Protein 3FKD (pdb70)

Radius of gyration: 35.89 Å; Cα contacts (8 Å, |Δi|>4): 2540; chains: 4; bounding box: 94×58×96 Å

Sequence (1259 aa):
EIVNFSTTVWTDGDKDHLEKHLVENLNCIRHYPEPDAGTLRQLAKRNSVDNNAILVTNGPTAAFYQI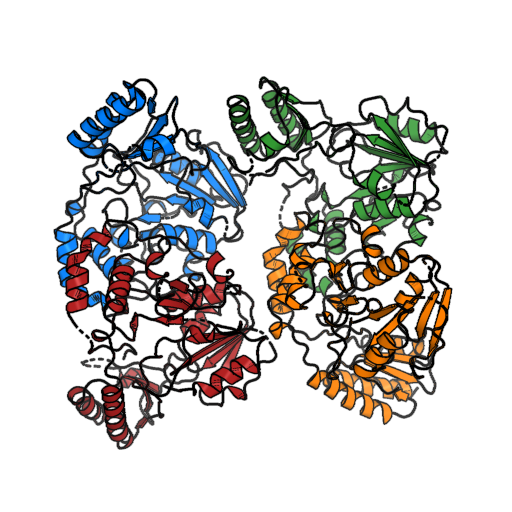AQAFRGSRSLIAIPSFAEYEDACRYEHEVCFYPSNEDIGEADFSNDFCWLCNPNNPDGRLLQRTEILRLLNDHPDTTFVLDQSYVSFTTEEVIRPADIKGRKNLVVYSFSHAYGIPGLRIGYIVANKDFKRVAAFSTPWAVNALAIEAAKFILIHPAQFTLPIRKWQRNTVDFITALNRLDGVEVHPSGTTFFLLRLKKGTAAELKKYLEEYNLIRDASNFRGLDESYVRITTQRPAQNQLFIKALETFLEKIVNFSTTVWTDGDKDHLEKHLVENLNCIRHYPEPDAGTLRQLAKRNSVDNNAILVTNGPTAAFYQIAQAFRGSRSLIAIPSFAEYEDACRYEHEVCFYPSNEDIGEADFSNDFCWLCNPNNPDGRLLQRTEILRLLNDHPDTTFVLDQSYVSFTTEEVIRPADIKGRKNLVVYSFSHAYGIPGLRIGYIVANKDFKRVAAFSTPWAVNALAIEAAKFILIHPAQFTLPIRKWQRNTVDFITALNRLDGVEVHPSGTTFFLLRLKKGTAAELKKYLEEYNLIRDASNFRGLDESYVRITTQRPAQNQLFIKALETFLEKIVNFSTTVWTDGDDHLEKHLVENLNCIRHYPEPDAGTLRQLAKRNSVDNNAILVTNGPTAAFYQIAQAFRGSRSLIAIPSFAEYEDACRYEHEVCFYPSNEDIGEADFSNDFCWLCNPNNPDGRLLQRTEILRLLNDHPDTTFVLDQSYVSFTTEEVIRPADIKGRKNLVVYSFSHAYGIPGLRIGYIVANKDFKRVAAFSTPWAVNALAIEAAKFILIHPAQFTLPIRKWQRNTVDFITALNRLDGVEVHPSGTTFFLLRLKKGTAAELKKYLEEYNLIRDASNFRGLDESYVRITTQRPAQNQLFIKALETFLEKYSTTVWTDGKDHLEKHLVENLNCIRHYPEPDAGTLRQLAKRNSVDNNAILVTNGPTAAFYQIAQAFRGSRSLIAIPSFAEYEDACRYEHEVCFYPSNEDIGEADFSNDFCWLCNPNNPDGRLLQRTEILRLLNDHPDTTFVLDQSYVSFTTEEVIRPADIKGRKNLVVYSFSHAYGIPGLRIGYIVANKDFKRVAAFSTPWAVNALAIEAAKFILIHPAQFTLPIRKWQRNTVDFITALNRLDGVEVHPSGTTFFLLRLKKGTAAELKKNLIRDASNFRGLDESYVRITTQRPAQNQLFIKALET

Nearest PDB structures (foldseek):
  3fkd-assembly2_B  TM=1.002E+00  e=1.056E-65  Porphyromonas gingivalis
  3fkd-assembly1_D  TM=9.808E-01  e=1.655E-61  Porphyromonas gingivalis
  1lc7-assembly1_A  TM=9.257E-01  e=2.874E-30  Salmonella enterica
  3get-assembly1_B  TM=8.879E-01  e=2.604E-24  Campylobacter jejuni subsp. jejuni NCTC 11168 = ATCC 700819
  3get-assembly1_A  TM=8.827E-01  e=3.369E-24  Campylobacter jejuni subsp. jejuni NCTC 11168 = ATCC 700819

Structure (mmCIF, N/CA/C/O backbone):
data_3FKD
#
_entry.id   3FKD
#
_cell.length_a   87.443
_cell.length_b   101.513
_cell.length_c   93.714
_cell.angle_alpha   90.00
_cell.angle_beta   90.22
_cell.angle_gamma   90.00
#
_symmetry.space_group_name_H-M   'P 1 21 1'
#
loop_
_entity.id
_entity.type
_entity.pdbx_description
1 polymer 'L-threonine-O-3-phosphate decarboxylase'
2 water water
#
loop_
_atom_site.group_PDB
_atom_site.id
_atom_site.type_symbol
_atom_site.label_atom_id
_atom_site.label_alt_id
_atom_site.label_comp_id
_atom_site.label_asym_id
_atom_site.label_entity_id
_atom_site.label_seq_id
_atom_site.pdbx_PDB_ins_code
_atom_site.Cartn_x
_atom_site.Cartn_y
_atom_site.Cartn_z
_atom_site.occupancy
_atom_site.B_iso_or_equiv
_atom_site.auth_seq_id
_atom_site.auth_comp_id
_atom_site.auth_asym_id
_atom_site.auth_atom_id
_atom_site.pdbx_PDB_model_num
ATOM 1 N N . GLU A 1 16 ? 8.262 3.640 26.691 1.00 49.71 16 GLU A N 1
ATOM 2 C CA . GLU A 1 16 ? 9.594 3.069 26.449 1.00 51.35 16 GLU A CA 1
ATOM 3 C C . GLU A 1 16 ? 10.272 3.622 25.157 1.00 49.88 16 GLU A C 1
ATOM 4 O O . GLU A 1 16 ? 11.500 3.690 25.062 1.00 48.57 16 GLU A O 1
ATOM 10 N N . ILE A 1 17 ? 9.466 4.019 24.172 1.00 48.19 17 ILE A N 1
ATOM 11 C CA . ILE A 1 17 ? 9.966 4.808 23.047 1.00 43.15 17 ILE A CA 1
ATOM 12 C C . ILE A 1 17 ? 10.015 6.312 23.382 1.00 40.98 17 ILE A C 1
ATOM 13 O O . ILE A 1 17 ? 9.049 6.874 23.905 1.00 41.86 17 ILE A O 1
ATOM 18 N N . VAL A 1 18 ? 11.143 6.955 23.075 1.00 37.28 18 VAL A N 1
ATOM 19 C CA . VAL A 1 18 ? 11.321 8.391 23.305 1.00 33.81 18 VAL A CA 1
ATOM 20 C C . VAL A 1 18 ? 10.946 9.199 22.059 1.00 32.07 18 VAL A C 1
ATOM 21 O O . VAL A 1 18 ? 11.481 8.943 20.959 1.00 32.19 18 VAL A O 1
ATOM 25 N N . ASN A 1 19 ? 10.033 10.158 22.222 1.00 27.28 19 ASN A N 1
ATOM 26 C CA . ASN A 1 19 ? 9.438 10.814 21.069 1.00 25.54 19 ASN A CA 1
ATOM 27 C C . ASN A 1 19 ? 10.010 12.189 20.773 1.00 25.62 19 ASN A C 1
ATOM 28 O O . ASN A 1 19 ? 9.891 13.093 21.587 1.00 24.12 19 ASN A O 1
ATOM 33 N N . PHE A 1 20 ? 10.633 12.322 19.596 1.00 24.92 20 PHE A N 1
ATOM 34 C CA . PHE A 1 20 ? 11.295 13.552 19.148 1.00 23.62 20 PHE A CA 1
ATOM 35 C C . PHE A 1 20 ? 10.468 14.146 17.982 1.00 22.77 20 PHE A C 1
ATOM 36 O O . PHE A 1 20 ? 10.774 15.209 17.456 1.00 22.85 20 PHE A O 1
ATOM 44 N N . SER A 1 21 ? 9.397 13.466 17.598 1.00 23.52 21 SER A N 1
ATOM 45 C CA . SER A 1 21 ? 8.641 13.815 16.389 1.00 22.67 21 SER A CA 1
ATOM 46 C C . SER A 1 21 ? 7.406 14.733 16.566 1.00 22.63 21 SER A C 1
ATOM 47 O O . SER A 1 21 ? 6.775 15.092 15.580 1.00 22.20 21 SER A O 1
ATOM 50 N N . THR A 1 22 ? 7.048 15.087 17.801 1.00 19.78 22 THR A N 1
ATOM 51 C CA . THR A 1 22 ? 5.882 15.908 18.029 1.00 19.44 22 THR A CA 1
ATOM 52 C C . THR A 1 22 ? 6.230 17.320 18.495 1.00 18.78 22 THR A C 1
ATOM 53 O O . THR A 1 22 ? 7.211 17.526 19.171 1.00 19.70 22 THR A O 1
ATOM 57 N N . THR A 1 23 ? 5.431 18.295 18.093 1.00 17.97 23 THR A N 1
ATOM 58 C CA . THR A 1 23 ? 5.598 19.638 18.579 1.00 18.51 23 THR A CA 1
ATOM 59 C C . THR A 1 23 ? 4.673 19.857 19.759 1.00 20.01 23 THR A C 1
ATOM 60 O O . THR A 1 23 ? 4.262 20.966 20.021 1.00 20.72 23 THR A O 1
ATOM 64 N N . VAL A 1 24 ? 4.341 18.787 20.470 1.00 20.42 24 VAL A N 1
ATOM 65 C CA . VAL A 1 24 ? 3.577 18.893 21.706 1.00 19.37 24 VAL A CA 1
ATOM 66 C C . VAL A 1 24 ? 4.476 18.956 22.961 1.00 19.48 24 VAL A C 1
ATOM 67 O O . VAL A 1 24 ? 5.353 18.133 23.144 1.00 20.44 24 VAL A O 1
ATOM 71 N N . TRP A 1 25 ? 4.246 19.939 23.825 1.00 20.72 25 TRP A N 1
ATOM 72 C CA . TRP A 1 25 ? 4.856 19.934 25.157 1.00 21.85 25 TRP A CA 1
ATOM 73 C C . TRP A 1 25 ? 4.351 18.768 26.015 1.00 21.37 25 TRP A C 1
ATOM 74 O O . TRP A 1 25 ? 3.236 18.762 26.496 1.00 19.62 25 TRP A O 1
ATOM 85 N N . THR A 1 26 ? 5.229 17.797 26.237 1.00 24.42 26 THR A N 1
ATOM 86 C CA . THR A 1 26 ? 4.836 16.485 26.771 1.00 24.16 26 THR A CA 1
ATOM 87 C C . THR A 1 26 ? 5.126 16.235 28.268 1.00 25.29 26 THR A C 1
ATOM 88 O O . THR A 1 26 ? 4.551 15.344 28.884 1.00 23.18 26 THR A O 1
ATOM 92 N N . ASP A 1 27 ? 6.007 17.044 28.840 1.00 26.45 27 ASP A N 1
ATOM 93 C CA . ASP A 1 27 ? 6.499 16.813 30.187 1.00 28.18 27 ASP A CA 1
ATOM 94 C C . ASP A 1 27 ? 5.714 17.585 31.252 1.00 27.68 27 ASP A C 1
ATOM 95 O O . ASP A 1 27 ? 6.168 17.687 32.376 1.00 28.62 27 ASP A O 1
ATOM 100 N N . GLY A 1 28 ? 4.546 18.121 30.901 1.00 27.04 28 GLY A N 1
ATOM 101 C CA . GLY A 1 28 ? 3.722 18.852 31.851 1.00 27.75 28 GLY A CA 1
ATOM 102 C C . GLY A 1 28 ? 3.251 17.984 33.014 1.00 32.40 28 GLY A C 1
ATOM 103 O O . GLY A 1 28 ? 3.263 16.770 32.919 1.00 29.75 28 GLY A O 1
ATOM 104 N N . ASP A 1 29 ? 2.864 18.604 34.132 1.00 36.28 29 ASP A N 1
ATOM 105 C CA . ASP A 1 29 ? 2.219 17.865 35.226 1.00 37.96 29 ASP A CA 1
ATOM 106 C C . ASP A 1 29 ? 0.720 17.666 34.944 1.00 39.74 29 ASP A C 1
ATOM 107 O O . ASP A 1 29 ? -0.063 18.631 34.923 1.00 38.03 29 ASP A O 1
ATOM 112 N N . LYS A 1 30 ? 0.325 16.413 34.736 1.00 37.71 30 LYS A N 1
ATOM 113 C CA . LYS A 1 30 ? -1.004 16.132 34.229 1.00 37.24 30 LYS A CA 1
ATOM 114 C C . LYS A 1 30 ? -1.787 15.280 35.175 1.00 37.32 30 LYS A C 1
ATOM 115 O O . LYS A 1 30 ? -2.916 14.896 34.848 1.00 37.86 30 LYS A O 1
ATOM 121 N N . ASP A 1 31 ? -1.197 14.961 36.326 1.00 38.00 31 ASP A N 1
ATOM 122 C CA . ASP A 1 31 ? -1.887 14.118 37.312 1.00 39.63 31 ASP A CA 1
ATOM 123 C C . ASP A 1 31 ? -3.180 14.811 37.703 1.00 34.53 31 ASP A C 1
ATOM 124 O O . ASP A 1 31 ? -4.231 14.174 37.768 1.00 33.05 31 ASP A O 1
ATOM 129 N N . HIS A 1 32 ? -3.103 16.117 37.937 1.00 30.99 32 HIS A N 1
ATOM 130 C CA . HIS A 1 32 ? -4.259 16.823 38.449 1.00 31.89 32 HIS A CA 1
ATOM 131 C C . HIS A 1 32 ? -5.324 17.171 37.408 1.00 31.66 32 HIS A C 1
ATOM 132 O O . HIS A 1 32 ? -6.518 17.092 37.702 1.00 30.32 32 HIS A O 1
ATOM 139 N N . LEU A 1 33 ? -4.904 17.526 36.202 1.00 27.90 33 LEU A N 1
ATOM 140 C CA . LEU A 1 33 ? -5.854 17.595 35.141 1.00 26.70 33 LEU A CA 1
ATOM 141 C C . LEU A 1 33 ? -6.553 16.227 35.031 1.00 27.72 33 LEU A C 1
ATOM 142 O O . LEU A 1 33 ? -7.773 16.142 34.959 1.00 27.41 33 LEU A O 1
ATOM 147 N N . GLU A 1 34 ? -5.791 15.149 35.002 1.00 29.34 34 GLU A N 1
ATOM 148 C CA . GLU A 1 34 ? -6.383 13.841 34.743 1.00 27.24 34 GLU A CA 1
ATOM 149 C C . GLU A 1 34 ? -7.269 13.320 35.877 1.00 25.27 34 GLU A C 1
ATOM 150 O O . GLU A 1 34 ? -8.272 12.705 35.631 1.00 24.58 34 GLU A O 1
ATOM 156 N N . LYS A 1 35 ? -6.866 13.530 37.117 1.00 26.64 35 LYS A N 1
ATOM 157 C CA . LYS A 1 35 ? -7.728 13.256 38.228 1.00 27.23 35 LYS A CA 1
ATOM 158 C C . LYS A 1 35 ? -9.043 14.027 38.068 1.00 26.28 35 LYS A C 1
ATOM 159 O O . LYS A 1 35 ? -10.116 13.461 38.300 1.00 27.29 35 LYS A O 1
ATOM 165 N N . HIS A 1 36 ? -8.966 15.295 37.665 1.00 23.37 36 HIS A N 1
ATOM 166 C CA . HIS A 1 36 ? -10.171 16.106 37.432 1.00 26.01 36 HIS A CA 1
ATOM 167 C C . HIS A 1 36 ? -11.177 15.502 36.409 1.00 25.24 36 HIS A C 1
ATOM 168 O O . HIS A 1 36 ? -12.368 15.487 36.655 1.00 26.89 36 HIS A O 1
ATOM 175 N N . LEU A 1 37 ? -10.702 14.995 35.284 1.00 24.43 37 LEU A N 1
ATOM 176 C CA . LEU A 1 37 ? -11.582 14.326 34.330 1.00 26.26 37 LEU A CA 1
ATOM 177 C C . LEU A 1 37 ? -12.207 13.033 34.866 1.00 25.49 37 LEU A C 1
ATOM 178 O O . LEU A 1 37 ? -13.310 12.628 34.458 1.00 23.03 37 LEU A O 1
ATOM 183 N N . VAL A 1 38 ? -11.477 12.368 35.753 1.00 25.69 38 VAL A N 1
ATOM 184 C CA . VAL A 1 38 ? -11.934 11.120 36.334 1.00 25.33 38 VAL A CA 1
ATOM 185 C C . VAL A 1 38 ? -13.111 11.448 37.257 1.00 25.32 38 VAL A C 1
ATOM 186 O O . VAL A 1 38 ? -14.132 10.743 37.308 1.00 24.02 38 VAL A O 1
ATOM 190 N N . GLU A 1 39 ? -12.969 12.561 37.957 1.00 25.84 39 GLU A N 1
ATOM 191 C CA . GLU A 1 39 ? -14.016 13.029 38.855 1.00 28.13 39 GLU A CA 1
ATOM 192 C C . GLU A 1 39 ? -15.296 13.467 38.115 1.00 27.54 39 GLU A C 1
ATOM 193 O O . GLU A 1 39 ? -16.416 13.205 38.584 1.00 29.20 39 GLU A O 1
ATOM 199 N N . ASN A 1 40 ? -15.130 14.116 36.965 1.00 25.22 40 ASN A N 1
ATOM 200 C CA . ASN A 1 40 ? -16.263 14.599 36.181 1.00 25.17 40 ASN A CA 1
ATOM 201 C C . ASN A 1 40 ? -16.537 13.786 34.949 1.00 24.75 40 ASN A C 1
ATOM 202 O O . ASN A 1 40 ? -17.041 14.303 33.949 1.00 25.59 40 ASN A O 1
ATOM 207 N N . LEU A 1 41 ? -16.257 12.494 35.044 1.00 25.04 41 LEU A N 1
ATOM 208 C CA . LEU A 1 41 ? -16.450 11.599 33.924 1.00 25.00 41 LEU A CA 1
ATOM 209 C C . LEU A 1 41 ? -17.896 11.464 33.445 1.00 26.99 41 LEU A C 1
ATOM 210 O O . LEU A 1 41 ? -18.137 11.186 32.269 1.00 26.69 41 LEU A O 1
ATOM 215 N N . ASN A 1 42 ? -18.857 11.665 34.337 1.00 26.96 42 ASN A N 1
ATOM 216 C CA . ASN A 1 42 ? -20.250 11.612 33.949 1.00 27.49 42 ASN A CA 1
ATOM 217 C C . ASN A 1 42 ? -20.664 12.633 32.886 1.00 27.90 42 ASN A C 1
ATOM 218 O O . ASN A 1 42 ? -21.712 12.464 32.253 1.00 26.55 42 ASN A O 1
ATOM 223 N N . CYS A 1 43 ? -19.841 13.664 32.670 1.00 25.75 43 CYS A N 1
ATOM 224 C CA . CYS A 1 43 ? -20.109 14.608 31.595 1.00 23.79 43 CYS A CA 1
ATOM 225 C C . CYS A 1 43 ? -20.271 13.922 30.223 1.00 24.86 43 CYS A C 1
ATOM 226 O O . CYS A 1 43 ? -20.907 14.488 29.350 1.00 24.35 43 CYS A O 1
ATOM 229 N N . ILE A 1 44 ? -19.729 12.713 30.034 1.00 23.69 44 ILE A N 1
ATOM 230 C CA . ILE A 1 44 ? -19.901 12.022 28.756 1.00 24.26 44 ILE A CA 1
ATOM 231 C C . ILE A 1 44 ? -21.355 11.541 28.487 1.00 26.53 44 ILE A C 1
ATOM 232 O O . ILE A 1 44 ? -21.719 11.158 27.353 1.00 24.21 44 ILE A O 1
ATOM 237 N N . ARG A 1 45 ? -22.161 11.547 29.547 1.00 27.83 45 ARG A N 1
ATOM 238 C CA . ARG A 1 45 ? -23.550 11.066 29.534 1.00 28.30 45 ARG A CA 1
ATOM 239 C C . ARG A 1 45 ? -24.514 12.178 29.164 1.00 28.11 45 ARG A C 1
ATOM 240 O O . ARG A 1 45 ? -25.689 11.923 28.941 1.00 27.62 45 ARG A O 1
ATOM 248 N N . HIS A 1 46 ? -24.036 13.415 29.136 1.00 26.83 46 HIS A N 1
ATOM 249 C CA . HIS A 1 46 ? -24.908 14.501 28.719 1.00 26.53 46 HIS A CA 1
ATOM 250 C C . HIS A 1 46 ? -24.314 15.298 27.557 1.00 26.35 46 HIS A C 1
ATOM 251 O O . HIS A 1 46 ? -23.097 15.442 27.418 1.00 24.78 46 HIS A O 1
ATOM 258 N N . TYR A 1 47 ? -25.190 15.773 26.690 1.00 25.41 47 TYR A N 1
ATOM 259 C CA . TYR A 1 47 ? -24.753 16.637 25.631 1.00 23.67 47 TYR A CA 1
ATOM 260 C C . TYR A 1 47 ? -23.895 17.718 26.280 1.00 22.84 47 TYR A C 1
ATOM 261 O O . TYR A 1 47 ? -24.142 18.086 27.410 1.00 22.23 47 TYR A O 1
ATOM 270 N N . PRO A 1 48 ? -22.848 18.190 25.584 1.00 22.17 48 PRO A N 1
ATOM 271 C CA . PRO A 1 48 ? -22.233 19.416 26.098 1.00 22.25 48 PRO A CA 1
ATOM 272 C C . PRO A 1 48 ? -23.119 20.587 25.719 1.00 23.25 48 PRO A C 1
ATOM 273 O O . PRO A 1 48 ? -24.005 20.449 24.867 1.00 23.61 48 PRO A O 1
ATOM 277 N N . GLU A 1 49 ? -22.882 21.744 26.306 1.00 23.65 49 GLU A N 1
ATOM 278 C CA . GLU A 1 49 ? -23.485 22.933 25.723 1.00 26.75 49 GLU A CA 1
ATOM 279 C C . GLU A 1 49 ? -23.210 22.852 24.214 1.00 23.82 49 GLU A C 1
ATOM 280 O O . GLU A 1 49 ? -22.103 22.541 23.819 1.00 25.06 49 GLU A O 1
ATOM 286 N N . PRO A 1 50 ? -24.236 23.082 23.389 1.00 22.01 50 PRO A N 1
ATOM 287 C CA . PRO A 1 50 ? -24.185 22.958 21.930 1.00 23.21 50 PRO A CA 1
ATOM 288 C C . PRO A 1 50 ? -23.181 23.953 21.422 1.00 23.56 50 PRO A C 1
ATOM 289 O O . PRO A 1 50 ? -22.585 23.881 20.353 1.00 20.66 50 PRO A O 1
ATOM 293 N N . ASP A 1 51 ? -23.059 24.933 22.284 1.00 26.18 51 ASP A N 1
ATOM 294 C CA . ASP A 1 51 ? -22.352 26.165 22.070 1.00 28.56 51 ASP A CA 1
ATOM 295 C C . ASP A 1 51 ? -20.943 26.202 22.736 1.00 25.76 51 ASP A C 1
ATOM 296 O O . ASP A 1 51 ? -20.164 27.109 22.482 1.00 25.18 51 ASP A O 1
ATOM 301 N N . ALA A 1 52 ? -20.658 25.247 23.621 1.00 24.87 52 ALA A N 1
ATOM 302 C CA . ALA A 1 52 ? -19.642 25.448 24.682 1.00 26.19 52 ALA A CA 1
ATOM 303 C C . ALA A 1 52 ? -19.631 26.880 25.242 1.00 26.39 52 ALA A C 1
ATOM 304 O O . ALA A 1 52 ? -18.556 27.474 25.426 1.00 26.08 52 ALA A O 1
ATOM 306 N N . GLY A 1 53 ? -20.815 27.432 25.511 1.00 25.55 53 GLY A N 1
ATOM 307 C CA . GLY A 1 53 ? -20.944 28.838 25.835 1.00 24.59 53 GLY A CA 1
ATOM 308 C C . GLY A 1 53 ? -20.306 29.284 27.140 1.00 27.31 53 GLY A C 1
ATOM 309 O O . GLY A 1 53 ? -19.892 30.436 27.250 1.00 28.28 53 GLY A O 1
ATOM 310 N N . THR A 1 54 ? -20.265 28.406 28.144 1.00 24.95 54 THR A N 1
ATOM 311 C CA . THR A 1 54 ? -19.640 28.741 29.397 1.00 25.09 54 THR A CA 1
ATOM 312 C C . THR A 1 54 ? -18.120 28.836 29.229 1.00 27.82 54 THR A C 1
ATOM 313 O O . THR A 1 54 ? -17.478 29.761 29.772 1.00 26.83 54 THR A O 1
ATOM 317 N N . LEU A 1 55 ? -17.540 27.890 28.480 1.00 25.96 55 LEU A N 1
ATOM 318 C CA . LEU A 1 55 ? -16.123 27.979 28.165 1.00 25.06 55 LEU A CA 1
ATOM 319 C C . LEU A 1 55 ? -15.837 29.258 27.399 1.00 25.13 55 LEU A C 1
ATOM 320 O O . LEU A 1 55 ? -14.916 29.996 27.744 1.00 26.17 55 LEU A O 1
ATOM 325 N N . ARG A 1 56 ? -16.650 29.527 26.383 1.00 26.90 56 ARG A N 1
ATOM 326 C CA . ARG A 1 56 ? -16.501 30.730 25.576 1.00 27.10 56 ARG A CA 1
ATOM 327 C C . ARG A 1 56 ? -16.472 31.955 26.463 1.00 27.91 56 ARG A C 1
ATOM 328 O O . ARG A 1 56 ? -15.568 32.790 26.364 1.00 27.62 56 ARG A O 1
ATOM 336 N N . GLN A 1 57 ? -17.464 32.054 27.334 1.00 27.85 57 GLN A N 1
ATOM 337 C CA . GLN A 1 57 ? -17.543 33.154 28.286 1.00 30.12 57 GLN A CA 1
ATOM 338 C C . GLN A 1 57 ? -16.252 33.295 29.121 1.00 29.60 57 GLN A C 1
ATOM 339 O O . GLN A 1 57 ? -15.671 34.373 29.172 1.00 32.12 57 GLN A O 1
ATOM 353 N N . LEU A 1 59 ? -13.242 32.253 28.465 1.00 26.84 59 LEU A N 1
ATOM 354 C CA . LEU A 1 59 ? -12.102 32.576 27.640 1.00 25.81 59 LEU A CA 1
ATOM 355 C C . LEU A 1 59 ? -12.112 34.072 27.377 1.00 26.62 59 LEU A C 1
ATOM 356 O O . LEU A 1 59 ? -11.119 34.750 27.545 1.00 26.31 59 LEU A O 1
ATOM 361 N N . ALA A 1 60 ? -13.259 34.591 26.971 1.00 28.63 60 ALA A N 1
ATOM 362 C CA . ALA A 1 60 ? -13.382 36.003 26.672 1.00 28.81 60 ALA A CA 1
ATOM 363 C C . ALA A 1 60 ? -12.814 36.839 27.816 1.00 30.51 60 ALA A C 1
ATOM 364 O O . ALA A 1 60 ? -11.995 37.735 27.599 1.00 30.00 60 ALA A O 1
ATOM 366 N N . LYS A 1 61 ? -13.242 36.522 29.035 1.00 29.69 61 LYS A N 1
ATOM 367 C CA . LYS A 1 61 ? -12.863 37.297 30.203 1.00 30.93 61 LYS A CA 1
ATOM 368 C C . LYS A 1 61 ? -11.383 37.202 30.483 1.00 31.47 61 LYS A C 1
ATOM 369 O O . LYS A 1 61 ? -10.721 38.196 30.809 1.00 33.54 61 LYS A O 1
ATOM 375 N N . ARG A 1 62 ? -10.866 35.986 30.381 1.00 30.05 62 ARG A N 1
ATOM 376 C CA . ARG A 1 62 ? -9.465 35.741 30.633 1.00 29.94 62 ARG A CA 1
ATOM 377 C C . ARG A 1 62 ? -8.604 36.489 29.604 1.00 30.73 62 ARG A C 1
ATOM 378 O O . ARG A 1 62 ? -7.533 36.980 29.918 1.00 31.33 62 ARG A O 1
ATOM 386 N N . ASN A 1 63 ? -9.089 36.557 28.366 1.00 30.25 63 ASN A N 1
ATOM 387 C CA . ASN A 1 63 ? -8.355 37.151 27.268 1.00 29.00 63 ASN A CA 1
ATOM 388 C C . ASN A 1 63 ? -8.679 38.622 27.013 1.00 30.07 63 ASN A C 1
ATOM 389 O O . ASN A 1 63 ? -8.260 39.178 25.993 1.00 28.90 63 ASN A O 1
ATOM 394 N N . SER A 1 64 ? -9.420 39.241 27.941 1.00 30.24 64 SER A N 1
ATOM 395 C CA . SER A 1 64 ? -9.841 40.633 27.813 1.00 30.04 64 SER A CA 1
ATOM 396 C C . SER A 1 64 ? -10.622 40.928 26.534 1.00 31.86 64 SER A C 1
ATOM 397 O O . SER A 1 64 ? -10.492 42.015 25.981 1.00 31.94 64 SER A O 1
ATOM 400 N N . VAL A 1 65 ? -11.443 39.984 26.083 1.00 30.15 65 VAL A N 1
ATOM 401 C CA . VAL A 1 65 ? -12.114 40.118 24.805 1.00 31.73 65 VAL A CA 1
ATOM 402 C C . VAL A 1 65 ? -13.594 39.932 25.029 1.00 33.99 65 VAL A C 1
ATOM 403 O O . VAL A 1 65 ? -14.001 39.435 26.070 1.00 35.70 65 VAL A O 1
ATOM 407 N N . ASP A 1 66 ? -14.412 40.354 24.077 1.00 33.42 66 ASP A N 1
ATOM 408 C CA . ASP A 1 66 ? -15.848 40.159 24.212 1.00 35.99 66 ASP A CA 1
ATOM 409 C C . ASP A 1 66 ? -16.269 38.712 24.002 1.00 34.96 66 ASP A C 1
ATOM 410 O O . ASP A 1 66 ? -15.614 37.943 23.301 1.00 32.44 66 ASP A O 1
ATOM 415 N N . ASN A 1 67 ? -17.377 38.352 24.635 1.00 36.68 67 ASN A N 1
ATOM 416 C CA . ASN A 1 67 ? -17.997 37.056 24.444 1.00 34.77 67 ASN A CA 1
ATOM 417 C C . ASN A 1 67 ? -18.186 36.782 22.948 1.00 35.92 67 ASN A C 1
ATOM 418 O O . ASN A 1 67 ? -18.028 35.649 22.491 1.00 34.44 67 ASN A O 1
ATOM 423 N N . ASN A 1 68 ? -18.541 37.842 22.217 1.00 34.44 68 ASN A N 1
ATOM 424 C CA . ASN A 1 68 ? -18.720 37.843 20.779 1.00 37.21 68 ASN A CA 1
ATOM 425 C C . ASN A 1 68 ? -17.480 37.456 19.959 1.00 36.87 68 ASN A C 1
ATOM 426 O O . ASN A 1 68 ? -17.567 37.179 18.756 1.00 35.90 68 ASN A O 1
ATOM 431 N N . ALA A 1 69 ? -16.314 37.516 20.580 1.00 33.69 69 ALA A N 1
ATOM 432 C CA . ALA A 1 69 ? -15.099 37.400 19.797 1.00 33.25 69 ALA A CA 1
ATOM 433 C C . ALA A 1 69 ? -14.409 36.052 19.953 1.00 30.14 69 ALA A C 1
ATOM 434 O O . ALA A 1 69 ? -13.346 35.855 19.367 1.00 30.17 69 ALA A O 1
ATOM 436 N N . ILE A 1 70 ? -14.977 35.150 20.759 1.00 26.51 70 ILE A N 1
ATOM 437 C CA . ILE A 1 70 ? -14.423 33.800 20.863 1.00 26.02 70 ILE A CA 1
ATOM 438 C C . ILE A 1 70 ? -15.345 32.760 20.243 1.00 25.52 70 ILE A C 1
ATOM 439 O O . ILE A 1 70 ? -16.558 32.894 20.214 1.00 27.22 70 ILE A O 1
ATOM 444 N N . LEU A 1 71 ? -14.750 31.710 19.734 1.00 23.94 71 LEU A N 1
ATOM 445 C CA . LEU A 1 71 ? -15.517 30.619 19.191 1.00 23.17 71 LEU A CA 1
ATOM 446 C C . LEU A 1 71 ? -14.694 29.380 19.476 1.00 20.36 71 LEU A C 1
ATOM 447 O O . LEU A 1 71 ? -13.605 29.202 18.896 1.00 20.97 71 LEU A O 1
ATOM 452 N N . VAL A 1 72 ? -15.180 28.569 20.401 1.00 17.82 72 VAL A N 1
ATOM 453 C CA . VAL A 1 72 ? -14.548 27.317 20.733 1.00 18.31 72 VAL A CA 1
ATOM 454 C C . VAL A 1 72 ? -14.684 26.331 19.577 1.00 17.00 72 VAL A C 1
ATOM 455 O O . VAL A 1 72 ? -15.703 26.223 18.971 1.00 17.99 72 VAL A O 1
ATOM 459 N N . THR A 1 73 ? -13.632 25.590 19.305 1.00 17.44 73 THR A N 1
ATOM 460 C CA . THR A 1 73 ? -13.576 24.757 18.128 1.00 17.76 73 THR A CA 1
ATOM 461 C C . THR A 1 73 ? -13.159 23.319 18.498 1.00 16.83 73 THR A C 1
ATOM 462 O O . THR A 1 73 ? -12.650 23.098 19.580 1.00 17.66 73 THR A O 1
ATOM 466 N N . ASN A 1 74 ? -13.431 22.349 17.637 1.00 15.69 74 ASN A N 1
ATOM 467 C CA . ASN A 1 74 ? -13.006 20.969 17.827 1.00 16.41 74 ASN A CA 1
ATOM 468 C C . ASN A 1 74 ? -11.511 20.786 17.495 1.00 16.74 74 ASN A C 1
ATOM 469 O O . ASN A 1 74 ? -11.193 20.041 16.588 1.00 17.60 74 ASN A O 1
ATOM 474 N N . GLY A 1 75 ? -10.610 21.424 18.239 1.00 15.63 75 GLY A N 1
ATOM 475 C CA . GLY A 1 75 ? -9.196 21.403 17.893 1.00 18.08 75 GLY A CA 1
ATOM 476 C C . GLY A 1 75 ? -8.827 22.617 17.047 1.00 17.39 75 GLY A C 1
ATOM 477 O O . GLY A 1 75 ? -9.694 23.235 16.462 1.00 16.11 75 GLY A O 1
ATOM 478 N N . PRO A 1 76 ? -7.540 22.987 17.005 1.00 17.81 76 PRO A N 1
ATOM 479 C CA . PRO A 1 76 ? -7.211 24.192 16.225 1.00 16.24 76 PRO A CA 1
ATOM 480 C C . PRO A 1 76 ? -7.312 23.908 14.738 1.00 18.11 76 PRO A C 1
ATOM 481 O O . PRO A 1 76 ? -7.709 24.812 13.978 1.00 17.34 76 PRO A O 1
ATOM 485 N N . THR A 1 77 ? -7.025 22.670 14.329 1.00 16.88 77 THR A N 1
ATOM 486 C CA . THR A 1 77 ? -7.236 22.283 12.927 1.00 17.49 77 THR A CA 1
ATOM 487 C C . THR A 1 77 ? -8.687 22.565 12.425 1.00 18.41 77 THR A C 1
ATOM 488 O O . THR A 1 77 ? -8.868 23.225 11.402 1.00 17.25 77 THR A O 1
ATOM 492 N N . ALA A 1 78 ? -9.707 22.082 13.149 1.00 18.66 78 ALA A N 1
ATOM 493 C CA . ALA A 1 78 ? -11.094 22.401 12.791 1.00 19.04 78 ALA A CA 1
ATOM 494 C C . ALA A 1 78 ? -11.290 23.880 12.473 1.00 18.60 78 ALA A C 1
ATOM 495 O O . ALA A 1 78 ? -11.893 24.218 11.444 1.00 19.17 78 ALA A O 1
ATOM 497 N N . ALA A 1 79 ? -10.792 24.746 13.356 1.00 17.58 79 ALA A N 1
ATOM 498 C CA . ALA A 1 79 ? -10.845 26.193 13.142 1.00 17.35 79 ALA A CA 1
ATOM 499 C C . ALA A 1 79 ? -10.271 26.667 11.791 1.00 18.21 79 ALA A C 1
ATOM 500 O O . ALA A 1 79 ? -10.762 27.634 11.250 1.00 17.31 79 ALA A O 1
ATOM 502 N N . PHE A 1 80 ? -9.226 26.005 11.274 1.00 18.14 80 PHE A N 1
ATOM 503 C CA . PHE A 1 80 ? -8.566 26.445 10.037 1.00 18.95 80 PHE A CA 1
ATOM 504 C C . PHE A 1 80 ? -9.487 26.201 8.852 1.00 20.65 80 PHE A C 1
ATOM 505 O O . PHE A 1 80 ? -9.611 27.028 7.958 1.00 20.66 80 PHE A O 1
ATOM 513 N N . TYR A 1 81 ? -10.113 25.033 8.888 1.00 20.01 81 TYR A N 1
ATOM 514 C CA . TYR A 1 81 ? -11.125 24.609 7.961 1.00 20.23 81 TYR A CA 1
ATOM 515 C C . TYR A 1 81 ? -12.417 25.450 8.051 1.00 24.50 81 TYR A C 1
ATOM 516 O O . TYR A 1 81 ? -13.009 25.817 7.026 1.00 24.67 81 TYR A O 1
ATOM 525 N N . GLN A 1 82 ? -12.886 25.737 9.265 1.00 21.85 82 GLN A N 1
ATOM 526 C CA . GLN A 1 82 ? -14.075 26.550 9.344 1.00 23.32 82 GLN A CA 1
ATOM 527 C C . GLN A 1 82 ? -13.847 27.961 8.785 1.00 24.17 82 GLN A C 1
ATOM 528 O O . GLN A 1 82 ? -14.784 28.589 8.280 1.00 25.00 82 GLN A O 1
ATOM 534 N N . ILE A 1 83 ? -12.617 28.464 8.911 1.00 23.32 83 ILE A N 1
ATOM 535 C CA . ILE A 1 83 ? -12.251 29.800 8.416 1.00 23.02 83 ILE A CA 1
ATOM 536 C C . ILE A 1 83 ? -12.158 29.802 6.877 1.00 22.78 83 ILE A C 1
ATOM 537 O O . ILE A 1 83 ? -12.737 30.658 6.213 1.00 23.98 83 ILE A O 1
ATOM 542 N N . ALA A 1 84 ? -11.415 28.840 6.338 1.00 22.22 84 ALA A N 1
ATOM 543 C CA . ALA A 1 84 ? -11.364 28.542 4.910 1.00 23.25 84 ALA A CA 1
ATOM 544 C C . ALA A 1 84 ? -12.755 28.459 4.323 1.00 25.38 84 ALA A C 1
ATOM 545 O O . ALA A 1 84 ? -13.025 29.123 3.328 1.00 25.50 84 ALA A O 1
ATOM 547 N N . GLN A 1 85 ? -13.628 27.665 4.958 1.00 24.33 85 GLN A N 1
ATOM 548 C CA . GLN A 1 85 ? -15.027 27.509 4.542 1.00 24.22 85 GLN A CA 1
ATOM 549 C C . GLN A 1 85 ? -15.776 28.831 4.413 1.00 25.55 85 GLN A C 1
ATOM 550 O O . GLN A 1 85 ? -16.351 29.146 3.325 1.00 25.55 85 GLN A O 1
ATOM 556 N N . ALA A 1 86 ? -15.772 29.603 5.498 1.00 23.40 86 ALA A N 1
ATOM 557 C CA . ALA A 1 86 ? -16.477 30.883 5.528 1.00 25.05 86 ALA A CA 1
ATOM 558 C C . ALA A 1 86 ? -16.042 31.832 4.381 1.00 29.17 86 ALA A C 1
ATOM 559 O O . ALA A 1 86 ? -16.742 32.798 4.080 1.00 28.85 86 ALA A O 1
ATOM 561 N N . PHE A 1 87 ? -14.879 31.570 3.768 1.00 28.52 87 PHE A N 1
ATOM 562 C CA . PHE A 1 87 ? -14.330 32.465 2.752 1.00 28.13 87 PHE A CA 1
ATOM 563 C C . PHE A 1 87 ? -13.884 31.740 1.471 1.00 29.58 87 PHE A C 1
ATOM 564 O O . PHE A 1 87 ? -12.848 32.090 0.877 1.00 30.47 87 PHE A O 1
ATOM 572 N N . ARG A 1 88 ? -14.693 30.753 1.061 1.00 27.65 88 ARG A N 1
ATOM 573 C CA . ARG A 1 88 ? -14.480 29.925 -0.133 1.00 30.54 88 ARG A CA 1
ATOM 574 C C . ARG A 1 88 ? -13.967 30.661 -1.369 1.00 31.90 88 ARG A C 1
ATOM 575 O O . ARG A 1 88 ? -13.154 30.135 -2.134 1.00 34.08 88 ARG A O 1
ATOM 583 N N . GLY A 1 89 ? -14.430 31.869 -1.602 1.00 28.02 89 GLY A N 1
ATOM 584 C CA . GLY A 1 89 ? -13.846 32.584 -2.721 1.00 36.82 89 GLY A CA 1
ATOM 585 C C . GLY A 1 89 ? -12.346 32.928 -2.679 1.00 34.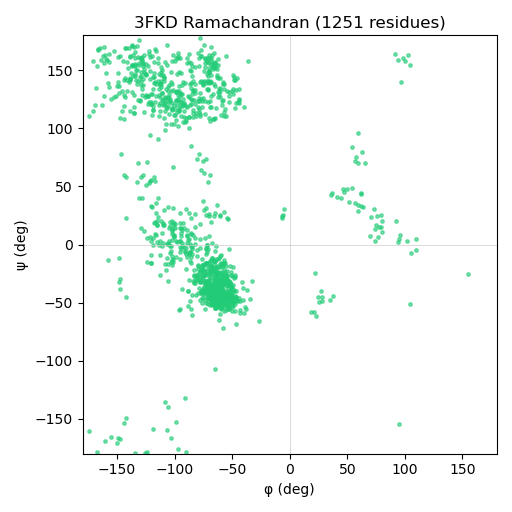49 89 GLY A C 1
ATOM 586 O O . GLY A 1 89 ? -11.739 33.195 -3.721 1.00 36.53 89 GLY A O 1
ATOM 587 N N . SER A 1 90 ? -11.746 32.889 -1.497 1.00 30.29 90 SER A N 1
ATOM 588 C CA . SER A 1 90 ? -10.625 33.775 -1.217 1.00 33.29 90 SER A CA 1
ATOM 589 C C . SER A 1 90 ? -9.248 33.424 -1.808 1.00 33.41 90 SER A C 1
ATOM 590 O O . SER A 1 90 ? -9.005 32.306 -2.271 1.00 31.43 90 SER A O 1
ATOM 593 N N . ARG A 1 91 ? -8.380 34.435 -1.828 1.00 35.37 91 ARG A N 1
ATOM 594 C CA . ARG A 1 91 ? -6.979 34.282 -2.207 1.00 34.94 91 ARG A CA 1
ATOM 595 C C . ARG A 1 91 ? -6.129 34.308 -0.951 1.00 31.64 91 ARG A C 1
ATOM 596 O O . ARG A 1 91 ? -6.202 35.237 -0.145 1.00 30.36 91 ARG A O 1
ATOM 604 N N . SER A 1 92 ? -5.335 33.258 -0.801 1.00 31.31 92 SER A N 1
ATOM 605 C CA . SER A 1 92 ? -4.513 33.072 0.380 1.00 31.03 92 SER A CA 1
ATOM 606 C C . SER A 1 92 ? -3.027 32.994 0.063 1.00 29.56 92 SER A C 1
ATOM 607 O O . SER A 1 92 ? -2.607 32.232 -0.814 1.00 30.19 92 SER A O 1
ATOM 610 N N . LEU A 1 93 ? -2.270 33.807 0.795 1.00 27.94 93 LEU A N 1
ATOM 611 C CA . LEU A 1 93 ? -0.820 33.783 0.846 1.00 29.16 93 LEU A CA 1
ATOM 612 C C . LEU A 1 93 ? -0.411 32.908 2.020 1.00 27.97 93 LEU A C 1
ATOM 613 O O . LEU A 1 93 ? -0.750 33.200 3.162 1.00 28.64 93 LEU A O 1
ATOM 618 N N . ILE A 1 94 ? 0.308 31.834 1.749 1.00 25.63 94 ILE A N 1
ATOM 619 C CA . ILE A 1 94 ? 0.764 30.957 2.809 1.00 24.49 94 ILE A CA 1
ATOM 620 C C . ILE A 1 94 ? 2.318 30.857 2.846 1.00 26.45 94 ILE A C 1
ATOM 621 O O . ILE A 1 94 ? 2.948 30.500 1.861 1.00 27.06 94 ILE A O 1
ATOM 626 N N . ALA A 1 95 ? 2.937 31.190 3.971 1.00 24.40 95 ALA A N 1
ATOM 627 C CA . ALA A 1 95 ? 4.367 30.968 4.113 1.00 26.52 95 ALA A CA 1
ATOM 628 C C . ALA A 1 95 ? 4.667 29.474 4.238 1.00 24.73 95 ALA A C 1
ATOM 629 O O . ALA A 1 95 ? 3.921 28.750 4.853 1.00 24.53 95 ALA A O 1
ATOM 631 N N . ILE A 1 96 ? 5.741 29.018 3.612 1.00 24.86 96 ILE A N 1
ATOM 632 C CA . ILE A 1 96 ? 6.163 27.635 3.705 1.00 24.63 96 ILE A CA 1
ATOM 633 C C . ILE A 1 96 ? 7.664 27.563 4.052 1.00 29.98 96 ILE A C 1
ATOM 634 O O . ILE A 1 96 ? 8.418 28.518 3.825 1.00 31.21 96 ILE A O 1
ATOM 639 N N . PRO A 1 97 ? 8.109 26.445 4.639 1.00 27.50 97 PRO A N 1
ATOM 640 C CA . PRO A 1 97 ? 7.207 25.369 5.052 1.00 24.54 97 PRO A CA 1
ATOM 641 C C . PRO A 1 97 ? 6.304 25.820 6.204 1.00 24.55 97 PRO A C 1
ATOM 642 O O . PRO A 1 97 ? 6.607 26.826 6.882 1.00 23.87 97 PRO A O 1
ATOM 646 N N . SER A 1 98 ? 5.219 25.073 6.423 1.00 24.81 98 SER A N 1
ATOM 647 C CA . SER A 1 98 ? 4.251 25.340 7.495 1.00 22.18 98 SER A CA 1
ATOM 648 C C . SER A 1 98 ? 3.328 24.145 7.706 1.00 22.77 98 SER A C 1
ATOM 649 O O . SER A 1 98 ? 3.321 23.216 6.916 1.00 23.85 98 SER A O 1
ATOM 652 N N . PHE A 1 99 ? 2.565 24.165 8.793 1.00 22.47 99 PHE A N 1
ATOM 653 C CA . PHE A 1 99 ? 1.544 23.147 9.061 1.00 22.90 99 PHE A CA 1
ATOM 654 C C . PHE A 1 99 ? 0.678 22.892 7.802 1.00 20.76 99 PHE A C 1
ATOM 655 O O . PHE A 1 99 ? 0.051 23.800 7.293 1.00 20.29 99 PHE A O 1
ATOM 663 N N . ALA A 1 100 ? 0.637 21.654 7.328 1.00 22.34 100 ALA A N 1
ATOM 664 C CA . ALA A 1 100 ? 0.070 21.335 6.003 1.00 23.91 100 ALA A CA 1
ATOM 665 C C . ALA A 1 100 ? -1.420 21.639 5.954 1.00 26.48 100 ALA A C 1
ATOM 666 O O . ALA A 1 100 ? -2.066 21.702 4.881 1.00 26.14 100 ALA A O 1
ATOM 668 N N . GLU A 1 101 ? -1.966 21.831 7.148 1.00 24.89 101 GLU A N 1
ATOM 669 C CA . GLU A 1 101 ? -3.381 22.051 7.300 1.00 24.18 101 GLU A CA 1
ATOM 670 C C . GLU A 1 101 ? -3.880 23.430 6.874 1.00 23.70 101 GLU A C 1
ATOM 671 O O . GLU A 1 101 ? -5.060 23.564 6.565 1.00 25.27 101 GLU A O 1
ATOM 677 N N . TYR A 1 102 ? -3.029 24.452 6.852 1.00 22.77 102 TYR A N 1
ATOM 678 C CA . TYR A 1 102 ? -3.466 25.713 6.262 1.00 23.27 102 TYR A CA 1
ATOM 679 C C . TYR A 1 102 ? -3.740 25.468 4.787 1.00 24.14 102 TYR A C 1
ATOM 680 O O . TYR A 1 102 ? -4.796 25.855 4.264 1.00 23.41 102 TYR A O 1
ATOM 689 N N . GLU A 1 103 ? -2.803 24.781 4.138 1.00 24.29 103 GLU A N 1
ATOM 690 C CA . GLU A 1 103 ? -2.949 24.480 2.729 1.00 25.76 103 GLU A CA 1
ATOM 691 C C . GLU A 1 103 ? -4.203 23.638 2.459 1.00 26.39 103 GLU A C 1
ATOM 692 O O . GLU A 1 103 ? -5.020 24.004 1.622 1.00 24.39 103 GLU A O 1
ATOM 698 N N . ASP A 1 104 ? -4.337 22.519 3.171 1.00 26.14 104 ASP A N 1
ATOM 699 C CA . ASP A 1 104 ? -5.416 21.581 2.928 1.00 25.52 104 ASP A CA 1
ATOM 700 C C . ASP A 1 104 ? -6.739 22.278 3.080 1.00 24.95 104 ASP A C 1
ATOM 701 O O . ASP A 1 104 ? -7.630 22.057 2.279 1.00 24.06 104 ASP A O 1
ATOM 706 N N . ALA A 1 105 ? -6.848 23.143 4.087 1.00 24.38 105 ALA A N 1
ATOM 707 C CA . ALA A 1 105 ? -8.077 23.918 4.278 1.00 25.85 105 ALA A CA 1
ATOM 708 C C . ALA A 1 105 ? -8.407 24.791 3.079 1.00 24.67 105 ALA A C 1
ATOM 709 O O . ALA A 1 105 ? -9.529 24.764 2.565 1.00 25.44 105 ALA A O 1
ATOM 711 N N . CYS A 1 106 ? -7.427 25.590 2.689 1.00 25.43 106 CYS A N 1
ATOM 712 C CA . CYS A 1 106 ? -7.547 26.529 1.597 1.00 25.13 106 CYS A CA 1
ATOM 713 C C . CYS A 1 106 ? -7.901 25.811 0.290 1.00 27.61 106 CYS A C 1
ATOM 714 O O . CYS A 1 106 ? -8.608 26.353 -0.551 1.00 27.13 106 CYS A O 1
ATOM 717 N N . ARG A 1 107 ? -7.382 24.603 0.106 1.00 27.83 107 ARG A N 1
ATOM 718 C CA . ARG A 1 107 ? -7.643 23.855 -1.109 1.00 25.91 107 ARG A CA 1
ATOM 719 C C . ARG A 1 107 ? -9.075 23.330 -1.037 1.00 27.88 107 ARG A C 1
ATOM 720 O O . ARG A 1 107 ? -9.875 23.554 -1.942 1.00 26.40 107 ARG A O 1
ATOM 736 N N . TYR A 1 109 ? -11.527 24.321 0.266 1.00 26.87 109 TYR A N 1
ATOM 737 C CA . TYR A 1 109 ? -12.515 25.355 -0.023 1.00 28.15 109 TYR A CA 1
ATOM 738 C C . TYR A 1 109 ? -12.165 26.251 -1.228 1.00 29.07 109 TYR A C 1
ATOM 739 O O . TYR A 1 109 ? -12.683 27.357 -1.376 1.00 29.02 109 TYR A O 1
ATOM 748 N N . GLU A 1 110 ? -11.322 25.710 -2.104 1.00 28.67 110 GLU A N 1
ATOM 749 C CA . GLU A 1 110 ? -10.951 26.328 -3.387 1.00 31.32 110 GLU A CA 1
ATOM 750 C C . GLU A 1 110 ? -10.512 27.803 -3.311 1.00 30.05 110 GLU A C 1
ATOM 751 O O . GLU A 1 110 ? -10.987 28.651 -4.065 1.00 29.24 110 GLU A O 1
ATOM 757 N N . HIS A 1 111 ? -9.623 28.078 -2.355 1.00 29.72 111 HIS A N 1
ATOM 758 C CA . HIS A 1 111 ? -8.849 29.306 -2.275 1.00 29.43 111 HIS A CA 1
ATOM 759 C C . HIS A 1 111 ? -7.808 29.262 -3.398 1.00 28.18 111 HIS A C 1
ATOM 760 O O . HIS A 1 111 ? -7.314 28.191 -3.744 1.00 29.36 111 HIS A O 1
ATOM 767 N N . GLU A 1 112 ? -7.466 30.406 -3.970 1.00 30.28 112 GLU A N 1
ATOM 768 C CA . GLU A 1 112 ? -6.266 30.473 -4.808 1.00 30.40 112 GLU A CA 1
ATOM 769 C C . GLU A 1 112 ? -5.060 30.692 -3.905 1.00 30.80 112 GLU A C 1
ATOM 770 O O . GLU A 1 112 ? -4.961 31.713 -3.237 1.00 33.42 112 GLU A O 1
ATOM 776 N N . VAL A 1 113 ? -4.156 29.720 -3.879 1.00 28.73 113 VAL A N 1
ATOM 777 C CA . VAL A 1 113 ? -3.062 29.703 -2.926 1.00 30.61 113 VAL A CA 1
ATOM 778 C C . VAL A 1 113 ? -1.665 30.133 -3.460 1.00 31.62 113 VAL A C 1
ATOM 779 O O . VAL A 1 113 ? -1.073 29.474 -4.311 1.00 31.67 113 VAL A O 1
ATOM 783 N N . CYS A 1 114 ? -1.160 31.241 -2.924 1.00 28.94 114 CYS A N 1
ATOM 784 C CA . CYS A 1 114 ? 0.188 31.723 -3.179 1.00 30.07 114 CYS A CA 1
ATOM 785 C C . CYS A 1 114 ? 1.199 31.310 -2.108 1.00 33.41 114 CYS A C 1
ATOM 786 O O . CYS A 1 114 ? 0.979 31.511 -0.896 1.00 32.39 114 CYS A O 1
ATOM 789 N N . PHE A 1 115 ? 2.345 30.799 -2.530 1.00 31.01 115 PHE A N 1
ATOM 790 C CA . PHE A 1 115 ? 3.337 30.451 -1.544 1.00 28.55 115 PHE A CA 1
ATOM 791 C C . PHE A 1 115 ? 4.391 31.536 -1.340 1.00 32.26 115 PHE A C 1
ATOM 792 O O . PHE A 1 115 ? 4.500 32.479 -2.121 1.00 34.63 115 PHE A O 1
ATOM 800 N N . TYR A 1 116 ? 5.134 31.413 -0.251 1.00 32.05 116 TYR A N 1
ATOM 801 C CA . TYR A 1 116 ? 6.116 32.405 0.119 1.00 33.12 116 TYR A CA 1
ATOM 802 C C . TYR A 1 116 ? 7.008 31.860 1.238 1.00 32.01 116 TYR A C 1
ATOM 803 O O . TYR A 1 116 ? 6.525 31.269 2.205 1.00 29.27 116 TYR A O 1
ATOM 812 N N . PRO A 1 117 ? 8.321 32.061 1.104 1.00 34.37 117 PRO A N 1
ATOM 813 C CA . PRO A 1 117 ? 9.327 31.464 1.994 1.00 33.60 117 PRO A CA 1
ATOM 814 C C . PRO A 1 117 ? 9.329 32.072 3.403 1.00 34.26 117 PRO A C 1
ATOM 815 O O . PRO A 1 117 ? 9.491 33.278 3.542 1.00 34.34 117 PRO A O 1
ATOM 819 N N . SER A 1 118 ? 9.149 31.245 4.428 1.00 33.28 118 SER A N 1
ATOM 820 C CA . SER A 1 118 ? 9.116 31.753 5.796 1.00 35.96 118 SER A CA 1
ATOM 821 C C . SER A 1 118 ? 10.445 32.398 6.237 1.00 38.59 118 SER A C 1
ATOM 822 O O . SER A 1 118 ? 10.457 33.288 7.101 1.00 38.61 118 SER A O 1
ATOM 825 N N . ASN A 1 119 ? 11.567 31.992 5.655 1.00 36.24 119 ASN A N 1
ATOM 826 C CA . ASN A 1 119 ? 12.796 32.643 6.106 1.00 39.45 119 ASN A CA 1
ATOM 827 C C . ASN A 1 119 ? 13.320 33.724 5.185 1.00 39.82 119 ASN A C 1
ATOM 828 O O . ASN A 1 119 ? 14.514 33.975 5.076 1.00 40.51 119 ASN A O 1
ATOM 833 N N . GLU A 1 120 ? 12.366 34.367 4.535 1.00 38.62 120 GLU A N 1
ATOM 834 C CA . GLU A 1 120 ? 12.597 35.584 3.801 1.00 39.43 120 GLU A CA 1
ATOM 835 C C . GLU A 1 120 ? 11.511 36.471 4.383 1.00 40.73 120 GLU A C 1
ATOM 836 O O . GLU A 1 120 ? 10.585 35.976 5.030 1.00 39.03 120 GLU A O 1
ATOM 842 N N . ASP A 1 121 ? 11.665 37.777 4.267 1.00 42.09 121 ASP A N 1
ATOM 843 C CA . ASP A 1 121 ? 10.866 38.652 5.101 1.00 41.67 121 ASP A CA 1
ATOM 844 C C . ASP A 1 121 ? 9.484 38.743 4.502 1.00 45.51 121 ASP A C 1
ATOM 845 O O . ASP A 1 121 ? 9.318 39.260 3.396 1.00 45.05 121 ASP A O 1
ATOM 850 N N . ILE A 1 122 ? 8.494 38.230 5.225 1.00 41.09 122 ILE A N 1
ATOM 851 C CA . ILE A 1 122 ? 7.137 38.265 4.739 1.00 41.51 122 ILE A CA 1
ATOM 852 C C . ILE A 1 122 ? 6.615 39.699 4.612 1.00 41.91 122 ILE A C 1
ATOM 853 O O . ILE A 1 122 ? 5.675 39.972 3.855 1.00 37.53 122 ILE A O 1
ATOM 858 N N . GLY A 1 123 ? 7.255 40.618 5.334 1.00 42.70 123 GLY A N 1
ATOM 859 C CA . GLY A 1 123 ? 6.826 42.008 5.362 1.00 42.46 123 GLY A CA 1
ATOM 860 C C . GLY A 1 123 ? 6.957 42.662 4.003 1.00 43.27 123 GLY A C 1
ATOM 861 O O . GLY A 1 123 ? 6.574 43.810 3.799 1.00 44.87 123 GLY A O 1
ATOM 862 N N . GLU A 1 124 ? 7.451 41.878 3.059 1.00 42.71 124 GLU A N 1
ATOM 863 C CA . GLU A 1 124 ? 8.001 42.369 1.825 1.00 42.69 124 GLU A CA 1
ATOM 864 C C . GLU A 1 124 ? 7.609 41.394 0.707 1.00 42.61 124 GLU A C 1
ATOM 865 O O . GLU A 1 124 ? 8.240 41.323 -0.337 1.00 44.13 124 GLU A O 1
ATOM 871 N N . ALA A 1 125 ? 6.539 40.647 0.954 1.00 42.44 125 ALA A N 1
ATOM 872 C CA . ALA A 1 125 ? 5.909 39.808 -0.046 1.00 40.01 125 ALA A CA 1
ATOM 873 C C . ALA A 1 125 ? 4.842 40.623 -0.771 1.00 41.66 125 ALA A C 1
ATOM 874 O O . ALA A 1 125 ? 4.646 41.807 -0.474 1.00 43.16 125 ALA A O 1
ATOM 876 N N . ASP A 1 126 ? 4.145 39.993 -1.712 1.00 38.66 126 ASP A N 1
ATOM 877 C CA . ASP A 1 126 ? 3.124 40.699 -2.487 1.00 42.64 126 ASP A CA 1
ATOM 878 C C . ASP A 1 126 ? 1.712 40.486 -1.936 1.00 40.62 126 ASP A C 1
ATOM 879 O O . ASP A 1 126 ? 1.086 39.455 -2.201 1.00 41.03 126 ASP A O 1
ATOM 884 N N . PHE A 1 127 ? 1.215 41.487 -1.213 1.00 40.60 127 PHE A N 1
ATOM 885 C CA . PHE A 1 127 ? -0.112 41.471 -0.584 1.00 39.39 127 PHE A CA 1
ATOM 886 C C . PHE A 1 127 ? -1.237 42.116 -1.393 1.00 41.67 127 PHE A C 1
ATOM 887 O O . PHE A 1 127 ? -2.364 42.263 -0.905 1.00 39.46 127 PHE A O 1
ATOM 895 N N . SER A 1 128 ? -0.934 42.477 -2.634 1.00 45.10 128 SER A N 1
ATOM 896 C CA . SER A 1 1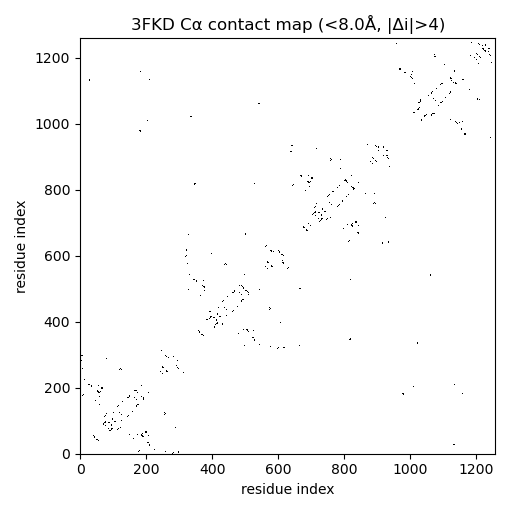28 ? -1.834 43.279 -3.459 1.00 45.68 128 SER A CA 1
ATOM 897 C C . SER A 1 128 ? -3.253 42.768 -3.510 1.00 49.14 128 SER A C 1
ATOM 898 O O . SER A 1 128 ? -4.191 43.503 -3.178 1.00 53.25 128 SER A O 1
ATOM 901 N N . ASN A 1 129 ? -3.429 41.523 -3.941 1.00 47.56 129 ASN A N 1
ATOM 902 C CA . ASN A 1 129 ? -4.777 40.941 -3.964 1.00 48.47 129 ASN A CA 1
ATOM 903 C C . ASN A 1 129 ? -4.900 39.693 -3.092 1.00 44.97 129 ASN A C 1
ATOM 904 O O . ASN A 1 129 ? -5.399 38.652 -3.541 1.00 43.98 129 ASN A O 1
ATOM 917 N N . ASP A 1 131 ? -6.463 38.017 0.193 1.00 31.80 131 ASP A N 1
ATOM 918 C CA . ASP A 1 131 ? -7.529 38.272 1.148 1.00 33.12 131 ASP A CA 1
ATOM 919 C C . ASP A 1 131 ? -7.097 37.750 2.529 1.00 33.07 131 ASP A C 1
ATOM 920 O O . ASP A 1 131 ? -7.453 38.301 3.579 1.00 31.79 131 ASP A O 1
ATOM 925 N N . PHE A 1 132 ? -6.274 36.712 2.504 1.00 31.66 132 PHE A N 1
ATOM 926 C CA . PHE A 1 132 ? -5.776 36.115 3.713 1.00 28.59 132 PHE A CA 1
ATOM 927 C C . PHE A 1 132 ? -4.307 35.833 3.598 1.00 29.84 132 PHE A C 1
ATOM 928 O O . PHE A 1 132 ? -3.800 35.496 2.528 1.00 27.59 132 PHE A O 1
ATOM 936 N N . CYS A 1 133 ? -3.639 35.998 4.738 1.00 29.71 133 CYS A N 1
ATOM 937 C CA . CYS A 1 133 ? -2.275 35.586 4.926 1.00 26.72 133 CYS A CA 1
ATOM 938 C C . CYS A 1 133 ? -2.176 34.720 6.186 1.00 26.58 133 CYS A C 1
ATOM 939 O O . CYS A 1 133 ? -2.615 35.120 7.263 1.00 26.68 133 CYS A O 1
ATOM 942 N N . TRP A 1 134 ? -1.569 33.548 6.038 1.00 25.77 134 TRP A N 1
ATOM 943 C CA . TRP A 1 134 ? -1.551 32.531 7.078 1.00 26.62 134 TRP A CA 1
ATOM 944 C C . TRP A 1 134 ? -0.158 32.362 7.719 1.00 27.02 134 TRP A C 1
ATOM 945 O O . TRP A 1 134 ? 0.783 31.847 7.106 1.00 29.10 134 TRP A O 1
ATOM 956 N N . LEU A 1 135 ? -0.020 32.802 8.958 1.00 26.15 135 LEU A N 1
ATOM 957 C CA . LEU A 1 135 ? 1.263 32.714 9.639 1.00 26.09 135 LEU A CA 1
ATOM 958 C C . LEU A 1 135 ? 1.175 31.917 10.915 1.00 25.31 135 LEU A C 1
ATOM 959 O O . LEU A 1 135 ? 0.096 31.679 11.467 1.00 26.14 135 LEU A O 1
ATOM 964 N N . CYS A 1 136 ? 2.318 31.472 11.378 1.00 26.16 136 CYS A N 1
ATOM 965 C CA . CYS A 1 136 ? 2.353 30.779 12.648 1.00 25.89 136 CYS A CA 1
ATOM 966 C C . CYS A 1 136 ? 3.649 31.200 13.285 1.00 25.52 136 CYS A C 1
ATOM 967 O O . CYS A 1 136 ? 4.704 31.144 12.673 1.00 25.44 136 CYS A O 1
ATOM 970 N N . ASN A 1 137 ? 3.550 31.658 14.517 1.00 26.75 137 ASN A N 1
ATOM 971 C CA . ASN A 1 137 ? 4.676 32.285 15.160 1.00 27.24 137 ASN A CA 1
ATOM 972 C C . ASN A 1 137 ? 4.771 31.827 16.618 1.00 25.91 137 ASN A C 1
ATOM 973 O O . ASN A 1 137 ? 3.859 32.104 17.398 1.00 25.63 137 ASN A O 1
ATOM 978 N N . PRO A 1 138 ? 5.858 31.104 16.986 1.00 25.94 138 PRO A N 1
ATOM 979 C CA . PRO A 1 138 ? 6.955 30.628 16.123 1.00 25.74 138 PRO A CA 1
ATOM 980 C C . PRO A 1 138 ? 6.457 29.529 15.206 1.00 24.72 138 PRO A C 1
ATOM 981 O O . PRO A 1 138 ? 5.572 28.781 15.594 1.00 24.03 138 PRO A O 1
ATOM 985 N N . ASN A 1 139 ? 7.030 29.433 14.016 1.00 25.44 139 ASN A N 1
ATOM 986 C CA . ASN A 1 139 ? 6.542 28.546 12.963 1.00 24.03 139 ASN A CA 1
ATOM 987 C C . ASN A 1 139 ? 6.908 27.069 13.116 1.00 22.04 139 ASN A C 1
ATOM 988 O O . ASN A 1 139 ? 7.993 26.744 13.515 1.00 23.46 139 ASN A O 1
ATOM 993 N N . ASN A 1 140 ? 5.964 26.194 12.800 1.00 22.36 140 ASN A N 1
ATOM 994 C CA . ASN A 1 140 ? 6.156 24.755 12.607 1.00 22.29 140 ASN A CA 1
ATOM 995 C C . ASN A 1 140 ? 6.429 24.554 11.107 1.00 21.55 140 ASN A C 1
ATOM 996 O O . ASN A 1 140 ? 5.603 24.911 10.309 1.00 20.48 140 ASN A O 1
ATOM 1001 N N . PRO A 1 141 ? 7.582 23.963 10.717 1.00 24.37 141 PRO A N 1
ATOM 1002 C CA . PRO A 1 141 ? 8.581 23.213 11.485 1.00 23.45 141 PRO A CA 1
ATOM 1003 C C . PRO A 1 141 ? 9.850 24.016 11.761 1.00 23.26 141 PRO A C 1
ATOM 1004 O O . PRO A 1 141 ? 10.702 23.544 12.491 1.00 23.32 141 PRO A O 1
ATOM 1008 N N . ASP A 1 142 ? 9.942 25.194 11.150 1.00 25.53 142 ASP A N 1
ATOM 1009 C CA . ASP A 1 142 ? 11.103 26.094 11.093 1.00 26.34 142 ASP A CA 1
ATOM 1010 C C . ASP A 1 142 ? 11.561 26.673 12.406 1.00 26.89 142 ASP A C 1
ATOM 1011 O O . ASP A 1 142 ? 12.745 26.912 12.618 1.00 23.53 142 ASP A O 1
ATOM 1016 N N . GLY A 1 143 ? 10.571 27.031 13.221 1.00 25.71 143 GLY A N 1
ATOM 1017 C CA . GLY A 1 143 ? 10.794 27.826 14.412 1.00 24.67 143 GLY A CA 1
ATOM 1018 C C . GLY A 1 143 ? 10.989 29.282 14.055 1.00 24.88 143 GLY A C 1
ATOM 1019 O O . GLY A 1 143 ? 11.482 30.052 14.871 1.00 29.07 143 GLY A O 1
ATOM 1020 N N . ARG A 1 144 ? 10.637 29.671 12.840 1.00 24.29 144 ARG A N 1
ATOM 1021 C CA . ARG A 1 144 ? 10.826 31.055 12.437 1.00 26.12 144 ARG A CA 1
ATOM 1022 C C . ARG A 1 144 ? 9.989 31.924 13.345 1.00 26.89 144 ARG A C 1
ATOM 1023 O O . ARG A 1 144 ? 8.856 31.612 13.613 1.00 27.64 144 ARG A O 1
ATOM 1031 N N . LEU A 1 145 ? 10.551 33.004 13.855 1.00 31.41 145 LEU A N 1
ATOM 1032 C CA . LEU A 1 145 ? 9.821 33.837 14.803 1.00 32.11 145 LEU A CA 1
ATOM 1033 C C . LEU A 1 145 ? 9.909 35.282 14.367 1.00 34.10 145 LEU A C 1
ATOM 1034 O O . LEU A 1 145 ? 11.002 35.820 14.189 1.00 36.38 145 LEU A O 1
ATOM 1039 N N . LEU A 1 146 ? 8.744 35.889 14.185 1.00 35.62 146 LEU A N 1
ATOM 1040 C CA . LEU A 1 146 ? 8.595 37.302 13.892 1.00 37.47 146 LEU A CA 1
ATOM 1041 C C . LEU A 1 146 ? 8.362 38.043 15.206 1.00 40.74 146 LEU A C 1
ATOM 1042 O O . LEU A 1 146 ? 7.750 37.504 16.140 1.00 39.62 146 LEU A O 1
ATOM 1047 N N . GLN A 1 147 ? 8.840 39.281 15.268 1.00 44.19 147 GLN A N 1
ATOM 1048 C CA . GLN A 1 147 ? 8.665 40.122 16.440 1.00 41.79 147 GLN A CA 1
ATOM 1049 C C . GLN A 1 147 ? 7.241 40.612 16.469 1.00 40.12 147 GLN A C 1
ATOM 1050 O O . GLN A 1 147 ? 6.708 40.995 15.442 1.00 38.99 147 GLN A O 1
ATOM 1056 N N . ARG A 1 148 ? 6.640 40.611 17.657 1.00 43.24 148 ARG A N 1
ATOM 1057 C CA . ARG A 1 148 ? 5.292 41.142 17.863 1.00 40.34 148 ARG A CA 1
ATOM 1058 C C . ARG A 1 148 ? 5.151 42.419 17.068 1.00 39.58 148 ARG A C 1
ATOM 1059 O O . ARG A 1 148 ? 4.079 42.726 16.563 1.00 40.19 148 ARG A O 1
ATOM 1067 N N . THR A 1 149 ? 6.270 43.130 16.939 1.00 42.43 149 THR A N 1
ATOM 1068 C CA . THR A 1 149 ? 6.371 44.405 16.221 1.00 42.91 149 THR A CA 1
ATOM 1069 C C . THR A 1 149 ? 6.366 44.279 14.700 1.00 41.44 149 THR A C 1
ATOM 1070 O O . THR A 1 149 ? 5.784 45.105 14.007 1.00 42.83 149 THR A O 1
ATOM 1074 N N . GLU A 1 150 ? 7.032 43.262 14.176 1.00 43.59 150 GLU A N 1
ATOM 1075 C CA . GLU A 1 150 ? 7.061 43.059 12.731 1.00 45.03 150 GLU A CA 1
ATOM 1076 C C . GLU A 1 150 ? 5.653 42.726 12.278 1.00 45.13 150 GLU A C 1
ATOM 1077 O O . GLU A 1 150 ? 5.183 43.186 11.234 1.00 48.23 150 GLU A O 1
ATOM 1083 N N . ILE A 1 151 ? 4.963 41.949 13.096 1.00 41.95 151 ILE A N 1
ATOM 1084 C CA . ILE A 1 151 ? 3.591 41.597 12.814 1.00 39.59 151 ILE A CA 1
ATOM 1085 C C . ILE A 1 151 ? 2.693 42.836 12.820 1.00 41.66 151 ILE A C 1
ATOM 1086 O O . ILE A 1 151 ? 1.956 43.046 11.857 1.00 40.93 151 ILE A O 1
ATOM 1091 N N . LEU A 1 152 ? 2.767 43.665 13.869 1.00 40.13 152 LEU A N 1
ATOM 1092 C CA . LEU A 1 152 ? 1.945 44.893 13.923 1.00 41.65 152 LEU A CA 1
ATOM 1093 C C . LEU A 1 152 ? 2.035 45.824 12.688 1.00 40.79 152 LEU A C 1
ATOM 1094 O O . LEU A 1 152 ? 1.059 46.466 12.312 1.00 39.66 152 LEU A O 1
ATOM 1099 N N . ARG A 1 153 ? 3.191 45.916 12.051 1.00 42.30 153 ARG A N 1
ATOM 1100 C CA . ARG A 1 153 ? 3.254 46.804 10.905 1.00 42.91 153 ARG A CA 1
ATOM 1101 C C . ARG A 1 153 ? 2.623 46.148 9.695 1.00 43.85 153 ARG A C 1
ATOM 1102 O O . ARG A 1 153 ? 2.068 46.838 8.851 1.00 44.09 153 ARG A O 1
ATOM 1110 N N . LEU A 1 154 ? 2.656 44.817 9.634 1.00 42.83 154 LEU A N 1
ATOM 1111 C CA . LEU A 1 154 ? 1.912 44.097 8.596 1.00 41.25 154 LEU A CA 1
ATOM 1112 C C . LEU A 1 154 ? 0.377 44.308 8.695 1.00 40.93 154 LEU A C 1
ATOM 1113 O O . LEU A 1 154 ? -0.307 44.536 7.693 1.00 39.70 154 LEU A O 1
ATOM 1118 N N . LEU A 1 155 ? -0.153 44.171 9.905 1.00 39.34 155 LEU A N 1
ATOM 1119 C CA . LEU A 1 155 ? -1.560 44.391 10.163 1.00 38.20 155 LEU A CA 1
ATOM 1120 C C . LEU A 1 155 ? -1.916 45.786 9.723 1.00 38.27 155 LEU A C 1
ATOM 1121 O O . LEU A 1 155 ? -2.933 46.010 9.077 1.00 38.63 155 LEU A O 1
ATOM 1126 N N . ASN A 1 156 ? -1.058 46.729 10.085 1.00 40.24 156 ASN A N 1
ATOM 1127 C CA . ASN A 1 156 ? -1.270 48.132 9.765 1.00 41.49 156 ASN A CA 1
ATOM 1128 C C . ASN A 1 156 ? -1.057 48.489 8.288 1.00 43.25 156 ASN A C 1
ATOM 1129 O O . ASN A 1 156 ? -1.833 49.265 7.721 1.00 44.04 156 ASN A O 1
ATOM 1134 N N . ASP A 1 157 ? -0.028 47.912 7.667 1.00 41.52 157 ASP A N 1
ATOM 1135 C CA . ASP A 1 157 ? 0.313 48.230 6.279 1.00 42.29 157 ASP A CA 1
ATOM 1136 C C . ASP A 1 157 ? -0.632 47.605 5.285 1.00 40.91 157 ASP A C 1
ATOM 1137 O O . ASP A 1 157 ? -0.828 48.160 4.210 1.00 42.40 157 ASP A O 1
ATOM 1142 N N . HIS A 1 158 ? -1.216 46.460 5.638 1.00 40.81 158 HIS A N 1
ATOM 1143 C CA . HIS A 1 158 ? -2.154 45.767 4.736 1.00 39.72 158 HIS A CA 1
ATOM 1144 C C . HIS A 1 158 ? -3.559 45.486 5.320 1.00 37.90 158 HIS A C 1
ATOM 1145 O O . HIS A 1 158 ? -3.917 44.340 5.587 1.00 36.12 158 HIS A O 1
ATOM 1152 N N . PRO A 1 159 ? -4.359 46.542 5.487 1.00 37.96 159 PRO A N 1
ATOM 1153 C CA . PRO A 1 159 ? -5.749 46.526 5.960 1.00 38.21 159 PRO A CA 1
ATOM 1154 C C . PRO A 1 159 ? -6.638 45.527 5.232 1.00 36.94 159 PRO A C 1
ATOM 1155 O O . PRO A 1 159 ? -7.646 45.063 5.759 1.00 38.13 159 PRO A O 1
ATOM 1159 N N . ASP A 1 160 ? -6.295 45.217 3.999 1.00 38.23 160 ASP A N 1
ATOM 1160 C CA . ASP A 1 160 ? -7.223 44.459 3.177 1.00 38.46 160 ASP A CA 1
ATOM 1161 C C . ASP A 1 160 ? -6.815 43.000 3.146 1.00 36.15 160 ASP A C 1
ATOM 1162 O O . ASP A 1 160 ? -7.381 42.200 2.426 1.00 37.21 160 ASP A O 1
ATOM 1167 N N . THR A 1 161 ? -5.818 42.661 3.942 1.00 34.62 161 THR A N 1
ATOM 1168 C CA . THR A 1 161 ? -5.469 41.274 4.121 1.00 34.27 161 THR A CA 1
ATOM 1169 C C . THR A 1 161 ? -5.762 40.881 5.557 1.00 33.68 161 THR A C 1
ATOM 1170 O O . THR A 1 161 ? -5.235 41.453 6.509 1.00 35.08 161 THR A O 1
ATOM 1174 N N . THR A 1 162 ? -6.634 39.907 5.709 1.00 31.21 162 THR A N 1
ATOM 1175 C CA . THR A 1 162 ? -6.834 39.322 7.002 1.00 32.37 162 THR A CA 1
ATOM 1176 C C . THR A 1 162 ? -5.676 38.395 7.314 1.00 30.09 162 THR A C 1
ATOM 1177 O O . THR A 1 162 ? -5.368 37.472 6.565 1.00 29.73 162 THR A O 1
ATOM 1181 N N . PHE A 1 163 ? -5.014 38.655 8.418 1.00 29.41 163 PHE A N 1
ATOM 1182 C CA . PHE A 1 163 ? -3.914 37.778 8.807 1.00 31.34 163 PHE A CA 1
ATOM 1183 C C . PHE A 1 163 ? -4.431 36.682 9.733 1.00 28.32 163 PHE A C 1
ATOM 1184 O O . PHE A 1 163 ? -4.988 36.973 10.777 1.00 28.11 163 PHE A O 1
ATOM 1192 N N . VAL A 1 164 ? -4.287 35.426 9.333 1.00 26.02 164 VAL A N 1
ATOM 1193 C CA . VAL A 1 164 ? -4.661 34.361 10.236 1.00 25.74 164 VAL A CA 1
ATOM 1194 C C . VAL A 1 164 ? -3.412 33.832 10.946 1.00 26.84 164 VAL A C 1
ATOM 1195 O O . VAL A 1 164 ? -2.478 33.258 10.338 1.00 24.90 164 VAL A O 1
ATOM 1199 N N . LEU A 1 165 ? -3.406 34.058 12.253 1.00 26.65 165 LEU A N 1
ATOM 1200 C CA . LEU A 1 165 ? -2.227 33.794 13.069 1.00 27.38 165 LEU A CA 1
ATOM 1201 C C . LEU A 1 165 ? -2.444 32.567 13.962 1.00 24.28 165 LEU A C 1
ATOM 1202 O O . LEU A 1 165 ? -3.081 32.672 14.986 1.00 24.55 165 LEU A O 1
ATOM 1207 N N . ASP A 1 166 ? -1.934 31.418 13.530 1.00 23.73 166 ASP A N 1
ATOM 1208 C CA . ASP A 1 166 ? -1.795 30.226 14.356 1.00 21.43 166 ASP A CA 1
ATOM 1209 C C . ASP A 1 166 ? -0.967 30.566 15.572 1.00 21.81 166 ASP A C 1
ATOM 1210 O O . ASP A 1 166 ? 0.236 30.848 15.462 1.00 22.71 166 ASP A O 1
ATOM 1215 N N . GLN A 1 167 ? -1.632 30.575 16.725 1.00 20.95 167 GLN A N 1
ATOM 1216 C CA . GLN A 1 167 ? -0.997 30.853 18.013 1.00 21.20 167 GLN A CA 1
ATOM 1217 C C . GLN A 1 167 ? -0.726 29.596 18.843 1.00 19.65 167 GLN A C 1
ATOM 1218 O O . GLN A 1 167 ? -0.571 29.679 20.065 1.00 20.02 167 GLN A O 1
ATOM 1224 N N . SER A 1 168 ? -0.685 28.442 18.190 1.00 18.10 168 SER A N 1
ATOM 1225 C CA . SER A 1 168 ? -0.557 27.182 18.889 1.00 18.51 168 SER A CA 1
ATOM 1226 C C . SER A 1 168 ? 0.648 27.149 19.796 1.00 19.12 168 SER A C 1
ATOM 1227 O O . SER A 1 168 ? 0.647 26.453 20.797 1.00 18.15 168 SER A O 1
ATOM 1230 N N . TYR A 1 169 ? 1.694 27.873 19.400 1.00 21.48 169 TYR A N 1
ATOM 1231 C CA . TYR A 1 169 ? 3.016 27.813 20.027 1.00 19.59 169 TYR A CA 1
ATOM 1232 C C . TYR A 1 169 ? 3.383 29.130 20.674 1.00 20.15 169 TYR A C 1
ATOM 1233 O O . TYR A 1 169 ? 4.553 29.363 20.995 1.00 19.89 169 TYR A O 1
ATOM 1242 N N . VAL A 1 170 ? 2.388 29.982 20.881 1.00 19.17 170 VAL A N 1
ATOM 1243 C CA . VAL A 1 170 ? 2.631 31.293 21.427 1.00 21.58 170 VAL A CA 1
ATOM 1244 C C . VAL A 1 170 ? 3.313 31.182 22.787 1.00 24.21 170 VAL A C 1
ATOM 1245 O O . VAL A 1 170 ? 4.011 32.086 23.193 1.00 27.59 170 VAL A O 1
ATOM 1249 N N . SER A 1 171 ? 3.146 30.065 23.482 1.00 22.01 171 SER A N 1
ATOM 1250 C CA . SER A 1 171 ? 3.836 29.894 24.750 1.00 23.18 171 SER A CA 1
ATOM 1251 C C . SER A 1 171 ? 5.218 29.148 24.684 1.00 24.15 171 SER A C 1
ATOM 1252 O O . SER A 1 171 ? 5.912 28.987 25.702 1.00 24.77 171 SER A O 1
ATOM 1255 N N . PHE A 1 172 ? 5.613 28.716 23.490 1.00 22.41 172 PHE A N 1
ATOM 1256 C CA . PHE A 1 172 ? 6.911 28.068 23.254 1.00 24.39 172 PHE A CA 1
ATOM 1257 C C . PHE A 1 172 ? 8.006 29.119 22.995 1.00 24.95 172 PHE A C 1
ATOM 1258 O O . PHE A 1 172 ? 8.983 28.839 22.360 1.00 22.36 172 PHE A O 1
ATOM 1266 N N . THR A 1 173 ? 7.784 30.337 23.468 1.00 26.88 173 THR A N 1
ATOM 1267 C CA . THR A 1 173 ? 8.720 31.432 23.320 1.00 28.61 173 THR A CA 1
ATOM 1268 C C . THR A 1 173 ? 8.637 32.404 24.507 1.00 33.80 173 THR A C 1
ATOM 1269 O O . THR A 1 173 ? 7.555 32.630 25.096 1.00 31.33 173 THR A O 1
ATOM 1273 N N . THR A 1 174 ? 9.808 32.973 24.805 1.00 36.43 174 THR A N 1
ATOM 1274 C CA . THR A 1 174 ? 10.090 33.959 25.849 1.00 37.12 174 THR A CA 1
ATOM 1275 C C . THR A 1 174 ? 9.760 35.372 25.391 1.00 37.36 174 THR A C 1
ATOM 1276 O O . THR A 1 174 ? 9.581 36.273 26.198 1.00 37.00 174 THR A O 1
ATOM 1280 N N . GLU A 1 175 ? 9.723 35.561 24.076 1.00 38.52 175 GLU A N 1
ATOM 1281 C CA . GLU A 1 175 ? 9.619 36.889 23.484 1.00 41.60 175 GLU A CA 1
ATOM 1282 C C . GLU A 1 175 ? 8.199 37.438 23.538 1.00 42.34 175 GLU A C 1
ATOM 1283 O O . GLU A 1 175 ? 7.274 36.770 24.025 1.00 44.02 175 GLU A O 1
ATOM 1289 N N . GLU A 1 176 ? 8.027 38.664 23.063 1.00 39.69 176 GLU A N 1
ATOM 1290 C CA . GLU A 1 176 ? 6.736 39.328 23.179 1.00 41.65 176 GLU A CA 1
ATOM 1291 C C . GLU A 1 176 ? 5.815 38.903 22.075 1.00 38.32 176 GLU A C 1
ATOM 1292 O O . GLU A 1 176 ? 6.134 39.048 20.903 1.00 38.88 176 GLU A O 1
ATOM 1298 N N . VAL A 1 177 ? 4.656 38.399 22.441 1.00 35.44 177 VAL A N 1
ATOM 1299 C CA . VAL A 1 177 ? 3.754 37.925 21.415 1.00 36.26 177 VAL A CA 1
ATOM 1300 C C . VAL A 1 177 ? 2.554 38.827 21.225 1.00 35.98 177 VAL A C 1
ATOM 1301 O O . VAL A 1 177 ? 2.179 39.601 22.123 1.00 36.47 177 VAL A O 1
ATOM 1305 N N . ILE A 1 178 ? 1.981 38.730 20.030 1.00 32.64 178 ILE A N 1
ATOM 1306 C CA . ILE A 1 178 ? 0.651 39.210 19.764 1.00 33.32 178 ILE A CA 1
ATOM 1307 C C . ILE A 1 178 ? -0.291 38.430 20.697 1.00 32.50 178 ILE A C 1
ATOM 1308 O O . ILE A 1 178 ? -0.071 37.251 20.976 1.00 31.56 178 ILE A O 1
ATOM 1313 N N . ARG A 1 179 ? -1.324 39.091 21.200 1.00 32.71 179 ARG A N 1
ATOM 1314 C CA . ARG A 1 179 ? -2.242 38.440 22.130 1.00 33.41 179 ARG A CA 1
ATOM 1315 C C . ARG A 1 179 ? -3.676 38.763 21.747 1.00 32.67 179 ARG A C 1
ATOM 1316 O O . ARG A 1 179 ? -3.896 39.603 20.874 1.00 33.17 179 ARG A O 1
ATOM 1324 N N . PRO A 1 180 ? -4.659 38.086 22.372 1.00 32.22 180 PRO A N 1
ATOM 1325 C CA . PRO A 1 180 ? -6.060 38.208 21.904 1.00 31.00 180 PRO A CA 1
ATOM 1326 C C . PRO A 1 180 ? -6.577 39.659 21.850 1.00 31.30 180 PRO A C 1
ATOM 1327 O O . PRO A 1 180 ? -7.336 40.040 20.944 1.00 30.20 180 PRO A O 1
ATOM 1331 N N . ALA A 1 181 ? -6.134 40.466 22.806 1.00 32.46 181 ALA A N 1
ATOM 1332 C CA . ALA A 1 181 ? -6.604 41.852 22.910 1.00 36.32 181 ALA A CA 1
ATOM 1333 C C . ALA A 1 181 ? -6.062 42.782 21.799 1.00 34.45 181 ALA A C 1
ATOM 1334 O O . ALA A 1 181 ? -6.381 43.966 21.759 1.00 33.58 181 ALA A O 1
ATOM 1336 N N . ASP A 1 182 ? -5.245 42.234 20.900 1.00 33.64 182 ASP A N 1
ATOM 1337 C CA . ASP A 1 182 ? -4.859 42.959 19.688 1.00 32.72 182 ASP A CA 1
ATOM 1338 C C . ASP A 1 182 ? -5.947 43.104 18.610 1.00 34.98 182 ASP A C 1
ATOM 1339 O O . ASP A 1 182 ? -5.810 43.945 17.737 1.00 36.66 182 ASP A O 1
ATOM 1344 N N . ILE A 1 183 ? -7.028 42.318 18.675 1.00 34.93 183 ILE A N 1
ATOM 1345 C CA . ILE A 1 183 ? -8.095 42.426 17.679 1.00 35.86 183 ILE A CA 1
ATOM 1346 C C . ILE A 1 183 ? -8.772 43.783 17.744 1.00 35.76 183 ILE A C 1
ATOM 1347 O O . ILE A 1 183 ? -9.526 44.158 16.858 1.00 34.98 183 ILE A O 1
ATOM 1352 N N . LYS A 1 184 ? -8.486 44.515 18.815 1.00 38.27 184 LYS A N 1
ATOM 1353 C CA . LYS A 1 184 ? -9.221 45.734 19.140 1.00 39.84 184 LYS A CA 1
ATOM 1354 C C . LYS A 1 184 ? -8.829 46.933 18.280 1.00 40.39 184 LYS A C 1
ATOM 1355 O O . LYS A 1 184 ? -7.676 47.379 18.315 1.00 39.68 184 LYS A O 1
ATOM 1361 N N . GLY A 1 185 ? -9.805 47.450 17.529 1.00 36.02 185 GLY A N 1
ATOM 1362 C CA . GLY A 1 185 ? -9.588 48.567 16.635 1.00 37.14 185 GLY A CA 1
ATOM 1363 C C . GLY A 1 185 ? -8.798 48.093 15.440 1.00 41.25 185 GLY A C 1
ATOM 1364 O O . GLY A 1 185 ? -8.021 48.831 14.842 1.00 43.36 185 GLY A O 1
ATOM 1365 N N . ARG A 1 186 ? -9.006 46.827 15.099 1.00 43.56 186 ARG A N 1
ATOM 1366 C CA . ARG A 1 186 ? -8.234 46.145 14.075 1.00 39.43 186 ARG A CA 1
ATOM 1367 C C . ARG A 1 186 ? -9.142 45.047 13.583 1.00 40.31 186 ARG A C 1
ATOM 1368 O O . ARG A 1 186 ? -9.645 44.244 14.363 1.00 39.69 186 ARG A O 1
ATOM 1376 N N . LYS A 1 187 ? -9.365 45.022 12.280 1.00 41.76 187 LYS A N 1
ATOM 1377 C CA . LYS A 1 187 ? -10.326 44.099 11.705 1.00 39.59 187 LYS A CA 1
ATOM 1378 C C . LYS A 1 187 ? -9.672 42.954 10.973 1.00 38.66 187 LYS A C 1
ATOM 1379 O O . LYS A 1 187 ? -10.309 41.933 10.730 1.00 39.38 187 LYS A O 1
ATOM 1385 N N . ASN A 1 188 ? -8.390 43.136 10.662 1.00 37.32 188 ASN A N 1
ATOM 1386 C CA . ASN A 1 188 ? -7.627 42.251 9.789 1.00 36.18 188 ASN A CA 1
ATOM 1387 C C . ASN A 1 188 ? -6.719 41.240 10.535 1.00 32.41 188 ASN A C 1
ATOM 1388 O O . ASN A 1 188 ? -5.813 40.640 9.948 1.00 29.60 188 ASN A O 1
ATOM 1393 N N . LEU A 1 189 ? -7.003 41.050 11.818 1.00 32.83 189 LEU A N 1
ATOM 1394 C CA . LEU A 1 189 ? -6.310 40.069 12.658 1.00 32.11 189 LEU A CA 1
ATOM 1395 C C . LEU A 1 189 ? -7.251 38.959 13.166 1.00 29.54 189 LEU A C 1
ATOM 1396 O O . LEU A 1 189 ? -8.317 39.240 13.703 1.00 29.81 189 LEU A O 1
ATOM 1401 N N . VAL A 1 190 ? -6.869 37.704 12.964 1.00 25.81 190 VAL A N 1
ATOM 1402 C CA . VAL A 1 190 ? -7.625 36.584 13.508 1.00 26.29 190 VAL A CA 1
ATOM 1403 C C . VAL A 1 190 ? -6.673 35.580 14.155 1.00 26.99 190 VAL A C 1
ATOM 1404 O O . VAL A 1 190 ? -5.656 35.202 13.553 1.00 26.48 190 VAL A O 1
ATOM 1416 N N . VAL A 1 192 ? -5.953 31.797 16.268 1.00 21.37 192 VAL A N 1
ATOM 1417 C CA . VAL A 1 192 ? -6.423 30.443 16.451 1.00 20.02 192 VAL A CA 1
ATOM 1418 C C . VAL A 1 192 ? -5.565 29.880 17.535 1.00 20.51 192 VAL A C 1
ATOM 1419 O O . VAL A 1 192 ? -4.384 29.679 17.339 1.00 18.72 192 VAL A O 1
ATOM 1423 N N . TYR A 1 193 ? -6.183 29.651 18.689 1.00 20.24 193 TYR A N 1
ATOM 1424 C CA . TYR A 1 193 ? -5.492 29.136 19.848 1.00 20.42 193 TYR A CA 1
ATOM 1425 C C . TYR A 1 193 ? -5.651 27.609 19.995 1.00 19.83 193 TYR A C 1
ATOM 1426 O O . TYR A 1 193 ? -6.544 27.018 19.389 1.00 18.83 193 TYR A O 1
ATOM 1435 N N . SER A 1 194 ? -4.777 26.993 20.790 1.00 18.18 194 SER A N 1
ATOM 1436 C CA . SER A 1 194 ? -4.713 25.542 20.897 1.00 18.20 194 SER A CA 1
ATOM 1437 C C . SER A 1 194 ? -4.513 24.988 22.319 1.00 17.54 194 SER A C 1
ATOM 1438 O O . SER A 1 194 ? -3.759 25.511 23.104 1.00 16.94 194 SER A O 1
ATOM 1441 N N . PHE A 1 195 ? -5.158 23.881 22.616 1.00 17.20 195 PHE A N 1
ATOM 1442 C CA . PHE A 1 195 ? -4.983 23.241 23.896 1.00 16.83 195 PHE A CA 1
ATOM 1443 C C . PHE A 1 195 ? -4.159 21.989 23.692 1.00 17.62 195 PHE A C 1
ATOM 1444 O O . PHE A 1 195 ? -3.688 21.392 24.648 1.00 18.05 195 PHE A O 1
ATOM 1452 N N . SER A 1 196 ? -3.973 21.589 22.438 1.00 18.66 196 SER A N 1
ATOM 1453 C CA . SER A 1 196 ? -3.200 20.373 22.180 1.00 18.94 196 SER A CA 1
ATOM 1454 C C . SER A 1 196 ? -1.720 20.472 22.555 1.00 18.30 196 SER A C 1
ATOM 1455 O O . SER A 1 196 ? -1.173 19.532 23.115 1.00 17.23 196 SER A O 1
ATOM 1458 N N . HIS A 1 197 ? -1.081 21.592 22.195 1.00 19.18 197 HIS A N 1
ATOM 1459 C CA . HIS A 1 197 ? 0.387 21.695 22.186 1.00 18.42 197 HIS A CA 1
ATOM 1460 C C . HIS A 1 197 ? 0.983 22.076 23.529 1.00 18.97 197 HIS A C 1
ATOM 1461 O O . HIS A 1 197 ? 1.820 21.349 24.035 1.00 17.28 197 HIS A O 1
ATOM 1468 N N . ALA A 1 198 ? 0.519 23.209 24.081 1.00 20.31 198 ALA A N 1
ATOM 1469 C CA . ALA A 1 198 ? 1.045 23.779 25.328 1.00 21.35 198 ALA A CA 1
ATOM 1470 C C . ALA A 1 198 ? 0.720 22.911 26.520 1.00 19.41 198 ALA A C 1
ATOM 1471 O O . ALA A 1 198 ? 1.420 22.964 27.517 1.00 20.69 198 ALA A O 1
ATOM 1473 N N . TYR A 1 199 ? -0.316 22.088 26.397 1.00 19.83 199 TYR A N 1
ATOM 1474 C CA . TYR A 1 199 ? -0.822 21.328 27.548 1.00 20.65 199 TYR A CA 1
ATOM 1475 C C . TYR A 1 199 ? -0.884 19.824 27.387 1.00 21.07 199 TYR A C 1
ATOM 1476 O O . TYR A 1 199 ? -1.385 19.147 28.288 1.00 21.31 199 TYR A O 1
ATOM 1485 N N . GLY A 1 200 ? -0.371 19.305 26.272 1.00 19.09 200 GLY A N 1
ATOM 1486 C CA . GLY A 1 200 ? -0.204 17.875 26.114 1.00 18.36 200 GLY A CA 1
ATOM 1487 C C . GLY A 1 200 ? -1.502 17.126 25.953 1.00 20.16 200 GLY A C 1
ATOM 1488 O O . GLY A 1 200 ? -1.583 15.940 26.241 1.00 21.64 200 GLY A O 1
ATOM 1489 N N . ILE A 1 201 ? -2.537 17.819 25.493 1.00 20.15 201 ILE A N 1
ATOM 1490 C CA . ILE A 1 201 ? -3.814 17.162 25.291 1.00 20.77 201 ILE A CA 1
ATOM 1491 C C . ILE A 1 201 ? -4.364 17.210 23.845 1.00 20.19 201 ILE A C 1
ATOM 1492 O O . ILE A 1 201 ? -5.516 17.584 23.602 1.00 20.23 201 ILE A O 1
ATOM 1497 N N . PRO A 1 202 ? -3.540 16.741 22.900 1.00 19.41 202 PRO A N 1
ATOM 1498 C CA . PRO A 1 202 ? -3.902 16.629 21.485 1.00 19.98 202 PRO A CA 1
ATOM 1499 C C . PRO A 1 202 ? -5.129 15.722 21.235 1.00 19.99 202 PRO A C 1
ATOM 1500 O O . PRO A 1 202 ? -5.900 15.987 20.320 1.00 17.81 202 PRO A O 1
ATOM 1504 N N . GLY A 1 203 ? -5.287 14.676 22.043 1.00 19.78 203 GLY A N 1
ATOM 1505 C CA . GLY A 1 203 ? -6.390 13.750 21.902 1.00 19.31 203 GLY A CA 1
ATOM 1506 C C . GLY A 1 203 ? -7.766 14.268 22.316 1.00 19.23 203 GLY A C 1
ATOM 1507 O O . GLY A 1 203 ? -8.766 13.701 21.931 1.00 19.15 203 GLY A O 1
ATOM 1508 N N . LEU A 1 204 ? -7.810 15.349 23.080 1.00 19.34 204 LEU A N 1
ATOM 1509 C CA . LEU A 1 204 ? -9.047 15.964 23.491 1.00 18.27 204 LEU A CA 1
ATOM 1510 C C . LEU A 1 204 ? -9.703 16.803 22.411 1.00 17.91 204 LEU A C 1
ATOM 1511 O O . LEU A 1 204 ? -10.908 17.024 22.457 1.00 17.98 204 LEU A O 1
ATOM 1516 N N . ARG A 1 205 ? -8.914 17.255 21.441 1.00 18.77 205 ARG A N 1
ATOM 1517 C CA . ARG A 1 205 ? -9.418 18.071 20.320 1.00 18.89 205 ARG A CA 1
ATOM 1518 C C . ARG A 1 205 ? -10.119 19.327 20.761 1.00 18.25 205 ARG A C 1
ATOM 1519 O O . ARG A 1 205 ? -11.306 19.415 20.637 1.00 18.52 205 ARG A O 1
ATOM 1527 N N . ILE A 1 206 ? -9.389 20.317 21.253 1.00 18.11 206 ILE A N 1
ATOM 1528 C CA . ILE A 1 206 ? -10.035 21.545 21.653 1.00 16.94 206 ILE A CA 1
ATOM 1529 C C . ILE A 1 206 ? -9.107 22.754 21.316 1.00 18.82 206 ILE A C 1
ATOM 1530 O O . ILE A 1 206 ? -7.885 22.642 21.403 1.00 17.07 206 ILE A O 1
ATOM 1535 N N . GLY A 1 207 ? -9.701 23.866 20.854 1.00 17.85 207 GLY A N 1
ATOM 1536 C CA . GLY A 1 207 ? -8.982 25.057 20.456 1.00 17.77 207 GLY A CA 1
ATOM 1537 C C . GLY A 1 207 ? -9.969 26.182 20.284 1.00 18.25 207 GLY A C 1
ATOM 1538 O O . GLY A 1 207 ? -11.148 25.983 20.524 1.00 19.16 207 GLY A O 1
ATOM 1539 N N . TYR A 1 208 ? -9.534 27.367 19.884 1.00 18.14 208 TYR A N 1
ATOM 1540 C CA . TYR A 1 208 ? -10.509 28.430 19.691 1.00 19.38 208 TYR A CA 1
ATOM 1541 C C . TYR A 1 208 ? -10.108 29.568 18.745 1.00 21.62 208 TYR A C 1
ATOM 1542 O O . TYR A 1 208 ? -8.929 29.810 18.508 1.00 20.14 208 TYR A O 1
ATOM 1551 N N . ILE A 1 209 ? -11.129 30.252 18.207 1.00 23.38 209 ILE A N 1
ATOM 1552 C CA . ILE A 1 209 ? -10.920 31.427 17.357 1.00 23.34 209 ILE A CA 1
ATOM 1553 C C . ILE A 1 209 ? -11.158 32.744 18.110 1.00 24.14 209 ILE A C 1
ATOM 1554 O O . ILE A 1 209 ? -12.129 32.875 18.855 1.00 23.07 209 ILE A O 1
ATOM 1559 N N . VAL A 1 210 ? -10.226 33.683 17.942 1.00 25.32 210 VAL A N 1
ATOM 1560 C CA . VAL A 1 210 ? -10.391 35.084 18.346 1.00 26.53 210 VAL A CA 1
ATOM 1561 C C . VAL A 1 210 ? -10.502 35.969 17.081 1.00 28.20 210 VAL A C 1
ATOM 1562 O O . VAL A 1 210 ? -9.572 36.027 16.254 1.00 25.52 210 VAL A O 1
ATOM 1566 N N . ALA A 1 211 ? -11.616 36.668 16.924 1.00 26.30 211 ALA A N 1
ATOM 1567 C CA . ALA A 1 211 ? -11.690 37.633 15.850 1.00 26.82 211 ALA A CA 1
ATOM 1568 C C . ALA A 1 211 ? -12.653 38.767 16.171 1.00 31.15 211 ALA A C 1
ATOM 1569 O O . ALA A 1 211 ? -13.422 38.681 17.118 1.00 29.24 211 ALA A O 1
ATOM 1571 N N . ASN A 1 212 ? -12.595 39.849 15.397 1.00 33.62 212 ASN A N 1
ATOM 1572 C CA . ASN A 1 212 ? -13.559 40.925 15.585 1.00 33.84 212 ASN A CA 1
ATOM 1573 C C . ASN A 1 212 ? -14.895 40.375 15.098 1.00 34.63 212 ASN A C 1
ATOM 1574 O O . ASN A 1 212 ? -14.923 39.499 14.252 1.00 34.67 212 ASN A O 1
ATOM 1576 N N . LYS A 1 213 ? -16.007 40.854 15.633 1.00 36.12 213 LYS A N 1
ATOM 1577 C CA . LYS A 1 213 ? -17.272 40.158 15.405 1.00 39.28 213 LYS A CA 1
ATOM 1578 C C . LYS A 1 213 ? -17.901 40.263 13.992 1.00 37.63 213 LYS A C 1
ATOM 1579 O O . LYS A 1 213 ? -18.770 39.480 13.632 1.00 35.69 213 LYS A O 1
ATOM 1585 N N . ASP A 1 214 ? -17.454 41.207 13.183 1.00 38.13 214 ASP A N 1
ATOM 1586 C CA . ASP A 1 214 ? -17.815 41.170 11.783 1.00 36.20 214 ASP A CA 1
ATOM 1587 C C . ASP A 1 214 ? -17.250 39.913 11.137 1.00 37.73 214 ASP A C 1
ATOM 1588 O O . ASP A 1 214 ? -17.967 39.172 10.462 1.00 38.90 214 ASP A O 1
ATOM 1593 N N . PHE A 1 215 ? -15.961 39.659 11.331 1.00 33.17 215 PHE A N 1
ATOM 1594 C CA . PHE A 1 215 ? -15.386 38.459 10.777 1.00 31.16 215 PHE A CA 1
ATOM 1595 C C . PHE A 1 215 ? -16.049 37.255 11.426 1.00 31.96 215 PHE A C 1
ATOM 1596 O O . PHE A 1 215 ? -16.598 36.375 10.755 1.00 31.01 215 PHE A O 1
ATOM 1612 N N . LYS A 1 217 ? -18.788 36.483 12.516 1.00 35.17 217 LYS A N 1
ATOM 1613 C CA . LYS A 1 217 ? -20.123 36.066 12.087 1.00 36.11 217 LYS A CA 1
ATOM 1614 C C . LYS A 1 217 ? -20.129 35.459 10.673 1.00 33.90 217 LYS A C 1
ATOM 1615 O O . LYS A 1 217 ? -21.011 34.663 10.358 1.00 36.61 217 LYS A O 1
ATOM 1621 N N . ARG A 1 218 ? -19.161 35.803 9.826 1.00 31.65 218 ARG A N 1
ATOM 1622 C CA . ARG A 1 218 ? -19.004 35.021 8.620 1.00 29.60 218 ARG A CA 1
ATOM 1623 C C . ARG A 1 218 ? -18.624 33.598 9.003 1.00 29.49 218 ARG A C 1
ATOM 1624 O O . ARG A 1 218 ? -19.069 32.647 8.372 1.00 28.81 218 ARG A O 1
ATOM 1632 N N . VAL A 1 219 ? -17.814 33.415 10.036 1.00 29.73 219 VAL A N 1
ATOM 1633 C CA . VAL A 1 219 ? -17.455 32.031 10.343 1.00 29.21 219 VAL A CA 1
ATOM 1634 C C . VAL A 1 219 ? -18.521 31.284 11.125 1.00 27.64 219 VAL A C 1
ATOM 1635 O O . VAL A 1 219 ? -18.701 30.093 10.921 1.00 26.68 219 VAL A O 1
ATOM 1639 N N . ALA A 1 220 ? -19.297 32.010 11.926 1.00 30.41 220 ALA A N 1
ATOM 1640 C CA . ALA A 1 220 ? -20.330 31.405 12.781 1.00 30.15 220 ALA A CA 1
ATOM 1641 C C . ALA A 1 220 ? -21.431 30.788 11.920 1.00 29.09 220 ALA A C 1
ATOM 1642 O O . ALA A 1 220 ? -22.127 29.846 12.320 1.00 26.18 220 ALA A O 1
ATOM 1644 N N . ALA A 1 221 ? -21.537 31.284 10.699 1.00 29.93 221 ALA A N 1
ATOM 1645 C CA . ALA A 1 221 ? -22.597 30.847 9.815 1.00 27.92 221 ALA A CA 1
ATOM 1646 C C . ALA A 1 221 ? -22.450 29.368 9.424 1.00 26.44 221 ALA A C 1
ATOM 1647 O O . ALA A 1 221 ? -23.396 28.736 8.941 1.00 28.41 221 ALA A O 1
ATOM 1649 N N . PHE A 1 222 ? -21.282 28.809 9.677 1.00 25.77 222 PHE A N 1
ATOM 1650 C CA . PHE A 1 222 ? -21.056 27.378 9.456 1.00 26.09 222 PHE A CA 1
ATOM 1651 C C . PHE A 1 222 ? -20.768 26.556 10.719 1.00 26.91 222 PHE A C 1
ATOM 1652 O O . PHE A 1 222 ? -20.201 25.467 10.600 1.00 25.94 222 PHE A O 1
ATOM 1660 N N . SER A 1 223 ? -21.147 27.071 11.904 1.00 25.60 223 SER A N 1
ATOM 1661 C CA . SER A 1 223 ? -20.973 26.343 13.161 1.00 24.33 223 SER A CA 1
ATOM 1662 C C . SER A 1 223 ? -22.037 25.275 13.286 1.00 22.02 223 SER A C 1
ATOM 1663 O O . SER A 1 223 ? -23.202 25.505 12.960 1.00 21.13 223 SER A O 1
ATOM 1666 N N . THR A 1 224 ? -21.631 24.120 13.798 1.00 21.30 224 THR A N 1
ATOM 1667 C CA . THR A 1 224 ? -22.512 22.984 14.007 1.00 20.09 224 THR A CA 1
ATOM 1668 C C . THR A 1 224 ? -22.589 22.714 15.491 1.00 20.08 224 THR A C 1
ATOM 1669 O O . THR A 1 224 ? -21.585 22.790 16.158 1.00 21.26 224 THR A O 1
ATOM 1673 N N . PRO A 1 225 ? -23.792 22.422 16.026 1.00 22.40 225 PRO A N 1
ATOM 1674 C CA . PRO A 1 225 ? -23.889 22.277 17.495 1.00 21.92 225 PRO A CA 1
ATOM 1675 C C . PRO A 1 225 ? -23.274 20.992 18.018 1.00 20.29 225 PRO A C 1
ATOM 1676 O O . PRO A 1 225 ? -23.214 20.003 17.287 1.00 18.67 225 PRO A O 1
ATOM 1680 N N . TRP A 1 226 ? -22.886 21.015 19.300 1.00 21.35 226 TRP A N 1
ATOM 1681 C CA . TRP A 1 226 ? -22.174 19.923 19.941 1.00 20.11 226 TRP A CA 1
ATOM 1682 C C . TRP A 1 226 ? -20.925 19.484 19.129 1.00 20.02 226 TRP A C 1
ATOM 1683 O O . TRP A 1 226 ? -20.563 18.294 19.081 1.00 20.84 226 TRP A O 1
ATOM 1694 N N . ALA A 1 227 ? -20.253 20.453 18.515 1.00 19.33 227 ALA A N 1
ATOM 1695 C CA . ALA A 1 227 ? -18.978 20.188 17.824 1.00 20.66 227 ALA A CA 1
ATOM 1696 C C . ALA A 1 227 ? -17.766 20.034 18.777 1.00 20.37 227 ALA A C 1
ATOM 1697 O O . ALA A 1 227 ? -16.757 19.418 18.396 1.00 19.58 227 ALA A O 1
ATOM 1699 N N . VAL A 1 228 ? -17.891 20.571 19.994 1.00 18.49 228 VAL A N 1
ATOM 1700 C CA . VAL A 1 228 ? -16.840 20.466 21.014 1.00 20.13 228 VAL A CA 1
ATOM 1701 C C . VAL A 1 228 ? -17.257 19.510 22.131 1.00 19.19 228 VAL A C 1
ATOM 1702 O O . VAL A 1 228 ? -18.211 19.790 22.864 1.00 18.27 228 VAL A O 1
ATOM 1706 N N . ASN A 1 229 ? -16.548 18.395 22.255 1.00 16.49 229 ASN A N 1
ATOM 1707 C CA . ASN A 1 229 ? -16.954 17.360 23.181 1.00 16.94 229 ASN A CA 1
ATOM 1708 C C . ASN A 1 229 ? -16.769 17.752 24.671 1.00 19.12 229 ASN A C 1
ATOM 1709 O O . ASN A 1 229 ? -16.009 18.680 25.003 1.00 17.19 229 ASN A O 1
ATOM 1714 N N . ALA A 1 230 ? -17.484 17.024 25.534 1.00 18.81 230 ALA A N 1
ATOM 1715 C CA . ALA A 1 230 ? -17.742 17.403 26.933 1.00 19.53 230 ALA A CA 1
ATOM 1716 C C . ALA A 1 230 ? -16.528 17.370 27.813 1.00 18.95 230 ALA A C 1
ATOM 1717 O O . ALA A 1 230 ? -16.324 18.268 28.607 1.00 20.33 230 ALA A O 1
ATOM 1719 N N . LEU A 1 231 ? -15.736 16.315 27.681 1.00 19.61 231 LEU A N 1
ATOM 1720 C CA . LEU A 1 231 ? -14.518 16.164 28.456 1.00 19.97 231 LEU A CA 1
ATOM 1721 C C . LEU A 1 231 ? -13.528 17.231 28.081 1.00 19.61 231 LEU A C 1
ATOM 1722 O O . LEU A 1 231 ? -12.808 17.702 28.951 1.00 20.71 231 LEU A O 1
ATOM 1727 N N . ALA A 1 232 ? -13.471 17.588 26.797 1.00 18.46 232 ALA A N 1
ATOM 1728 C CA . ALA A 1 232 ? -12.564 18.645 26.341 1.00 18.03 232 ALA A CA 1
ATOM 1729 C C . ALA A 1 232 ? -12.937 19.969 26.959 1.00 18.35 232 ALA A C 1
ATOM 1730 O O . ALA A 1 232 ? -12.056 20.740 27.359 1.00 18.59 232 ALA A O 1
ATOM 1732 N N . ILE A 1 233 ? -14.235 20.240 27.038 1.00 17.76 233 ILE A N 1
ATOM 1733 C CA . ILE A 1 233 ? -14.722 21.491 27.621 1.00 19.19 233 ILE A CA 1
ATOM 1734 C C . ILE A 1 233 ? -14.237 21.545 29.074 1.00 19.61 233 ILE A C 1
ATOM 1735 O O . ILE A 1 233 ? -13.803 22.582 29.575 1.00 18.86 233 ILE A O 1
ATOM 1740 N N . GLU A 1 234 ? -14.268 20.373 29.691 1.00 19.12 234 GLU A N 1
ATOM 1741 C CA . GLU A 1 234 ? -13.970 20.180 31.090 1.00 21.05 234 GLU A CA 1
ATOM 1742 C C . GLU A 1 234 ? -12.451 20.314 31.377 1.00 21.42 234 GLU A C 1
ATOM 1743 O O . GLU A 1 234 ? -12.055 20.951 32.350 1.00 21.46 234 GLU A O 1
ATOM 1749 N N . ALA A 1 235 ? -11.622 19.754 30.498 1.00 19.87 235 ALA A N 1
ATOM 1750 C CA . ALA A 1 235 ? -10.177 19.913 30.590 1.00 20.51 235 ALA A CA 1
ATOM 1751 C C . ALA A 1 235 ? -9.784 21.370 30.464 1.00 21.07 235 ALA A C 1
ATOM 1752 O O . ALA A 1 235 ? -8.988 21.886 31.258 1.00 23.39 235 ALA A O 1
ATOM 1754 N N . ALA A 1 236 ? -10.345 22.040 29.469 1.00 21.06 236 ALA A N 1
ATOM 1755 C CA . ALA A 1 236 ? -10.038 23.450 29.239 1.00 21.34 236 ALA A CA 1
ATOM 1756 C C . ALA A 1 236 ? -10.406 24.351 30.414 1.00 21.21 236 ALA A C 1
ATOM 1757 O O . ALA A 1 236 ? -9.619 25.229 30.784 1.00 22.21 236 ALA A O 1
ATOM 1759 N N . LYS A 1 237 ? -11.600 24.147 30.965 1.00 20.54 237 LYS A N 1
ATOM 1760 C CA . LYS A 1 237 ? -12.064 24.886 32.139 1.00 23.40 237 LYS A CA 1
ATOM 1761 C C . LYS A 1 237 ? -11.075 24.779 33.305 1.00 24.15 237 LYS A C 1
ATOM 1762 O O . LYS A 1 237 ? -10.770 25.765 33.974 1.00 26.37 237 LYS A O 1
ATOM 1768 N N . PHE A 1 238 ? -10.577 23.568 33.531 1.00 24.59 238 PHE A N 1
ATOM 1769 C CA . PHE A 1 238 ? -9.555 23.290 34.538 1.00 24.35 238 PHE A CA 1
ATOM 1770 C C . PHE A 1 238 ? -8.203 24.004 34.276 1.00 24.02 238 PHE A C 1
ATOM 1771 O O . PHE A 1 238 ? -7.660 24.670 35.155 1.00 21.71 238 PHE A O 1
ATOM 1779 N N . ILE A 1 239 ? -7.668 23.862 33.067 1.00 23.58 239 ILE A N 1
ATOM 1780 C CA . ILE A 1 239 ? -6.458 24.609 32.703 1.00 23.92 239 ILE A CA 1
ATOM 1781 C C . ILE A 1 239 ? -6.607 26.134 32.938 1.00 23.86 239 ILE A C 1
ATOM 1782 O O . ILE A 1 239 ? -5.693 26.775 33.483 1.00 22.24 239 ILE A O 1
ATOM 1787 N N . LEU A 1 240 ? -7.746 26.697 32.533 1.00 21.78 240 LEU A N 1
ATOM 1788 C CA . LEU A 1 240 ? -8.000 28.126 32.704 1.00 23.32 240 LEU A CA 1
ATOM 1789 C C . LEU A 1 240 ? -8.020 28.603 34.157 1.00 24.45 240 LEU A C 1
ATOM 1790 O O . LEU A 1 240 ? -7.604 29.718 34.433 1.00 24.59 240 LEU A O 1
ATOM 1795 N N . ILE A 1 241 ? -8.523 27.767 35.065 1.00 25.38 241 ILE A N 1
ATOM 1796 C CA . ILE A 1 241 ? -8.659 28.101 36.489 1.00 24.46 241 ILE A CA 1
ATOM 1797 C C . ILE A 1 241 ? -7.298 28.025 37.217 1.00 27.08 241 ILE A C 1
ATOM 1798 O O . ILE A 1 241 ? -7.098 28.613 38.286 1.00 30.02 241 ILE A O 1
ATOM 1803 N N . HIS A 1 242 ? -6.353 27.320 36.611 1.00 24.97 242 HIS A N 1
ATOM 1804 C CA . HIS A 1 242 ? -5.078 27.059 37.227 1.00 23.59 242 HIS A CA 1
ATOM 1805 C C . HIS A 1 242 ? -3.908 27.459 36.290 1.00 22.51 242 HIS A C 1
ATOM 1806 O O . HIS A 1 242 ? -3.097 26.640 35.919 1.00 19.54 242 HIS A O 1
ATOM 1813 N N . PRO A 1 243 ? -3.841 28.740 35.908 1.00 24.61 243 PRO A N 1
ATOM 1814 C CA . PRO A 1 243 ? -2.766 29.232 35.027 1.00 22.20 243 PRO A CA 1
ATOM 1815 C C . PRO A 1 243 ? -1.373 28.836 35.493 1.00 25.14 243 PRO A C 1
ATOM 1816 O O . PRO A 1 243 ? -0.574 28.374 34.684 1.00 25.70 243 PRO A O 1
ATOM 1820 N N . ALA A 1 244 ? -1.080 28.993 36.780 1.00 25.42 244 ALA A N 1
ATOM 1821 C CA . ALA A 1 244 ? 0.208 28.533 37.317 1.00 26.76 244 ALA A CA 1
ATOM 1822 C C . ALA A 1 244 ? 0.501 27.042 37.076 1.00 25.37 244 ALA A C 1
ATOM 1823 O O . ALA A 1 244 ? 1.582 26.667 36.608 1.00 26.71 244 ALA A O 1
ATOM 1825 N N . GLN A 1 245 ? -0.439 26.185 37.426 1.00 24.04 245 GLN A N 1
ATOM 1826 C CA . GLN A 1 245 ? -0.215 24.752 37.289 1.00 24.79 245 GLN A CA 1
ATOM 1827 C C . GLN A 1 245 ? 0.128 24.346 35.845 1.00 24.43 245 GLN A C 1
ATOM 1828 O O . GLN A 1 245 ? 0.831 23.365 35.593 1.00 24.13 245 GLN A O 1
ATOM 1834 N N . PHE A 1 246 ? -0.373 25.104 34.891 1.00 21.96 246 PHE A N 1
ATOM 1835 C CA . PHE A 1 246 ? -0.203 24.672 33.531 1.00 25.52 246 PHE A CA 1
ATOM 1836 C C . PHE A 1 246 ? 0.750 25.557 32.758 1.00 23.70 246 PHE A C 1
ATOM 1837 O O . PHE A 1 246 ? 0.860 25.445 31.560 1.00 23.54 246 PHE A O 1
ATOM 1845 N N . THR A 1 247 ? 1.426 26.435 33.484 1.00 24.53 247 THR A N 1
ATOM 1846 C CA . THR A 1 247 ? 2.498 27.258 32.932 1.00 26.92 247 THR A CA 1
ATOM 1847 C C . THR A 1 247 ? 3.699 26.402 32.490 1.00 26.52 247 THR A C 1
ATOM 1848 O O . THR A 1 247 ? 4.121 25.476 33.183 1.00 27.30 247 THR A O 1
ATOM 1852 N N . LEU A 1 248 ? 4.235 26.714 31.330 1.00 22.86 248 LEU A N 1
ATOM 1853 C CA . LEU A 1 248 ? 5.216 25.841 30.700 1.00 25.77 248 LEU A CA 1
ATOM 1854 C C . LEU A 1 248 ? 6.629 26.317 31.028 1.00 23.83 248 LEU A C 1
ATOM 1855 O O . LEU A 1 248 ? 6.890 27.516 30.973 1.00 24.87 248 LEU A O 1
ATOM 1860 N N . PRO A 1 249 ? 7.550 25.398 31.361 1.00 23.06 249 PRO A N 1
ATOM 1861 C CA . PRO A 1 249 ? 8.899 25.866 31.718 1.00 24.45 249 PRO A CA 1
ATOM 1862 C C . PRO A 1 249 ? 9.698 26.189 30.472 1.00 25.98 249 PRO A C 1
ATOM 1863 O O . PRO A 1 249 ? 10.539 25.382 30.060 1.00 28.38 249 PRO A O 1
ATOM 1867 N N . ILE A 1 250 ? 9.436 27.346 29.876 1.00 26.36 250 ILE A N 1
ATOM 1868 C CA . ILE A 1 250 ? 9.989 27.665 28.578 1.00 26.60 250 ILE A CA 1
ATOM 1869 C C . ILE A 1 250 ? 11.484 28.040 28.589 1.00 28.08 250 ILE A C 1
ATOM 1870 O O . ILE A 1 250 ? 12.172 27.748 27.618 1.00 26.98 250 ILE A O 1
ATOM 1875 N N . ARG A 1 251 ? 11.990 28.660 29.658 1.00 27.65 251 ARG A N 1
ATOM 1876 C CA . ARG A 1 251 ? 13.418 28.996 29.688 1.00 31.22 251 ARG A CA 1
ATOM 1877 C C . ARG A 1 251 ? 14.239 27.731 29.750 1.00 29.08 251 ARG A C 1
ATOM 1878 O O . ARG A 1 251 ? 15.164 27.527 28.967 1.00 27.52 251 ARG A O 1
ATOM 1886 N N . LYS A 1 252 ? 13.862 26.856 30.656 1.00 27.84 252 LYS A N 1
ATOM 1887 C CA . LYS A 1 252 ? 14.583 25.617 30.792 1.00 29.22 252 LYS A CA 1
ATOM 1888 C C . LYS A 1 252 ? 14.515 24.731 29.503 1.00 27.59 252 LYS A C 1
ATOM 1889 O O . LYS A 1 252 ? 15.494 24.104 29.098 1.00 27.88 252 LYS A O 1
ATOM 1895 N N . TRP A 1 253 ? 13.369 24.700 28.839 1.00 27.57 253 TRP A N 1
ATOM 1896 C CA . TRP A 1 253 ? 13.259 23.975 27.578 1.00 26.77 253 TRP A CA 1
ATOM 1897 C C . TRP A 1 253 ? 14.122 24.590 26.448 1.00 25.42 253 TRP A C 1
ATOM 1898 O O . TRP A 1 253 ? 14.772 23.888 25.688 1.00 24.64 253 TRP A O 1
ATOM 1909 N N . GLN A 1 254 ? 14.068 25.908 26.347 1.00 25.53 254 GLN A N 1
ATOM 1910 C CA . GLN A 1 254 ? 14.742 26.708 25.343 1.00 25.96 254 GLN A CA 1
ATOM 1911 C C . GLN A 1 254 ? 16.240 26.497 25.519 1.00 27.18 254 GLN A C 1
ATOM 1912 O O . GLN A 1 254 ? 16.974 26.306 24.563 1.00 27.92 254 GLN A O 1
ATOM 1918 N N . ARG A 1 255 ? 16.684 26.498 26.766 1.00 25.54 255 ARG A N 1
ATOM 1919 C CA . ARG A 1 255 ? 18.083 26.362 27.067 1.00 26.92 255 ARG A CA 1
ATOM 1920 C C . ARG A 1 255 ? 18.610 24.925 26.871 1.00 26.39 255 ARG A C 1
ATOM 1921 O O . ARG A 1 255 ? 19.717 24.739 26.401 1.00 28.29 255 ARG A O 1
ATOM 1929 N N . ASN A 1 256 ? 17.825 23.909 27.174 1.00 26.76 256 ASN A N 1
ATOM 1930 C CA . ASN A 1 256 ? 18.195 22.561 26.760 1.00 26.70 256 ASN A CA 1
ATOM 1931 C C . ASN A 1 256 ? 18.265 22.430 25.240 1.00 28.18 256 ASN A C 1
ATOM 1932 O O . ASN A 1 256 ? 18.904 21.530 24.709 1.00 28.27 256 ASN A O 1
ATOM 1937 N N . THR A 1 257 ? 17.559 23.308 24.542 1.00 26.49 257 THR A N 1
ATOM 1938 C CA . THR A 1 257 ? 17.526 23.274 23.099 1.00 26.93 257 THR A CA 1
ATOM 1939 C C . THR A 1 257 ? 18.855 23.815 22.509 1.00 28.07 257 THR A C 1
ATOM 1940 O O . THR A 1 257 ? 19.357 23.315 21.490 1.00 27.46 257 THR A O 1
ATOM 1944 N N . VAL A 1 258 ? 19.387 24.858 23.141 1.00 24.19 258 VAL A N 1
ATOM 1945 C CA . VAL A 1 258 ? 20.674 25.382 22.768 1.00 25.25 258 VAL A CA 1
ATOM 1946 C C . VAL A 1 258 ? 21.750 24.304 22.979 1.00 26.13 258 VAL A C 1
ATOM 1947 O O . VAL A 1 258 ? 22.479 24.005 22.053 1.00 26.14 258 VAL A O 1
ATOM 1951 N N . ASP A 1 259 ? 21.829 23.693 24.168 1.00 26.66 259 ASP A N 1
ATOM 1952 C CA . ASP A 1 259 ? 22.791 22.599 24.381 1.00 27.63 259 ASP A CA 1
ATOM 1953 C C . ASP A 1 259 ? 22.563 21.437 23.414 1.00 29.69 259 ASP A C 1
ATOM 1954 O O . ASP A 1 259 ? 23.486 20.681 23.121 1.00 29.66 259 ASP A O 1
ATOM 1959 N N . PHE A 1 260 ? 21.330 21.278 22.932 1.00 28.97 260 PHE A N 1
ATOM 1960 C CA . PHE A 1 260 ? 21.032 20.217 21.977 1.00 27.64 260 PHE A CA 1
ATOM 1961 C C . PHE A 1 260 ? 21.538 20.582 20.577 1.00 29.28 260 PHE A C 1
ATOM 1962 O O . PHE A 1 260 ? 22.181 19.762 19.924 1.00 29.17 260 PHE A O 1
ATOM 1970 N N . ILE A 1 261 ? 21.272 21.815 20.140 1.00 27.83 261 ILE A N 1
ATOM 1971 C CA . ILE A 1 261 ? 21.649 22.266 18.806 1.00 27.92 261 ILE A CA 1
ATOM 1972 C C . ILE A 1 261 ? 23.160 22.386 18.600 1.00 31.78 261 ILE A C 1
ATOM 1973 O O . ILE A 1 261 ? 23.678 22.085 17.524 1.00 33.51 261 ILE A O 1
ATOM 1978 N N . THR A 1 262 ? 23.851 22.812 19.649 1.00 30.45 262 THR A N 1
ATOM 1979 C CA . THR A 1 262 ? 25.296 22.918 19.691 1.00 28.55 262 THR A CA 1
ATOM 1980 C C . THR A 1 262 ? 25.944 21.564 19.477 1.00 30.97 262 THR A C 1
ATOM 1981 O O . THR A 1 262 ? 26.841 21.399 18.627 1.00 35.32 262 THR A O 1
ATOM 1985 N N . ALA A 1 263 ? 25.533 20.593 20.273 1.00 29.19 263 ALA A N 1
ATOM 1986 C CA . ALA A 1 263 ? 26.031 19.249 20.084 1.00 29.50 263 ALA A CA 1
ATOM 1987 C C . ALA A 1 263 ? 25.699 18.761 18.677 1.00 34.49 263 ALA A C 1
ATOM 1988 O O . ALA A 1 263 ? 26.576 18.212 18.009 1.00 36.98 263 ALA A O 1
ATOM 1990 N N . LEU A 1 264 ? 24.467 18.977 18.198 1.00 29.42 264 LEU A N 1
ATOM 1991 C CA . LEU A 1 264 ? 24.152 18.523 16.863 1.00 30.34 264 LEU A CA 1
ATOM 1992 C C . LEU A 1 264 ? 25.046 19.115 15.745 1.00 35.22 264 LEU A C 1
ATOM 1993 O O . LEU A 1 264 ? 25.433 18.397 14.812 1.00 35.64 264 LEU A O 1
ATOM 1998 N N . ASN A 1 265 ? 25.357 20.406 15.807 1.00 32.27 265 ASN A N 1
ATOM 1999 C CA . ASN A 1 265 ? 26.128 21.002 14.740 1.00 32.98 265 ASN A CA 1
ATOM 2000 C C . ASN A 1 265 ? 27.562 20.424 14.752 1.00 36.40 265 ASN A C 1
ATOM 2001 O O . ASN A 1 265 ? 28.175 20.186 13.698 1.00 36.30 265 ASN A O 1
ATOM 2006 N N . ARG A 1 266 ? 28.075 20.158 15.943 1.00 34.25 266 ARG A N 1
ATOM 2007 C CA . ARG A 1 266 ? 29.402 19.587 16.060 1.00 37.93 266 ARG A CA 1
ATOM 2008 C C . ARG A 1 266 ? 29.511 18.328 15.238 1.00 40.65 266 ARG A C 1
ATOM 2009 O O . ARG A 1 266 ? 30.603 17.981 14.767 1.00 42.09 266 ARG A O 1
ATOM 2017 N N . LEU A 1 267 ? 28.394 17.622 15.102 1.00 36.44 267 LEU A N 1
ATOM 2018 C CA . LEU A 1 267 ? 28.397 16.400 14.322 1.00 38.67 267 LEU A CA 1
ATOM 2019 C C . L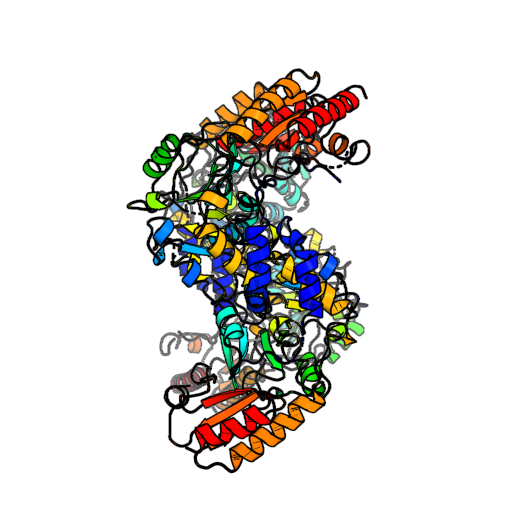EU A 1 267 ? 28.738 16.750 12.893 1.00 39.00 267 LEU A C 1
ATOM 2020 O O . LEU A 1 267 ? 28.366 17.821 12.409 1.00 37.83 267 LEU A O 1
ATOM 2025 N N . ASP A 1 268 ? 29.482 15.865 12.236 1.00 38.83 268 ASP A N 1
ATOM 2026 C CA . ASP A 1 268 ? 29.761 16.032 10.815 1.00 39.26 268 ASP A CA 1
ATOM 2027 C C . ASP A 1 268 ? 28.792 15.258 9.914 1.00 40.61 268 ASP A C 1
ATOM 2028 O O . ASP A 1 268 ? 28.581 14.054 10.081 1.00 41.19 268 ASP A O 1
ATOM 2033 N N . GLY A 1 269 ? 28.205 15.968 8.957 1.00 34.19 269 GLY A N 1
ATOM 2034 C CA . GLY A 1 269 ? 27.290 15.356 8.032 1.00 35.81 269 GLY A CA 1
ATOM 2035 C C . GLY A 1 269 ? 25.880 15.833 8.300 1.00 37.77 269 GLY A C 1
ATOM 2036 O O . GLY A 1 269 ? 24.960 15.471 7.562 1.00 37.47 269 GLY A O 1
ATOM 2037 N N . VAL A 1 270 ? 25.712 16.619 9.367 1.00 34.23 270 VAL A N 1
ATOM 2038 C CA . VAL A 1 270 ? 24.427 17.211 9.680 1.00 35.00 270 VAL A CA 1
ATOM 2039 C C . VAL A 1 270 ? 24.499 18.686 10.024 1.00 35.96 270 VAL A C 1
ATOM 2040 O O . VAL A 1 270 ? 25.397 19.141 10.723 1.00 37.54 270 VAL A O 1
ATOM 2044 N N . GLU A 1 271 ? 23.494 19.403 9.551 1.00 36.14 271 GLU A N 1
ATOM 2045 C CA . GLU A 1 271 ? 23.371 20.829 9.731 1.00 36.88 271 GLU A CA 1
ATOM 2046 C C . GLU A 1 271 ? 22.017 21.153 10.412 1.00 34.42 271 GLU A C 1
ATOM 2047 O O . GLU A 1 271 ? 20.968 20.701 9.955 1.00 34.22 271 GLU A O 1
ATOM 2053 N N . VAL A 1 272 ? 22.028 21.917 11.497 1.00 30.91 272 VAL A N 1
ATOM 2054 C CA . VAL A 1 272 ? 20.764 22.309 12.117 1.00 32.75 272 VAL A CA 1
ATOM 2055 C C . VAL A 1 272 ? 20.315 23.722 11.748 1.00 33.39 272 VAL A C 1
ATOM 2056 O O . VAL A 1 272 ? 20.995 24.703 12.078 1.00 35.92 272 VAL A O 1
ATOM 2060 N N . HIS A 1 273 ? 19.169 23.824 11.072 1.00 32.11 273 HIS A N 1
ATOM 2061 C CA . HIS A 1 273 ? 18.600 25.130 10.720 1.00 32.37 273 HIS A CA 1
ATOM 2062 C C . HIS A 1 273 ? 18.300 25.962 11.976 1.00 34.53 273 HIS A C 1
ATOM 2063 O O . HIS A 1 273 ? 17.623 25.478 12.887 1.00 35.66 273 HIS A O 1
ATOM 2070 N N . PRO A 1 274 ? 18.807 27.207 12.050 1.00 34.63 274 PRO A N 1
ATOM 2071 C CA . PRO A 1 274 ? 18.536 28.040 13.233 1.00 33.99 274 PRO A CA 1
ATOM 2072 C C . PRO A 1 274 ? 17.068 28.081 13.630 1.00 32.76 274 PRO A C 1
ATOM 2073 O O . PRO A 1 274 ? 16.203 28.086 12.753 1.00 30.02 274 PRO A O 1
ATOM 2077 N N . SER A 1 275 ? 16.795 28.136 14.937 1.00 32.11 275 SER A N 1
ATOM 2078 C CA . SER A 1 275 ? 15.415 28.112 15.387 1.00 30.24 275 SER A CA 1
ATOM 2079 C C . SER A 1 275 ? 15.105 29.062 16.522 1.00 28.03 275 SER A C 1
ATOM 2080 O O . SER A 1 275 ? 15.882 29.188 17.421 1.00 28.11 275 SER A O 1
ATOM 2083 N N . GLY A 1 276 ? 13.924 29.668 16.528 1.00 25.91 276 GLY A N 1
ATOM 2084 C CA . GLY A 1 276 ? 13.548 30.472 17.682 1.00 27.51 276 GLY A CA 1
ATOM 2085 C C . GLY A 1 276 ? 12.698 29.789 18.767 1.00 26.17 276 GLY A C 1
ATOM 2086 O O . GLY A 1 276 ? 12.131 30.461 19.625 1.00 25.03 276 GLY A O 1
ATOM 2087 N N . THR A 1 277 ? 12.595 28.465 18.737 1.00 24.31 277 THR A N 1
ATOM 2088 C CA . THR A 1 277 ? 11.769 27.792 19.714 1.00 24.10 277 THR A CA 1
ATOM 2089 C C . THR A 1 277 ? 12.323 26.413 20.019 1.00 24.23 277 THR A C 1
ATOM 2090 O O . THR A 1 277 ? 13.428 26.119 19.628 1.00 25.99 277 THR A O 1
ATOM 2094 N N . THR A 1 278 ? 11.545 25.556 20.681 1.00 24.51 278 THR A N 1
ATOM 2095 C CA . THR A 1 278 ? 12.083 24.301 21.216 1.00 25.18 278 THR A CA 1
ATOM 2096 C C . THR A 1 278 ? 12.035 23.079 20.276 1.00 22.22 278 THR A C 1
ATOM 2097 O O . THR A 1 278 ? 12.448 21.977 20.647 1.00 22.17 278 THR A O 1
ATOM 2101 N N . PHE A 1 279 ? 11.537 23.273 19.071 1.00 20.36 279 PHE A N 1
ATOM 2102 C CA . PHE A 1 279 ? 11.758 22.284 18.024 1.00 21.92 279 PHE A CA 1
ATOM 2103 C C . PHE A 1 279 ? 12.452 22.978 16.839 1.00 21.68 279 PHE A C 1
ATOM 2104 O O . PHE A 1 279 ? 12.467 24.203 16.764 1.00 21.11 279 PHE A O 1
ATOM 2112 N N . PHE A 1 280 ? 12.990 22.196 15.906 1.00 22.06 280 PHE A N 1
ATOM 2113 C CA . PHE A 1 280 ? 13.856 22.734 14.839 1.00 22.87 280 PHE A CA 1
ATOM 2114 C C . PHE A 1 280 ? 14.025 21.728 13.692 1.00 22.06 280 PHE A C 1
ATOM 2115 O O . PHE A 1 280 ? 13.837 20.534 13.864 1.00 23.57 280 PHE A O 1
ATOM 2123 N N . LEU A 1 281 ? 14.401 22.219 12.523 1.00 23.47 281 LEU A N 1
ATOM 2124 C CA . LEU A 1 281 ? 14.784 21.365 11.400 1.00 24.60 281 LEU A CA 1
ATOM 2125 C C . LEU A 1 281 ? 16.309 20.965 11.465 1.00 26.22 281 LEU A C 1
ATOM 2126 O O . LEU A 1 281 ? 17.190 21.787 11.750 1.00 24.64 281 LEU A O 1
ATOM 2131 N N . LEU A 1 282 ? 16.619 19.696 11.241 1.00 25.13 282 LEU A N 1
ATOM 2132 C CA . LEU A 1 282 ? 17.976 19.378 10.851 1.00 27.03 282 LEU A CA 1
ATOM 2133 C C . LEU A 1 282 ? 18.083 18.738 9.445 1.00 28.01 282 LEU A C 1
ATOM 2134 O O . LEU A 1 282 ? 17.206 17.976 9.000 1.00 25.23 282 LEU A O 1
ATOM 2139 N N . ARG A 1 283 ? 19.166 19.087 8.751 1.00 30.94 283 ARG A N 1
ATOM 2140 C CA . ARG A 1 283 ? 19.441 18.578 7.401 1.00 32.08 283 ARG A CA 1
ATOM 2141 C C . ARG A 1 283 ? 20.549 17.543 7.410 1.00 32.05 283 ARG A C 1
ATOM 2142 O O . ARG A 1 283 ? 21.630 17.782 7.963 1.00 32.86 283 ARG A O 1
ATOM 2150 N N . LEU A 1 284 ? 20.275 16.383 6.833 1.00 30.14 284 LEU A N 1
ATOM 2151 C CA . LEU A 1 284 ? 21.336 15.437 6.564 1.00 33.55 284 LEU A CA 1
ATOM 2152 C C . LEU A 1 284 ? 22.086 15.869 5.311 1.00 34.96 284 LEU A C 1
ATOM 2153 O O . LEU A 1 284 ? 21.467 16.064 4.281 1.00 33.80 284 LEU A O 1
ATOM 2158 N N . LYS A 1 285 ? 23.406 16.057 5.416 1.00 36.39 285 LYS A N 1
ATOM 2159 C CA . LYS A 1 285 ? 24.276 16.249 4.242 1.00 37.22 285 LYS A CA 1
ATOM 2160 C C . LYS A 1 285 ? 24.134 15.049 3.301 1.00 39.18 285 LYS A C 1
ATOM 2161 O O . LYS A 1 285 ? 23.913 15.211 2.111 1.00 38.89 285 LYS A O 1
ATOM 2167 N N . LYS A 1 286 ? 24.222 13.841 3.843 1.00 39.46 286 LYS A N 1
ATOM 2168 C CA . LYS A 1 286 ? 23.921 12.632 3.069 1.00 41.83 286 LYS A CA 1
ATOM 2169 C C . LYS A 1 286 ? 23.033 11.668 3.877 1.00 40.66 286 LYS A C 1
ATOM 2170 O O . LYS A 1 286 ? 23.071 11.660 5.104 1.00 39.06 286 LYS A O 1
ATOM 2176 N N . GLY A 1 287 ? 22.255 10.835 3.199 1.00 39.95 287 GLY A N 1
ATOM 2177 C CA . GLY A 1 287 ? 21.281 10.019 3.903 1.00 39.26 287 GLY A CA 1
ATOM 2178 C C . GLY A 1 287 ? 19.926 10.697 3.763 1.00 38.91 287 GLY A C 1
ATOM 2179 O O . GLY A 1 287 ? 19.849 11.888 3.476 1.00 36.81 287 GLY A O 1
ATOM 2180 N N . THR A 1 288 ? 18.848 9.946 3.925 1.00 38.29 288 THR A N 1
ATOM 2181 C CA . THR A 1 288 ? 17.527 10.544 3.827 1.00 35.74 288 THR A CA 1
ATOM 2182 C C . THR A 1 288 ? 16.833 10.480 5.172 1.00 34.59 288 THR A C 1
ATOM 2183 O O . THR A 1 288 ? 17.202 9.689 6.041 1.00 32.77 288 THR A O 1
ATOM 2187 N N . ALA A 1 289 ? 15.826 11.331 5.318 1.00 32.65 289 ALA A N 1
ATOM 2188 C CA . ALA A 1 289 ? 14.976 11.370 6.487 1.00 29.18 289 ALA A CA 1
ATOM 2189 C C . ALA A 1 289 ? 14.299 10.017 6.714 1.00 31.26 289 ALA A C 1
ATOM 2190 O O . ALA A 1 289 ? 14.321 9.483 7.816 1.00 32.63 289 ALA A O 1
ATOM 2192 N N . ALA A 1 290 ? 13.686 9.462 5.677 1.00 33.20 290 ALA A N 1
ATOM 2193 C CA . ALA A 1 290 ? 13.151 8.107 5.759 1.00 33.26 290 ALA A CA 1
ATOM 2194 C C . ALA A 1 290 ? 14.205 7.153 6.321 1.00 33.28 290 ALA A C 1
ATOM 2195 O O . ALA A 1 290 ? 13.942 6.436 7.301 1.00 33.95 290 ALA A O 1
ATOM 2197 N N . GLU A 1 291 ? 15.390 7.140 5.716 1.00 32.84 291 GLU A N 1
ATOM 2198 C CA . GLU A 1 291 ? 16.483 6.303 6.233 1.00 35.37 291 GLU A CA 1
ATOM 2199 C C . GLU A 1 291 ? 16.769 6.538 7.721 1.00 31.45 291 GLU A C 1
ATOM 2200 O O . GLU A 1 291 ? 16.801 5.605 8.498 1.00 30.25 291 GLU A O 1
ATOM 2206 N N . LEU A 1 292 ? 16.990 7.790 8.096 1.00 32.71 292 LEU A N 1
ATOM 2207 C CA . LEU A 1 292 ? 17.304 8.135 9.480 1.00 33.65 292 LEU A CA 1
ATOM 2208 C C . LEU A 1 292 ? 16.231 7.687 10.472 1.00 33.42 292 LEU A C 1
ATOM 2209 O O . LEU A 1 292 ? 16.566 7.162 11.540 1.00 33.20 292 LEU A O 1
ATOM 2214 N N . LYS A 1 293 ? 14.962 7.873 10.100 1.00 30.98 293 LYS A N 1
ATOM 2215 C CA . LYS A 1 293 ? 13.829 7.665 10.998 1.00 32.62 293 LYS A CA 1
ATOM 2216 C C . LYS A 1 293 ? 13.578 6.186 11.324 1.00 33.20 293 LYS A C 1
ATOM 2217 O O . LYS A 1 293 ? 13.141 5.835 12.428 1.00 33.17 293 LYS A O 1
ATOM 2223 N N . LYS A 1 294 ? 13.829 5.337 10.340 1.00 31.94 294 LYS A N 1
ATOM 2224 C CA . LYS A 1 294 ? 13.695 3.899 10.487 1.00 34.01 294 LYS A CA 1
ATOM 2225 C C . LYS A 1 294 ? 14.771 3.294 11.420 1.00 33.30 294 LYS A C 1
ATOM 2226 O O . LYS A 1 294 ? 14.504 2.378 12.203 1.00 33.11 294 LYS A O 1
ATOM 2232 N N . TYR A 1 295 ? 15.982 3.825 11.320 1.00 31.19 295 TYR A N 1
ATOM 2233 C CA . TYR A 1 295 ? 17.131 3.406 12.126 1.00 32.27 295 TYR A CA 1
ATOM 2234 C C . TYR A 1 295 ? 16.965 3.786 13.618 1.00 33.78 295 TYR A C 1
ATOM 2235 O O . TYR A 1 295 ? 16.943 2.928 14.497 1.00 33.68 295 TYR A O 1
ATOM 2252 N N . LEU A 1 297 ? 14.361 4.482 15.082 1.00 30.41 297 LEU A N 1
ATOM 2253 C CA . LEU A 1 297 ? 13.238 3.741 15.634 1.00 29.44 297 LEU A CA 1
ATOM 2254 C C . LEU A 1 297 ? 13.605 2.286 15.913 1.00 30.32 297 LEU A C 1
ATOM 2255 O O . LEU A 1 297 ? 13.526 1.822 17.047 1.00 31.79 297 LEU A O 1
ATOM 2260 N N . GLU A 1 298 ? 14.038 1.574 14.887 1.00 32.49 298 GLU A N 1
ATOM 2261 C CA . GLU A 1 298 ? 14.427 0.178 15.047 1.00 33.42 298 GLU A CA 1
ATOM 2262 C C . GLU A 1 298 ? 15.679 -0.069 15.896 1.00 32.48 298 GLU A C 1
ATOM 2263 O O . GLU A 1 298 ? 15.659 -0.904 16.800 1.00 32.99 298 GLU A O 1
ATOM 2269 N N . GLU A 1 299 ? 16.753 0.660 15.631 1.00 30.84 299 GLU A N 1
ATOM 2270 C CA . GLU A 1 299 ? 17.989 0.437 16.376 1.00 34.06 299 GLU A CA 1
ATOM 2271 C C . GLU A 1 299 ? 17.944 1.051 17.770 1.00 34.16 299 GLU A C 1
ATOM 2272 O O . GLU A 1 299 ? 18.381 0.455 18.744 1.00 33.23 299 GLU A O 1
ATOM 2278 N N . TYR A 1 300 ? 17.406 2.250 17.864 1.00 32.78 300 TYR A N 1
ATOM 2279 C CA . TYR A 1 300 ? 17.551 2.997 19.095 1.00 32.34 300 TYR A CA 1
ATOM 2280 C C . TYR A 1 300 ? 16.229 3.421 19.801 1.00 30.97 300 TYR A C 1
ATOM 2281 O O . TYR A 1 300 ? 16.269 4.166 20.771 1.00 29.49 300 TYR A O 1
ATOM 2290 N N . ASN A 1 301 ? 15.072 2.957 19.312 1.00 31.78 301 ASN A N 1
ATOM 2291 C CA . ASN A 1 301 ? 13.805 3.201 20.012 1.00 30.98 301 ASN A CA 1
ATOM 2292 C C . ASN A 1 301 ? 13.416 4.661 20.141 1.00 31.25 301 ASN A C 1
ATOM 2293 O O . ASN A 1 301 ? 12.747 5.047 21.097 1.00 31.68 301 ASN A O 1
ATOM 2306 N N . LEU A 1 303 ? 11.704 8.023 18.191 1.00 25.96 303 LEU A N 1
ATOM 2307 C CA . LEU A 1 303 ? 10.930 8.509 17.066 1.00 26.42 303 LEU A CA 1
ATOM 2308 C C . LEU A 1 303 ? 11.284 9.935 16.651 1.00 24.70 303 LEU A C 1
ATOM 2309 O O . LEU A 1 303 ? 11.435 10.808 17.475 1.00 23.44 303 LEU A O 1
ATOM 2314 N N . ILE A 1 304 ? 11.398 10.150 15.344 1.00 25.73 304 ILE A N 1
ATOM 2315 C CA . ILE A 1 304 ? 11.671 11.470 14.785 1.00 25.20 304 ILE A CA 1
ATOM 2316 C C . ILE A 1 304 ? 10.630 11.759 13.711 1.00 24.84 304 ILE A C 1
ATOM 2317 O O . ILE A 1 304 ? 10.038 10.833 13.183 1.00 27.06 304 ILE A O 1
ATOM 2322 N N . ARG A 1 305 ? 10.416 13.035 13.393 1.00 23.35 305 ARG A N 1
ATOM 2323 C CA . ARG A 1 305 ? 9.569 13.436 12.276 1.00 22.98 305 ARG A CA 1
ATOM 2324 C C . ARG A 1 305 ? 10.309 13.595 10.924 1.00 22.08 305 ARG A C 1
ATOM 2325 O O . ARG A 1 305 ? 11.025 14.563 10.691 1.00 20.37 305 ARG A O 1
ATOM 2333 N N . ASP A 1 306 ? 10.106 12.640 10.029 1.00 22.32 306 ASP A N 1
ATOM 2334 C CA . ASP A 1 306 ? 10.451 12.863 8.630 1.00 23.64 306 ASP A CA 1
ATOM 2335 C C . ASP A 1 306 ? 9.729 14.121 8.120 1.00 24.65 306 ASP A C 1
ATOM 2336 O O . ASP A 1 306 ? 8.486 14.154 7.989 1.00 25.19 306 ASP A O 1
ATOM 2341 N N . ALA A 1 307 ? 10.500 15.166 7.863 1.00 22.78 307 ALA A N 1
ATOM 2342 C CA . ALA A 1 307 ? 9.950 16.424 7.384 1.00 24.57 307 ALA A CA 1
ATOM 2343 C C . ALA A 1 307 ? 9.798 16.527 5.832 1.00 24.76 307 ALA A C 1
ATOM 2344 O O . ALA A 1 307 ? 9.413 17.575 5.312 1.00 25.51 307 ALA A O 1
ATOM 2346 N N . SER A 1 308 ? 10.081 15.440 5.121 1.00 23.62 308 SER A N 1
ATOM 2347 C CA . SER A 1 308 ? 10.018 15.421 3.648 1.00 29.52 308 SER A CA 1
ATOM 2348 C C . SER A 1 308 ? 8.687 15.933 3.067 1.00 29.04 308 SER A C 1
ATOM 2349 O O . SER A 1 308 ? 8.677 16.552 2.013 1.00 28.89 308 SER A O 1
ATOM 2351 N N . ASN A 1 309 ? 7.576 15.705 3.771 1.00 27.08 309 ASN A N 1
ATOM 2352 C CA . ASN A 1 309 ? 6.270 16.050 3.213 1.00 26.62 309 ASN A CA 1
ATOM 2353 C C . ASN A 1 309 ? 5.844 17.498 3.436 1.00 28.37 309 ASN A C 1
ATOM 2354 O O . ASN A 1 309 ? 4.700 17.848 3.184 1.00 30.22 309 ASN A O 1
ATOM 2359 N N . PHE A 1 310 ? 6.754 18.324 3.939 1.00 27.52 310 PHE A N 1
ATOM 2360 C CA . PHE A 1 310 ? 6.497 19.748 4.054 1.00 27.16 310 PHE A CA 1
ATOM 2361 C C . PHE A 1 310 ? 6.813 20.408 2.713 1.00 28.02 310 PHE A C 1
ATOM 2362 O O . PHE A 1 310 ? 7.853 20.157 2.110 1.00 26.64 310 PHE A O 1
ATOM 2370 N N . ARG A 1 311 ? 5.903 21.246 2.247 1.00 28.61 311 ARG A N 1
ATOM 2371 C CA . ARG A 1 311 ? 6.166 22.059 1.089 1.00 29.10 311 ARG A CA 1
ATOM 2372 C C . ARG A 1 311 ? 7.456 22.844 1.258 1.00 31.33 311 ARG A C 1
ATOM 2373 O O . ARG A 1 311 ? 7.625 23.607 2.226 1.00 30.73 311 ARG A O 1
ATOM 2381 N N . GLY A 1 312 ? 8.388 22.648 0.331 1.00 31.24 312 GLY A N 1
ATOM 2382 C CA . GLY A 1 312 ? 9.644 23.377 0.416 1.00 30.46 312 GLY A CA 1
ATOM 2383 C C . GLY A 1 312 ? 10.800 22.681 1.109 1.00 32.49 312 GLY A C 1
ATOM 2384 O O . GLY A 1 312 ? 11.879 23.280 1.278 1.00 34.20 312 GLY A O 1
ATOM 2385 N N . LEU A 1 313 ? 10.594 21.422 1.501 1.00 29.85 313 LEU A N 1
ATOM 2386 C CA . LEU A 1 313 ? 11.665 20.590 2.039 1.00 29.95 313 LEU A CA 1
ATOM 2387 C C . LEU A 1 313 ? 11.730 19.285 1.265 1.00 30.46 313 LEU A C 1
ATOM 2388 O O . LEU A 1 313 ? 10.712 18.803 0.798 1.00 32.17 313 LEU A O 1
ATOM 2393 N N . ASP A 1 314 ? 12.920 18.701 1.130 1.00 31.85 314 ASP A N 1
ATOM 2394 C CA . ASP A 1 314 ? 13.042 17.401 0.456 1.00 32.75 314 ASP A CA 1
ATOM 2395 C C . ASP A 1 314 ? 13.311 16.275 1.489 1.00 32.83 314 ASP A C 1
ATOM 2396 O O . ASP A 1 314 ? 13.031 16.448 2.674 1.00 32.52 314 ASP A O 1
ATOM 2401 N N . GLU A 1 315 ? 13.853 15.141 1.046 1.00 32.85 315 GLU A N 1
ATOM 2402 C CA . GLU A 1 315 ? 14.082 13.984 1.921 1.00 32.56 315 GLU A CA 1
ATOM 2403 C C . GLU A 1 315 ? 15.313 14.104 2.822 1.00 32.22 315 GLU A C 1
ATOM 2404 O O . GLU A 1 315 ? 15.661 13.160 3.533 1.00 32.55 315 GLU A O 1
ATOM 2407 N N . SER A 1 316 ? 15.976 15.251 2.796 1.00 30.94 316 SER A N 1
ATOM 2408 C CA . SER A 1 316 ? 17.133 15.427 3.660 1.00 30.21 316 SER A CA 1
ATOM 2409 C C . SER A 1 316 ? 16.747 16.040 5.016 1.00 30.85 316 SER A C 1
ATOM 2410 O O . SER A 1 316 ? 17.593 16.152 5.893 1.00 28.42 316 SER A O 1
ATOM 2413 N N . TYR A 1 317 ? 15.472 16.439 5.170 1.00 30.00 317 TYR A N 1
ATOM 2414 C CA . TYR A 1 317 ? 15.029 17.158 6.369 1.00 28.63 317 TYR A CA 1
ATOM 2415 C C . TYR A 1 317 ? 14.231 16.326 7.393 1.00 27.20 317 TYR A C 1
ATOM 2416 O O . TYR A 1 317 ? 13.303 15.609 7.034 1.00 24.88 317 TYR A O 1
ATOM 2425 N N . VAL A 1 318 ? 14.614 16.440 8.664 1.00 26.42 318 VAL A N 1
ATOM 2426 C CA . VAL A 1 318 ? 13.792 15.958 9.772 1.00 24.70 318 VAL A CA 1
ATOM 2427 C C . VAL A 1 318 ? 13.460 17.097 10.733 1.00 23.54 318 VAL A C 1
ATOM 2428 O O . VAL A 1 318 ? 14.229 18.041 10.881 1.00 24.15 318 VAL A O 1
ATOM 2432 N N . ARG A 1 319 ? 12.300 17.016 11.371 1.00 23.36 319 ARG A N 1
ATOM 2433 C CA . ARG A 1 319 ? 11.969 17.931 12.455 1.00 23.14 319 ARG A CA 1
ATOM 2434 C C . ARG A 1 319 ? 12.267 17.222 13.779 1.00 22.84 319 ARG A C 1
ATOM 2435 O O . ARG A 1 319 ? 11.860 16.076 13.963 1.00 22.16 319 ARG A O 1
ATOM 2443 N N . ILE A 1 320 ? 12.974 17.906 14.680 1.00 21.16 320 ILE A N 1
ATOM 2444 C CA . ILE A 1 320 ? 13.298 17.374 16.002 1.00 21.36 320 ILE A CA 1
ATOM 2445 C C . ILE A 1 320 ? 12.870 18.304 17.160 1.00 22.65 320 ILE A C 1
ATOM 2446 O O . ILE A 1 320 ? 13.240 19.484 17.166 1.00 22.09 320 ILE A O 1
ATOM 2451 N N . THR A 1 321 ? 12.104 17.776 18.130 1.00 20.15 321 THR A N 1
ATOM 2452 C CA . THR A 1 321 ? 11.809 18.498 19.364 1.00 21.24 321 THR A CA 1
ATOM 2453 C C . THR A 1 321 ? 12.696 18.078 20.532 1.00 21.53 321 THR A C 1
ATOM 2454 O O . THR A 1 321 ? 12.728 16.910 20.911 1.00 22.60 321 THR A O 1
ATOM 2458 N N . THR A 1 322 ? 13.376 19.050 21.123 1.00 21.48 322 THR A N 1
ATOM 2459 C CA . THR A 1 322 ? 14.142 18.853 22.358 1.00 22.27 322 THR A CA 1
ATOM 2460 C C . THR A 1 322 ? 13.371 18.094 23.451 1.00 21.13 322 THR A C 1
ATOM 2461 O O . THR A 1 322 ? 12.353 18.550 23.932 1.00 20.84 322 THR A O 1
ATOM 2465 N N . GLN A 1 323 ? 13.890 16.935 23.817 1.00 22.65 323 GLN A N 1
ATOM 2466 C CA . GLN A 1 323 ? 13.373 16.116 24.899 1.00 24.28 323 GLN A CA 1
ATOM 2467 C C . GLN A 1 323 ? 14.216 16.374 26.161 1.00 26.55 323 GLN A C 1
ATOM 2468 O O . GLN A 1 323 ? 14.757 17.456 26.316 1.00 26.43 323 GLN A O 1
ATOM 2474 N N . ARG A 1 324 ? 14.321 15.433 27.080 1.00 27.23 324 ARG A N 1
ATOM 2475 C CA . ARG A 1 324 ? 15.190 15.696 28.256 1.00 31.31 324 ARG A CA 1
ATOM 2476 C C . ARG A 1 324 ? 16.728 15.670 27.938 1.00 30.67 324 ARG A C 1
ATOM 2477 O O . ARG A 1 324 ? 17.156 15.073 26.951 1.00 31.27 324 ARG A O 1
ATOM 2485 N N . PRO A 1 325 ? 17.559 16.311 28.774 1.00 30.65 325 PRO A N 1
ATOM 2486 C CA . PRO A 1 325 ? 19.000 16.304 28.463 1.00 30.89 325 PRO A CA 1
ATOM 2487 C C . PRO A 1 325 ? 19.565 14.899 28.307 1.00 32.53 325 PRO A C 1
ATOM 2488 O O . PRO A 1 325 ? 20.100 14.583 27.235 1.00 34.53 325 PRO A O 1
ATOM 2492 N N . ALA A 1 326 ? 19.412 14.055 29.317 1.00 29.38 326 ALA A N 1
ATOM 2493 C CA . ALA A 1 326 ? 19.802 12.662 29.159 1.00 31.16 326 ALA A CA 1
ATOM 2494 C C . ALA A 1 326 ? 19.265 12.011 27.856 1.00 32.84 326 ALA A C 1
ATOM 2495 O O . ALA A 1 326 ? 19.964 11.246 27.233 1.00 37.63 326 ALA A O 1
ATOM 2497 N N . GLN A 1 327 ? 18.038 12.294 27.442 1.00 32.45 327 GLN A N 1
ATOM 2498 C CA . GLN A 1 327 ? 17.519 11.680 26.213 1.00 32.48 327 GLN A CA 1
ATOM 2499 C C . GLN A 1 327 ? 18.195 12.319 25.023 1.00 32.97 327 GLN A C 1
ATOM 2500 O O . GLN A 1 327 ? 18.437 11.668 24.028 1.00 34.08 327 GLN A O 1
ATOM 2506 N N . ASN A 1 328 ? 18.458 13.621 25.131 1.00 34.08 328 ASN A N 1
ATOM 2507 C CA . ASN A 1 328 ? 19.086 14.379 24.064 1.00 33.02 328 ASN A CA 1
ATOM 2508 C C . ASN A 1 328 ? 20.498 13.849 23.879 1.00 34.48 328 ASN A C 1
ATOM 2509 O O . ASN A 1 328 ? 20.942 13.595 22.767 1.00 33.12 328 ASN A O 1
ATOM 2514 N N . GLN A 1 329 ? 21.190 13.661 24.995 1.00 36.30 329 GLN A N 1
ATOM 2515 C CA . GLN A 1 329 ? 22.555 13.165 24.956 1.00 39.34 329 GLN A CA 1
ATOM 2516 C C . GLN A 1 329 ? 22.551 11.825 24.208 1.00 39.84 329 GLN A C 1
ATOM 2517 O O . GLN A 1 329 ? 23.288 11.612 23.243 1.00 41.59 329 GLN A O 1
ATOM 2523 N N . LEU A 1 330 ? 21.663 10.945 24.631 1.00 37.87 330 LEU A N 1
ATOM 2524 C CA . LEU A 1 330 ? 21.561 9.620 24.061 1.00 40.21 330 LEU A CA 1
ATOM 2525 C C . LEU A 1 330 ? 21.050 9.604 22.601 1.00 42.68 330 LEU A C 1
ATOM 2526 O O . LEU A 1 330 ? 21.227 8.614 21.877 1.00 45.43 330 LEU A O 1
ATOM 2531 N N . PHE A 1 331 ? 20.433 10.695 22.162 1.00 36.95 331 PHE A N 1
ATOM 2532 C CA . PHE A 1 331 ? 20.019 10.804 20.775 1.00 37.47 331 PHE A CA 1
ATOM 2533 C C . PHE A 1 331 ? 21.207 11.199 19.900 1.00 37.81 331 PHE A C 1
ATOM 2534 O O . PHE A 1 331 ? 21.290 10.830 18.735 1.00 36.86 331 PHE A O 1
ATOM 2542 N N . ILE A 1 332 ? 22.132 11.954 20.480 1.00 40.14 332 ILE A N 1
ATOM 2543 C CA . ILE A 1 332 ? 23.364 12.319 19.787 1.00 41.22 332 ILE A CA 1
ATOM 2544 C C . ILE A 1 332 ? 24.266 11.108 19.425 1.00 42.85 332 ILE A C 1
ATOM 2545 O O . ILE A 1 332 ? 24.861 11.073 18.358 1.00 42.76 332 ILE A O 1
ATOM 2550 N N . LYS A 1 333 ? 24.379 10.128 20.315 1.00 44.39 333 LYS A N 1
ATOM 2551 C CA . LYS A 1 333 ? 25.100 8.906 19.983 1.00 42.92 333 LYS A CA 1
ATOM 2552 C C . LYS A 1 333 ? 24.317 8.153 18.920 1.00 43.50 333 LYS A C 1
ATOM 2553 O O . LYS A 1 333 ? 24.860 7.784 17.881 1.00 45.46 333 LYS A O 1
ATOM 2559 N N . ALA A 1 334 ? 23.033 7.950 19.178 1.00 41.30 334 ALA A N 1
ATOM 2560 C CA . ALA A 1 334 ? 22.165 7.294 18.229 1.00 40.16 334 ALA A CA 1
ATOM 2561 C C . ALA A 1 334 ? 22.454 7.836 16.836 1.00 42.48 334 ALA A C 1
ATOM 2562 O O . ALA A 1 334 ? 22.640 7.082 15.894 1.00 43.67 334 ALA A O 1
ATOM 2564 N N . LEU A 1 335 ? 22.503 9.152 16.710 1.00 41.76 335 LEU A N 1
ATOM 2565 C CA . LEU A 1 335 ? 22.742 9.783 15.420 1.00 42.85 335 LEU A CA 1
ATOM 2566 C C . LEU A 1 335 ? 24.196 9.561 14.873 1.00 43.37 335 LEU A C 1
ATOM 2567 O O . LEU A 1 335 ? 24.401 9.124 13.721 1.00 41.80 335 LEU A O 1
ATOM 2572 N N . GLU A 1 336 ? 25.180 9.878 15.705 1.00 42.02 336 GLU A N 1
ATOM 2573 C CA . GLU A 1 336 ? 26.583 9.658 15.394 1.00 44.90 336 GLU A CA 1
ATOM 2574 C C . GLU A 1 336 ? 26.784 8.257 14.840 1.00 45.55 336 GLU A C 1
ATOM 2575 O O . GLU A 1 336 ? 27.466 8.054 13.834 1.00 47.38 336 GLU A O 1
ATOM 2581 N N . THR A 1 337 ? 26.163 7.294 15.498 1.00 41.89 337 THR A N 1
ATOM 2582 C CA . THR A 1 337 ? 26.229 5.917 15.065 1.00 44.91 337 THR A CA 1
ATOM 2583 C C . THR A 1 337 ? 25.670 5.729 13.652 1.00 43.84 337 THR A C 1
ATOM 2584 O O . THR A 1 337 ? 26.185 4.940 12.852 1.00 42.42 337 THR A O 1
ATOM 2588 N N . PHE A 1 338 ? 24.602 6.458 13.362 1.00 42.07 338 PHE A N 1
ATOM 2589 C CA . PHE A 1 338 ? 24.036 6.461 12.033 1.00 43.41 338 PHE A CA 1
ATOM 2590 C C . PHE A 1 338 ? 25.071 6.982 11.021 1.00 44.18 338 PHE A C 1
ATOM 2591 O O . PHE A 1 338 ? 25.457 6.296 10.092 1.00 43.27 338 PHE A O 1
ATOM 2599 N N . LEU A 1 339 ? 25.519 8.202 11.234 1.00 43.61 339 LEU A N 1
ATOM 2600 C CA . LEU A 1 339 ? 26.374 8.861 10.289 1.00 43.34 339 LEU A CA 1
ATOM 2601 C C . LEU A 1 339 ? 27.524 7.958 9.866 1.00 49.23 339 LEU A C 1
ATOM 2602 O O . LEU A 1 339 ? 27.881 7.914 8.684 1.00 50.58 339 LEU A O 1
ATOM 2607 N N . GLU A 1 340 ? 28.090 7.207 10.806 1.00 48.54 340 GLU A N 1
ATOM 2608 C CA . GLU A 1 340 ? 29.239 6.389 10.453 1.00 47.92 340 GLU A CA 1
ATOM 2609 C C . GLU A 1 340 ? 28.886 5.208 9.546 1.00 49.20 340 GLU A C 1
ATOM 2610 O O . GLU A 1 340 ? 29.745 4.386 9.239 1.00 50.21 340 GLU A O 1
ATOM 2616 N N . LYS A 1 341 ? 27.638 5.155 9.080 1.00 49.22 341 LYS A N 1
ATOM 2617 C CA . LYS A 1 341 ? 27.166 4.051 8.238 1.00 47.57 341 LYS A CA 1
ATOM 2618 C C . LYS A 1 341 ? 26.746 4.523 6.856 1.00 48.46 341 LYS A C 1
ATOM 2619 O O . LYS A 1 341 ? 27.020 5.655 6.471 1.00 51.84 341 LYS A O 1
ATOM 2625 N N . ILE B 1 17 ? -43.907 38.289 -23.059 1.00 44.94 17 ILE B N 1
ATOM 2626 C CA . ILE B 1 17 ? -43.909 37.443 -24.266 1.00 49.03 17 ILE B CA 1
ATOM 2627 C C . ILE B 1 17 ? -43.933 35.941 -23.972 1.00 48.77 17 ILE B C 1
ATOM 2628 O O . ILE B 1 17 ? -42.957 35.393 -23.469 1.00 50.26 17 ILE B O 1
ATOM 2633 N N . VAL B 1 18 ? -45.041 35.278 -24.308 1.00 47.00 18 VAL B N 1
ATOM 2634 C CA . VAL B 1 18 ? -45.210 33.854 -23.994 1.00 43.17 18 VAL B CA 1
ATOM 2635 C C . VAL B 1 18 ? -44.865 32.975 -25.205 1.00 40.21 18 VAL B C 1
ATOM 2636 O O . VAL B 1 18 ? -45.454 33.113 -26.305 1.00 37.58 18 VAL B O 1
ATOM 2640 N N . ASN B 1 19 ? -43.878 32.101 -25.020 1.00 33.09 19 ASN B N 1
ATOM 2641 C CA . ASN B 1 19 ? -43.321 31.411 -26.165 1.00 29.31 19 ASN B CA 1
ATOM 2642 C C . ASN B 1 19 ? -43.948 30.059 -26.375 1.00 25.30 19 ASN B C 1
ATOM 2643 O O . ASN B 1 19 ? -43.859 29.207 -25.494 1.00 22.48 19 ASN B O 1
ATOM 2648 N N . PHE B 1 20 ? -44.580 29.884 -27.543 1.00 24.88 20 PHE B N 1
ATOM 2649 C CA . PHE B 1 20 ? -45.195 28.617 -27.938 1.00 25.57 20 PHE B CA 1
ATOM 2650 C C . PHE B 1 20 ? -44.397 27.987 -29.080 1.00 23.98 20 PHE B C 1
ATOM 2651 O O . PHE B 1 20 ? -44.742 26.919 -29.563 1.00 23.29 20 PHE B O 1
ATOM 2659 N N . SER B 1 21 ? -43.319 28.650 -29.483 1.00 24.94 21 SER B N 1
ATOM 2660 C CA . SER B 1 21 ? -42.544 28.324 -30.696 1.00 24.79 21 SER B CA 1
ATOM 2661 C C . SER B 1 21 ? -41.305 27.414 -30.529 1.00 23.99 21 SER B C 1
ATOM 2662 O O . SER B 1 21 ? -40.670 27.054 -31.520 1.00 22.01 21 SER B O 1
ATOM 2665 N N . THR B 1 22 ? -40.919 27.072 -29.303 1.00 22.08 22 THR B N 1
ATOM 2666 C CA . THR B 1 22 ? -39.736 26.230 -29.161 1.00 19.87 22 THR B CA 1
ATOM 2667 C C . THR B 1 22 ? -40.116 24.862 -28.659 1.00 19.55 22 THR B C 1
ATOM 2668 O O . THR B 1 22 ? -41.061 24.702 -27.899 1.00 19.65 22 THR B O 1
ATOM 2672 N N . THR B 1 23 ? -39.393 23.860 -29.117 1.00 17.90 23 THR B N 1
ATOM 2673 C CA . THR B 1 23 ? -39.563 22.540 -28.575 1.00 18.13 23 THR B CA 1
ATOM 2674 C C . THR B 1 23 ? -38.667 22.304 -27.345 1.00 22.32 23 THR B C 1
ATOM 2675 O O . THR B 1 23 ? -38.295 21.160 -27.097 1.00 22.55 23 THR B O 1
ATOM 2679 N N . VAL B 1 24 ? -38.301 23.366 -26.601 1.00 21.66 24 VAL B N 1
ATOM 2680 C CA . VAL B 1 24 ? -37.520 23.237 -25.356 1.00 20.19 24 VAL B CA 1
ATOM 2681 C C . VAL B 1 24 ? -38.458 23.210 -24.127 1.00 23.18 24 VAL B C 1
ATOM 2682 O O . VAL B 1 24 ? -39.316 24.083 -23.986 1.00 22.82 24 VAL B O 1
ATOM 2686 N N . TRP B 1 25 ? -38.274 22.236 -23.230 1.00 23.34 25 TRP B N 1
ATOM 2687 C CA . TRP B 1 25 ? -38.930 22.253 -21.917 1.00 24.04 25 TRP B CA 1
ATOM 2688 C C . TRP B 1 25 ? -38.377 23.349 -21.023 1.00 23.23 25 TRP B C 1
ATOM 2689 O O . TRP B 1 25 ? -37.212 23.365 -20.729 1.00 20.59 25 TRP B O 1
ATOM 2700 N N . THR B 1 26 ? -39.258 24.223 -20.541 1.00 24.78 26 THR B N 1
ATOM 2701 C CA . THR B 1 26 ? -38.851 25.573 -20.193 1.00 24.11 26 THR B CA 1
ATOM 2702 C C . THR B 1 26 ? -39.203 25.864 -18.749 1.00 24.58 26 THR B C 1
ATOM 2703 O O . THR B 1 26 ? -38.672 26.761 -18.130 1.00 25.08 26 THR B O 1
ATOM 2707 N N . ASP B 1 27 ? -40.047 25.024 -18.193 1.00 26.13 27 ASP B N 1
ATOM 2708 C CA . ASP B 1 27 ? -40.588 25.271 -16.873 1.00 28.63 27 ASP B CA 1
ATOM 2709 C C . ASP B 1 27 ? -39.859 24.473 -15.812 1.00 29.06 27 ASP B C 1
ATOM 2710 O O . ASP B 1 27 ? -40.348 24.343 -14.698 1.00 32.31 27 ASP B O 1
ATOM 2715 N N . GLY B 1 28 ? -38.696 23.926 -16.149 1.00 28.56 28 GLY B N 1
ATOM 2716 C CA . GLY B 1 28 ? -37.949 23.166 -15.169 1.00 29.84 28 GLY B CA 1
ATOM 2717 C C . GLY B 1 28 ? -37.473 24.066 -14.044 1.00 30.06 28 GLY B C 1
ATOM 2718 O O . GLY B 1 28 ? -37.481 25.280 -14.166 1.00 27.41 28 GLY B O 1
ATOM 2719 N N . ASP B 1 29 ? -37.057 23.462 -12.933 1.00 36.16 29 ASP B N 1
ATOM 2720 C CA . ASP B 1 29 ? -36.457 24.231 -11.820 1.00 39.98 29 ASP B CA 1
ATOM 2721 C C . ASP B 1 29 ? -34.960 24.351 -12.087 1.00 37.19 29 ASP B C 1
ATOM 2722 O O . ASP B 1 29 ? -34.226 23.384 -11.894 1.00 38.83 29 ASP B O 1
ATOM 2727 N N . LYS B 1 30 ? -34.526 25.507 -12.599 1.00 37.05 30 LYS B N 1
ATOM 2728 C CA . LYS B 1 30 ? -33.118 25.688 -12.998 1.00 39.20 30 LYS B CA 1
ATOM 2729 C C . LYS B 1 30 ? -32.363 26.498 -11.952 1.00 39.09 30 LYS B C 1
ATOM 2730 O O . LYS B 1 30 ? -31.174 26.824 -12.121 1.00 36.78 30 LYS B O 1
ATOM 2736 N N . ASP B 1 31 ? -33.072 26.810 -10.873 1.00 39.30 31 ASP B N 1
ATOM 2737 C CA . ASP B 1 31 ? -32.547 27.661 -9.826 1.00 40.50 31 ASP B CA 1
ATOM 2738 C C . ASP B 1 31 ? -31.230 27.129 -9.274 1.00 36.35 31 ASP B C 1
ATOM 2739 O O . ASP B 1 31 ? -30.242 27.873 -9.123 1.00 33.76 31 ASP B O 1
ATOM 2744 N N . HIS B 1 32 ? -31.216 25.837 -8.999 1.00 32.31 32 HIS B N 1
ATOM 2745 C CA . HIS B 1 32 ? -30.051 25.266 -8.418 1.00 30.66 32 HIS B CA 1
ATOM 2746 C C . HIS B 1 32 ? -28.941 25.032 -9.421 1.00 30.08 32 HIS B C 1
ATOM 2747 O O . HIS B 1 32 ? -27.767 25.166 -9.063 1.00 29.94 32 HIS B O 1
ATOM 2754 N N . LEU B 1 33 ? -29.307 24.745 -10.669 1.00 28.94 33 LEU B N 1
ATOM 2755 C CA . LEU B 1 33 ? -28.319 24.569 -11.713 1.00 26.40 33 LEU B CA 1
ATOM 2756 C C . LEU B 1 33 ? -27.603 25.880 -11.945 1.00 27.15 33 LEU B C 1
ATOM 2757 O O . LEU B 1 33 ? -26.387 25.903 -12.074 1.00 26.11 33 LEU B O 1
ATOM 2762 N N . GLU B 1 34 ? -28.349 26.974 -11.968 1.00 27.34 34 GLU B N 1
ATOM 2763 C CA . GLU B 1 34 ? -27.730 28.280 -12.179 1.00 28.12 34 GLU B CA 1
ATOM 2764 C C . GLU B 1 34 ? -26.866 28.762 -11.023 1.00 26.61 34 GLU B C 1
ATOM 2765 O O . GLU B 1 34 ? -25.810 29.313 -11.245 1.00 27.13 34 GLU B O 1
ATOM 2771 N N . LYS B 1 35 ? -27.294 28.525 -9.791 1.00 27.71 35 LYS B N 1
ATOM 2772 C CA . LYS B 1 35 ? -26.456 28.747 -8.632 1.00 26.10 35 LYS B CA 1
ATOM 2773 C C . LYS B 1 35 ? -25.114 27.942 -8.733 1.00 27.36 35 LYS B C 1
ATOM 2774 O O . LYS B 1 35 ? -24.024 28.466 -8.500 1.00 25.49 35 LYS B O 1
ATOM 2780 N N . HIS B 1 36 ? -25.210 26.672 -9.092 1.00 25.62 36 HIS B N 1
ATOM 2781 C CA . HIS B 1 36 ? -24.042 25.854 -9.330 1.00 26.06 36 HIS B CA 1
ATOM 2782 C C . HIS B 1 36 ? -23.083 26.490 -10.351 1.00 26.35 36 HIS B C 1
ATOM 2783 O O . HIS B 1 36 ? -21.855 26.454 -10.187 1.00 25.01 36 HIS B O 1
ATOM 2790 N N . LEU B 1 37 ? -23.657 27.058 -11.402 1.00 23.78 37 LEU B N 1
ATOM 2791 C CA . LEU B 1 37 ? -22.873 27.685 -12.422 1.00 24.96 37 LEU B CA 1
ATOM 2792 C C . LEU B 1 37 ? -22.196 28.936 -11.875 1.00 26.01 37 LEU B C 1
ATOM 2793 O O . LEU B 1 37 ? -21.036 29.229 -12.205 1.00 23.75 37 LEU B O 1
ATOM 2798 N N . VAL B 1 38 ? -22.922 29.677 -11.049 1.00 25.53 38 VAL B N 1
ATOM 2799 C CA . VAL B 1 38 ? -22.349 30.876 -10.476 1.00 24.49 38 VAL B CA 1
ATOM 2800 C C . VAL B 1 38 ? -21.212 30.494 -9.550 1.00 24.42 38 VAL B C 1
ATOM 2801 O O . VAL B 1 38 ? -20.176 31.165 -9.510 1.00 26.06 38 VAL B O 1
ATOM 2805 N N . GLU B 1 39 ? -21.386 29.388 -8.827 1.00 25.76 39 GLU B N 1
ATOM 2806 C CA . GLU B 1 39 ? -20.362 28.927 -7.869 1.00 26.52 39 GLU B CA 1
ATOM 2807 C C . GLU B 1 39 ? -19.088 28.415 -8.547 1.00 27.20 39 GLU B C 1
ATOM 2808 O O . GLU B 1 39 ? -18.007 28.424 -7.933 1.00 30.45 39 GLU B O 1
ATOM 2814 N N . ASN B 1 40 ? -19.204 28.005 -9.811 1.00 24.63 40 ASN B N 1
ATOM 2815 C CA . ASN B 1 40 ? -18.077 27.465 -10.550 1.00 26.60 40 ASN B CA 1
ATOM 2816 C C . ASN B 1 40 ? -17.681 28.212 -11.804 1.00 27.25 40 ASN B C 1
ATOM 2817 O O . ASN B 1 40 ? -17.212 27.612 -12.755 1.00 26.42 40 ASN B O 1
ATOM 2822 N N . LEU B 1 41 ? -17.878 29.521 -11.782 1.00 26.86 41 LEU B N 1
ATOM 2823 C CA . LEU B 1 41 ? -17.688 30.370 -12.938 1.00 28.04 41 LEU B CA 1
ATOM 2824 C C . LEU B 1 41 ? -16.215 30.468 -13.300 1.00 31.32 41 LEU B C 1
ATOM 2825 O O . LEU B 1 41 ? -15.840 30.805 -14.432 1.00 29.99 41 LEU B O 1
ATOM 2830 N N . ASN B 1 42 ? -15.370 30.156 -12.330 1.00 31.53 42 ASN B N 1
ATOM 2831 C CA . ASN B 1 42 ? -13.944 30.178 -12.587 1.00 33.69 42 ASN B CA 1
ATOM 2832 C C . ASN B 1 42 ? -13.454 29.131 -13.607 1.00 31.03 42 ASN B C 1
ATOM 2833 O O . ASN B 1 42 ? -12.274 29.150 -13.994 1.00 31.08 42 ASN B O 1
ATOM 2838 N N . CYS B 1 43 ? -14.345 28.243 -14.053 1.00 24.70 43 CYS B N 1
ATOM 2839 C CA . CYS B 1 43 ? -13.962 27.267 -15.044 1.00 24.94 43 CYS B CA 1
ATOM 2840 C C . CYS B 1 43 ? -13.790 27.914 -16.445 1.00 27.07 43 CYS B C 1
ATOM 2841 O O . CYS B 1 43 ? -13.321 27.262 -17.382 1.00 23.84 43 CYS B O 1
ATOM 2844 N N . ILE B 1 44 ? -14.171 29.187 -16.590 1.00 27.87 44 ILE B N 1
ATOM 2845 C CA . ILE B 1 44 ? -14.063 29.867 -17.891 1.00 25.27 44 ILE B CA 1
ATOM 2846 C C . ILE B 1 44 ? -12.629 30.344 -18.120 1.00 26.24 44 ILE B C 1
ATOM 2847 O O . ILE B 1 44 ? -12.271 30.774 -19.247 1.00 23.07 44 ILE B O 1
ATOM 2852 N N . ARG B 1 45 ? -11.834 30.251 -17.042 1.00 26.73 45 ARG B N 1
ATOM 2853 C CA . ARG B 1 45 ? -10.415 30.647 -16.985 1.00 25.87 45 ARG B CA 1
ATOM 2854 C C . ARG B 1 45 ? -9.459 29.504 -17.328 1.00 25.33 45 ARG B C 1
ATOM 2855 O O . ARG B 1 45 ? -8.244 29.689 -17.373 1.00 25.02 45 ARG B O 1
ATOM 2863 N N . HIS B 1 46 ? -9.987 28.309 -17.507 1.00 24.56 46 HIS B N 1
ATOM 2864 C CA . HIS B 1 46 ? -9.137 27.181 -17.803 1.00 23.62 46 HIS B CA 1
ATOM 2865 C C . HIS B 1 46 ? -9.655 26.457 -19.015 1.00 23.75 46 HIS B C 1
ATOM 2866 O O . HIS B 1 46 ? -10.850 26.424 -19.293 1.00 23.08 46 HIS B O 1
ATOM 2873 N N . TYR B 1 47 ? -8.742 25.880 -19.765 1.00 25.26 47 TYR B N 1
ATOM 2874 C CA . TYR B 1 47 ? -9.162 25.000 -20.828 1.00 23.79 47 TYR B CA 1
ATOM 2875 C C . TYR B 1 47 ? -9.998 23.910 -20.172 1.00 23.14 47 TYR B C 1
ATOM 2876 O O . TYR B 1 47 ? -9.656 23.444 -19.091 1.00 24.10 47 TYR B O 1
ATOM 2885 N N . PRO B 1 48 ? -11.112 23.529 -20.813 1.00 21.71 48 PRO B N 1
ATOM 2886 C CA . PRO B 1 48 ? -11.786 22.269 -20.510 1.00 20.88 48 PRO B CA 1
ATOM 2887 C C . PRO B 1 48 ? -10.901 21.115 -20.978 1.00 22.95 48 PRO B C 1
ATOM 2888 O O . PRO B 1 48 ? -9.978 21.289 -21.786 1.00 21.39 48 PRO B O 1
ATOM 2892 N N . GLU B 1 49 ? -11.134 19.930 -20.448 1.00 24.18 49 GLU B N 1
ATOM 2893 C CA . GLU B 1 49 ? -10.514 18.773 -21.054 1.00 24.77 49 GLU B CA 1
ATOM 2894 C C . GLU B 1 49 ? -10.823 18.887 -22.548 1.00 24.54 49 GLU B C 1
ATOM 2895 O O . GLU B 1 49 ? -11.964 19.176 -22.921 1.00 23.62 49 GLU B O 1
ATOM 2901 N N . PRO B 1 50 ? -9.800 18.709 -23.395 1.00 22.79 50 PRO B N 1
ATOM 2902 C CA . PRO B 1 50 ? -9.867 18.842 -24.862 1.00 22.60 50 PRO B CA 1
ATOM 2903 C C . PRO B 1 50 ? -10.935 17.897 -25.395 1.00 23.57 50 PRO B C 1
ATOM 2904 O O . PRO B 1 50 ? -11.516 17.985 -26.501 1.00 20.98 50 PRO B O 1
ATOM 2908 N N . ASP B 1 51 ? -11.230 17.016 -24.470 1.00 24.45 51 ASP B N 1
ATOM 2909 C CA . ASP B 1 51 ? -11.909 15.767 -24.655 1.00 26.54 51 ASP B CA 1
ATOM 2910 C C . ASP B 1 51 ? -13.364 15.715 -24.128 1.00 24.47 51 ASP B C 1
ATOM 2911 O O . ASP B 1 51 ? -14.144 14.858 -24.535 1.00 22.63 51 ASP B O 1
ATOM 2916 N N . ALA B 1 52 ? -13.679 16.609 -23.187 1.00 23.35 52 ALA B N 1
ATOM 2917 C CA . ALA B 1 52 ? -14.689 16.385 -22.132 1.00 23.16 52 ALA B CA 1
ATOM 2918 C C . ALA B 1 52 ? -14.627 14.974 -21.558 1.00 25.28 52 ALA B C 1
ATOM 2919 O O . ALA B 1 52 ? -15.657 14.348 -21.293 1.00 24.98 52 ALA B O 1
ATOM 2921 N N . GLY B 1 53 ? -13.409 14.476 -21.358 1.00 26.07 53 GLY B N 1
ATOM 2922 C CA . GLY B 1 53 ? -13.204 13.083 -21.041 1.00 25.08 53 GLY B CA 1
ATOM 2923 C C . GLY B 1 53 ? -13.846 12.618 -19.754 1.00 26.62 53 GLY B C 1
ATOM 2924 O O . GLY B 1 53 ? -14.290 11.476 -19.642 1.00 28.24 53 GLY B O 1
ATOM 2925 N N . THR B 1 54 ? -13.873 13.493 -18.764 1.00 25.54 54 THR B N 1
ATOM 2926 C CA . THR B 1 54 ? -14.483 13.137 -17.507 1.00 27.11 54 THR B CA 1
ATOM 2927 C C . THR B 1 54 ? -16.011 13.072 -17.630 1.00 26.53 54 THR B C 1
ATOM 2928 O O . THR B 1 54 ? -16.655 12.172 -17.070 1.00 26.33 54 THR B O 1
ATOM 2932 N N . LEU B 1 55 ? -16.582 14.021 -18.360 1.00 23.96 55 LEU B N 1
ATOM 2933 C CA . LEU B 1 55 ? -18.009 14.000 -18.569 1.00 25.12 55 LEU B CA 1
ATOM 2934 C C . LEU B 1 55 ? -18.385 12.813 -19.446 1.00 25.14 55 LEU B C 1
ATOM 2935 O O . LEU B 1 55 ? -19.433 12.198 -19.256 1.00 24.81 55 LEU B O 1
ATOM 2940 N N . ARG B 1 56 ? -17.497 12.473 -20.377 1.00 25.86 56 ARG B N 1
ATOM 2941 C CA . ARG B 1 56 ? -17.707 11.345 -21.271 1.00 25.44 56 ARG B CA 1
ATOM 2942 C C . ARG B 1 56 ? -17.870 10.122 -20.415 1.00 25.23 56 ARG B C 1
ATOM 2943 O O . ARG B 1 56 ? -18.816 9.378 -20.557 1.00 25.78 56 ARG B O 1
ATOM 2951 N N . GLN B 1 57 ? -16.935 9.965 -19.486 1.00 28.77 57 GLN B N 1
ATOM 2952 C CA . GLN B 1 57 ? -16.856 8.839 -18.561 1.00 29.36 57 GLN B CA 1
ATOM 2953 C C . GLN B 1 57 ? -18.085 8.693 -17.643 1.00 27.56 57 GLN B C 1
ATOM 2954 O O . GLN B 1 57 ? -18.632 7.610 -17.502 1.00 28.67 57 GLN B O 1
ATOM 2968 N N . LEU B 1 59 ? -21.044 9.810 -18.382 1.00 25.63 59 LEU B N 1
ATOM 2969 C CA . LEU B 1 59 ? -22.164 9.501 -19.271 1.00 26.36 59 LEU B CA 1
ATOM 2970 C C . LEU B 1 59 ? -22.202 8.010 -19.595 1.00 27.76 59 LEU B C 1
ATOM 2971 O O . LEU B 1 59 ? -23.250 7.387 -19.574 1.00 27.63 59 LEU B O 1
ATOM 2976 N N . ALA B 1 60 ? -21.037 7.462 -19.905 1.00 28.32 60 ALA B N 1
ATOM 2977 C CA . ALA B 1 60 ? -20.869 6.044 -20.195 1.00 29.99 60 ALA B CA 1
ATOM 2978 C C . ALA B 1 60 ? -21.434 5.127 -19.111 1.00 30.40 60 ALA B C 1
ATOM 2979 O O . ALA B 1 60 ? -22.096 4.139 -19.411 1.00 29.48 60 ALA B O 1
ATOM 2981 N N . LYS B 1 61 ? -21.118 5.454 -17.860 1.00 29.79 61 LYS B N 1
ATOM 2982 C CA . LYS B 1 61 ? -21.425 4.622 -16.714 1.00 29.24 61 LYS B CA 1
ATOM 2983 C C . LYS B 1 61 ? -22.904 4.695 -16.418 1.00 32.77 61 LYS B C 1
ATOM 2984 O O . LYS B 1 61 ? -23.598 3.669 -16.358 1.00 34.94 61 LYS B O 1
ATOM 2990 N N . ARG B 1 62 ? -23.377 5.925 -16.239 1.00 30.70 62 ARG B N 1
ATOM 2991 C CA . ARG B 1 62 ? -24.796 6.223 -16.129 1.00 31.56 62 ARG B CA 1
ATOM 2992 C C . ARG B 1 62 ? -25.708 5.627 -17.261 1.00 31.83 62 ARG B C 1
ATOM 2993 O O . ARG B 1 62 ? -26.833 5.184 -16.994 1.00 32.40 62 ARG B O 1
ATOM 3001 N N . ASN B 1 63 ? -25.226 5.610 -18.503 1.00 29.44 63 ASN B N 1
ATOM 3002 C CA . ASN B 1 63 ? -25.953 4.976 -19.610 1.00 29.05 63 ASN B CA 1
ATOM 3003 C C . ASN B 1 63 ? -25.509 3.551 -19.863 1.00 31.61 63 ASN B C 1
ATOM 3004 O O . ASN B 1 63 ? -25.942 2.957 -20.832 1.00 29.35 63 ASN B O 1
ATOM 3009 N N . SER B 1 64 ? -24.595 3.020 -19.048 1.00 31.44 64 SER B N 1
ATOM 3010 C CA . SER B 1 64 ? -24.392 1.579 -19.035 1.00 30.48 64 SER B CA 1
ATOM 3011 C C . SER B 1 64 ? -23.875 1.075 -20.379 1.00 33.22 64 SER B C 1
ATOM 3012 O O . SER B 1 64 ? -24.183 -0.038 -20.815 1.00 34.13 64 SER B O 1
ATOM 3015 N N . VAL B 1 65 ? -23.092 1.922 -21.038 1.00 33.68 65 VAL B N 1
ATOM 3016 C CA . VAL B 1 65 ? -22.321 1.534 -22.208 1.00 33.20 65 VAL B CA 1
ATOM 3017 C C . VAL B 1 65 ? -20.888 1.876 -21.893 1.00 34.02 65 VAL B C 1
ATOM 3018 O O . VAL B 1 65 ? -20.599 2.367 -20.810 1.00 34.42 65 VAL B O 1
ATOM 3022 N N . ASP B 1 66 ? -19.998 1.624 -22.849 1.00 36.21 66 ASP B N 1
ATOM 3023 C CA . ASP B 1 66 ? -18.575 1.822 -22.655 1.00 34.31 66 ASP B CA 1
ATOM 3024 C C . ASP B 1 66 ? -18.068 3.235 -22.967 1.00 34.52 66 ASP B C 1
ATOM 3025 O O . ASP B 1 66 ? -18.720 4.038 -23.614 1.00 32.27 66 ASP B O 1
ATOM 3030 N N . ASN B 1 67 ? -16.871 3.518 -22.479 1.00 39.48 67 ASN B N 1
ATOM 3031 C CA . ASN B 1 67 ? -16.228 4.800 -22.653 1.00 34.73 67 ASN B CA 1
ATOM 3032 C C . ASN B 1 67 ? -16.011 5.084 -24.129 1.00 35.10 67 ASN B C 1
ATOM 3033 O O . ASN B 1 67 ? -16.075 6.223 -24.579 1.00 34.68 67 ASN B O 1
ATOM 3038 N N . ASN B 1 68 ? -15.746 4.023 -24.880 1.00 35.70 68 ASN B N 1
ATOM 3039 C CA . ASN B 1 68 ? -15.483 4.117 -26.308 1.00 35.92 68 ASN B CA 1
ATOM 3040 C C . ASN B 1 68 ? -16.705 4.573 -27.058 1.00 35.04 68 ASN B C 1
ATOM 3041 O O . ASN B 1 68 ? -16.631 4.908 -28.241 1.00 37.22 68 ASN B O 1
ATOM 3046 N N . ALA B 1 69 ? -17.840 4.518 -26.377 1.00 32.33 69 ALA B N 1
ATOM 3047 C CA . ALA B 1 69 ? -19.121 4.605 -27.044 1.00 32.46 69 ALA B CA 1
ATOM 3048 C C . ALA B 1 69 ? -19.819 5.956 -26.820 1.00 30.97 69 ALA B C 1
ATOM 3049 O O . ALA B 1 69 ? -20.924 6.157 -27.329 1.00 30.91 69 ALA B O 1
ATOM 3051 N N . ILE B 1 70 ? -19.193 6.865 -26.066 1.00 27.86 70 ILE B N 1
ATOM 3052 C CA . ILE B 1 70 ? -19.688 8.237 -25.985 1.00 25.65 70 ILE B CA 1
ATOM 3053 C C . ILE B 1 70 ? -18.744 9.274 -26.618 1.00 26.70 70 ILE B C 1
ATOM 3054 O O . ILE B 1 70 ? -17.532 9.230 -26.478 1.00 25.67 70 ILE B O 1
ATOM 3059 N N . LEU B 1 71 ? -19.318 10.221 -27.329 1.00 24.84 71 LEU B N 1
ATOM 3060 C CA . LEU B 1 71 ? -18.541 11.338 -27.784 1.00 22.17 71 LEU B CA 1
ATOM 3061 C C . LEU B 1 71 ? -19.375 12.576 -27.516 1.00 19.87 71 LEU B C 1
ATOM 3062 O O . LEU B 1 71 ? -20.416 12.764 -28.121 1.00 19.57 71 LEU B O 1
ATOM 3067 N N . VAL B 1 72 ? -18.906 13.410 -26.602 1.00 18.54 72 VAL B N 1
ATOM 3068 C CA . VAL B 1 72 ? -19.579 14.635 -26.231 1.00 18.02 72 VAL B CA 1
ATOM 3069 C C . VAL B 1 72 ? -19.385 15.680 -27.307 1.00 18.80 72 VAL B C 1
ATOM 3070 O O . VAL B 1 72 ? -18.279 15.860 -27.815 1.00 19.58 72 VAL B O 1
ATOM 3074 N N . THR B 1 73 ? -20.444 16.404 -27.628 1.00 17.64 73 THR B N 1
ATOM 3075 C CA . THR B 1 73 ? -20.403 17.280 -28.774 1.00 17.15 73 THR B CA 1
ATOM 3076 C C . THR B 1 73 ? -20.878 18.681 -28.420 1.00 16.42 73 THR B C 1
ATOM 3077 O O . THR B 1 73 ? -21.551 18.857 -27.433 1.00 17.09 73 THR B O 1
ATOM 3081 N N . ASN B 1 74 ? -20.528 19.665 -29.236 1.00 16.64 74 ASN B N 1
ATOM 3082 C CA . ASN B 1 74 ? -20.955 21.065 -29.092 1.00 17.43 74 ASN B CA 1
ATOM 3083 C C . ASN B 1 74 ? -22.461 21.351 -29.415 1.00 17.92 74 ASN B C 1
ATOM 3084 O O . ASN B 1 74 ? -22.781 22.261 -30.197 1.00 16.25 74 ASN B O 1
ATOM 3089 N N . GLY B 1 75 ? -23.365 20.615 -28.768 1.00 16.07 75 GLY B N 1
ATOM 3090 C CA . GLY B 1 75 ? -24.782 20.644 -29.132 1.00 17.93 75 GLY B CA 1
ATOM 3091 C C . GLY B 1 75 ? -25.188 19.401 -29.895 1.00 17.51 75 GLY B C 1
ATOM 3092 O O . GLY B 1 75 ? -24.343 18.758 -30.494 1.00 17.22 75 GLY B O 1
ATOM 3093 N N . PRO B 1 76 ? -26.480 19.020 -29.843 1.00 18.49 76 PRO B N 1
ATOM 3094 C CA . PRO B 1 76 ? -26.920 17.882 -30.676 1.00 17.15 76 PRO B CA 1
ATOM 3095 C C . PRO B 1 76 ? -26.724 18.139 -32.187 1.00 18.89 76 PRO B C 1
ATOM 3096 O O . PRO B 1 76 ? -26.399 17.208 -32.929 1.00 19.18 76 PRO B O 1
ATOM 3100 N N . THR B 1 77 ? -26.900 19.386 -32.630 1.00 18.92 77 THR B N 1
ATOM 3101 C CA . THR B 1 77 ? -26.722 19.784 -34.036 1.00 17.52 77 THR B CA 1
ATOM 3102 C C . THR B 1 77 ? -25.308 19.501 -34.545 1.00 21.10 77 THR B C 1
ATOM 3103 O O . THR B 1 77 ? -25.129 18.849 -35.581 1.00 20.84 77 THR B O 1
ATOM 3107 N N . ALA B 1 78 ? -24.290 19.970 -33.816 1.00 21.57 78 ALA B N 1
ATOM 3108 C CA . ALA B 1 78 ? -22.913 19.667 -34.182 1.00 19.77 78 ALA B CA 1
ATOM 3109 C C . ALA B 1 78 ? -22.701 18.149 -34.370 1.00 20.88 78 ALA B C 1
ATOM 3110 O O . ALA B 1 78 ? -21.985 17.739 -35.286 1.00 20.72 78 ALA B O 1
ATOM 3112 N N . ALA B 1 79 ? -23.309 17.317 -33.513 1.00 18.98 79 ALA B N 1
ATOM 3113 C CA . ALA B 1 79 ? -23.218 15.877 -33.703 1.00 18.10 79 ALA B CA 1
ATOM 3114 C C . ALA B 1 79 ? -23.753 15.387 -35.089 1.00 20.40 79 ALA B C 1
ATOM 3115 O O . ALA B 1 79 ? -23.205 14.435 -35.639 1.00 20.34 79 ALA B O 1
ATOM 3117 N N . PHE B 1 80 ? -24.794 16.038 -35.639 1.00 18.65 80 PHE B N 1
ATOM 3118 C CA . PHE B 1 80 ? -25.387 15.657 -36.937 1.00 18.95 80 PHE B CA 1
ATOM 3119 C C . PHE B 1 80 ? -24.414 15.952 -38.088 1.00 20.82 80 PHE B C 1
ATOM 3120 O O . PHE B 1 80 ? -24.158 15.104 -38.934 1.00 20.15 80 PHE B O 1
ATOM 3128 N N . TYR B 1 81 ? -23.860 17.159 -38.072 1.00 20.37 81 TYR B N 1
ATOM 3129 C CA . TYR B 1 81 ? -22.772 17.552 -38.945 1.00 20.77 81 TYR B CA 1
ATOM 3130 C C . TYR B 1 81 ? -21.524 16.668 -38.901 1.00 23.05 81 TYR B C 1
ATOM 3131 O O . TYR B 1 81 ? -21.024 16.267 -39.946 1.00 26.22 81 TYR B O 1
ATOM 3140 N N . GLN B 1 82 ? -21.027 16.335 -37.718 1.00 22.37 82 GLN B N 1
ATOM 3141 C CA . GLN B 1 82 ? -19.829 15.517 -37.648 1.00 22.41 82 GLN B CA 1
ATOM 3142 C C . GLN B 1 82 ? -20.094 14.088 -38.120 1.00 22.92 82 GLN B C 1
ATOM 3143 O O . GLN B 1 82 ? -19.190 13.438 -38.628 1.00 23.26 82 GLN B O 1
ATOM 3149 N N . ILE B 1 83 ? -21.326 13.598 -37.927 1.00 22.66 83 ILE B N 1
ATOM 3150 C CA . ILE B 1 83 ? -21.742 12.286 -38.452 1.00 22.38 83 ILE B CA 1
ATOM 3151 C C . ILE B 1 83 ? -21.817 12.282 -39.984 1.00 22.41 83 ILE B C 1
ATOM 3152 O O . ILE B 1 83 ? -21.249 11.399 -40.634 1.00 21.88 83 ILE B O 1
ATOM 3157 N N . ALA B 1 84 ? -22.506 13.282 -40.533 1.00 21.31 84 ALA B N 1
ATOM 3158 C CA . ALA B 1 84 ? -22.610 13.467 -41.961 1.00 23.02 84 ALA B CA 1
ATOM 3159 C C . ALA B 1 84 ? -21.209 13.547 -42.557 1.00 25.56 84 ALA B C 1
ATOM 3160 O O . ALA B 1 84 ? -20.887 12.825 -43.482 1.00 26.42 84 ALA B O 1
ATOM 3162 N N . GLN B 1 85 ? -20.368 14.402 -41.987 1.00 25.56 85 GLN B N 1
ATOM 3163 C CA . GLN B 1 85 ? -18.988 14.553 -42.434 1.00 25.34 85 GLN B CA 1
ATOM 3164 C C . GLN B 1 85 ? -18.153 13.264 -42.480 1.00 24.70 85 GLN B C 1
ATOM 3165 O O . GLN B 1 85 ? -17.428 13.025 -43.450 1.00 27.27 85 GLN B O 1
ATOM 3171 N N . ALA B 1 86 ? -18.228 12.450 -41.441 1.00 23.60 86 ALA B N 1
ATOM 3172 C CA . ALA B 1 86 ? -17.455 11.212 -41.387 1.00 24.58 86 ALA B CA 1
ATOM 3173 C C . ALA B 1 86 ? -17.827 10.259 -42.519 1.00 26.25 86 ALA B C 1
ATOM 3174 O O . ALA B 1 86 ? -17.085 9.337 -42.843 1.00 25.26 86 ALA B O 1
ATOM 3176 N N . PHE B 1 87 ? -19.002 10.481 -43.107 1.00 28.08 87 PHE B N 1
ATOM 3177 C CA . PHE B 1 87 ? -19.521 9.605 -44.158 1.00 27.41 87 PHE B CA 1
ATOM 3178 C C . PHE B 1 87 ? -19.937 10.387 -45.399 1.00 27.37 87 PHE B C 1
ATOM 3179 O O . PHE B 1 87 ? -20.948 10.095 -46.017 1.00 29.53 87 PHE B O 1
ATOM 3187 N N . ARG B 1 88 ? -19.128 11.389 -45.732 1.00 28.19 88 ARG B N 1
ATOM 3188 C CA . ARG B 1 88 ? -19.306 12.283 -46.882 1.00 30.13 88 ARG B CA 1
ATOM 318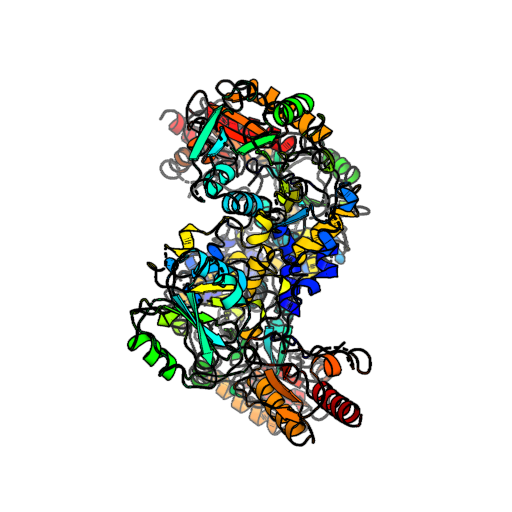9 C C . ARG B 1 88 ? -19.959 11.662 -48.121 1.00 30.48 88 ARG B C 1
ATOM 3190 O O . ARG B 1 88 ? -20.581 12.348 -48.915 1.00 32.32 88 ARG B O 1
ATOM 3198 N N . GLY B 1 89 ? -19.769 10.386 -48.368 1.00 28.53 89 GLY B N 1
ATOM 3199 C CA . GLY B 1 89 ? -20.314 9.921 -49.626 1.00 34.31 89 GLY B CA 1
ATOM 3200 C C . GLY B 1 89 ? -21.764 9.459 -49.628 1.00 34.42 89 GLY B C 1
ATOM 3201 O O . GLY B 1 89 ? -22.334 9.240 -50.687 1.00 36.23 89 GLY B O 1
ATOM 3202 N N . SER B 1 90 ? -22.367 9.378 -48.448 1.00 30.44 90 SER B N 1
ATOM 3203 C CA . SER B 1 90 ? -23.389 8.391 -48.191 1.00 30.57 90 SER B CA 1
ATOM 3204 C C . SER B 1 90 ? -24.740 8.663 -48.820 1.00 33.40 90 SER B C 1
ATOM 3205 O O . SER B 1 90 ? -24.999 9.725 -49.416 1.00 34.02 90 SER B O 1
ATOM 3208 N N . ARG B 1 91 ? -25.585 7.654 -48.713 1.00 32.14 91 ARG B N 1
ATOM 3209 C CA . ARG B 1 91 ? -26.937 7.755 -49.164 1.00 33.34 91 ARG B CA 1
ATOM 3210 C C . ARG B 1 91 ? -27.817 7.775 -47.915 1.00 31.53 91 ARG B C 1
ATOM 3211 O O . ARG B 1 91 ? -27.788 6.838 -47.118 1.00 29.19 91 ARG B O 1
ATOM 3219 N N . SER B 1 92 ? -28.584 8.854 -47.762 1.00 29.34 92 SER B N 1
ATOM 3220 C CA . SER B 1 92 ? -29.383 9.059 -46.565 1.00 28.50 92 SER B CA 1
ATOM 3221 C C . SER B 1 92 ? -30.877 9.145 -46.847 1.00 30.17 92 SER B C 1
ATOM 3222 O O . SER B 1 92 ? -31.337 9.899 -47.719 1.00 28.11 92 SER B O 1
ATOM 3225 N N . LEU B 1 93 ? -31.622 8.351 -46.087 1.00 27.81 93 LEU B N 1
ATOM 3226 C CA . LEU B 1 93 ? -33.061 8.395 -46.111 1.00 28.50 93 LEU B CA 1
ATOM 3227 C C . LEU B 1 93 ? -33.500 9.269 -44.960 1.00 26.17 93 LEU B C 1
ATOM 3228 O O . LEU B 1 93 ? -33.121 9.023 -43.827 1.00 26.16 93 LEU B O 1
ATOM 3233 N N . ILE B 1 94 ? -34.279 10.300 -45.259 1.00 23.73 94 ILE B N 1
ATOM 3234 C CA . ILE B 1 94 ? -34.704 11.227 -44.245 1.00 23.68 94 ILE B CA 1
ATOM 3235 C C . ILE B 1 94 ? -36.259 11.349 -44.165 1.00 24.97 94 ILE B C 1
ATOM 3236 O O . ILE B 1 94 ? -36.937 11.712 -45.133 1.00 23.13 94 ILE B O 1
ATOM 3241 N N . ALA B 1 95 ? -36.824 11.051 -43.001 1.00 23.74 95 ALA B N 1
ATOM 3242 C CA . ALA B 1 95 ? -38.243 11.303 -42.831 1.00 25.31 95 ALA B CA 1
ATOM 3243 C C . ALA B 1 95 ? -38.494 12.802 -42.781 1.00 23.80 95 ALA B C 1
ATOM 3244 O O . ALA B 1 95 ? -37.716 13.552 -42.235 1.00 21.70 95 ALA B O 1
ATOM 3246 N N . ILE B 1 96 ? -39.571 13.235 -43.425 1.00 25.56 96 ILE B N 1
ATOM 3247 C CA . ILE B 1 96 ? -39.961 14.631 -43.400 1.00 25.58 96 ILE B CA 1
ATOM 3248 C C . ILE B 1 96 ? -41.437 14.610 -43.132 1.00 25.98 96 ILE B C 1
ATOM 3249 O O . ILE B 1 96 ? -42.064 13.603 -43.356 1.00 29.30 96 ILE B O 1
ATOM 3254 N N . PRO B 1 97 ? -41.974 15.676 -42.555 1.00 23.64 97 PRO B N 1
ATOM 3255 C CA . PRO B 1 97 ? -41.155 16.791 -42.085 1.00 25.11 97 PRO B CA 1
ATOM 3256 C C . PRO B 1 97 ? -40.219 16.358 -40.910 1.00 24.67 97 PRO B C 1
ATOM 3257 O O . PRO B 1 97 ? -40.523 15.391 -40.211 1.00 23.88 97 PRO B O 1
ATOM 3261 N N . SER B 1 98 ? -39.121 17.089 -40.697 1.00 25.14 98 SER B N 1
ATOM 3262 C CA . SER B 1 98 ? -38.176 16.845 -39.597 1.00 22.69 98 SER B CA 1
ATOM 3263 C C . SER B 1 98 ? -37.273 18.053 -39.420 1.00 23.09 98 SER B C 1
ATOM 3264 O O . SER B 1 98 ? -37.254 18.939 -40.260 1.00 24.02 98 SER B O 1
ATOM 3267 N N . PHE B 1 99 ? -36.522 18.075 -38.323 1.00 22.36 99 PHE B N 1
ATOM 3268 C CA . PHE B 1 99 ? -35.483 19.084 -38.072 1.00 21.71 99 PHE B CA 1
ATOM 3269 C C . PHE B 1 99 ? -34.646 19.322 -39.333 1.00 21.33 99 PHE B C 1
ATOM 3270 O O . PHE B 1 99 ? -34.040 18.393 -39.837 1.00 20.97 99 PHE B O 1
ATOM 3278 N N . ALA B 1 100 ? -34.597 20.565 -39.816 1.00 22.09 100 ALA B N 1
ATOM 3279 C CA . ALA B 1 100 ? -33.979 20.879 -41.116 1.00 22.31 100 ALA B CA 1
ATOM 3280 C C . ALA B 1 100 ? -32.501 20.448 -41.143 1.00 24.70 100 ALA B C 1
ATOM 3281 O O . ALA B 1 100 ? -31.895 20.255 -42.210 1.00 23.40 100 ALA B O 1
ATOM 3283 N N . GLU B 1 101 ? -31.945 20.276 -39.939 1.00 23.82 101 GLU B N 1
ATOM 3284 C CA . GLU B 1 101 ? -30.518 20.099 -39.747 1.00 23.84 101 GLU B CA 1
ATOM 3285 C C . GLU B 1 101 ? -29.988 18.720 -40.173 1.00 24.31 101 GLU B C 1
ATOM 3286 O O . GLU B 1 101 ? -28.810 18.587 -40.492 1.00 23.18 101 GLU B O 1
ATOM 3292 N N . TYR B 1 102 ? -30.837 17.697 -40.153 1.00 22.51 102 TYR B N 1
ATOM 3293 C CA . TYR B 1 102 ? -30.424 16.438 -40.742 1.00 22.43 102 TYR B CA 1
ATOM 3294 C C . TYR B 1 102 ? -30.111 16.704 -42.215 1.00 21.72 102 TYR B C 1
ATOM 3295 O O . TYR B 1 102 ? -29.073 16.282 -42.727 1.00 20.58 102 TYR B O 1
ATOM 3304 N N . GLU B 1 103 ? -31.026 17.422 -42.877 1.00 24.14 103 GLU B N 1
ATOM 3305 C CA . GLU B 1 103 ? -30.900 17.748 -44.299 1.00 24.79 103 GLU B CA 1
ATOM 3306 C C . GLU B 1 103 ? -29.641 18.567 -44.550 1.00 25.43 103 GLU B C 1
ATOM 3307 O O . GLU B 1 103 ? -28.804 18.180 -45.347 1.00 24.65 103 GLU B O 1
ATOM 3313 N N . ASP B 1 104 ? -29.517 19.677 -43.828 1.00 25.46 104 ASP B N 1
ATOM 3314 C CA . ASP B 1 104 ? -28.472 20.647 -44.054 1.00 24.17 104 ASP B CA 1
ATOM 3315 C C . ASP B 1 104 ? -27.118 19.940 -43.968 1.00 24.60 104 ASP B C 1
ATOM 3316 O O . ASP B 1 104 ? -26.231 20.198 -44.781 1.00 21.83 104 ASP B O 1
ATOM 3321 N N . ALA B 1 105 ? -26.992 19.061 -42.973 1.00 22.61 105 ALA B N 1
ATOM 3322 C CA . ALA B 1 105 ? -25.780 18.323 -42.703 1.00 23.55 105 ALA B CA 1
ATOM 3323 C C . ALA B 1 105 ? -25.481 17.372 -43.852 1.00 24.38 105 ALA B C 1
ATOM 3324 O O . ALA B 1 105 ? -24.368 17.356 -44.383 1.00 25.95 105 ALA B O 1
ATOM 3326 N N . CYS B 1 106 ? -26.467 16.582 -44.244 1.00 24.75 106 CYS B N 1
ATOM 3327 C CA . CYS B 1 106 ? -26.282 15.715 -45.409 1.00 25.99 106 CYS B CA 1
ATOM 3328 C C . CYS B 1 106 ? -25.922 16.481 -46.695 1.00 26.86 106 CYS B C 1
ATOM 3329 O O . CYS B 1 106 ? -25.071 16.060 -47.461 1.00 26.75 106 CYS B O 1
ATOM 3332 N N . ARG B 1 107 ? -26.612 17.582 -46.943 1.00 25.27 107 ARG B N 1
ATOM 3333 C CA . ARG B 1 107 ? -26.285 18.467 -48.053 1.00 28.32 107 ARG B CA 1
ATOM 3334 C C . ARG B 1 107 ? -24.813 18.900 -47.985 1.00 28.45 107 ARG B C 1
ATOM 3335 O O . ARG B 1 107 ? -24.038 18.671 -48.918 1.00 29.12 107 ARG B O 1
ATOM 3351 N N . TYR B 1 109 ? -22.291 17.726 -46.684 1.00 24.65 109 TYR B N 1
ATOM 3352 C CA . TYR B 1 109 ? -21.338 16.652 -46.942 1.00 26.10 109 TYR B CA 1
ATOM 3353 C C . TYR B 1 109 ? -21.719 15.748 -48.123 1.00 29.14 109 TYR B C 1
ATOM 3354 O O . TYR B 1 109 ? -21.294 14.601 -48.209 1.00 28.99 109 TYR B O 1
ATOM 3363 N N . GLU B 1 110 ? -22.507 16.315 -49.037 1.00 29.26 110 GLU B N 1
ATOM 3364 C CA . GLU B 1 110 ? -22.866 15.690 -50.301 1.00 30.58 110 GLU B CA 1
ATOM 3365 C C . GLU B 1 110 ? -23.330 14.241 -50.237 1.00 31.25 110 GLU B C 1
ATOM 3366 O O . GLU B 1 110 ? -22.886 13.417 -51.022 1.00 30.70 110 GLU B O 1
ATOM 3372 N N . HIS B 1 111 ? -24.209 13.948 -49.283 1.00 29.49 111 HIS B N 1
ATOM 3373 C CA . HIS B 1 111 ? -25.048 12.765 -49.334 1.00 29.63 111 HIS B CA 1
ATOM 3374 C C . HIS B 1 111 ? -26.044 12.818 -50.515 1.00 30.99 111 HIS B C 1
ATOM 3375 O O . HIS B 1 111 ? -26.479 13.889 -50.958 1.00 29.94 111 HIS B O 1
ATOM 3382 N N . GLU B 1 112 ? -26.425 11.647 -51.001 1.00 31.33 112 GLU B N 1
ATOM 3383 C CA . GLU B 1 112 ? -27.605 11.524 -51.846 1.00 29.91 112 GLU B CA 1
ATOM 3384 C C . GLU B 1 112 ? -28.828 11.325 -50.960 1.00 30.14 112 GLU B C 1
ATOM 3385 O O . GLU B 1 112 ? -29.003 10.284 -50.340 1.00 32.68 112 GLU B O 1
ATOM 3391 N N . VAL B 1 113 ? -29.672 12.341 -50.907 1.00 29.37 113 VAL B N 1
ATOM 3392 C CA . VAL B 1 113 ? -30.764 12.383 -49.966 1.00 28.64 113 VAL B CA 1
ATOM 3393 C C . VAL B 1 113 ? -32.111 11.959 -50.562 1.00 30.20 113 VAL B C 1
ATOM 3394 O O . VAL B 1 113 ? -32.582 12.545 -51.558 1.00 30.07 113 VAL B O 1
ATOM 3398 N N . CYS B 1 114 ? -32.724 10.946 -49.947 1.00 28.38 114 CYS B N 1
ATOM 3399 C CA . CYS B 1 114 ? -34.085 10.524 -50.302 1.00 29.74 114 CYS B CA 1
ATOM 3400 C C . CYS B 1 114 ? -35.060 10.851 -49.186 1.00 28.60 114 CYS B C 1
ATOM 3401 O O . CYS B 1 114 ? -34.837 10.509 -48.027 1.00 27.08 114 CYS B O 1
ATOM 3404 N N . PHE B 1 115 ? -36.161 11.492 -49.540 1.00 28.26 115 PHE B N 1
ATOM 3405 C CA . PHE B 1 115 ? -37.158 11.842 -48.556 1.00 27.53 115 PHE B CA 1
ATOM 3406 C C . PHE B 1 115 ? -38.202 10.741 -48.360 1.00 29.64 115 PHE B C 1
ATOM 3407 O O . PHE B 1 115 ? -38.315 9.820 -49.147 1.00 29.28 115 PHE B O 1
ATOM 3415 N N . TYR B 1 116 ? -38.885 10.786 -47.236 1.00 30.55 116 TYR B N 1
ATOM 3416 C CA . TYR B 1 116 ? -39.924 9.804 -46.957 1.00 35.59 116 TYR B CA 1
ATOM 3417 C C . TYR B 1 116 ? -40.892 10.384 -45.936 1.00 32.54 116 TYR B C 1
ATOM 3418 O O . TYR B 1 116 ? -40.479 10.978 -44.948 1.00 29.97 116 TYR B O 1
ATOM 3427 N N . PRO B 1 117 ? -42.183 10.210 -46.181 1.00 34.54 117 PRO B N 1
ATOM 3428 C CA . PRO B 1 117 ? -43.184 10.754 -45.254 1.00 35.98 117 PRO B CA 1
ATOM 3429 C C . PRO B 1 117 ? -43.064 10.122 -43.859 1.00 35.40 117 PRO B C 1
ATOM 3430 O O . PRO B 1 117 ? -42.962 8.903 -43.720 1.00 35.36 117 PRO B O 1
ATOM 3434 N N . SER B 1 118 ? -43.041 10.960 -42.831 1.00 33.97 118 SER B N 1
ATOM 3435 C CA . SER B 1 118 ? -43.022 10.467 -41.466 1.00 35.14 118 SER B CA 1
ATOM 3436 C C . SER B 1 118 ? -44.415 9.960 -41.078 1.00 38.78 118 SER B C 1
ATOM 3437 O O . SER B 1 118 ? -44.566 9.180 -40.139 1.00 40.99 118 SER B O 1
ATOM 3440 N N . ASN B 1 119 ? -45.434 10.370 -41.816 1.00 37.77 119 ASN B N 1
ATOM 3441 C CA . ASN B 1 119 ? -46.749 9.799 -41.566 1.00 40.96 119 ASN B CA 1
ATOM 3442 C C . ASN B 1 119 ? -47.119 8.519 -42.333 1.00 43.45 119 ASN B C 1
ATOM 3443 O O . ASN B 1 119 ? -48.263 8.077 -42.251 1.00 48.30 119 ASN B O 1
ATOM 3448 N N . GLU B 1 120 ? -46.180 7.924 -43.070 1.00 42.92 120 GLU B N 1
ATOM 3449 C CA . GLU B 1 120 ? -46.389 6.556 -43.560 1.00 41.85 120 GLU B CA 1
ATOM 3450 C C . GLU B 1 120 ? -45.500 5.679 -42.729 1.00 42.51 120 GLU B C 1
ATOM 3451 O O . GLU B 1 120 ? -44.673 6.175 -41.971 1.00 45.22 120 GLU B O 1
ATOM 3457 N N . ASP B 1 121 ? -45.641 4.376 -42.875 1.00 41.66 121 ASP B N 1
ATOM 3458 C CA . ASP B 1 121 ? -44.904 3.486 -42.017 1.00 41.00 121 ASP B CA 1
ATOM 3459 C C . ASP B 1 121 ? -43.483 3.321 -42.523 1.00 44.48 121 ASP B C 1
ATOM 3460 O O . ASP B 1 121 ? -43.237 2.716 -43.568 1.00 44.26 121 ASP B O 1
ATOM 3465 N N . ILE B 1 122 ? -42.555 3.875 -41.748 1.00 45.53 122 ILE B N 1
ATOM 3466 C CA . ILE B 1 122 ? -41.122 3.802 -41.995 1.00 41.35 122 ILE B CA 1
ATOM 3467 C C . ILE B 1 122 ? -40.583 2.391 -42.322 1.00 40.70 122 ILE B C 1
ATOM 3468 O O . ILE B 1 122 ? -39.587 2.257 -43.034 1.00 40.82 122 ILE B O 1
ATOM 3473 N N . GLY B 1 123 ? -41.244 1.349 -41.822 1.00 42.53 123 GLY B N 1
ATOM 3474 C CA . GLY B 1 123 ? -40.876 -0.028 -42.137 1.00 44.02 123 GLY B CA 1
ATOM 3475 C C . GLY B 1 123 ? -41.109 -0.515 -43.573 1.00 43.80 123 GLY B C 1
ATOM 3476 O O . GLY B 1 123 ? -40.611 -1.573 -43.956 1.00 43.52 123 GLY B O 1
ATOM 3477 N N . GLU B 1 124 ? -41.870 0.233 -44.368 1.00 41.37 124 GLU B N 1
ATOM 3478 C CA . GLU B 1 124 ? -41.990 -0.090 -45.790 1.00 44.22 124 GLU B CA 1
ATOM 3479 C C . GLU B 1 124 ? -41.438 0.971 -46.717 1.00 41.48 124 GLU B C 1
ATOM 3480 O O . GLU B 1 124 ? -41.980 1.210 -47.791 1.00 40.34 124 GLU B O 1
ATOM 3486 N N . ALA B 1 125 ? -40.357 1.607 -46.288 1.00 41.97 125 ALA B N 1
ATOM 3487 C CA . ALA B 1 125 ? -39.582 2.448 -47.170 1.00 39.53 125 ALA B CA 1
ATOM 3488 C C . ALA B 1 125 ? -38.568 1.517 -47.794 1.00 41.16 125 ALA B C 1
ATOM 3489 O O . ALA B 1 125 ? -38.269 0.453 -47.246 1.00 41.68 125 ALA B O 1
ATOM 3491 N N . ASP B 1 126 ? -38.075 1.898 -48.961 1.00 40.01 126 ASP B N 1
ATOM 3492 C CA . ASP B 1 126 ? -37.055 1.149 -49.662 1.00 39.31 126 ASP B CA 1
ATOM 3493 C C . ASP B 1 126 ? -35.712 1.450 -49.003 1.00 39.06 126 ASP B C 1
ATOM 3494 O O . ASP B 1 126 ? -35.232 2.568 -49.080 1.00 40.10 126 ASP B O 1
ATOM 3499 N N . PHE B 1 127 ? -35.114 0.469 -48.342 1.00 37.95 127 PHE B N 1
ATOM 3500 C CA . PHE B 1 127 ? -33.813 0.664 -47.697 1.00 38.38 127 PHE B CA 1
ATOM 3501 C C . PHE B 1 127 ? -32.621 0.074 -48.486 1.00 40.02 127 PHE B C 1
ATOM 3502 O O . PHE B 1 127 ? -31.511 0.027 -47.962 1.00 41.65 127 PHE B O 1
ATOM 3510 N N . SER B 1 128 ? -32.844 -0.379 -49.717 1.00 39.03 128 SER B N 1
ATOM 3511 C CA . SER B 1 128 ? -31.882 -1.214 -50.434 1.00 41.50 128 SER B CA 1
ATOM 3512 C C . SER B 1 128 ? -30.526 -0.580 -50.699 1.00 47.08 128 SER B C 1
ATOM 3513 O O . SER B 1 128 ? -29.484 -1.254 -50.651 1.00 50.00 128 SER B O 1
ATOM 3516 N N . ASN B 1 129 ? -30.501 0.708 -50.976 1.00 42.70 129 ASN B N 1
ATOM 3517 C CA . ASN B 1 129 ? -29.190 1.302 -51.142 1.00 48.18 129 ASN B CA 1
ATOM 3518 C C . ASN B 1 129 ? -28.914 2.447 -50.173 1.00 46.93 129 ASN B C 1
ATOM 3519 O O . ASN B 1 129 ? -28.120 3.343 -50.454 1.00 47.29 129 ASN B O 1
ATOM 3532 N N . ASP B 1 131 ? -27.496 4.081 -46.776 1.00 32.52 131 ASP B N 1
ATOM 3533 C CA . ASP B 1 131 ? -26.467 3.803 -45.794 1.00 34.01 131 ASP B CA 1
ATOM 3534 C C . ASP B 1 131 ? -26.965 4.302 -44.448 1.00 33.20 131 ASP B C 1
ATOM 3535 O O . ASP B 1 131 ? -26.778 3.641 -43.422 1.00 34.48 131 ASP B O 1
ATOM 3540 N N . PHE B 1 132 ? -27.651 5.442 -44.478 1.00 27.67 132 PHE B N 1
ATOM 3541 C CA . PHE B 1 132 ? -28.157 6.064 -43.293 1.00 27.42 132 PHE B CA 1
ATOM 3542 C C . PHE B 1 132 ? -29.656 6.325 -43.420 1.00 28.65 132 PHE B C 1
ATOM 3543 O O . PHE B 1 132 ? -30.167 6.611 -44.498 1.00 28.14 132 PHE B O 1
ATOM 3551 N N . CYS B 1 133 ? -30.342 6.226 -42.288 1.00 26.29 133 CYS B N 1
ATOM 3552 C CA . CYS B 1 133 ? -31.708 6.619 -42.170 1.00 26.44 133 CYS B CA 1
ATOM 3553 C C . CYS B 1 133 ? -31.857 7.488 -40.925 1.00 24.70 133 CYS B C 1
ATOM 3554 O O . CYS B 1 133 ? -31.530 7.054 -39.828 1.00 23.19 133 CYS B O 1
ATOM 3557 N N . TRP B 1 134 ? -32.395 8.691 -41.110 1.00 22.48 134 TRP B N 1
ATOM 3558 C CA . TRP B 1 134 ? -32.423 9.700 -40.072 1.00 22.21 134 TRP B CA 1
ATOM 3559 C C . TRP B 1 134 ? -33.807 9.848 -39.462 1.00 23.78 134 TRP B C 1
ATOM 3560 O O . TRP B 1 134 ? -34.739 10.315 -40.112 1.00 25.11 134 TRP B O 1
ATOM 3571 N N . LEU B 1 135 ? -33.930 9.454 -38.202 1.00 23.41 135 LEU B N 1
ATOM 3572 C CA . LEU B 1 135 ? -35.204 9.433 -37.501 1.00 23.25 135 LEU B CA 1
ATOM 3573 C C . LEU B 1 135 ? -35.177 10.231 -36.191 1.00 23.27 135 LEU B C 1
ATOM 3574 O O . LEU B 1 135 ? -34.161 10.306 -35.490 1.00 23.26 135 LEU B O 1
ATOM 3579 N N . CYS B 1 136 ? -36.304 10.836 -35.855 1.00 23.71 136 CYS B N 1
ATOM 3580 C CA . CYS B 1 136 ? -36.396 11.500 -34.571 1.00 23.72 136 CYS B CA 1
ATOM 3581 C C . CYS B 1 136 ? -37.668 10.982 -33.887 1.00 22.79 136 CYS B C 1
ATOM 3582 O O . CYS B 1 136 ? -38.705 10.902 -34.515 1.00 21.74 136 CYS B O 1
ATOM 3585 N N . ASN B 1 137 ? -37.584 10.622 -32.612 1.00 22.57 137 ASN B N 1
ATOM 3586 C CA . ASN B 1 137 ? -38.733 9.996 -31.949 1.00 24.48 137 ASN B CA 1
ATOM 3587 C C . ASN B 1 137 ? -38.871 10.369 -30.486 1.00 23.11 137 ASN B C 1
ATOM 3588 O O . ASN B 1 137 ? -37.984 10.089 -29.699 1.00 23.18 137 ASN B O 1
ATOM 3593 N N . PRO B 1 138 ? -39.961 11.082 -30.134 1.00 25.28 138 PRO B N 1
ATOM 3594 C CA . PRO B 1 138 ? -40.996 11.589 -31.048 1.00 22.86 138 PRO B CA 1
ATOM 3595 C C . PRO B 1 138 ? -40.417 12.639 -32.013 1.00 22.43 138 PRO B C 1
ATOM 3596 O O . PRO B 1 138 ? -39.416 13.302 -31.711 1.00 21.88 138 PRO B O 1
ATOM 3600 N N . ASN B 1 139 ? -41.063 12.814 -33.161 1.00 24.01 139 ASN B N 1
ATOM 3601 C CA . ASN B 1 139 ? -40.520 13.658 -34.212 1.00 22.35 139 ASN B CA 1
ATOM 3602 C C . ASN B 1 139 ? -40.909 15.129 -34.056 1.00 22.69 139 ASN B C 1
ATOM 3603 O O . ASN B 1 139 ? -42.025 15.475 -33.671 1.00 22.42 139 ASN B O 1
ATOM 3608 N N . ASN B 1 140 ? -39.923 15.978 -34.303 1.00 23.90 140 ASN B N 1
ATOM 3609 C CA . ASN B 1 140 ? -40.119 17.397 -34.511 1.00 24.13 140 ASN B CA 1
ATOM 3610 C C . ASN B 1 140 ? -40.404 17.564 -36.013 1.00 22.90 140 ASN B C 1
ATOM 3611 O O . ASN B 1 140 ? -39.616 17.088 -36.816 1.00 21.31 140 ASN B O 1
ATOM 3616 N N . PRO B 1 141 ? -41.520 18.238 -36.394 1.00 24.31 141 PRO B N 1
ATOM 3617 C CA . PRO B 1 141 ? -42.543 18.946 -35.608 1.00 24.74 141 PRO B CA 1
ATOM 3618 C C . PRO B 1 141 ? -43.858 18.156 -35.455 1.00 24.51 141 PRO B C 1
ATOM 3619 O O . PRO B 1 141 ? -44.774 18.636 -34.808 1.00 24.75 141 PRO B O 1
ATOM 3623 N N . ASP B 1 142 ? -43.911 16.971 -36.052 1.00 24.92 142 ASP B N 1
ATOM 3624 C CA . ASP B 1 142 ? -45.058 16.066 -36.088 1.00 26.88 142 ASP B CA 1
ATOM 3625 C C . ASP B 1 142 ? -45.542 15.537 -34.754 1.00 28.76 142 ASP B C 1
ATOM 3626 O O . ASP B 1 142 ? -46.744 15.323 -34.539 1.00 27.73 142 ASP B O 1
ATOM 3631 N N . GLY B 1 143 ? -44.565 15.230 -33.906 1.00 26.20 143 GLY B N 1
ATOM 3632 C CA . GLY B 1 143 ? -44.783 14.407 -32.736 1.00 26.25 143 GLY B CA 1
ATOM 3633 C C . GLY B 1 143 ? -44.974 12.931 -33.059 1.00 26.67 143 GLY B C 1
ATOM 3634 O O . GLY B 1 143 ? -45.395 12.156 -32.200 1.00 26.42 143 GLY B O 1
ATOM 3635 N N . ARG B 1 144 ? -44.655 12.534 -34.285 1.00 26.06 144 ARG B N 1
ATOM 3636 C CA . ARG B 1 144 ? -44.789 11.143 -34.686 1.00 26.52 144 ARG B CA 1
ATOM 3637 C C . ARG B 1 144 ? -43.947 10.219 -33.812 1.00 27.90 144 ARG B C 1
ATOM 3638 O O . ARG B 1 144 ? -42.746 10.379 -33.702 1.00 26.78 144 ARG B O 1
ATOM 3646 N N . LEU B 1 145 ? -44.593 9.243 -33.193 1.00 31.19 145 LEU B N 1
ATOM 3647 C CA . LEU B 1 145 ? -43.930 8.330 -32.283 1.00 30.99 145 LEU B CA 1
ATOM 3648 C C . LEU B 1 145 ? -43.879 6.932 -32.913 1.00 32.12 145 LEU B C 1
ATOM 3649 O O . LEU B 1 145 ? -44.890 6.379 -33.324 1.00 35.13 145 LEU B O 1
ATOM 3654 N N . LEU B 1 146 ? -42.679 6.391 -33.014 1.00 32.60 146 LEU B N 1
ATOM 3655 C CA . LEU B 1 146 ? -42.464 5.000 -33.348 1.00 34.55 146 LEU B CA 1
ATOM 3656 C C . LEU B 1 146 ? -42.337 4.211 -32.041 1.00 37.23 146 LEU B C 1
ATOM 3657 O O . LEU B 1 146 ? -41.658 4.641 -31.103 1.00 34.11 146 LEU B O 1
ATOM 3662 N N . GLN B 1 147 ? -42.976 3.048 -31.991 1.00 39.16 147 GLN B N 1
ATOM 3663 C CA . GLN B 1 147 ? -42.854 2.168 -30.841 1.00 39.27 147 GLN B CA 1
ATOM 3664 C C . GLN B 1 147 ? -41.445 1.597 -30.763 1.00 37.06 147 GLN B C 1
ATOM 3665 O O . GLN B 1 147 ? -40.855 1.253 -31.771 1.00 36.35 147 GLN B O 1
ATOM 3671 N N . ARG B 1 148 ? -40.925 1.511 -29.544 1.00 38.43 148 ARG B N 1
ATOM 3672 C CA . ARG B 1 148 ? -39.632 0.898 -29.293 1.00 38.95 148 ARG B CA 1
ATOM 3673 C C . ARG B 1 148 ? -39.472 -0.332 -30.157 1.00 37.61 148 ARG B C 1
ATOM 3674 O O . ARG B 1 148 ? -38.535 -0.422 -30.947 1.00 38.48 148 ARG B O 1
ATOM 3682 N N . THR B 1 149 ? -40.394 -1.273 -29.990 1.00 37.87 149 THR B N 1
ATOM 3683 C CA . THR B 1 149 ? -40.378 -2.537 -30.729 1.00 40.81 149 THR B CA 1
ATOM 3684 C C . THR B 1 149 ? -40.251 -2.366 -32.250 1.00 39.85 149 THR B C 1
ATOM 3685 O O . THR B 1 149 ? -39.607 -3.179 -32.901 1.00 39.07 149 THR B O 1
ATOM 3689 N N . GLU B 1 150 ? -40.852 -1.306 -32.799 1.00 39.76 150 GLU B N 1
ATOM 3690 C CA . GLU B 1 150 ? -40.904 -1.083 -34.252 1.00 40.71 150 GLU B CA 1
ATOM 3691 C C . GLU B 1 150 ? -39.547 -0.594 -34.784 1.00 42.75 150 GLU B C 1
ATOM 3692 O O . GLU B 1 150 ? -39.134 -0.897 -35.919 1.00 41.82 150 GLU B O 1
ATOM 3698 N N . ILE B 1 151 ? -38.830 0.129 -33.935 1.00 40.64 151 ILE B N 1
ATOM 3699 C CA . ILE B 1 151 ? -37.452 0.469 -34.221 1.00 38.61 151 ILE B CA 1
ATOM 3700 C C . ILE B 1 151 ? -36.503 -0.740 -34.156 1.00 38.65 151 ILE B C 1
ATOM 3701 O O . ILE B 1 151 ? -35.659 -0.875 -35.029 1.00 38.37 151 ILE B O 1
ATOM 3706 N N . LEU B 1 152 ? -36.637 -1.602 -33.140 1.00 37.71 152 LEU B N 1
ATOM 3707 C CA . LEU B 1 152 ? -35.823 -2.834 -33.050 1.00 38.79 152 LEU B CA 1
ATOM 3708 C C . LEU B 1 152 ? -35.927 -3.663 -34.322 1.00 38.63 152 LEU B C 1
ATOM 3709 O O . LEU B 1 152 ? -34.926 -4.194 -34.830 1.00 39.51 152 LEU B O 1
ATOM 3714 N N . ARG B 1 153 ? -37.152 -3.776 -34.812 1.00 36.43 153 ARG B N 1
ATOM 3715 C CA . ARG B 1 153 ? -37.456 -4.453 -36.062 1.00 39.98 153 ARG B CA 1
ATOM 3716 C C . ARG B 1 153 ? -36.695 -3.837 -37.234 1.00 40.33 153 ARG B C 1
ATOM 3717 O O . ARG B 1 153 ? -36.188 -4.545 -38.101 1.00 41.39 153 ARG B O 1
ATOM 3725 N N . LEU B 1 154 ? -36.637 -2.508 -37.247 1.00 39.82 154 LEU B N 1
ATOM 3726 C CA . LEU B 1 154 ? -35.923 -1.750 -38.254 1.00 37.50 154 LEU B CA 1
ATOM 3727 C C . LEU B 1 154 ? -34.468 -2.099 -38.175 1.00 38.31 154 LEU B C 1
ATOM 3728 O O . LEU B 1 154 ? -33.842 -2.443 -39.183 1.00 38.83 154 LEU B O 1
ATOM 3733 N N . LEU B 1 155 ? -33.926 -1.971 -36.967 1.00 38.74 155 LEU B N 1
ATOM 3734 C CA . LEU B 1 155 ? -32.536 -2.297 -36.713 1.00 37.33 155 LEU B CA 1
ATOM 3735 C C . LEU B 1 155 ? -32.170 -3.686 -37.225 1.00 37.49 155 LEU B C 1
ATOM 3736 O O . LEU B 1 155 ? -31.133 -3.860 -37.844 1.00 38.11 155 LEU B O 1
ATOM 3741 N N . ASN B 1 156 ? -33.040 -4.662 -36.989 1.00 39.70 156 ASN B N 1
ATOM 3742 C CA . ASN B 1 156 ? -32.761 -6.054 -37.345 1.00 40.82 156 ASN B CA 1
ATOM 3743 C C . ASN B 1 156 ? -33.046 -6.443 -38.804 1.00 40.95 156 ASN B C 1
ATOM 3744 O O . ASN B 1 156 ? -32.428 -7.356 -39.340 1.00 41.13 156 ASN B O 1
ATOM 3749 N N . ASP B 1 157 ? -33.974 -5.753 -39.452 1.00 41.28 157 ASP B N 1
ATOM 3750 C CA . ASP B 1 157 ? -34.324 -6.084 -40.838 1.00 40.56 157 ASP B CA 1
ATOM 3751 C C . ASP B 1 157 ? -33.430 -5.379 -41.871 1.00 41.72 157 ASP B C 1
ATOM 3752 O O . ASP B 1 157 ? -33.501 -5.642 -43.087 1.00 39.76 157 ASP B O 1
ATOM 3757 N N . HIS B 1 158 ? -32.579 -4.484 -41.383 1.00 40.21 158 HIS B N 1
ATOM 3758 C CA . HIS B 1 158 ? -31.733 -3.709 -42.271 1.00 40.27 158 HIS B CA 1
ATOM 3759 C C . HIS B 1 158 ? -30.403 -3.427 -41.601 1.00 40.02 158 HIS B C 1
ATOM 3760 O O . HIS B 1 158 ? -30.175 -2.335 -41.095 1.00 39.94 158 HIS B O 1
ATOM 3767 N N . PRO B 1 159 ? -29.522 -4.428 -41.580 1.00 38.95 159 PRO B N 1
ATOM 3768 C CA . PRO B 1 159 ? -28.191 -4.273 -40.987 1.00 38.11 159 PRO B CA 1
ATOM 3769 C C . PRO B 1 159 ? -27.314 -3.359 -41.840 1.00 39.54 159 PRO B C 1
ATOM 3770 O O . PRO B 1 159 ? -26.266 -2.865 -41.395 1.00 39.77 159 PRO B O 1
ATOM 3774 N N . ASP B 1 160 ? -27.732 -3.124 -43.073 1.00 37.56 160 ASP B N 1
ATOM 3775 C CA . ASP B 1 160 ? -26.872 -2.386 -43.989 1.00 39.54 160 ASP B CA 1
ATOM 3776 C C . ASP B 1 160 ? -27.219 -0.912 -43.988 1.00 39.86 160 ASP B C 1
ATOM 3777 O O . ASP B 1 160 ? -26.575 -0.104 -44.653 1.00 39.36 160 ASP B O 1
ATOM 3782 N N . THR B 1 161 ? -28.236 -0.573 -43.207 1.00 35.59 161 THR B N 1
ATOM 3783 C CA . THR B 1 161 ? -28.595 0.805 -42.995 1.00 34.52 161 THR B CA 1
ATOM 3784 C C . THR B 1 161 ? -28.239 1.115 -41.557 1.00 34.24 161 THR B C 1
ATOM 3785 O O . THR B 1 161 ? -28.663 0.428 -40.645 1.00 33.19 161 THR B O 1
ATOM 3789 N N . THR B 1 162 ? -27.424 2.132 -41.358 1.00 33.37 162 THR B N 1
ATOM 3790 C CA . THR B 1 162 ? -27.243 2.684 -40.038 1.00 30.82 162 THR B CA 1
ATOM 3791 C C . THR B 1 162 ? -28.364 3.704 -39.841 1.00 30.53 162 THR B C 1
ATOM 3792 O O . THR B 1 162 ? -28.556 4.599 -40.674 1.00 29.08 162 THR B O 1
ATOM 3796 N N . PHE B 1 163 ? -29.131 3.536 -38.766 1.00 30.82 163 PHE B N 1
ATOM 3797 C CA . PHE B 1 163 ? -30.219 4.446 -38.417 1.00 26.69 163 PHE B CA 1
ATOM 3798 C C . PHE B 1 163 ? -29.657 5.453 -37.440 1.00 26.09 163 PHE B C 1
ATOM 3799 O O . PHE B 1 163 ? -29.113 5.068 -36.394 1.00 27.26 163 PHE B O 1
ATOM 3807 N N . VAL B 1 164 ? -29.743 6.736 -37.773 1.00 23.79 164 VAL B N 1
ATOM 3808 C CA . VAL B 1 164 ? -29.303 7.758 -36.834 1.00 23.32 164 VAL B CA 1
ATOM 3809 C C . VAL B 1 164 ? -30.507 8.262 -36.078 1.00 23.03 164 VAL B C 1
ATOM 3810 O O . VAL B 1 164 ? -31.427 8.887 -36.658 1.00 20.99 164 VAL B O 1
ATOM 3814 N N . LEU B 1 165 ? -30.498 7.989 -34.776 1.00 22.31 165 LEU B N 1
ATOM 3815 C CA . LEU B 1 165 ? -31.676 8.241 -33.945 1.00 22.14 165 LEU B CA 1
ATOM 3816 C C . LEU B 1 165 ? -31.517 9.496 -33.107 1.00 21.13 165 LEU B C 1
ATOM 3817 O O . LEU B 1 165 ? -30.834 9.472 -32.096 1.00 21.89 165 LEU B O 1
ATOM 3822 N N . ASP B 1 166 ? -32.167 10.582 -33.516 1.00 20.46 166 ASP B N 1
ATOM 3823 C CA . ASP B 1 166 ? -32.178 11.811 -32.733 1.00 20.22 166 ASP B CA 1
ATOM 3824 C C . ASP B 1 166 ? -33.000 11.584 -31.471 1.00 20.98 166 ASP B C 1
ATOM 3825 O O . ASP B 1 166 ? -34.187 11.259 -31.553 1.00 20.38 166 ASP B O 1
ATOM 3830 N N . GLN B 1 167 ? -32.346 11.711 -30.315 1.00 20.56 167 GLN B N 1
ATOM 3831 C CA . GLN B 1 167 ? -32.964 11.376 -29.030 1.00 22.84 167 GLN B CA 1
ATOM 3832 C C . GLN B 1 167 ? -33.265 12.606 -28.187 1.00 22.85 167 GLN B C 1
ATOM 3833 O O . GLN B 1 167 ? -33.493 12.488 -26.970 1.00 22.03 167 GLN B O 1
ATOM 3839 N N . SER B 1 168 ? -33.261 13.769 -28.840 1.00 20.97 168 SER B N 1
ATOM 3840 C CA . SER B 1 168 ? -33.443 15.040 -28.160 1.00 20.29 168 SER B CA 1
ATOM 3841 C C . SER B 1 168 ? -34.689 15.025 -27.291 1.00 21.63 168 SER B C 1
ATOM 3842 O O . SER B 1 168 ? -34.716 15.642 -26.234 1.00 22.12 168 SER B O 1
ATOM 3845 N N . TYR B 1 169 ? -35.705 14.283 -27.723 1.00 22.43 169 TYR B N 1
ATOM 3846 C CA . TYR B 1 169 ? -36.974 14.250 -27.019 1.00 22.00 169 TYR B CA 1
ATOM 3847 C C . TYR B 1 169 ? -37.372 12.928 -26.388 1.00 22.29 169 TYR B C 1
ATOM 3848 O O . TYR B 1 169 ? -38.551 12.738 -26.143 1.00 23.44 169 TYR B O 1
ATOM 3857 N N . VAL B 1 170 ? -36.436 12.043 -26.067 1.00 21.82 170 VAL B N 1
ATOM 3858 C CA . VAL B 1 170 ? -36.832 10.801 -25.393 1.00 24.36 170 VAL B CA 1
ATOM 3859 C C . VAL B 1 170 ? -37.601 10.994 -24.072 1.00 24.24 170 VAL B C 1
ATOM 3860 O O . VAL B 1 170 ? -38.342 10.113 -23.664 1.00 27.20 170 VAL B O 1
ATOM 3864 N N . SER B 1 171 ? -37.461 12.153 -23.445 1.00 23.89 171 SER B N 1
ATOM 3865 C CA . SER B 1 171 ? -38.166 12.454 -22.203 1.00 25.59 171 SER B CA 1
ATOM 3866 C C . SER B 1 171 ? -39.577 13.060 -22.403 1.00 26.83 171 SER B C 1
ATOM 3867 O O . SER B 1 171 ? -40.333 13.227 -21.449 1.00 23.52 171 SER B O 1
ATOM 3870 N N . PHE B 1 172 ? -39.905 13.385 -23.650 1.00 26.86 172 PHE B N 1
ATOM 3871 C CA . PHE B 1 172 ? -41.190 13.995 -23.993 1.00 26.45 172 PHE B CA 1
ATOM 3872 C C . PHE B 1 172 ? -42.305 12.952 -24.219 1.00 27.43 172 PHE B C 1
ATOM 3873 O O . PHE B 1 172 ? -43.376 13.270 -24.690 1.00 28.78 172 PHE B O 1
ATOM 3881 N N . THR B 1 173 ? -42.025 11.703 -23.885 1.00 28.77 173 THR B N 1
ATOM 3882 C CA . THR B 1 173 ? -43.011 10.648 -23.909 1.00 28.71 173 THR B CA 1
ATOM 3883 C C . THR B 1 173 ? -42.847 9.686 -22.733 1.00 32.82 173 THR B C 1
ATOM 3884 O O . THR B 1 173 ? -41.776 9.552 -22.126 1.00 33.21 173 THR B O 1
ATOM 3888 N N . THR B 1 174 ? -43.955 9.025 -22.448 1.00 37.05 174 THR B N 1
ATOM 3889 C CA . THR B 1 174 ? -44.138 8.033 -21.414 1.00 35.14 174 THR B CA 1
ATOM 3890 C C . THR B 1 174 ? -43.947 6.658 -22.039 1.00 36.04 174 THR B C 1
ATOM 3891 O O . THR B 1 174 ? -43.858 5.651 -21.360 1.00 35.30 174 THR B O 1
ATOM 3895 N N . GLU B 1 175 ? -43.921 6.610 -23.359 1.00 37.58 175 GLU B N 1
ATOM 3896 C CA . GLU B 1 175 ? -43.856 5.328 -24.034 1.00 40.26 175 GLU B CA 1
ATOM 3897 C C . GLU B 1 175 ? -42.464 4.840 -23.745 1.00 40.85 175 GLU B C 1
ATOM 3898 O O . GLU B 1 175 ? -41.619 5.636 -23.334 1.00 41.61 175 GLU B O 1
ATOM 3904 N N . GLU B 1 176 ? -42.204 3.554 -23.927 1.00 39.79 176 GLU B N 1
ATOM 3905 C CA . GLU B 1 176 ? -40.840 3.116 -23.776 1.00 38.96 176 GLU B CA 1
ATOM 3906 C C . GLU B 1 176 ? -40.020 3.324 -25.056 1.00 38.01 176 GLU B C 1
ATOM 3907 O O . GLU B 1 176 ? -40.504 3.140 -26.175 1.00 37.75 176 GLU B O 1
ATOM 3913 N N . VAL B 1 177 ? -38.776 3.740 -24.860 1.00 34.77 177 VAL B N 1
ATOM 3914 C CA . VAL B 1 177 ? -37.934 4.175 -25.952 1.00 33.86 177 VAL B CA 1
ATOM 3915 C C . VAL B 1 177 ? -36.727 3.291 -26.122 1.00 32.21 177 VAL B C 1
ATOM 3916 O O . VAL B 1 177 ? -36.430 2.442 -25.291 1.00 33.41 177 VAL B O 1
ATOM 3920 N N . ILE B 1 178 ? -36.052 3.485 -27.240 1.00 32.25 178 ILE B N 1
ATOM 3921 C CA . ILE B 1 178 ? -34.703 2.999 -27.441 1.00 30.64 178 ILE B CA 1
ATOM 3922 C C . ILE B 1 178 ? -33.809 3.716 -26.414 1.00 29.33 178 ILE B C 1
ATOM 3923 O O . ILE B 1 178 ? -34.107 4.832 -25.973 1.00 27.66 178 ILE B O 1
ATOM 3928 N N . ARG B 1 179 ? -32.735 3.067 -25.988 1.00 30.87 179 ARG B N 1
ATOM 3929 C CA . ARG B 1 179 ? -31.803 3.706 -25.046 1.00 29.67 179 ARG B CA 1
ATOM 3930 C C . ARG B 1 179 ? -30.401 3.365 -25.433 1.00 28.50 179 ARG B C 1
ATOM 3931 O O . ARG B 1 179 ? -30.207 2.492 -26.261 1.00 29.89 179 ARG B O 1
ATOM 3939 N N . PRO B 1 180 ? -29.413 4.039 -24.815 1.00 28.50 180 PRO B N 1
ATOM 3940 C CA . PRO B 1 180 ? -27.993 3.847 -25.183 1.00 27.99 180 PRO B CA 1
ATOM 3941 C C . PRO B 1 180 ? -27.522 2.374 -25.228 1.00 28.36 180 PRO B C 1
ATOM 3942 O O . PRO B 1 180 ? -26.831 1.976 -26.168 1.00 29.72 180 PRO B O 1
ATOM 3946 N N . ALA B 1 181 ? -27.882 1.582 -24.229 1.00 27.17 181 ALA B N 1
ATOM 3947 C CA . ALA B 1 181 ? -27.452 0.188 -24.191 1.00 31.62 181 ALA B CA 1
ATOM 3948 C C . ALA B 1 181 ? -28.063 -0.712 -25.302 1.00 31.34 181 ALA B C 1
ATOM 3949 O O . ALA B 1 181 ? -27.762 -1.902 -25.392 1.00 31.20 181 ALA B O 1
ATOM 3951 N N . ASP B 1 182 ? -28.880 -0.135 -26.169 1.00 28.32 182 ASP B N 1
ATOM 3952 C CA . ASP B 1 182 ? -29.291 -0.854 -27.360 1.00 29.90 182 ASP B CA 1
ATOM 3953 C C . ASP B 1 182 ? -28.185 -1.026 -28.442 1.00 33.34 182 ASP B C 1
ATOM 3954 O O . ASP B 1 182 ? -28.275 -1.940 -29.255 1.00 34.61 182 ASP B O 1
ATOM 3959 N N . ILE B 1 183 ? -27.151 -0.180 -28.470 1.00 31.92 183 ILE B N 1
ATOM 3960 C CA . ILE B 1 183 ? -26.088 -0.394 -29.452 1.00 33.31 183 ILE B CA 1
ATOM 3961 C C . ILE B 1 183 ? -25.476 -1.785 -29.334 1.00 35.05 183 ILE B C 1
ATOM 3962 O O . ILE B 1 183 ? -24.981 -2.336 -30.315 1.00 35.71 183 ILE B O 1
ATOM 3967 N N . LYS B 1 184 ? -25.498 -2.349 -28.128 1.00 36.60 184 LYS B N 1
ATOM 3968 C CA . LYS B 1 184 ? -24.762 -3.595 -27.846 1.00 35.65 184 LYS B CA 1
ATOM 3969 C C . LYS B 1 184 ? -25.243 -4.761 -28.721 1.00 37.70 184 LYS B C 1
ATOM 3970 O O . LYS B 1 184 ? -26.444 -4.984 -28.867 1.00 38.40 184 LYS B O 1
ATOM 3976 N N . GLY B 1 185 ? -24.313 -5.481 -29.333 1.00 35.37 185 GLY B N 1
ATOM 3977 C CA . GLY B 1 185 ? -24.686 -6.564 -30.217 1.00 37.62 185 GLY B CA 1
ATOM 3978 C C . GLY B 1 185 ? -25.234 -6.145 -31.580 1.00 38.62 185 GLY B C 1
ATOM 3979 O O . GLY B 1 185 ? -25.637 -6.977 -32.379 1.00 37.33 185 GLY B O 1
ATOM 3980 N N . ARG B 1 186 ? -25.261 -4.852 -31.854 1.00 39.52 186 ARG B N 1
ATOM 3981 C CA . ARG B 1 186 ? -25.639 -4.385 -33.188 1.00 39.32 186 ARG B CA 1
ATOM 3982 C C . ARG B 1 186 ? -24.728 -3.253 -33.608 1.00 41.92 186 ARG B C 1
ATOM 3983 O O . ARG B 1 186 ? -24.048 -2.629 -32.781 1.00 41.91 186 ARG B O 1
ATOM 3991 N N . LYS B 1 187 ? -24.694 -2.990 -34.903 1.00 40.35 187 LYS B N 1
ATOM 3992 C CA . LYS B 1 187 ? -23.721 -2.042 -35.393 1.00 39.23 187 LYS B CA 1
ATOM 3993 C C . LYS B 1 187 ? -24.430 -0.903 -36.076 1.00 34.16 187 LYS B C 1
ATOM 3994 O O . LYS B 1 187 ? -23.849 0.145 -36.291 1.00 35.11 187 LYS B O 1
ATOM 4000 N N . ASN B 1 188 ? -25.698 -1.114 -36.402 1.00 33.70 188 ASN B N 1
ATOM 4001 C CA . ASN B 1 188 ? -26.448 -0.149 -37.195 1.00 32.83 188 ASN B CA 1
ATOM 4002 C C . ASN B 1 188 ? -27.274 0.886 -36.428 1.00 30.58 188 ASN B C 1
ATOM 4003 O O . ASN B 1 188 ? -28.086 1.577 -37.032 1.00 32.14 188 ASN B O 1
ATOM 4008 N N . LEU B 1 189 ? -27.062 1.005 -35.119 1.00 30.45 189 LEU B N 1
ATOM 4009 C CA . LEU B 1 189 ? -27.769 1.995 -34.295 1.00 29.00 189 LEU B CA 1
ATOM 4010 C C . LEU B 1 189 ? -26.827 3.078 -33.761 1.00 27.77 189 LEU B C 1
ATOM 4011 O O . LEU B 1 189 ? -25.794 2.784 -33.158 1.00 28.18 189 LEU B O 1
ATOM 4016 N N . VAL B 1 190 ? -27.178 4.335 -33.998 1.00 25.05 190 VAL B N 1
ATOM 4017 C CA . VAL B 1 190 ? -26.366 5.454 -33.540 1.00 25.35 190 VAL B CA 1
ATOM 4018 C C . VAL B 1 190 ? -27.299 6.515 -32.961 1.00 24.36 190 VAL B C 1
ATOM 4019 O O . VAL B 1 190 ? -28.328 6.815 -33.556 1.00 24.60 190 VAL B O 1
ATOM 4031 N N . VAL B 1 192 ? -28.096 10.366 -30.709 1.00 19.41 192 VAL B N 1
ATOM 4032 C CA . VAL B 1 192 ? -27.631 11.720 -30.432 1.00 19.52 192 VAL B CA 1
ATOM 4033 C C . VAL B 1 192 ? -28.495 12.250 -29.301 1.00 19.25 192 VAL B C 1
ATOM 4034 O O . VAL B 1 192 ? -29.695 12.412 -29.473 1.00 21.22 192 VAL B O 1
ATOM 4038 N N . TYR B 1 193 ? -27.908 12.514 -28.145 1.00 17.89 193 TYR B N 1
ATOM 4039 C CA . TYR B 1 193 ? -28.670 13.035 -27.028 1.00 18.36 193 TYR B CA 1
ATOM 4040 C C . TYR B 1 193 ? -28.515 14.545 -26.919 1.00 17.07 193 TYR B C 1
ATOM 4041 O O . TYR B 1 193 ? -27.605 15.112 -27.470 1.00 17.53 193 TYR B O 1
ATOM 4050 N N . SER B 1 194 ? -29.432 15.195 -26.224 1.00 17.53 194 SER B N 1
ATOM 4051 C CA . SER B 1 194 ? -29.381 16.643 -26.158 1.00 17.73 194 SER B CA 1
ATOM 4052 C C . SER B 1 194 ? -29.590 17.078 -24.722 1.00 17.48 194 SER B C 1
ATOM 4053 O O . SER B 1 194 ? -30.303 16.445 -23.994 1.00 16.14 194 SER B O 1
ATOM 4056 N N . PHE B 1 195 ? -28.919 18.144 -24.330 1.00 17.79 195 PHE B N 1
ATOM 4057 C CA . PHE B 1 195 ? -29.137 18.735 -23.037 1.00 17.73 195 PHE B CA 1
ATOM 4058 C C . PHE B 1 195 ? -29.977 19.960 -23.231 1.00 18.05 195 PHE B C 1
ATOM 4059 O O . PHE B 1 195 ? -30.499 20.506 -22.263 1.00 17.48 195 PHE B O 1
ATOM 4067 N N . SER B 1 196 ? -30.115 20.405 -24.481 1.00 18.91 196 SER B N 1
ATOM 4068 C CA . SER B 1 196 ? -30.824 21.669 -24.673 1.00 19.73 196 SER B CA 1
ATOM 4069 C C . SER B 1 196 ? -32.350 21.633 -24.482 1.00 19.00 196 SER B C 1
ATOM 4070 O O . SER B 1 196 ? -32.943 22.644 -24.095 1.00 18.00 196 SER B O 1
ATOM 4073 N N . HIS B 1 197 ? -32.950 20.470 -24.697 1.00 17.27 197 HIS B N 1
ATOM 4074 C CA . HIS B 1 197 ? -34.387 20.401 -24.802 1.00 20.30 197 HIS B CA 1
ATOM 4075 C C . HIS B 1 197 ? -35.027 20.012 -23.492 1.00 20.77 197 HIS B C 1
ATOM 4076 O O . HIS B 1 197 ? -35.868 20.732 -22.976 1.00 21.20 197 HIS B O 1
ATOM 4083 N N . ALA B 1 198 ? -34.605 18.865 -22.974 1.00 20.87 198 ALA B N 1
ATOM 4084 C CA . ALA B 1 198 ? -35.151 18.309 -21.755 1.00 20.74 198 ALA B CA 1
ATOM 4085 C C . ALA B 1 198 ? -34.832 19.202 -20.572 1.00 20.98 198 ALA B C 1
ATOM 4086 O O . ALA B 1 198 ? -35.605 19.221 -19.602 1.00 23.82 198 ALA B O 1
ATOM 4088 N N . TYR B 1 199 ? -33.750 19.986 -20.654 1.00 19.05 199 TYR B N 1
ATOM 4089 C CA . TYR B 1 199 ? -33.292 20.734 -19.466 1.00 20.26 199 TYR B CA 1
ATOM 4090 C C . TYR B 1 199 ? -33.255 22.258 -19.523 1.00 19.53 199 TYR B C 1
ATOM 4091 O O . TYR B 1 199 ? -32.738 22.894 -18.593 1.00 20.25 199 TYR B O 1
ATOM 4100 N N . GLY B 1 200 ? -33.745 22.835 -20.611 1.00 17.83 200 GLY B N 1
ATOM 4101 C CA . GLY B 1 200 ? -33.826 24.274 -20.743 1.00 17.54 200 GLY B CA 1
ATOM 4102 C C . GLY B 1 200 ? -32.506 24.980 -21.021 1.00 18.48 200 GLY B C 1
ATOM 4103 O O . GLY B 1 200 ? -32.396 26.191 -20.831 1.00 17.86 200 GLY B O 1
ATOM 4104 N N . ILE B 1 201 ? -31.488 24.246 -21.458 1.00 17.75 201 ILE B N 1
ATOM 4105 C CA . ILE B 1 201 ? -30.202 24.912 -21.654 1.00 19.44 201 ILE B CA 1
ATOM 4106 C C . ILE B 1 201 ? -29.661 24.845 -23.113 1.00 19.25 201 ILE B C 1
ATOM 4107 O O . ILE B 1 201 ? -28.520 24.405 -23.354 1.00 17.44 201 ILE B O 1
ATOM 4112 N N . PRO B 1 202 ? -30.487 25.316 -24.077 1.00 18.72 202 PRO B N 1
ATOM 4113 C CA . PRO B 1 202 ? -30.067 25.476 -25.480 1.00 18.99 202 PRO B CA 1
ATOM 4114 C C . PRO B 1 202 ? -28.843 26.391 -25.672 1.00 16.84 202 PRO B C 1
ATOM 4115 O O . PRO B 1 202 ? -28.100 26.151 -26.570 1.00 16.84 202 PRO B O 1
ATOM 4119 N N . GLY B 1 203 ? -28.686 27.418 -24.855 1.00 17.70 203 GLY B N 1
ATOM 4120 C CA . GLY B 1 203 ? -27.627 28.392 -25.016 1.00 19.63 203 GLY B CA 1
ATOM 4121 C C . GLY B 1 203 ? -26.244 27.913 -24.619 1.00 18.92 203 GLY B C 1
ATOM 4122 O O . GLY B 1 203 ? -25.260 28.487 -25.038 1.00 19.14 203 GLY B O 1
ATOM 4123 N N . LEU B 1 204 ? -26.199 26.820 -23.872 1.00 18.13 204 LEU B N 1
ATOM 4124 C CA . LEU B 1 204 ? -24.986 26.219 -23.372 1.00 19.37 204 LEU B CA 1
ATOM 4125 C C . LEU B 1 204 ? -24.333 25.305 -24.409 1.00 18.96 204 LEU B C 1
ATOM 4126 O O . LEU B 1 204 ? -23.123 25.110 -24.396 1.00 18.79 204 LEU B O 1
ATOM 4131 N N . ARG B 1 205 ? -25.151 24.767 -25.313 1.00 19.18 205 ARG B N 1
ATOM 4132 C CA . ARG B 1 205 ? -24.705 23.973 -26.470 1.00 18.66 205 ARG B CA 1
ATOM 4133 C C . ARG B 1 205 ? -24.063 22.678 -26.084 1.00 18.85 205 ARG B C 1
ATOM 4134 O O . ARG B 1 205 ? -22.869 22.518 -26.291 1.00 19.73 205 ARG B O 1
ATOM 4142 N N . ILE B 1 206 ? -24.812 21.713 -25.581 1.00 17.35 206 ILE B N 1
ATOM 4143 C CA . ILE B 1 206 ? -24.138 20.445 -25.377 1.00 17.31 206 ILE B CA 1
ATOM 4144 C C . ILE B 1 206 ? -25.020 19.235 -25.663 1.00 17.69 206 ILE B C 1
ATOM 4145 O O . ILE B 1 206 ? -26.211 19.262 -25.382 1.00 19.12 206 ILE B O 1
ATOM 4150 N N . GLY B 1 207 ? -24.429 18.189 -26.234 1.00 16.84 207 GLY B N 1
ATOM 4151 C CA . GLY B 1 207 ? -25.099 16.921 -26.438 1.00 17.61 207 GLY B CA 1
ATOM 4152 C C . GLY B 1 207 ? -24.104 15.807 -26.643 1.00 18.40 207 GLY B C 1
ATOM 4153 O O . GLY B 1 207 ? -22.900 16.017 -26.454 1.00 18.40 207 GLY B O 1
ATOM 4154 N N . TYR B 1 208 ? -24.547 14.624 -27.060 1.00 18.20 208 TYR B N 1
ATOM 4155 C CA . TYR B 1 208 ? -23.528 13.586 -27.230 1.00 19.07 208 TYR B CA 1
ATOM 4156 C C . TYR B 1 208 ? -23.954 12.503 -28.176 1.00 19.03 208 TYR B C 1
ATOM 4157 O O . TYR B 1 208 ? -25.120 12.367 -28.426 1.00 20.54 208 TYR B O 1
ATOM 4166 N N . ILE B 1 209 ? -23.005 11.707 -28.639 1.00 18.96 209 ILE B N 1
ATOM 4167 C CA . ILE B 1 209 ? -23.263 10.602 -29.544 1.00 19.41 209 ILE B CA 1
ATOM 4168 C C . ILE B 1 209 ? -23.009 9.284 -28.839 1.00 21.69 209 ILE B C 1
ATOM 4169 O O . ILE B 1 209 ? -22.061 9.162 -28.070 1.00 22.67 209 ILE B O 1
ATOM 4174 N N . VAL B 1 210 ? -23.866 8.308 -29.103 1.00 22.91 210 VAL B N 1
ATOM 4175 C CA . VAL B 1 210 ? -23.707 6.945 -28.632 1.00 24.34 210 VAL B CA 1
ATOM 4176 C C . VAL B 1 210 ? -23.602 6.032 -29.848 1.00 25.13 210 VAL B C 1
ATOM 4177 O O . VAL B 1 210 ? -24.539 5.927 -30.635 1.00 23.91 210 VAL B O 1
ATOM 4181 N N . ALA B 1 211 ? -22.456 5.384 -30.024 1.00 27.90 211 ALA B N 1
ATOM 4182 C CA . ALA B 1 211 ? -22.318 4.418 -31.114 1.00 28.55 211 ALA B CA 1
ATOM 4183 C C . ALA B 1 211 ? -21.394 3.281 -30.741 1.00 31.25 211 ALA B C 1
ATOM 4184 O O . ALA B 1 211 ? -20.622 3.378 -29.780 1.00 31.49 211 ALA B O 1
ATOM 4186 N N . ASN B 1 212 ? -21.484 2.193 -31.493 1.00 31.52 212 ASN B N 1
ATOM 4187 C CA . ASN B 1 212 ? -20.539 1.112 -31.325 1.00 34.78 212 ASN B CA 1
ATOM 4188 C C . ASN B 1 212 ? -19.148 1.605 -31.767 1.00 36.98 212 ASN B C 1
ATOM 4189 O O . ASN B 1 212 ? -19.031 2.547 -32.547 1.00 36.04 212 ASN B O 1
ATOM 4191 N N . LYS B 1 213 ? -18.092 0.979 -31.265 1.00 40.45 213 LYS B N 1
ATOM 4192 C CA . LYS B 1 213 ? -16.730 1.507 -31.434 1.00 41.82 213 LYS B CA 1
ATOM 4193 C C . LYS B 1 213 ? -16.206 1.663 -32.873 1.00 41.53 213 LYS B C 1
ATOM 4194 O O . LYS B 1 213 ? -15.393 2.549 -33.124 1.00 42.37 213 LYS B O 1
ATOM 4200 N N . ASP B 1 214 ? -16.645 0.805 -33.800 1.00 41.76 214 ASP B N 1
ATOM 4201 C CA . ASP B 1 214 ? -16.249 0.900 -35.216 1.00 39.66 214 ASP B CA 1
ATOM 4202 C C . ASP B 1 214 ? -16.774 2.180 -35.867 1.00 39.40 214 ASP B C 1
ATOM 4203 O O . ASP B 1 214 ? -16.022 2.933 -36.492 1.00 40.53 214 ASP B O 1
ATOM 4208 N N . PHE B 1 215 ? -18.074 2.414 -35.741 1.00 36.33 215 PHE B N 1
ATOM 4209 C CA . PHE B 1 215 ? -18.666 3.651 -36.207 1.00 34.54 215 PHE B CA 1
ATOM 4210 C C . PHE B 1 215 ? -17.984 4.849 -35.541 1.00 34.11 215 PHE B C 1
ATOM 4211 O O . PHE B 1 215 ? -17.609 5.810 -36.207 1.00 32.19 215 PHE B O 1
ATOM 4227 N N . LYS B 1 217 ? -15.071 5.371 -34.348 1.00 37.53 217 LYS B N 1
ATOM 4228 C CA . LYS B 1 217 ? -13.762 5.648 -34.917 1.00 34.74 217 LYS B CA 1
ATOM 4229 C C . LYS B 1 217 ? -13.819 6.506 -36.189 1.00 33.70 217 LYS B C 1
ATOM 4230 O O . LYS B 1 217 ? -13.074 7.474 -36.319 1.00 33.17 217 LYS B O 1
ATOM 4236 N N . ARG B 1 218 ? -14.693 6.159 -37.125 1.00 32.48 218 ARG B N 1
ATOM 4237 C CA . ARG B 1 218 ? -14.817 6.976 -38.312 1.00 31.52 218 ARG B CA 1
ATOM 4238 C C . ARG B 1 218 ? -15.203 8.414 -37.965 1.00 29.36 218 ARG B C 1
ATOM 4239 O O . ARG B 1 218 ? -14.705 9.354 -38.585 1.00 28.69 218 ARG B O 1
ATOM 4247 N N . VAL B 1 219 ? -16.037 8.578 -36.940 1.00 28.49 219 VAL B N 1
ATOM 4248 C CA . VAL B 1 219 ? -16.515 9.898 -36.541 1.00 27.85 219 VAL B CA 1
ATOM 4249 C C . VAL B 1 219 ? -15.451 10.705 -35.814 1.00 28.62 219 VAL B C 1
ATOM 4250 O O . VAL B 1 219 ? -15.341 11.916 -36.016 1.00 25.33 219 VAL B O 1
ATOM 4254 N N . ALA B 1 220 ? -14.688 10.024 -34.950 1.00 30.14 220 ALA B N 1
ATOM 4255 C CA . ALA B 1 220 ? -13.676 10.675 -34.127 1.00 27.66 220 ALA B CA 1
ATOM 4256 C C . ALA B 1 220 ? -12.500 11.191 -34.976 1.00 26.85 220 ALA B C 1
ATOM 4257 O O . ALA B 1 220 ? -11.756 12.062 -34.570 1.00 22.88 220 ALA B O 1
ATOM 4259 N N . ALA B 1 221 ? -12.359 10.686 -36.184 1.00 28.37 221 ALA B N 1
ATOM 4260 C CA . ALA B 1 221 ? -11.338 11.253 -37.066 1.00 30.72 221 ALA B CA 1
ATOM 4261 C C . ALA B 1 221 ? -11.601 12.738 -37.392 1.00 26.60 221 ALA B C 1
ATOM 4262 O O . ALA B 1 221 ? -10.732 13.418 -37.912 1.00 28.36 221 ALA B O 1
ATOM 4264 N N . PHE B 1 222 ? -12.785 13.237 -37.070 1.00 25.85 222 PHE B N 1
ATOM 4265 C CA . PHE B 1 222 ? -13.141 14.625 -37.380 1.00 26.19 222 PHE B CA 1
ATOM 4266 C C . PHE B 1 222 ? -13.406 15.528 -36.170 1.00 26.04 222 PHE B C 1
ATOM 4267 O O . PHE B 1 222 ? -13.878 16.670 -36.325 1.00 26.65 222 PHE B O 1
ATOM 4275 N N . SER B 1 223 ? -13.125 14.994 -34.980 1.00 24.62 223 SER B N 1
ATOM 4276 C CA . SER B 1 223 ? -13.242 15.698 -33.707 1.00 23.13 223 SER B CA 1
ATOM 4277 C C . SER B 1 223 ? -12.111 16.685 -33.535 1.00 22.89 223 SER B C 1
ATOM 4278 O O . SER B 1 223 ? -10.976 16.381 -33.864 1.00 24.88 223 SER B O 1
ATOM 4281 N N . THR B 1 224 ? -12.410 17.851 -32.982 1.00 22.55 224 THR B N 1
ATOM 4282 C CA . THR B 1 224 ? -11.401 18.864 -32.699 1.00 22.01 224 THR B CA 1
ATOM 4283 C C . THR B 1 224 ? -11.392 19.194 -31.201 1.00 21.52 224 THR B C 1
ATOM 4284 O O . THR B 1 224 ? -12.450 19.232 -30.604 1.00 21.79 224 THR B O 1
ATOM 4288 N N . PRO B 1 225 ? -10.189 19.434 -30.615 1.00 21.29 225 PRO B N 1
ATOM 4289 C CA . PRO B 1 225 ? -10.017 19.650 -29.170 1.00 20.46 225 PRO B CA 1
ATOM 4290 C C . PRO B 1 225 ? -10.743 20.885 -28.675 1.00 20.42 225 PRO B C 1
ATOM 4291 O O . PRO B 1 225 ? -10.826 21.859 -29.421 1.00 20.27 225 PRO B O 1
ATOM 4295 N N . TRP B 1 226 ? -11.252 20.828 -27.440 1.00 19.02 226 TRP B N 1
ATOM 4296 C CA . TRP B 1 226 ? -11.929 21.955 -26.824 1.00 20.64 226 TRP B CA 1
ATOM 4297 C C . TRP B 1 226 ? -13.186 22.432 -27.637 1.00 20.89 226 TRP B C 1
ATOM 4298 O O . TRP B 1 226 ? -13.580 23.600 -27.581 1.00 21.18 226 TRP B O 1
ATOM 4309 N N . ALA B 1 227 ? -13.827 21.519 -28.362 1.00 20.62 227 ALA B N 1
ATOM 4310 C CA . ALA B 1 227 ? -15.093 21.821 -29.025 1.00 20.40 227 ALA B CA 1
ATOM 4311 C C . ALA B 1 227 ? -16.231 22.011 -27.994 1.00 20.53 227 ALA B C 1
ATOM 4312 O O . ALA B 1 227 ? -17.210 22.703 -28.262 1.00 19.20 227 ALA B O 1
ATOM 4314 N N . VAL B 1 228 ? -16.073 21.432 -26.806 1.00 19.62 228 VAL B N 1
ATOM 4315 C CA . VAL B 1 228 ? -17.098 21.553 -25.768 1.00 19.88 228 VAL B CA 1
ATOM 4316 C C . VAL B 1 228 ? -16.706 22.513 -24.627 1.00 19.40 228 VAL B C 1
ATOM 4317 O O . VAL B 1 228 ? -15.729 22.283 -23.910 1.00 18.59 228 VAL B O 1
ATOM 4321 N N . ASN B 1 229 ? -17.493 23.573 -24.445 1.00 19.63 229 ASN B N 1
ATOM 4322 C CA . ASN B 1 229 ? -17.145 24.634 -23.492 1.00 19.17 229 ASN B CA 1
ATOM 4323 C C . ASN B 1 229 ? -17.283 24.237 -22.006 1.00 18.50 229 ASN B C 1
ATOM 4324 O O . ASN B 1 229 ? -17.977 23.304 -21.660 1.00 17.69 229 ASN B O 1
ATOM 4329 N N . ALA B 1 230 ? -16.569 24.948 -21.149 1.00 19.91 230 ALA B N 1
ATOM 4330 C CA . ALA B 1 230 ? -16.351 24.521 -19.778 1.00 21.08 230 ALA B CA 1
ATOM 4331 C C . ALA B 1 230 ? -17.604 24.611 -18.928 1.00 22.14 230 ALA B C 1
ATOM 4332 O O . ALA B 1 230 ? -17.927 23.683 -18.182 1.00 23.68 230 ALA B O 1
ATOM 4334 N N . LEU B 1 231 ? -18.308 25.729 -19.031 1.00 20.87 231 LEU B N 1
ATOM 4335 C CA . LEU B 1 231 ? -19.519 25.891 -18.283 1.00 20.22 231 LEU B CA 1
ATOM 4336 C C . LEU B 1 231 ? -20.532 24.845 -18.689 1.00 21.92 231 LEU B C 1
ATOM 4337 O O . LEU B 1 231 ? -21.239 24.308 -17.818 1.00 20.74 231 LEU B O 1
ATOM 4342 N N . ALA B 1 232 ? -20.610 24.557 -20.006 1.00 21.46 232 ALA B N 1
ATOM 4343 C CA . ALA B 1 232 ? -21.510 23.516 -20.511 1.00 19.03 232 ALA B CA 1
ATOM 4344 C C . ALA B 1 232 ? -21.187 22.131 -19.931 1.00 20.07 232 ALA B C 1
ATOM 4345 O O . ALA B 1 232 ? -22.116 21.388 -19.531 1.00 18.23 232 ALA B O 1
ATOM 4347 N N . ILE B 1 233 ? -19.886 21.790 -19.872 1.00 18.94 233 ILE B N 1
ATOM 4348 C CA . ILE B 1 233 ? -19.435 20.547 -19.221 1.00 19.50 233 ILE B CA 1
ATOM 4349 C C . ILE B 1 233 ? -19.858 20.466 -17.739 1.00 19.35 233 ILE B C 1
ATOM 4350 O O . ILE B 1 233 ? -20.261 19.414 -17.238 1.00 18.67 233 ILE B O 1
ATOM 4355 N N . GLU B 1 234 ? -19.782 21.603 -17.073 1.00 19.87 234 GLU B N 1
ATOM 4356 C CA . GLU B 1 234 ? -20.097 21.741 -15.660 1.00 20.72 234 GLU B CA 1
ATOM 4357 C C . GLU B 1 234 ? -21.626 21.606 -15.398 1.00 20.94 234 GLU B C 1
ATOM 4358 O O . GLU B 1 234 ? -22.047 20.988 -14.411 1.00 21.14 234 GLU B O 1
ATOM 4364 N N . ALA B 1 235 ? -22.439 22.158 -16.303 1.00 19.91 235 ALA B N 1
ATOM 4365 C CA . ALA B 1 235 ? -23.892 22.027 -16.236 1.00 19.76 235 ALA B CA 1
ATOM 4366 C C . ALA B 1 235 ? -24.321 20.588 -16.442 1.00 19.88 235 ALA B C 1
ATOM 4367 O O . ALA B 1 235 ? -25.156 20.062 -15.705 1.00 19.87 235 ALA B O 1
ATOM 4369 N N . ALA B 1 236 ? -23.736 19.955 -17.448 1.00 20.21 236 ALA B N 1
ATOM 4370 C CA . ALA B 1 236 ? -24.017 18.555 -17.742 1.00 20.39 236 ALA B CA 1
ATOM 4371 C C . ALA B 1 236 ? -23.782 17.684 -16.504 1.00 20.75 236 ALA B C 1
ATOM 4372 O O . ALA B 1 236 ? -24.627 16.887 -16.122 1.00 21.54 236 ALA B O 1
ATOM 4374 N N . LYS B 1 237 ? -22.625 17.854 -15.890 1.00 21.28 237 LYS B N 1
ATOM 4375 C CA . LYS B 1 237 ? -22.257 17.079 -14.718 1.00 24.45 237 LYS B CA 1
ATOM 4376 C C . LYS B 1 237 ? -23.244 17.201 -13.558 1.00 23.14 237 LYS B C 1
ATOM 4377 O O . LYS B 1 237 ? -23.636 16.190 -12.984 1.00 23.31 237 LYS B O 1
ATOM 4383 N N . PHE B 1 238 ? -23.631 18.429 -13.220 1.00 21.96 238 PHE B N 1
ATOM 4384 C CA . PHE B 1 238 ? -24.666 18.659 -12.207 1.00 22.49 238 PHE B CA 1
ATOM 4385 C C . PHE B 1 238 ? -26.011 17.932 -12.550 1.00 22.61 238 PHE B C 1
ATOM 4386 O O . PHE B 1 238 ? -26.628 17.295 -11.696 1.00 22.03 238 PHE B O 1
ATOM 4394 N N . ILE B 1 239 ? -26.437 18.010 -13.811 1.00 21.33 239 ILE B N 1
ATOM 4395 C CA . ILE B 1 239 ? -27.619 17.302 -14.240 1.00 21.27 239 ILE B CA 1
ATOM 4396 C C . ILE B 1 239 ? -27.534 15.784 -14.001 1.00 22.09 239 ILE B C 1
ATOM 4397 O O . ILE B 1 239 ? -28.485 15.189 -13.457 1.00 21.67 239 ILE B O 1
ATOM 4402 N N . LEU B 1 240 ? -26.403 15.170 -14.360 1.00 22.28 240 LEU B N 1
ATOM 4403 C CA . LEU B 1 240 ? -26.172 13.728 -14.105 1.00 23.51 240 LEU B CA 1
ATOM 4404 C C . LEU B 1 240 ? -26.124 13.318 -12.615 1.00 23.96 240 LEU B C 1
ATOM 4405 O O . LEU B 1 240 ? -26.560 12.230 -12.256 1.00 24.19 240 LEU B O 1
ATOM 4410 N N . ILE B 1 241 ? -25.563 14.170 -11.769 1.00 23.41 241 ILE B N 1
ATOM 4411 C CA . ILE B 1 241 ? -25.542 13.903 -10.349 1.00 23.70 241 ILE B CA 1
ATOM 4412 C C . ILE B 1 241 ? -26.957 14.028 -9.741 1.00 24.82 241 ILE B C 1
ATOM 4413 O O . ILE B 1 241 ? -27.276 13.379 -8.745 1.00 23.78 241 ILE B O 1
ATOM 4418 N N . HIS B 1 242 ? -27.803 14.847 -10.355 1.00 23.77 242 HIS B N 1
ATOM 4419 C CA . HIS B 1 242 ? -29.131 15.103 -9.791 1.00 24.33 242 HIS B CA 1
ATOM 4420 C C . HIS B 1 242 ? -30.319 14.654 -10.667 1.00 22.91 242 HIS B C 1
ATOM 4421 O O . HIS B 1 242 ? -31.182 15.443 -10.961 1.00 22.67 242 HIS B O 1
ATOM 4428 N N . PRO B 1 243 ? -30.358 13.375 -11.068 1.00 23.53 243 PRO B N 1
ATOM 4429 C CA . PRO B 1 243 ? -31.408 12.903 -11.982 1.00 25.60 243 PRO B CA 1
ATOM 4430 C C . PRO B 1 243 ? -32.836 13.218 -11.508 1.00 26.85 243 PRO B C 1
ATOM 4431 O O . PRO B 1 243 ? -33.686 13.532 -12.345 1.00 27.09 243 PRO B O 1
ATOM 4435 N N . ALA B 1 244 ? -33.115 13.142 -10.207 1.00 26.15 244 ALA B N 1
ATOM 4436 C CA . ALA B 1 244 ? -34.437 13.541 -9.755 1.00 26.57 244 ALA B CA 1
ATOM 4437 C C . ALA B 1 244 ? -34.678 15.046 -9.977 1.00 25.87 244 ALA B C 1
ATOM 4438 O O . ALA B 1 244 ? -35.668 15.425 -10.562 1.00 24.89 244 ALA B O 1
ATOM 4440 N N . GLN B 1 245 ? -33.774 15.905 -9.517 1.00 24.94 245 GLN B N 1
ATOM 4441 C CA . GLN B 1 245 ? -33.983 17.351 -9.672 1.00 24.63 245 GLN B CA 1
ATOM 4442 C C . GLN B 1 245 ? -34.311 17.742 -11.121 1.00 25.49 245 GLN B C 1
ATOM 4443 O O . GLN B 1 245 ? -34.935 18.773 -11.411 1.00 25.20 245 GLN B O 1
ATOM 4449 N N . PHE B 1 246 ? -33.895 16.911 -12.052 1.00 25.43 246 PHE B N 1
ATOM 4450 C CA . PHE B 1 246 ? -34.064 17.293 -13.429 1.00 26.02 246 PHE B CA 1
ATOM 4451 C C . PHE B 1 246 ? -34.973 16.346 -14.211 1.00 25.38 246 PHE B C 1
ATOM 4452 O O . PHE B 1 246 ? -34.955 16.344 -15.416 1.00 23.84 246 PHE B O 1
ATOM 4460 N N . THR B 1 247 ? -35.776 15.558 -13.508 1.00 25.05 247 THR B N 1
ATOM 4461 C CA . THR B 1 247 ? -36.798 14.763 -14.164 1.00 24.91 247 THR B CA 1
ATOM 4462 C C . THR B 1 247 ? -37.918 15.703 -14.669 1.00 25.56 247 THR B C 1
ATOM 4463 O O . THR B 1 247 ? -38.372 16.614 -13.965 1.00 24.59 247 THR B O 1
ATOM 4467 N N . LEU B 1 248 ? -38.318 15.495 -15.915 1.00 24.46 248 LEU B N 1
ATOM 4468 C CA . LEU B 1 248 ? -39.368 16.291 -16.564 1.00 25.29 248 LEU B CA 1
ATOM 4469 C C . LEU B 1 248 ? -40.790 15.877 -16.120 1.00 22.45 248 LEU B C 1
ATOM 4470 O O . LEU B 1 248 ? -41.091 14.703 -16.113 1.00 23.12 248 LEU B O 1
ATOM 4475 N N . PRO B 1 249 ? -41.653 16.830 -15.719 1.00 22.49 249 PRO B N 1
ATOM 4476 C CA . PRO B 1 249 ? -43.045 16.475 -15.365 1.00 24.26 249 PRO B CA 1
ATOM 4477 C C . PRO B 1 249 ? -43.894 16.124 -16.575 1.00 27.47 249 PRO B C 1
ATOM 4478 O O . PRO B 1 249 ? -44.768 16.915 -16.945 1.00 28.09 249 PRO B O 1
ATOM 4482 N N . ILE B 1 250 ? -43.654 14.943 -17.151 1.00 27.52 250 ILE B N 1
ATOM 4483 C CA . ILE B 1 250 ? -44.179 14.577 -18.457 1.00 28.57 250 ILE B CA 1
ATOM 4484 C C . ILE B 1 250 ? -45.662 14.161 -18.423 1.00 30.58 250 ILE B C 1
ATOM 4485 O O . ILE B 1 250 ? -46.396 14.406 -19.385 1.00 31.75 250 ILE B O 1
ATOM 4490 N N . ARG B 1 251 ? -46.123 13.559 -17.333 1.00 30.62 251 ARG B N 1
ATOM 4491 C CA . ARG B 1 251 ? -47.562 13.276 -17.261 1.00 32.18 251 ARG B CA 1
ATOM 4492 C C . ARG B 1 251 ? -48.416 14.539 -17.263 1.00 30.35 251 ARG B C 1
ATOM 4493 O O . ARG B 1 251 ? -49.327 14.635 -18.053 1.00 31.41 251 ARG B O 1
ATOM 4501 N N . LYS B 1 252 ? -48.088 15.520 -16.429 1.00 31.71 252 LYS B N 1
ATOM 4502 C CA . LYS B 1 252 ? -48.819 16.787 -16.442 1.00 32.33 252 LYS B CA 1
ATOM 4503 C C . LYS B 1 252 ? -48.649 17.509 -17.772 1.00 31.24 252 LYS B C 1
ATOM 4504 O O . LYS B 1 252 ? -49.591 18.104 -18.288 1.00 33.70 252 LYS B O 1
ATOM 4510 N N . TRP B 1 253 ? -47.459 17.439 -18.352 1.00 31.27 253 TRP B N 1
ATOM 4511 C CA . TRP B 1 253 ? -47.246 18.115 -19.608 1.00 29.07 253 TRP B CA 1
ATOM 4512 C C . TRP B 1 253 ? -48.092 17.515 -20.725 1.00 29.43 253 TRP B C 1
ATOM 4513 O O . TRP B 1 253 ? -48.743 18.258 -21.448 1.00 28.25 253 TRP B O 1
ATOM 4524 N N . GLN B 1 254 ? -48.103 16.189 -20.873 1.00 29.91 254 GLN B N 1
ATOM 4525 C CA . GLN B 1 254 ? -48.957 15.622 -21.915 1.00 30.66 254 GLN B CA 1
ATOM 4526 C C . GLN B 1 254 ? -50.430 15.672 -21.584 1.00 30.65 254 GLN B C 1
ATOM 4527 O O . GLN B 1 254 ? -51.255 15.560 -22.479 1.00 31.02 254 GLN B O 1
ATOM 4533 N N . ARG B 1 255 ? -50.750 15.895 -20.314 1.00 30.27 255 ARG B N 1
ATOM 4534 C CA . ARG B 1 255 ? -52.133 16.039 -19.871 1.00 32.47 255 ARG B CA 1
ATOM 4535 C C . ARG B 1 255 ? -52.648 17.411 -20.330 1.00 32.30 255 ARG B C 1
ATOM 4536 O O . ARG B 1 255 ? -53.774 17.532 -20.822 1.00 29.05 255 ARG B O 1
ATOM 4544 N N . ASN B 1 256 ? -51.802 18.437 -20.172 1.00 32.00 256 ASN B N 1
ATOM 4545 C CA . ASN B 1 256 ? -52.135 19.782 -20.637 1.00 29.77 256 ASN B CA 1
ATOM 4546 C C . ASN B 1 256 ? -52.253 19.910 -22.139 1.00 29.78 256 ASN B C 1
ATOM 4547 O O . ASN B 1 256 ? -52.999 20.752 -22.616 1.00 31.66 256 ASN B O 1
ATOM 4552 N N . THR B 1 257 ? -51.519 19.089 -22.882 1.00 28.88 257 THR B N 1
ATOM 4553 C CA . THR B 1 257 ? -51.510 19.217 -24.329 1.00 30.56 257 THR B CA 1
ATOM 4554 C C . THR B 1 257 ? -52.737 18.503 -24.909 1.00 30.07 257 THR B C 1
ATOM 4555 O O . THR B 1 257 ? -53.296 18.949 -25.894 1.00 29.39 257 THR B O 1
ATOM 4559 N N . VAL B 1 258 ? -53.163 17.419 -24.271 1.00 29.05 258 VAL B N 1
ATOM 4560 C CA . VAL B 1 258 ? -54.447 16.832 -24.580 1.00 28.89 258 VAL B CA 1
ATOM 4561 C C . VAL B 1 258 ? -55.562 17.886 -24.388 1.00 31.85 258 VAL B C 1
ATOM 4562 O O . VAL B 1 258 ? -56.286 18.168 -25.342 1.00 31.73 258 VAL B O 1
ATOM 4566 N N . ASP B 1 259 ? -55.681 18.476 -23.184 1.00 31.40 259 ASP B N 1
ATOM 4567 C CA . ASP B 1 259 ? -56.632 19.576 -22.931 1.00 30.46 259 ASP B CA 1
ATOM 4568 C C . ASP B 1 259 ? -56.493 20.731 -23.926 1.00 32.86 259 ASP B C 1
ATOM 4569 O O . ASP B 1 259 ? -57.487 21.387 -24.262 1.00 32.91 259 ASP B O 1
ATOM 4574 N N . PHE B 1 260 ? -55.263 20.998 -24.370 1.00 29.96 260 PHE B N 1
ATOM 4575 C CA . PHE B 1 260 ? -55.011 22.092 -25.298 1.00 29.92 260 PHE B CA 1
ATOM 4576 C C . PHE B 1 260 ? -55.473 21.718 -26.719 1.00 30.26 260 PHE B C 1
ATOM 4577 O O . PHE B 1 260 ? -56.130 22.497 -27.396 1.00 32.29 260 PHE B O 1
ATOM 4585 N N . ILE B 1 261 ? -55.134 20.519 -27.167 1.00 30.42 261 ILE B N 1
ATOM 4586 C CA . ILE B 1 261 ? -55.534 20.070 -28.501 1.00 31.16 261 ILE B CA 1
ATOM 4587 C C . ILE B 1 261 ? -57.070 19.996 -28.651 1.00 32.84 261 ILE B C 1
ATOM 4588 O O . ILE B 1 261 ? -57.628 20.559 -29.579 1.00 33.61 261 ILE B O 1
ATOM 4593 N N . THR B 1 262 ? -57.752 19.351 -27.712 1.00 31.35 262 THR B N 1
ATOM 4594 C CA . THR B 1 262 ? -59.187 19.290 -27.790 1.00 33.73 262 THR B CA 1
ATOM 4595 C C . THR B 1 262 ? -59.798 20.686 -27.888 1.00 35.29 262 THR B C 1
ATOM 4596 O O . THR B 1 262 ? -60.707 20.919 -28.691 1.00 38.46 262 THR B O 1
ATOM 4600 N N . ALA B 1 263 ? -59.305 21.636 -27.117 1.00 33.73 263 ALA B N 1
ATOM 4601 C CA . ALA B 1 263 ? -59.910 22.959 -27.220 1.00 34.94 263 ALA B CA 1
ATOM 4602 C C . ALA B 1 263 ? -59.679 23.550 -28.615 1.00 36.11 263 ALA B C 1
ATOM 4603 O O . ALA B 1 263 ? -60.524 24.296 -29.136 1.00 37.63 263 ALA B O 1
ATOM 4605 N N . LEU B 1 264 ? -58.547 23.198 -29.222 1.00 32.76 264 LEU B N 1
ATOM 4606 C CA . LEU B 1 264 ? -58.205 23.745 -30.532 1.00 35.21 264 LEU B CA 1
ATOM 4607 C C . LEU B 1 264 ? -59.039 23.127 -31.648 1.00 34.47 264 LEU B C 1
ATOM 4608 O O . LEU B 1 264 ? -59.460 23.821 -32.579 1.00 34.92 264 LEU B O 1
ATOM 4613 N N . ASN B 1 265 ? -59.275 21.828 -31.554 1.00 33.42 265 ASN B N 1
ATOM 4614 C CA . ASN B 1 265 ? -60.066 21.165 -32.571 1.00 36.59 265 ASN B CA 1
ATOM 4615 C C . ASN B 1 265 ? -61.523 21.680 -32.574 1.00 37.41 265 ASN B C 1
ATOM 4616 O O . ASN B 1 265 ? -62.117 21.830 -33.633 1.00 37.22 265 ASN B O 1
ATOM 4621 N N . ARG B 1 266 ? -62.073 21.997 -31.402 1.00 36.27 266 ARG B N 1
ATOM 4622 C CA . ARG B 1 266 ? -63.428 22.565 -31.346 1.00 39.50 266 ARG B CA 1
ATOM 4623 C C . ARG B 1 266 ? -63.508 23.889 -32.145 1.00 42.97 266 ARG B C 1
ATOM 4624 O O . ARG B 1 266 ? -64.564 24.236 -32.745 1.00 38.93 266 ARG B O 1
ATOM 4632 N N . LEU B 1 267 ? -62.380 24.605 -32.177 1.00 39.63 267 LEU B N 1
ATOM 4633 C CA . LEU B 1 267 ? -62.275 25.812 -32.996 1.00 42.25 267 LEU B CA 1
ATOM 4634 C C . LEU B 1 267 ? -62.580 25.554 -34.496 1.00 42.42 267 LEU B C 1
ATOM 4635 O O . LEU B 1 267 ? -62.119 24.570 -35.096 1.00 39.03 267 LEU B O 1
ATOM 4640 N N . ASP B 1 268 ? -63.399 26.438 -35.063 1.00 45.75 268 ASP B N 1
ATOM 4641 C CA . ASP B 1 268 ? -63.831 26.366 -36.456 1.00 43.17 268 ASP B CA 1
ATOM 4642 C C . ASP B 1 268 ? -62.828 27.053 -37.387 1.00 43.25 268 ASP B C 1
ATOM 4643 O O . ASP B 1 268 ? -62.556 28.254 -37.254 1.00 42.78 268 ASP B O 1
ATOM 4648 N N . GLY B 1 269 ? -62.272 26.297 -38.324 1.00 38.43 269 GLY B N 1
ATOM 4649 C CA . GLY B 1 269 ? -61.248 26.846 -39.192 1.00 41.15 269 GLY B CA 1
ATOM 4650 C C . GLY B 1 269 ? -59.822 26.395 -38.891 1.00 41.32 269 GLY B C 1
ATOM 4651 O O . GLY B 1 269 ? -58.890 26.670 -39.652 1.00 40.27 269 GLY B O 1
ATOM 4652 N N . VAL B 1 270 ? -59.653 25.686 -37.785 1.00 40.45 270 VAL B N 1
ATOM 4653 C CA . VAL B 1 270 ? -58.342 25.172 -37.410 1.00 40.96 270 VAL B CA 1
ATOM 4654 C C . VAL B 1 270 ? -58.387 23.683 -37.141 1.00 39.77 270 VAL B C 1
ATOM 4655 O O . VAL B 1 270 ? -59.345 23.181 -36.589 1.00 40.09 270 VAL B O 1
ATOM 4659 N N . GLU B 1 271 ? -57.340 22.987 -37.547 1.00 38.62 271 GLU B N 1
ATOM 4660 C CA . GLU B 1 271 ? -57.266 21.554 -37.371 1.00 38.16 271 GLU B CA 1
ATOM 4661 C C . GLU B 1 271 ? -55.881 21.101 -36.851 1.00 36.57 271 GLU B C 1
ATOM 4662 O O . GLU B 1 271 ? -54.872 21.292 -37.530 1.00 33.60 271 GLU B O 1
ATOM 4668 N N . VAL B 1 272 ? -55.859 20.488 -35.667 1.00 34.84 272 VAL B N 1
ATOM 4669 C CA . VAL B 1 272 ? -54.629 19.988 -35.065 1.00 32.77 272 VAL B CA 1
ATOM 4670 C C . VAL B 1 272 ? -54.225 18.588 -35.528 1.00 31.73 272 VAL B C 1
ATOM 4671 O O . VAL B 1 272 ? -54.971 17.635 -35.372 1.00 32.73 272 VAL B O 1
ATOM 4675 N N . HIS B 1 273 ? -53.010 18.460 -36.052 1.00 31.47 273 HIS B N 1
ATOM 4676 C CA . HIS B 1 273 ? -52.494 17.143 -36.455 1.00 33.31 273 HIS B CA 1
ATOM 4677 C C . HIS B 1 273 ? -52.127 16.315 -35.215 1.00 32.35 273 HIS B C 1
ATOM 4678 O O . HIS B 1 273 ? -51.322 16.757 -34.387 1.00 31.68 273 HIS B O 1
ATOM 4685 N N . PRO B 1 274 ? -52.714 15.117 -35.072 1.00 31.87 274 PRO B N 1
ATOM 4686 C CA . PRO B 1 274 ? -52.490 14.271 -33.878 1.00 31.42 274 PRO B CA 1
ATOM 4687 C C . PRO B 1 274 ? -51.011 14.128 -33.513 1.00 31.51 274 PRO B C 1
ATOM 4688 O O . PRO B 1 274 ? -50.163 14.019 -34.411 1.00 31.28 274 PRO B O 1
ATOM 4692 N N . SER B 1 275 ? -50.702 14.120 -32.214 1.00 30.47 275 SER B N 1
ATOM 4693 C CA . SER B 1 275 ? -49.308 14.108 -31.788 1.00 28.01 275 SER B CA 1
ATOM 4694 C C . SER B 1 275 ? -48.956 13.126 -30.672 1.00 26.66 275 SER B C 1
ATOM 4695 O O . SER B 1 275 ? -49.740 12.901 -29.779 1.00 24.24 275 SER B O 1
ATOM 4698 N N . GLY B 1 276 ? -47.742 12.582 -30.691 1.00 25.77 276 GLY B N 1
ATOM 4699 C CA . GLY B 1 276 ? -47.309 11.730 -29.595 1.00 26.83 276 GLY B CA 1
ATOM 4700 C C . GLY B 1 276 ? -46.719 12.465 -28.375 1.00 26.55 276 GLY B C 1
ATOM 4701 O O . GLY B 1 276 ? -46.348 11.857 -27.352 1.00 23.93 276 GLY B O 1
ATOM 4702 N N . THR B 1 277 ? -46.623 13.780 -28.466 1.00 24.24 277 THR B N 1
ATOM 4703 C CA . THR B 1 277 ? -45.899 14.470 -27.433 1.00 26.67 277 THR B CA 1
ATOM 4704 C C . THR B 1 277 ? -46.498 15.826 -27.080 1.00 25.38 277 THR B C 1
ATOM 4705 O O . THR B 1 277 ? -47.696 16.025 -27.240 1.00 28.75 277 THR B O 1
ATOM 4709 N N . THR B 1 278 ? -45.678 16.747 -26.587 1.00 24.43 278 THR B N 1
ATOM 4710 C CA . THR B 1 278 ? -46.190 17.979 -25.991 1.00 24.98 278 THR B CA 1
ATOM 4711 C C . THR B 1 278 ? -46.100 19.173 -26.930 1.00 24.48 278 THR B C 1
ATOM 4712 O O . THR B 1 278 ? -46.355 20.302 -26.523 1.00 22.97 278 THR B O 1
ATOM 4716 N N . PHE B 1 279 ? -45.723 18.916 -28.184 1.00 23.03 279 PHE B N 1
ATOM 4717 C CA . PHE B 1 279 ? -45.814 19.920 -29.228 1.00 21.36 279 PHE B CA 1
ATOM 4718 C C . PHE B 1 279 ? -46.422 19.212 -30.389 1.00 21.97 279 PHE B C 1
ATOM 4719 O O . PHE B 1 279 ? -46.438 17.990 -30.413 1.00 21.18 279 PHE B O 1
ATOM 4727 N N . PHE B 1 280 ? -46.889 19.984 -31.372 1.00 22.50 280 PHE B N 1
ATOM 4728 C CA . PHE B 1 280 ? -47.757 19.461 -32.414 1.00 23.56 280 PHE B CA 1
ATOM 4729 C C . PHE B 1 280 ? -47.939 20.513 -33.492 1.00 24.23 280 PHE B C 1
ATOM 4730 O O . PHE B 1 280 ? -47.777 21.702 -33.235 1.00 23.18 280 PHE B O 1
ATOM 4738 N N . LEU B 1 281 ? -48.311 20.049 -34.686 1.00 26.55 281 LEU B N 1
ATOM 4739 C CA . LEU B 1 281 ? -48.781 20.885 -35.808 1.00 27.05 281 LEU B CA 1
ATOM 4740 C C . LEU B 1 281 ? -50.287 21.277 -35.735 1.00 29.13 281 LEU B C 1
ATOM 4741 O O . LEU B 1 281 ? -51.186 20.445 -35.508 1.00 28.53 281 LEU B O 1
ATOM 4746 N N . LEU B 1 282 ? -50.554 22.554 -35.956 1.00 29.79 282 LEU B N 1
ATOM 4747 C CA . LEU B 1 282 ? -51.908 23.041 -36.158 1.00 30.56 282 LEU B CA 1
ATOM 4748 C C . LEU B 1 282 ? -52.060 23.510 -37.617 1.00 30.19 282 LEU B C 1
ATOM 4749 O O . LEU B 1 282 ? -51.170 24.166 -38.165 1.00 28.39 282 LEU B O 1
ATOM 4754 N N . ARG B 1 283 ? -53.162 23.144 -38.268 1.00 34.35 283 ARG B N 1
ATOM 4755 C CA . ARG B 1 283 ? -53.366 23.574 -39.660 1.00 35.49 283 ARG B CA 1
ATOM 4756 C C . ARG B 1 283 ? -54.458 24.617 -39.768 1.00 34.41 283 ARG B C 1
ATOM 4757 O O . ARG B 1 283 ? -55.544 24.425 -39.260 1.00 38.05 283 ARG B O 1
ATOM 4765 N N . LEU B 1 284 ? -54.148 25.737 -40.396 1.00 34.44 284 LEU B N 1
ATOM 4766 C CA . LEU B 1 284 ? -55.149 26.743 -40.715 1.00 37.53 284 LEU B CA 1
ATOM 4767 C C . LEU B 1 284 ? -55.964 26.339 -41.949 1.00 39.00 284 LEU B C 1
ATOM 4768 O O . LEU B 1 284 ? -55.386 26.040 -42.998 1.00 34.26 284 LEU B O 1
ATOM 4773 N N . LYS B 1 285 ? -57.299 26.319 -41.818 1.00 41.38 285 LYS B N 1
ATOM 4774 C CA . LYS B 1 285 ? -58.179 26.048 -42.967 1.00 41.63 285 LYS B CA 1
ATOM 4775 C C . LYS B 1 285 ? -58.080 27.173 -44.008 1.00 45.28 285 LYS B C 1
ATOM 4776 O O . LYS B 1 285 ? -57.972 26.920 -45.211 1.00 46.35 285 LYS B O 1
ATOM 4782 N N . LYS B 1 286 ? -58.091 28.413 -43.533 1.00 42.88 286 LYS B N 1
ATOM 4783 C CA . LYS B 1 286 ? -57.792 29.555 -44.382 1.00 44.53 286 LYS B CA 1
ATOM 4784 C C . LYS B 1 286 ? -56.938 30.548 -43.579 1.00 44.51 286 LYS B C 1
ATOM 4785 O O . LYS B 1 286 ? -57.024 30.594 -42.357 1.00 44.04 286 LYS B O 1
ATOM 4791 N N . GLY B 1 287 ? -56.107 31.326 -44.264 1.00 43.24 287 GLY B N 1
ATOM 4792 C CA . GLY B 1 287 ? -55.113 32.137 -43.586 1.00 41.26 287 GLY B CA 1
ATOM 4793 C C . GLY B 1 287 ? -53.744 31.475 -43.709 1.00 39.03 287 GLY B C 1
ATOM 4794 O O . GLY B 1 287 ? -53.649 30.296 -44.041 1.00 37.23 287 GLY B O 1
ATOM 4795 N N . THR B 1 288 ? -52.682 32.231 -43.453 1.00 38.55 288 THR B N 1
ATOM 4796 C CA . THR B 1 288 ? -51.335 31.670 -43.481 1.00 37.88 288 THR B CA 1
ATOM 4797 C C . THR B 1 288 ? -50.689 31.692 -42.108 1.00 37.29 288 THR B C 1
ATOM 4798 O O . THR B 1 288 ? -51.047 32.500 -41.239 1.00 35.70 288 THR B O 1
ATOM 4802 N N . ALA B 1 289 ? -49.723 30.792 -41.939 1.00 34.16 289 ALA B N 1
ATOM 4803 C CA . ALA B 1 289 ? -48.867 30.764 -40.773 1.00 31.60 289 ALA B CA 1
ATOM 4804 C C . ALA B 1 289 ? -48.159 32.101 -40.579 1.00 31.97 289 ALA B C 1
ATOM 4805 O O . ALA B 1 289 ? -48.087 32.606 -39.474 1.00 34.49 289 ALA B O 1
ATOM 4807 N N . ALA B 1 290 ? -47.621 32.671 -41.647 1.00 32.35 290 ALA B N 1
ATOM 4808 C CA . ALA B 1 290 ? -46.958 33.961 -41.544 1.00 32.73 290 ALA B CA 1
ATOM 4809 C C . ALA B 1 290 ? -47.911 34.985 -40.960 1.00 35.16 290 ALA B C 1
ATOM 4810 O O . ALA B 1 290 ? -47.558 35.750 -40.044 1.00 37.53 290 ALA B O 1
ATOM 4812 N N . GLU B 1 291 ? -49.133 34.956 -41.478 1.00 37.03 291 GLU B N 1
ATOM 4813 C CA . GLU B 1 291 ? -50.260 35.764 -41.030 1.00 34.87 291 GLU B CA 1
ATOM 4814 C C . GLU B 1 291 ? -50.513 35.650 -39.534 1.00 35.70 291 GLU B C 1
ATOM 4815 O O . GLU B 1 291 ? -50.572 36.642 -38.799 1.00 36.33 291 GLU B O 1
ATOM 4821 N N . LEU B 1 292 ? -50.686 34.418 -39.091 1.00 33.58 292 LEU B N 1
ATOM 4822 C CA . LEU B 1 292 ? -50.996 34.160 -37.706 1.00 35.23 292 LEU B CA 1
ATOM 4823 C C . LEU B 1 292 ? -49.841 34.513 -36.775 1.00 37.08 292 LEU B C 1
ATOM 4824 O O . LEU B 1 292 ? -50.069 35.058 -35.689 1.00 37.57 292 LEU B O 1
ATOM 4829 N N . LYS B 1 293 ? -48.614 34.193 -37.194 1.00 33.96 293 LYS B N 1
ATOM 4830 C CA . LYS B 1 293 ? -47.430 34.454 -36.381 1.00 36.87 293 LYS B CA 1
ATOM 4831 C C . LYS B 1 293 ? -47.291 35.942 -36.065 1.00 36.42 293 LYS B C 1
ATOM 4832 O O . LYS B 1 293 ? -47.013 36.306 -34.931 1.00 37.19 293 LYS B O 1
ATOM 4838 N N . LYS B 1 294 ? -47.504 36.799 -37.060 1.00 36.93 294 LYS B N 1
ATOM 4839 C CA . LYS B 1 294 ? -47.375 38.236 -36.838 1.00 38.99 294 LYS B CA 1
ATOM 4840 C C . LYS B 1 294 ? -48.441 38.780 -35.885 1.00 42.26 294 LYS B C 1
ATOM 4841 O O . LYS B 1 294 ? -48.162 39.682 -35.072 1.00 40.96 294 LYS B O 1
ATOM 4847 N N . TYR B 1 295 ? -49.658 38.237 -36.028 1.00 38.71 295 TYR B N 1
ATOM 4848 C CA . TYR B 1 295 ? -50.850 38.705 -35.323 1.00 39.57 295 TYR B CA 1
ATOM 4849 C C . TYR B 1 295 ? -50.784 38.314 -33.862 1.00 42.17 295 TYR B C 1
ATOM 4850 O O . TYR B 1 295 ? -50.894 39.161 -32.986 1.00 43.05 295 TYR B O 1
ATOM 4867 N N . LEU B 1 297 ? -48.246 37.780 -32.235 1.00 42.05 297 LEU B N 1
ATOM 4868 C CA . LEU B 1 297 ? -47.081 38.390 -31.594 1.00 43.85 297 LEU B CA 1
ATOM 4869 C C . LEU B 1 297 ? -47.364 39.856 -31.292 1.00 44.00 297 LEU B C 1
ATOM 4870 O O . LEU B 1 297 ? -47.363 40.266 -30.139 1.00 42.93 297 LEU B O 1
ATOM 4875 N N . GLU B 1 298 ? -47.620 40.629 -32.341 1.00 44.18 298 GLU B N 1
ATOM 4876 C CA . GLU B 1 298 ? -47.999 42.029 -32.201 1.00 47.92 298 GLU B CA 1
ATOM 4877 C C . GLU B 1 298 ? -49.261 42.255 -31.340 1.00 47.93 298 GLU B C 1
ATOM 4878 O O . GLU B 1 298 ? -49.285 43.104 -30.446 1.00 48.71 298 GLU B O 1
ATOM 4884 N N . GLU B 1 299 ? -50.317 41.506 -31.602 1.00 44.93 299 GLU B N 1
ATOM 4885 C CA . GLU B 1 299 ? -51.572 41.794 -30.924 1.00 46.51 299 GLU B CA 1
ATOM 4886 C C . GLU B 1 299 ? -51.698 41.185 -29.541 1.00 46.87 299 GLU B C 1
ATOM 4887 O O . GLU B 1 299 ? -52.332 41.767 -28.668 1.00 49.53 299 GLU B O 1
ATOM 4893 N N . TYR B 1 300 ? -51.103 40.019 -29.336 1.00 46.79 300 TYR B N 1
ATOM 4894 C CA . TYR B 1 300 ? -51.369 39.258 -28.117 1.00 46.63 300 TYR B CA 1
ATOM 4895 C C . TYR B 1 300 ? -50.108 38.794 -27.373 1.00 45.51 300 TYR B C 1
ATOM 4896 O O . TYR B 1 300 ? -50.173 37.943 -26.495 1.00 44.91 300 TYR B O 1
ATOM 4905 N N . ASN B 1 301 ? -48.965 39.362 -27.725 1.00 46.86 301 ASN B N 1
ATOM 4906 C CA . ASN B 1 301 ? -47.686 39.049 -27.058 1.00 47.71 301 ASN B CA 1
ATOM 4907 C C . ASN B 1 301 ? -47.291 37.558 -26.985 1.00 45.30 301 ASN B C 1
ATOM 4908 O O . ASN B 1 301 ? -46.638 37.132 -26.025 1.00 42.51 301 ASN B O 1
ATOM 4921 N N . LEU B 1 303 ? -45.424 34.273 -29.148 1.00 35.16 303 LEU B N 1
ATOM 4922 C CA . LEU B 1 303 ? -44.670 33.748 -30.301 1.00 32.72 303 LEU B CA 1
ATOM 4923 C C . LEU B 1 303 ? -45.023 32.295 -30.671 1.00 30.23 303 LEU B C 1
ATOM 4924 O O . LEU B 1 303 ? -45.242 31.439 -29.800 1.00 28.09 303 LEU B O 1
ATOM 4929 N N . ILE B 1 304 ? -45.095 32.036 -31.977 1.00 29.63 304 ILE B N 1
ATOM 4930 C CA . ILE B 1 304 ? -45.436 30.714 -32.498 1.00 26.79 304 ILE B CA 1
ATOM 4931 C C . ILE B 1 304 ? -44.463 30.370 -33.619 1.00 28.12 304 ILE B C 1
ATOM 4932 O O . ILE B 1 304 ? -43.892 31.245 -34.267 1.00 29.07 304 ILE B O 1
ATOM 4937 N N . ARG B 1 305 ? -44.285 29.084 -33.850 1.00 25.60 305 ARG B N 1
ATOM 4938 C CA . ARG B 1 305 ? -43.407 28.641 -34.884 1.00 26.03 305 ARG B CA 1
ATOM 4939 C C . ARG B 1 305 ? -44.127 28.540 -36.238 1.00 27.42 305 ARG B C 1
ATOM 4940 O O . ARG B 1 305 ? -44.945 27.648 -36.452 1.00 24.95 305 ARG B O 1
ATOM 4948 N N . ASP B 1 306 ? -43.792 29.444 -37.155 1.00 26.36 306 ASP B N 1
ATOM 4949 C CA . ASP B 1 306 ? -44.219 29.300 -38.531 1.00 26.60 306 ASP B CA 1
ATOM 4950 C C . ASP B 1 306 ? -43.532 28.096 -39.140 1.00 29.63 306 ASP B C 1
ATOM 4951 O O . ASP B 1 306 ? -42.323 28.125 -39.429 1.00 30.46 306 ASP B O 1
ATOM 4956 N N . ALA B 1 307 ? -44.299 27.035 -39.353 1.00 28.62 307 ALA B N 1
ATOM 4957 C CA . ALA B 1 307 ? -43.718 25.776 -39.811 1.00 29.64 307 ALA B CA 1
ATOM 4958 C C . ALA B 1 307 ? -43.623 25.611 -41.351 1.00 28.47 307 ALA B C 1
ATOM 4959 O O . ALA B 1 307 ? -43.346 24.521 -41.841 1.00 27.56 307 ALA B O 1
ATOM 4961 N N . SER B 1 308 ? -43.829 26.700 -42.093 1.00 29.15 308 SER B N 1
ATOM 4962 C CA . SER B 1 308 ? -43.857 26.669 -43.571 1.00 31.47 308 SER B CA 1
ATOM 4963 C C . SER B 1 308 ? -42.540 26.171 -44.201 1.00 31.92 308 SER B C 1
ATOM 4964 O O . SER B 1 308 ? -42.531 25.621 -45.326 1.00 32.33 308 SER B O 1
ATOM 4966 N N . ASN B 1 309 ? -41.447 26.349 -43.464 1.00 28.09 309 ASN B N 1
ATOM 4967 C CA . ASN B 1 309 ? -40.124 25.986 -43.948 1.00 30.38 309 ASN B CA 1
ATOM 4968 C C . ASN B 1 309 ? -39.687 24.526 -43.757 1.00 32.70 309 ASN B C 1
ATOM 4969 O O . ASN B 1 309 ? -38.589 24.165 -44.208 1.00 35.20 309 ASN B O 1
ATOM 4974 N N . PHE B 1 310 ? -40.498 23.697 -43.088 1.00 28.28 310 PHE B N 1
ATOM 4975 C CA . PHE B 1 310 ? -40.223 22.249 -43.045 1.00 26.54 310 PHE B CA 1
ATOM 4976 C C . PHE B 1 310 ? -40.607 21.646 -44.410 1.00 29.64 310 PHE B C 1
ATOM 4977 O O . PHE B 1 310 ? -41.748 21.836 -44.858 1.00 28.91 310 PHE B O 1
ATOM 4985 N N . ARG B 1 311 ? -39.690 20.929 -45.073 1.00 28.87 311 ARG B N 1
ATOM 4986 C CA . ARG B 1 311 ? -40.052 20.173 -46.281 1.00 28.95 311 ARG B CA 1
ATOM 4987 C C . ARG B 1 311 ? -41.302 19.340 -45.960 1.00 30.04 311 ARG B C 1
ATOM 4988 O O . ARG B 1 311 ? -41.345 18.638 -44.943 1.00 29.45 311 ARG B O 1
ATOM 4996 N N . GLY B 1 312 ? -42.318 19.429 -46.809 1.00 26.73 312 GLY B N 1
ATOM 4997 C CA . GLY B 1 312 ? -43.516 18.653 -46.608 1.00 29.55 312 GLY B CA 1
ATOM 4998 C C . GLY B 1 312 ? -44.654 19.371 -45.890 1.00 32.13 312 GLY B C 1
ATOM 4999 O O . GLY B 1 312 ? -45.649 18.745 -45.524 1.00 32.25 312 GLY B O 1
ATOM 5000 N N . LEU B 1 313 ? -44.505 20.674 -45.678 1.00 28.80 313 LEU B N 1
ATOM 5001 C CA . LEU B 1 313 ? -45.573 21.499 -45.131 1.00 29.76 313 LEU B CA 1
ATOM 5002 C C . LEU B 1 313 ? -45.600 22.796 -45.920 1.00 30.57 313 LEU B C 1
ATOM 5003 O O . LEU B 1 313 ? -44.587 23.204 -46.481 1.00 31.01 313 LEU B O 1
ATOM 5008 N N . ASP B 1 314 ? -46.756 23.449 -45.961 1.00 33.23 314 ASP B N 1
ATOM 5009 C CA . ASP B 1 314 ? -46.862 24.759 -46.591 1.00 31.91 314 ASP B CA 1
ATOM 5010 C C . ASP B 1 314 ? -47.292 25.860 -45.636 1.00 34.04 314 ASP B C 1
ATOM 5011 O O . ASP B 1 314 ? -47.148 25.747 -44.406 1.00 34.15 314 ASP B O 1
ATOM 5016 N N . GLU B 1 315 ? -47.817 26.932 -46.211 1.00 34.08 315 GLU B N 1
ATOM 5017 C CA . GLU B 1 315 ? -48.096 28.158 -45.460 1.00 35.50 315 GLU B CA 1
ATOM 5018 C C . GLU B 1 315 ? -49.273 28.070 -44.459 1.00 36.48 315 GLU B C 1
ATOM 5019 O O . GLU B 1 315 ? -49.559 29.034 -43.735 1.00 35.23 315 GLU B O 1
ATOM 5022 N N . SER B 1 316 ? -49.965 26.929 -44.435 1.00 33.96 316 SER B N 1
ATOM 5023 C CA . SER B 1 316 ? -51.108 26.745 -43.552 1.00 32.46 316 SER B CA 1
ATOM 5024 C C . SER B 1 316 ? -50.763 26.087 -42.195 1.00 34.45 316 SER B C 1
ATOM 5025 O O . SER B 1 316 ? -51.650 25.857 -41.348 1.00 33.01 316 SER B O 1
ATOM 5028 N N . TYR B 1 317 ? -49.473 25.810 -41.999 1.00 32.07 317 TYR B N 1
ATOM 5029 C CA . TYR B 1 317 ? -48.990 25.031 -40.871 1.00 31.99 317 TYR B CA 1
ATOM 5030 C C . TYR B 1 317 ? -48.139 25.832 -39.873 1.00 29.85 317 TYR B C 1
ATOM 5031 O O . TYR B 1 317 ? -47.283 26.639 -40.242 1.00 28.33 317 TYR B O 1
ATOM 5040 N N . VAL B 1 318 ? -48.392 25.581 -38.599 1.00 27.89 318 VAL B N 1
ATOM 5041 C CA . VAL B 1 318 ? -47.611 26.154 -37.529 1.00 25.48 318 VAL B CA 1
ATOM 5042 C C . VAL B 1 318 ? -47.358 25.078 -36.515 1.00 25.27 318 VAL B C 1
ATOM 5043 O O . VAL B 1 318 ? -48.137 24.127 -36.395 1.00 24.59 318 VAL B O 1
ATOM 5047 N N . ARG B 1 319 ? -46.273 25.234 -35.765 1.00 25.11 319 ARG B N 1
ATOM 5048 C CA . ARG B 1 319 ? -45.984 24.316 -34.681 1.00 22.59 319 ARG B CA 1
ATOM 5049 C C . ARG B 1 319 ? -46.187 25.019 -33.371 1.00 23.09 319 ARG B C 1
ATOM 5050 O O . ARG B 1 319 ? -45.879 26.197 -33.220 1.00 23.37 319 ARG B O 1
ATOM 5058 N N . ILE B 1 320 ? -46.742 24.286 -32.419 1.00 23.14 320 ILE B N 1
ATOM 5059 C CA . ILE B 1 320 ? -47.136 24.870 -31.159 1.00 23.31 320 ILE B CA 1
ATOM 5060 C C . ILE B 1 320 ? -46.678 23.945 -30.058 1.00 21.74 320 ILE B C 1
ATOM 5061 O O . ILE B 1 320 ? -46.930 22.741 -30.102 1.00 21.95 320 ILE B O 1
ATOM 5066 N N . THR B 1 321 ? -45.979 24.509 -29.091 1.00 20.62 321 THR B N 1
ATOM 5067 C CA . THR B 1 321 ? -45.599 23.743 -27.908 1.00 24.04 321 THR B CA 1
ATOM 5068 C C . THR B 1 321 ? -46.502 24.196 -26.726 1.00 23.48 321 THR B C 1
ATOM 5069 O O . THR B 1 321 ? -46.599 25.381 -26.422 1.00 23.87 321 THR B O 1
ATOM 5073 N N . THR B 1 322 ? -47.209 23.243 -26.131 1.00 22.77 322 THR B N 1
ATOM 5074 C CA . THR B 1 322 ? -48.041 23.473 -24.958 1.00 25.35 322 THR B CA 1
ATOM 5075 C C . THR B 1 322 ? -47.284 24.160 -23.800 1.00 27.34 322 THR B C 1
ATOM 5076 O O . THR B 1 322 ? -46.214 23.690 -23.347 1.00 23.61 322 THR B O 1
ATOM 5080 N N . GLN B 1 323 ? -47.883 25.249 -23.321 1.00 26.61 323 GLN B N 1
ATOM 5081 C CA . GLN B 1 323 ? -47.344 26.045 -22.240 1.00 27.77 323 GLN B CA 1
ATOM 5082 C C . GLN B 1 323 ? -48.176 25.773 -20.976 1.00 31.18 323 GLN B C 1
ATOM 5083 O O . GLN B 1 323 ? -48.539 24.644 -20.706 1.00 30.90 323 GLN B O 1
ATOM 5089 N N . ARG B 1 324 ? -48.487 26.755 -20.163 1.00 35.12 324 ARG B N 1
ATOM 5090 C CA . ARG B 1 324 ? -49.307 26.376 -18.999 1.00 38.05 324 ARG B CA 1
ATOM 5091 C C . ARG B 1 324 ? -50.794 26.611 -19.305 1.00 36.28 324 ARG B C 1
ATOM 5092 O O . ARG B 1 324 ? -51.102 27.328 -20.256 1.00 37.23 324 ARG B O 1
ATOM 5100 N N . PRO B 1 325 ? -51.712 25.964 -18.548 1.00 35.80 325 PRO B N 1
ATOM 5101 C CA . PRO B 1 325 ? -53.146 26.092 -18.871 1.00 35.21 325 PRO B CA 1
ATOM 5102 C C . PRO B 1 325 ? -53.570 27.538 -19.109 1.00 37.45 325 PRO B C 1
ATOM 5103 O O . PRO B 1 325 ? -54.055 27.881 -20.187 1.00 37.79 325 PRO B O 1
ATOM 5107 N N . ALA B 1 326 ? -53.340 28.386 -18.121 1.00 37.93 326 ALA B N 1
ATOM 5108 C CA . ALA B 1 326 ? -53.693 29.794 -18.233 1.00 40.82 326 ALA B CA 1
ATOM 5109 C C . ALA B 1 326 ? -53.212 30.470 -19.508 1.00 40.24 326 ALA B C 1
ATOM 5110 O O . ALA B 1 326 ? -53.895 31.351 -20.028 1.00 47.10 326 ALA B O 1
ATOM 5112 N N . GLN B 1 327 ? -52.041 30.087 -20.004 1.00 39.80 327 GLN B N 1
ATOM 5113 C CA . GLN B 1 327 ? -51.458 30.695 -21.208 1.00 37.44 327 GLN B CA 1
ATOM 5114 C C . GLN B 1 327 ? -52.059 30.047 -22.448 1.00 38.71 327 GLN B C 1
ATOM 5115 O O . GLN B 1 327 ? -52.164 30.655 -23.502 1.00 40.35 327 GLN B O 1
ATOM 5121 N N . ASN B 1 328 ? -52.427 28.783 -22.307 1.00 38.71 328 ASN B N 1
ATOM 5122 C CA . ASN B 1 328 ? -53.040 28.008 -23.376 1.00 39.96 328 ASN B CA 1
ATOM 5123 C C . ASN B 1 328 ? -54.460 28.494 -23.670 1.00 38.83 328 ASN B C 1
ATOM 5124 O O . ASN B 1 328 ? -54.878 28.622 -24.808 1.00 38.55 328 ASN B O 1
ATOM 5129 N N . GLN B 1 329 ? -55.194 28.771 -22.611 1.00 42.22 329 GLN B N 1
ATOM 5130 C CA . GLN B 1 329 ? -56.541 29.292 -22.742 1.00 45.00 329 GLN B CA 1
ATOM 5131 C C . GLN B 1 329 ? -56.448 30.680 -23.349 1.00 43.35 329 GLN B C 1
ATOM 5132 O O . GLN B 1 329 ? -57.196 31.027 -24.264 1.00 45.17 329 GLN B O 1
ATOM 5138 N N . LEU B 1 330 ? -55.508 31.465 -22.846 1.00 42.54 330 LEU B N 1
ATOM 5139 C CA . LEU B 1 330 ? -55.300 32.807 -23.349 1.00 43.85 330 LEU B CA 1
ATOM 5140 C C . LEU B 1 330 ? -54.923 32.741 -24.840 1.00 46.12 330 LEU B C 1
ATOM 5141 O O . LEU B 1 330 ? -55.168 33.673 -25.615 1.00 49.19 330 LEU B O 1
ATOM 5146 N N . PHE B 1 331 ? -54.374 31.601 -25.246 1.00 43.95 331 PHE B N 1
ATOM 5147 C CA . PHE B 1 331 ? -53.971 31.378 -26.630 1.00 44.20 331 PHE B CA 1
ATOM 5148 C C . PHE B 1 331 ? -55.180 31.106 -27.508 1.00 43.91 331 PHE B C 1
ATOM 5149 O O . PHE B 1 331 ? -55.351 31.716 -28.572 1.00 42.67 331 PHE B O 1
ATOM 5157 N N . ILE B 1 332 ? -56.008 30.166 -27.055 1.00 44.19 332 ILE B N 1
ATOM 5158 C CA . ILE B 1 332 ? -57.282 29.885 -27.721 1.00 46.31 332 ILE B CA 1
ATOM 5159 C C . ILE B 1 332 ? -58.140 31.137 -27.874 1.00 46.72 332 ILE B C 1
ATOM 5160 O O . ILE B 1 332 ? -58.639 31.437 -28.957 1.00 49.43 332 ILE B O 1
ATOM 5165 N N . LYS B 1 333 ? -58.303 31.881 -26.798 1.00 46.24 333 LYS B N 1
ATOM 5166 C CA . LYS B 1 333 ? -58.997 33.150 -26.904 1.00 48.78 333 LYS B CA 1
ATOM 5167 C C . LYS B 1 333 ? -58.409 33.935 -28.069 1.00 49.39 333 LYS B C 1
ATOM 5168 O O . LYS B 1 333 ? -59.117 34.390 -28.964 1.00 50.72 333 LYS B O 1
ATOM 5174 N N . ALA B 1 334 ? -57.090 34.041 -28.074 1.00 50.61 334 ALA B N 1
ATOM 5175 C CA . ALA B 1 334 ? -56.384 34.811 -29.086 1.00 49.37 334 ALA B CA 1
ATOM 5176 C C . ALA B 1 334 ? -56.592 34.278 -30.492 1.00 45.69 334 ALA B C 1
ATOM 5177 O O . ALA B 1 334 ? -56.621 35.041 -31.438 1.00 49.26 334 ALA B O 1
ATOM 5179 N N . LEU B 1 335 ? -56.714 32.974 -30.642 1.00 43.99 335 LEU B N 1
ATOM 5180 C CA . LEU B 1 335 ? -56.836 32.410 -31.976 1.00 45.52 335 LEU B CA 1
ATOM 5181 C C . LEU B 1 335 ? -58.258 32.612 -32.604 1.00 48.23 335 LEU B C 1
ATOM 5182 O O . LEU B 1 335 ? -58.392 32.899 -33.817 1.00 45.97 335 LEU B O 1
ATOM 5187 N N . GLU B 1 336 ? -59.301 32.481 -31.779 1.00 47.29 336 GLU B N 1
ATOM 5188 C CA . GLU B 1 336 ? -60.663 32.790 -32.208 1.00 47.98 336 GLU B CA 1
ATOM 5189 C C . GLU B 1 336 ? -60.694 34.187 -32.804 1.00 47.72 336 GLU B C 1
ATOM 5190 O O . GLU B 1 336 ? -61.140 34.392 -33.941 1.00 46.23 336 GLU B O 1
ATOM 5196 N N . THR B 1 337 ? -60.212 35.143 -32.020 1.00 47.10 337 THR B N 1
ATOM 5197 C CA . THR B 1 337 ? -60.208 36.543 -32.415 1.00 47.42 337 THR B CA 1
ATOM 5198 C C . THR B 1 337 ? -59.610 36.688 -33.789 1.00 47.18 337 THR B C 1
ATOM 5199 O O . THR B 1 337 ? -60.125 37.408 -34.642 1.00 47.88 337 THR B O 1
ATOM 5203 N N . PHE B 1 338 ? -58.491 36.009 -33.988 1.00 47.98 338 PHE B N 1
ATOM 5204 C CA . PHE B 1 338 ? -57.817 36.047 -35.265 1.00 48.46 338 PHE B CA 1
ATOM 5205 C C . PHE B 1 338 ? -58.761 35.471 -36.308 1.00 46.36 338 PHE B C 1
ATOM 5206 O O . PHE B 1 338 ? -59.038 36.096 -37.331 1.00 46.13 338 PHE B O 1
ATOM 5214 N N . LEU B 1 339 ? -59.251 34.274 -36.030 1.00 43.95 339 LEU B N 1
ATOM 5215 C CA . LEU B 1 339 ? -60.125 33.597 -36.957 1.00 46.28 339 LEU B CA 1
ATOM 5216 C C . LEU B 1 339 ? -61.309 34.470 -37.388 1.00 48.48 339 LEU B C 1
ATOM 5217 O O . LEU B 1 339 ? -61.733 34.401 -38.551 1.00 45.90 339 LEU B O 1
ATOM 5222 N N . GLU B 1 340 ? -61.809 35.298 -36.456 1.00 47.85 340 GLU B N 1
ATOM 5223 C CA . GLU B 1 340 ? -62.907 36.254 -36.706 1.00 47.66 340 GLU B CA 1
ATOM 5224 C C . GLU B 1 340 ? -62.692 37.170 -37.904 1.00 50.51 340 GLU B C 1
ATOM 5225 O O . GLU B 1 340 ? -63.569 37.972 -38.215 1.00 48.56 340 GLU B O 1
ATOM 5231 N N . LYS B 1 341 ? -61.532 37.079 -38.556 1.00 50.44 341 LYS B N 1
ATOM 5232 C CA . LYS B 1 341 ? -61.096 38.140 -39.460 1.00 50.46 341 LYS B CA 1
ATOM 5233 C C . LYS B 1 341 ? -60.548 37.656 -40.803 1.00 48.37 341 LYS B C 1
ATOM 5234 O O . LYS B 1 341 ? -60.829 36.540 -41.236 1.00 50.79 341 LYS B O 1
ATOM 5240 N N . ILE C 1 17 ? 0.037 23.609 -6.820 1.00 54.79 17 ILE C N 1
ATOM 5241 C CA . ILE C 1 17 ? 0.204 23.792 -8.260 1.00 53.49 17 ILE C CA 1
ATOM 5242 C C . ILE C 1 17 ? 0.416 25.262 -8.664 1.00 52.08 17 ILE C C 1
ATOM 5243 O O . ILE C 1 17 ? -0.477 26.106 -8.499 1.00 52.77 17 ILE C O 1
ATOM 5248 N N . VAL C 1 18 ? 1.613 25.558 -9.168 1.00 47.97 18 VAL C N 1
ATOM 5249 C CA . VAL C 1 18 ? 1.867 26.831 -9.847 1.00 47.39 18 VAL C CA 1
ATOM 5250 C C . VAL C 1 18 ? 2.030 26.579 -11.372 1.00 44.62 18 VAL C C 1
ATOM 5251 O O . VAL C 1 18 ? 2.847 25.728 -11.795 1.00 42.25 18 VAL C O 1
ATOM 5255 N N . ASN C 1 19 ? 1.249 27.293 -12.193 1.00 37.68 19 ASN C N 1
ATOM 5256 C CA . ASN C 1 19 ? 1.196 26.963 -13.618 1.00 33.62 19 ASN C CA 1
ATOM 5257 C C . ASN C 1 19 ? 2.045 27.864 -14.533 1.00 31.23 19 ASN C C 1
ATOM 5258 O O . ASN C 1 19 ? 1.775 29.065 -14.686 1.00 28.41 19 ASN C O 1
ATOM 5263 N N . PHE C 1 20 ? 3.093 27.261 -15.091 1.00 27.22 20 PHE C N 1
ATOM 5264 C CA . PHE C 1 20 ? 3.997 27.943 -15.986 1.00 28.32 20 PHE C CA 1
ATOM 5265 C C . PHE C 1 20 ? 3.788 27.377 -17.401 1.00 29.17 20 PHE C C 1
ATOM 5266 O O . PHE C 1 20 ? 4.646 27.522 -18.266 1.00 25.73 20 PHE C O 1
ATOM 5274 N N . SER C 1 21 ? 2.649 26.716 -17.622 1.00 27.87 21 SER C N 1
ATOM 5275 C CA . SER C 1 21 ? 2.529 25.828 -18.763 1.00 28.49 21 SER C CA 1
ATOM 5276 C C . SER C 1 21 ? 1.562 26.287 -19.831 1.00 26.32 21 SER C C 1
ATOM 5277 O O . SER C 1 21 ? 1.528 25.675 -20.886 1.00 22.25 21 SER C O 1
ATOM 5280 N N . THR C 1 22 ? 0.793 27.340 -19.536 1.00 24.60 22 THR C N 1
ATOM 5281 C CA . THR C 1 22 ? -0.174 27.876 -20.490 1.00 24.45 22 THR C CA 1
ATOM 5282 C C . THR C 1 22 ? 0.262 29.244 -20.967 1.00 22.13 22 THR C C 1
ATOM 5283 O O . THR C 1 22 ? 0.921 29.972 -20.267 1.00 21.44 22 THR C O 1
ATOM 5287 N N . THR C 1 23 ? -0.158 29.575 -22.170 1.00 22.19 23 THR C N 1
ATOM 5288 C CA . THR C 1 23 ? 0.172 30.829 -22.811 1.00 22.34 23 THR C CA 1
ATOM 5289 C C . THR C 1 23 ? -0.986 31.807 -22.697 1.00 21.71 23 THR C C 1
ATOM 5290 O O . THR C 1 23 ? -1.078 32.786 -23.446 1.00 22.15 23 THR C O 1
ATOM 5294 N N . VAL C 1 24 ? -1.874 31.529 -21.750 1.00 22.42 24 VAL C N 1
ATOM 5295 C CA . VAL C 1 24 ? -3.012 32.388 -21.420 1.00 20.36 24 VAL C CA 1
ATOM 5296 C C . VAL C 1 24 ? -2.589 33.467 -20.434 1.00 22.24 24 VAL C C 1
ATOM 5297 O O . VAL C 1 24 ? -1.960 33.150 -19.430 1.00 23.61 24 VAL C O 1
ATOM 5301 N N . TRP C 1 25 ? -2.903 34.732 -20.720 1.00 22.09 25 TRP C N 1
ATOM 5302 C CA . TRP C 1 25 ? -2.751 35.793 -19.722 1.00 23.44 25 TRP C CA 1
ATOM 5303 C C . TRP C 1 25 ? -3.769 35.651 -18.567 1.00 26.49 25 TRP C C 1
ATOM 5304 O O . TRP C 1 25 ? -4.959 35.949 -18.680 1.00 25.97 25 TRP C O 1
ATOM 5315 N N . THR C 1 26 ? -3.244 35.230 -17.435 1.00 27.71 26 THR C N 1
ATOM 5316 C CA . THR C 1 26 ? -4.011 34.578 -16.412 1.00 27.21 26 THR C CA 1
ATOM 5317 C C . THR C 1 26 ? -4.322 35.484 -15.200 1.00 29.15 26 THR C C 1
ATOM 5318 O O . THR C 1 26 ? -5.033 35.087 -14.284 1.00 27.50 26 THR C O 1
ATOM 5322 N N . ASP C 1 27 ? -3.828 36.721 -15.235 1.00 31.60 27 ASP C N 1
ATOM 5323 C CA . ASP C 1 27 ? -3.854 37.614 -14.077 1.00 31.97 27 ASP C CA 1
ATOM 5324 C C . ASP C 1 27 ? -4.694 38.893 -14.209 1.00 34.31 27 ASP C C 1
ATOM 5325 O O . ASP C 1 27 ? -4.393 39.893 -13.552 1.00 34.55 27 ASP C O 1
ATOM 5330 N N . GLY C 1 28 ? -5.729 38.890 -15.043 1.00 34.87 28 GLY C N 1
ATOM 5331 C CA . GLY C 1 28 ? -6.758 39.915 -14.895 1.00 40.16 28 GLY C CA 1
ATOM 5332 C C . GLY C 1 28 ? -7.772 39.427 -13.866 1.00 41.93 28 GLY C C 1
ATOM 5333 O O . GLY C 1 28 ? -7.875 38.216 -13.709 1.00 40.48 28 GLY C O 1
ATOM 5334 N N . ASP C 1 29 ? -8.555 40.265 -13.171 1.00 49.94 29 ASP C N 1
ATOM 5335 C CA . ASP C 1 29 ? -8.703 41.726 -13.279 1.00 52.27 29 ASP C CA 1
ATOM 5336 C C . ASP C 1 29 ? -10.093 42.173 -12.767 1.00 52.88 29 ASP C C 1
ATOM 5337 O O . ASP C 1 29 ? -10.311 42.395 -11.559 1.00 52.23 29 ASP C O 1
ATOM 5342 N N . ASP C 1 31 ? -13.769 39.467 -12.729 1.00 45.20 31 ASP C N 1
ATOM 5343 C CA . ASP C 1 31 ? -14.485 39.824 -11.503 1.00 47.86 31 ASP C CA 1
ATOM 5344 C C . ASP C 1 31 ? -15.693 40.671 -11.865 1.00 39.26 31 ASP C C 1
ATOM 5345 O O . ASP C 1 31 ? -16.816 40.373 -11.465 1.00 36.69 31 ASP C O 1
ATOM 5350 N N . HIS C 1 32 ? -15.438 41.715 -12.643 1.00 37.18 32 HIS C N 1
ATOM 5351 C CA . HIS C 1 32 ? -16.494 42.441 -13.284 1.00 36.25 32 HIS C CA 1
ATOM 5352 C C . HIS C 1 32 ? -17.002 41.682 -14.516 1.00 35.24 32 HIS C C 1
ATOM 5353 O O . HIS C 1 32 ? -18.203 41.727 -14.836 1.00 33.25 32 HIS C O 1
ATOM 5360 N N . LEU C 1 33 ? -16.132 40.946 -15.189 1.00 30.98 33 LEU C N 1
ATOM 5361 C CA . LEU C 1 33 ? -16.663 40.065 -16.210 1.00 29.62 33 LEU C CA 1
ATOM 5362 C C . LEU C 1 33 ? -17.587 39.023 -15.572 1.00 28.30 33 LEU C C 1
ATOM 5363 O O . LEU C 1 33 ? -18.683 38.771 -16.065 1.00 28.83 33 LEU C O 1
ATOM 5368 N N . GLU C 1 34 ? -17.146 38.409 -14.487 1.00 29.79 34 GLU C N 1
ATOM 5369 C CA . GLU C 1 34 ? -17.937 37.357 -13.845 1.00 30.84 34 GLU C CA 1
ATOM 5370 C C . GLU C 1 34 ? -19.270 37.849 -13.249 1.00 30.55 34 GLU C C 1
ATOM 5371 O O . GLU C 1 34 ? -20.297 37.162 -13.385 1.00 31.56 34 GLU C O 1
ATOM 5377 N N . LYS C 1 35 ? -19.297 39.044 -12.664 1.00 29.06 35 LYS C N 1
ATOM 5378 C CA . LYS C 1 35 ? -20.575 39.603 -12.210 1.00 30.32 35 LYS C CA 1
ATOM 5379 C C . LYS C 1 35 ? -21.537 39.718 -13.388 1.00 27.28 35 LYS C C 1
ATOM 5380 O O . LYS C 1 35 ? -22.719 39.410 -13.277 1.00 27.25 35 LYS C O 1
ATOM 5382 N N . HIS C 1 36 ? -21.001 40.171 -14.510 1.00 28.55 36 HIS C N 1
ATOM 5383 C CA . HIS C 1 36 ? -21.760 40.327 -15.739 1.00 27.55 36 HIS C CA 1
ATOM 5384 C C . HIS C 1 36 ? -22.268 38.997 -16.284 1.00 26.06 36 HIS C C 1
ATOM 5385 O O . HIS C 1 36 ? -23.423 38.913 -16.620 1.00 25.57 36 HIS C O 1
ATOM 5392 N N . LEU C 1 37 ? -21.451 37.946 -16.312 1.00 25.83 37 LEU C N 1
ATOM 5393 C CA . LEU C 1 37 ? -21.998 36.653 -16.731 1.00 26.09 37 LEU C CA 1
ATOM 5394 C C . LEU C 1 37 ? -23.130 36.172 -15.779 1.00 25.82 37 LEU C C 1
ATOM 5395 O O . LEU C 1 37 ? -24.125 35.584 -16.213 1.00 22.83 37 LEU C O 1
ATOM 5400 N N . VAL C 1 38 ? -22.968 36.446 -14.485 1.00 27.55 38 VAL C N 1
ATOM 5401 C CA . VAL C 1 38 ? -23.963 36.045 -13.490 1.00 27.40 38 VAL C CA 1
ATOM 5402 C C . VAL C 1 38 ? -25.230 36.859 -13.629 1.00 26.90 38 VAL C C 1
ATOM 5403 O O . VAL C 1 38 ? -26.330 36.329 -13.466 1.00 27.78 38 VAL C O 1
ATOM 5407 N N . GLU C 1 39 ? -25.092 38.141 -13.936 1.00 26.68 39 GLU C N 1
ATOM 5408 C CA . GLU C 1 39 ? -26.290 38.939 -14.192 1.00 28.70 39 GLU C CA 1
ATOM 5409 C C . GLU C 1 39 ? -27.047 38.483 -15.434 1.00 26.52 39 GLU C C 1
ATOM 5410 O O . GLU C 1 39 ? -28.218 38.707 -15.519 1.00 29.75 39 GLU C O 1
ATOM 5416 N N . ASN C 1 40 ? -26.387 37.818 -16.377 1.00 25.69 40 ASN C N 1
ATOM 5417 C CA . ASN C 1 40 ? -27.038 37.408 -17.618 1.00 26.01 40 ASN C CA 1
ATOM 5418 C C . ASN C 1 40 ? -27.024 35.918 -17.864 1.00 25.69 40 ASN C C 1
ATOM 5419 O O . ASN C 1 40 ? -26.986 35.436 -19.010 1.00 23.79 40 ASN C O 1
ATOM 5424 N N . LEU C 1 41 ? -27.088 35.189 -16.770 1.00 24.07 41 LEU C N 1
ATOM 5425 C CA . LEU C 1 41 ? -27.001 33.761 -16.833 1.00 24.01 41 LEU C CA 1
ATOM 5426 C C . LEU C 1 41 ? -28.210 33.109 -17.540 1.00 27.10 41 LEU C C 1
ATOM 5427 O O . LEU C 1 41 ? -28.120 31.975 -18.008 1.00 27.85 41 LEU C O 1
ATOM 5432 N N . ASN C 1 42 ? -29.332 33.821 -17.618 1.00 25.26 42 ASN C N 1
ATOM 5433 C CA . ASN C 1 42 ? -30.477 33.333 -18.350 1.00 27.48 42 ASN C CA 1
ATOM 5434 C C . ASN C 1 42 ? -30.255 33.146 -19.851 1.00 27.07 42 ASN C C 1
ATOM 5435 O O . ASN C 1 42 ? -30.973 32.373 -20.478 1.00 27.84 42 ASN C O 1
ATOM 5440 N N . CYS C 1 43 ? -29.291 33.848 -20.439 1.00 23.62 43 CYS C N 1
ATOM 5441 C CA . CYS C 1 43 ? -28.953 33.600 -21.839 1.00 23.57 43 CYS C CA 1
ATOM 5442 C C . CYS C 1 43 ? -28.749 32.105 -22.132 1.00 21.82 43 CYS C C 1
ATOM 5443 O O . CYS C 1 43 ? -28.787 31.687 -23.280 1.00 20.56 43 CYS C O 1
ATOM 5446 N N . ILE C 1 44 ? -28.509 31.312 -21.093 1.00 22.04 44 ILE C N 1
ATOM 5447 C CA . ILE C 1 44 ? -28.285 29.893 -21.284 1.00 22.40 44 ILE C CA 1
ATOM 5448 C C . ILE C 1 44 ? -29.585 29.176 -21.578 1.00 23.02 44 ILE C C 1
ATOM 5449 O O . ILE C 1 44 ? -29.586 28.046 -22.084 1.00 22.52 44 ILE C O 1
ATOM 5454 N N . ARG C 1 45 ? -30.693 29.833 -21.254 1.00 24.59 45 ARG C N 1
ATOM 5455 C CA . ARG C 1 45 ? -32.042 29.266 -21.484 1.00 24.89 45 ARG C CA 1
ATOM 5456 C C . ARG C 1 45 ? -32.604 29.533 -22.898 1.00 23.83 45 ARG C C 1
ATOM 5457 O O . ARG C 1 45 ? -33.712 29.100 -23.224 1.00 24.10 45 ARG C O 1
ATOM 5465 N N . HIS C 1 46 ? -31.842 30.255 -23.714 1.00 23.49 46 HIS C N 1
ATOM 5466 C CA . HIS C 1 46 ? -32.215 30.546 -25.092 1.00 21.28 46 HIS C CA 1
ATOM 5467 C C . HIS C 1 46 ? -31.101 30.239 -26.111 1.00 22.10 46 HIS C C 1
ATOM 5468 O O . HIS C 1 46 ? -29.906 30.448 -25.838 1.00 22.83 46 HIS C O 1
ATOM 5475 N N . TYR C 1 47 ? -31.496 29.766 -27.292 1.00 21.33 47 TYR C N 1
ATOM 5476 C CA . TYR C 1 47 ? -30.594 29.672 -28.431 1.00 19.35 47 TYR C CA 1
ATOM 5477 C C . TYR C 1 47 ? -29.849 30.974 -28.576 1.00 19.45 47 TYR C C 1
ATOM 5478 O O . TYR C 1 47 ? -30.393 32.027 -28.317 1.00 19.40 47 TYR C O 1
ATOM 5487 N N . PRO C 1 48 ? -28.562 30.897 -28.932 1.00 20.24 48 PRO C N 1
ATOM 5488 C CA . PRO C 1 48 ? -27.893 32.165 -29.206 1.00 20.24 48 PRO C CA 1
ATOM 5489 C C . PRO C 1 48 ? -28.300 32.592 -30.617 1.00 21.11 48 PRO C C 1
ATOM 5490 O O . PRO C 1 48 ? -28.786 31.738 -31.351 1.00 20.56 48 PRO C O 1
ATOM 5494 N N . GLU C 1 49 ? -28.082 33.838 -31.017 1.00 20.66 49 GLU C N 1
ATOM 5495 C CA . GLU C 1 49 ? -28.080 34.088 -32.453 1.00 24.61 49 GLU C CA 1
ATOM 5496 C C . GLU C 1 49 ? -27.263 32.939 -33.101 1.00 23.53 49 GLU C C 1
ATOM 5497 O O . GLU C 1 49 ? -26.225 32.566 -32.575 1.00 22.01 49 GLU C O 1
ATOM 5503 N N . PRO C 1 50 ? -27.765 32.329 -34.195 1.00 23.61 50 PRO C N 1
ATOM 5504 C CA . PRO C 1 50 ? -27.104 31.127 -34.756 1.00 22.70 50 PRO C CA 1
ATOM 5505 C C . PRO C 1 50 ? -25.816 31.539 -35.443 1.00 24.57 50 PRO C C 1
ATOM 5506 O O . PRO C 1 50 ? -24.967 30.762 -35.869 1.00 24.36 50 PRO C O 1
ATOM 5510 N N . ASP C 1 51 ? -25.669 32.846 -35.435 1.00 27.51 51 ASP C N 1
ATOM 5511 C CA . ASP C 1 51 ? -24.877 33.591 -36.363 1.00 27.14 51 ASP C CA 1
ATOM 5512 C C . ASP C 1 51 ? -23.811 34.346 -35.583 1.00 25.93 51 ASP C C 1
ATOM 5513 O O . ASP C 1 51 ? -22.831 34.846 -36.142 1.00 26.10 51 ASP C O 1
ATOM 5518 N N . ALA C 1 52 ? -24.028 34.434 -34.279 1.00 24.39 52 ALA C N 1
ATOM 5519 C CA . ALA C 1 52 ? -23.439 35.509 -33.469 1.00 25.76 52 ALA C CA 1
ATOM 5520 C C . ALA C 1 52 ? -23.396 36.806 -34.274 1.00 24.37 52 ALA C C 1
ATOM 5521 O O . ALA C 1 52 ? -22.431 37.524 -34.239 1.00 25.79 52 ALA C O 1
ATOM 5523 N N . GLY C 1 53 ? -24.466 37.101 -34.987 1.00 26.75 53 GLY C N 1
ATOM 5524 C CA . GLY C 1 53 ? -24.474 38.216 -35.913 1.00 27.99 53 GLY C CA 1
ATOM 5525 C C . GLY C 1 53 ? -24.230 39.548 -35.238 1.00 27.93 53 GLY C C 1
ATOM 5526 O O . GLY C 1 53 ? -23.555 40.414 -35.784 1.00 30.68 53 GLY C O 1
ATOM 5527 N N . THR C 1 54 ? -24.758 39.720 -34.042 1.00 25.65 54 THR C N 1
ATOM 5528 C CA . THR C 1 54 ? -24.637 40.998 -33.370 1.00 26.39 54 THR C CA 1
ATOM 5529 C C . THR C 1 54 ? -23.211 41.223 -32.806 1.00 27.16 54 THR C C 1
ATOM 5530 O O . THR C 1 54 ? -22.660 42.318 -32.932 1.00 27.25 54 THR C O 1
ATOM 5534 N N . LEU C 1 55 ? -22.618 40.196 -32.192 1.00 25.31 55 LEU C N 1
ATOM 5535 C CA . LEU C 1 55 ? -21.196 40.228 -31.877 1.00 25.51 55 LEU C CA 1
ATOM 5536 C C . LEU C 1 55 ? -20.376 40.467 -33.154 1.00 26.12 55 LEU C C 1
ATOM 5537 O O . LEU C 1 55 ? -19.488 41.294 -33.170 1.00 26.36 55 LEU C O 1
ATOM 5542 N N . ARG C 1 56 ? -20.717 39.779 -34.237 1.00 27.76 56 ARG C N 1
ATOM 5543 C CA . ARG C 1 56 ? -20.023 39.966 -35.519 1.00 28.45 56 ARG C CA 1
ATOM 5544 C C . ARG C 1 56 ? -19.917 41.425 -35.960 1.00 28.89 56 ARG C C 1
ATOM 5545 O O . ARG C 1 56 ? -18.834 41.883 -36.329 1.00 28.14 56 ARG C O 1
ATOM 5553 N N . GLN C 1 57 ? -21.044 42.137 -35.926 1.00 29.91 57 GLN C N 1
ATOM 5554 C CA . GLN C 1 57 ? -21.139 43.553 -36.329 1.00 30.63 57 GLN C CA 1
ATOM 5555 C C . GLN C 1 57 ? -20.329 44.475 -35.392 1.00 30.17 57 GL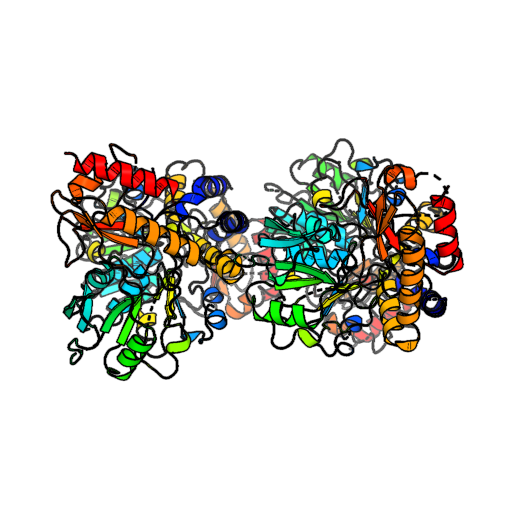N C C 1
ATOM 5556 O O . GLN C 1 57 ? -19.568 45.331 -35.850 1.00 29.92 57 GLN C O 1
ATOM 5570 N N . LEU C 1 59 ? -17.800 43.553 -33.634 1.00 27.40 59 LEU C N 1
ATOM 5571 C CA . LEU C 1 59 ? -16.406 43.264 -33.995 1.00 29.50 59 LEU C CA 1
ATOM 5572 C C . LEU C 1 59 ? -15.956 44.000 -35.278 1.00 29.05 59 LEU C C 1
ATOM 5573 O O . LEU C 1 59 ? -14.944 44.659 -35.291 1.00 28.44 59 LEU C O 1
ATOM 5578 N N . ALA C 1 60 ? -16.754 43.894 -36.333 1.00 30.21 60 ALA C N 1
ATOM 5579 C CA . ALA C 1 60 ? -16.474 44.553 -37.606 1.00 33.09 60 ALA C CA 1
ATOM 5580 C C . ALA C 1 60 ? -16.222 46.054 -37.479 1.00 33.53 60 ALA C C 1
ATOM 5581 O O . ALA C 1 60 ? -15.279 46.568 -38.073 1.00 33.36 60 ALA C O 1
ATOM 5583 N N . LYS C 1 61 ? -17.091 46.733 -36.731 1.00 32.84 61 LYS C N 1
ATOM 5584 C CA . LYS C 1 61 ? -17.006 48.169 -36.512 1.00 34.14 61 LYS C CA 1
ATOM 5585 C C . LYS C 1 61 ? -15.814 48.558 -35.635 1.00 35.38 61 LYS C C 1
ATOM 5586 O O . LYS C 1 61 ? -15.105 49.528 -35.920 1.00 34.93 61 LYS C O 1
ATOM 5592 N N . ARG C 1 62 ? -15.598 47.788 -34.574 1.00 34.40 62 ARG C N 1
ATOM 5593 C CA . ARG C 1 62 ? -14.498 48.017 -33.663 1.00 33.19 62 ARG C CA 1
ATOM 5594 C C . ARG C 1 62 ? -13.140 47.831 -34.367 1.00 34.55 62 ARG C C 1
ATOM 5595 O O . ARG C 1 62 ? -12.153 48.478 -34.037 1.00 36.79 62 ARG C O 1
ATOM 5603 N N . ASN C 1 63 ? -13.093 46.941 -35.343 1.00 33.46 63 ASN C N 1
ATOM 5604 C CA . ASN C 1 63 ? -11.845 46.619 -36.029 1.00 31.57 63 ASN C CA 1
ATOM 5605 C C . ASN C 1 63 ? -11.699 47.349 -37.352 1.00 32.23 63 ASN C C 1
ATOM 5606 O O . ASN C 1 63 ? -10.732 47.159 -38.084 1.00 31.01 63 ASN C O 1
ATOM 5611 N N . SER C 1 64 ? -12.682 48.191 -37.645 1.00 33.36 64 SER C N 1
ATOM 5612 C CA . SER C 1 64 ? -12.633 49.045 -38.816 1.00 33.30 64 SER C CA 1
ATOM 5613 C C . SER C 1 64 ? -12.584 48.240 -40.101 1.00 31.11 64 SER C C 1
ATOM 5614 O O . SER C 1 64 ? -11.845 48.549 -41.014 1.00 30.12 64 SER C O 1
ATOM 5617 N N . VAL C 1 65 ? -13.423 47.218 -40.148 1.00 33.25 65 VAL C N 1
ATOM 5618 C CA . VAL C 1 65 ? -13.549 46.321 -41.280 1.00 33.03 65 VAL C CA 1
ATOM 5619 C C . VAL C 1 65 ? -15.070 46.086 -41.547 1.00 34.68 65 VAL C C 1
ATOM 5620 O O . VAL C 1 65 ? -15.891 46.409 -40.694 1.00 34.56 65 VAL C O 1
ATOM 5624 N N . ASP C 1 66 ? -15.419 45.580 -42.735 1.00 32.21 66 ASP C N 1
ATOM 5625 C CA . ASP C 1 66 ? -16.784 45.207 -43.116 1.00 34.11 66 ASP C CA 1
ATOM 5626 C C . ASP C 1 66 ? -17.379 44.009 -42.352 1.00 33.54 66 ASP C C 1
ATOM 5627 O O . ASP C 1 66 ? -16.648 43.116 -41.881 1.00 31.21 66 ASP C O 1
ATOM 5632 N N . ASN C 1 67 ? -18.712 44.003 -42.256 1.00 33.25 67 ASN C N 1
ATOM 5633 C CA . ASN C 1 67 ? -19.482 42.905 -41.664 1.00 33.94 67 ASN C CA 1
ATOM 5634 C C . ASN C 1 67 ? -19.282 41.561 -42.363 1.00 32.72 67 ASN C C 1
ATOM 5635 O O . ASN C 1 67 ? -19.143 40.524 -41.714 1.00 31.57 67 ASN C O 1
ATOM 5640 N N . ASN C 1 68 ? -19.298 41.590 -43.688 1.00 33.04 68 ASN C N 1
ATOM 5641 C CA . ASN C 1 68 ? -18.946 40.433 -44.502 1.00 34.85 68 ASN C CA 1
ATOM 5642 C C . ASN C 1 68 ? -17.582 39.823 -44.096 1.00 33.82 68 ASN C C 1
ATOM 5643 O O . ASN C 1 68 ? -17.281 38.678 -44.423 1.00 33.69 68 ASN C O 1
ATOM 5648 N N . ALA C 1 69 ? -16.755 40.587 -43.392 1.00 30.04 69 ALA C N 1
ATOM 5649 C CA . ALA C 1 69 ? -15.365 40.210 -43.218 1.00 29.83 69 ALA C CA 1
ATOM 5650 C C . ALA C 1 69 ? -15.058 39.612 -41.847 1.00 26.92 69 ALA C C 1
ATOM 5651 O O . ALA C 1 69 ? -13.911 39.459 -41.468 1.00 27.67 69 ALA C O 1
ATOM 5653 N N . ILE C 1 70 ? -16.086 39.287 -41.095 1.00 28.63 70 ILE C N 1
ATOM 5654 C CA . ILE C 1 70 ? -15.898 38.626 -39.804 1.00 26.40 70 ILE C CA 1
ATOM 5655 C C . ILE C 1 70 ? -16.776 37.383 -39.715 1.00 23.93 70 ILE C C 1
ATOM 5656 O O . ILE C 1 70 ? -17.896 37.346 -40.246 1.00 28.08 70 ILE C O 1
ATOM 5661 N N . LEU C 1 71 ? -16.210 36.347 -39.133 1.00 20.68 71 LEU C N 1
ATOM 5662 C CA . LEU C 1 71 ? -16.904 35.124 -38.801 1.00 21.36 71 LEU C CA 1
ATOM 5663 C C . LEU C 1 71 ? -16.499 34.708 -37.372 1.00 20.17 71 LEU C C 1
ATOM 5664 O O . LEU C 1 71 ? -15.336 34.382 -37.117 1.00 19.54 71 LEU C O 1
ATOM 5669 N N . VAL C 1 72 ? -17.453 34.750 -36.449 1.00 20.24 72 VAL C N 1
ATOM 5670 C CA . VAL C 1 72 ? -17.242 34.301 -35.076 1.00 19.26 72 VAL C CA 1
ATOM 5671 C C . VAL C 1 72 ? -17.169 32.791 -35.014 1.00 17.19 72 VAL C C 1
ATOM 5672 O O . VAL C 1 72 ? -17.908 32.116 -35.640 1.00 18.04 72 VAL C O 1
ATOM 5676 N N . THR C 1 73 ? -16.261 32.267 -34.233 1.00 18.41 73 THR C N 1
ATOM 5677 C CA . THR C 1 73 ? -15.964 30.865 -34.272 1.00 17.94 73 THR C CA 1
ATOM 5678 C C . THR C 1 73 ? -15.879 30.286 -32.854 1.00 19.18 73 THR C C 1
ATOM 5679 O O . THR C 1 73 ? -15.735 31.021 -31.856 1.00 18.82 73 THR C O 1
ATOM 5683 N N . ASN C 1 74 ? -16.003 28.966 -32.758 1.00 19.65 74 ASN C N 1
ATOM 5684 C CA . ASN C 1 74 ? -15.991 28.260 -31.477 1.00 17.10 74 ASN C CA 1
ATOM 5685 C C . ASN C 1 74 ? -14.591 28.189 -30.882 1.00 16.79 74 ASN C C 1
ATOM 5686 O O . ASN C 1 74 ? -14.035 27.107 -30.684 1.00 16.93 74 ASN C O 1
ATOM 5691 N N . GLY C 1 75 ? -14.014 29.342 -30.598 1.00 16.43 75 GLY C N 1
ATOM 5692 C CA . GLY C 1 75 ? -12.611 29.369 -30.183 1.00 18.92 75 GLY C CA 1
ATOM 5693 C C . GLY C 1 75 ? -11.668 29.540 -31.376 1.00 19.20 75 GLY C C 1
ATOM 5694 O O . GLY C 1 75 ? -12.068 29.366 -32.511 1.00 18.45 75 GLY C O 1
ATOM 5695 N N . PRO C 1 76 ? -10.409 29.913 -31.131 1.00 19.17 76 PRO C N 1
ATOM 5696 C CA . PRO C 1 76 ? -9.524 30.152 -32.277 1.00 17.90 76 PRO C CA 1
ATOM 5697 C C . PRO C 1 76 ? -9.164 28.838 -33.011 1.00 18.79 76 PRO C C 1
ATOM 5698 O O . PRO C 1 76 ? -8.905 28.850 -34.212 1.00 17.67 76 PRO C O 1
ATOM 5702 N N . THR C 1 77 ? -9.214 27.714 -32.296 1.00 19.17 77 THR C N 1
ATOM 5703 C CA . THR C 1 77 ? -8.908 26.410 -32.888 1.00 19.36 77 THR C CA 1
ATOM 5704 C C . THR C 1 77 ? -9.962 25.984 -33.917 1.00 19.69 77 THR C C 1
ATOM 5705 O O . THR C 1 77 ? -9.617 25.633 -35.032 1.00 19.96 77 THR C O 1
ATOM 5709 N N . ALA C 1 78 ? -11.232 26.004 -33.537 1.00 18.44 78 ALA C N 1
ATOM 5710 C CA . ALA C 1 78 ? -12.285 25.761 -34.501 1.00 19.48 78 ALA C CA 1
ATOM 5711 C C . ALA C 1 78 ? -11.965 26.463 -35.824 1.00 19.98 78 ALA C C 1
ATOM 5712 O O . ALA C 1 78 ? -12.071 25.853 -36.903 1.00 19.32 78 ALA C O 1
ATOM 5714 N N . ALA C 1 79 ? -11.579 27.736 -35.730 1.00 18.35 79 ALA C N 1
ATOM 5715 C CA . ALA C 1 79 ? -11.307 28.544 -36.916 1.00 19.29 79 ALA C CA 1
ATOM 5716 C C . ALA C 1 79 ? -10.221 27.966 -37.841 1.00 19.60 79 ALA C C 1
ATOM 5717 O O . ALA C 1 79 ? -10.381 28.031 -39.048 1.00 20.15 79 ALA C O 1
ATOM 5719 N N . PHE C 1 80 ? -9.142 27.400 -37.281 1.00 19.28 80 PHE C N 1
ATOM 5720 C CA . PHE C 1 80 ? -8.061 26.851 -38.090 1.00 20.22 80 PHE C CA 1
ATOM 5721 C C . PHE C 1 80 ? -8.586 25.639 -38.855 1.00 21.61 80 PHE C C 1
ATOM 5722 O O . PHE C 1 80 ? -8.395 25.515 -40.077 1.00 21.45 80 PHE C O 1
ATOM 5730 N N . TYR C 1 81 ? -9.264 24.753 -38.140 1.00 19.70 81 TYR C N 1
ATOM 5731 C CA . TYR C 1 81 ? -9.870 23.622 -38.791 1.00 19.40 81 TYR C CA 1
ATOM 5732 C C . TYR C 1 81 ? -10.821 24.066 -39.926 1.00 21.65 81 TYR C C 1
ATOM 5733 O O . TYR C 1 81 ? -10.789 23.506 -41.016 1.00 22.80 81 TYR C O 1
ATOM 5742 N N . GLN C 1 82 ? -11.645 25.089 -39.680 1.00 20.70 82 GLN C N 1
ATOM 5743 C CA . GLN C 1 82 ? -12.641 25.489 -40.657 1.00 21.69 82 GLN C CA 1
ATOM 5744 C C . GLN C 1 82 ? -11.940 26.104 -41.873 1.00 23.81 82 GLN C C 1
ATOM 5745 O O . GLN C 1 82 ? -12.381 25.925 -43.010 1.00 22.79 82 GLN C O 1
ATOM 5751 N N . ILE C 1 83 ? -10.864 26.852 -41.626 1.00 21.40 83 ILE C N 1
ATOM 5752 C CA . ILE C 1 83 ? -10.093 27.387 -42.729 1.00 21.77 83 ILE C CA 1
ATOM 5753 C C . ILE C 1 83 ? -9.504 26.218 -43.529 1.00 23.01 83 ILE C C 1
ATOM 5754 O O . ILE C 1 83 ? -9.648 26.157 -44.743 1.00 22.91 83 ILE C O 1
ATOM 5759 N N . ALA C 1 84 ? -8.868 25.271 -42.855 1.00 21.33 84 ALA C N 1
ATOM 5760 C CA . ALA C 1 84 ? -8.291 24.163 -43.593 1.00 21.84 84 ALA C CA 1
ATOM 5761 C C . ALA C 1 84 ? -9.348 23.432 -44.415 1.00 24.54 84 ALA C C 1
ATOM 5762 O O . ALA C 1 84 ? -9.093 23.087 -45.579 1.00 25.75 84 ALA C O 1
ATOM 5764 N N . GLN C 1 85 ? -10.521 23.216 -43.819 1.00 23.16 85 GLN C N 1
ATOM 5765 C CA . GLN C 1 85 ? -11.580 22.465 -44.462 1.00 24.25 85 GLN C CA 1
ATOM 5766 C C . GLN C 1 85 ? -12.055 23.161 -45.739 1.00 25.49 85 GLN C C 1
ATOM 5767 O O . GLN C 1 85 ? -12.424 22.511 -46.728 1.00 25.19 85 GLN C O 1
ATOM 5773 N N . ALA C 1 86 ? -12.047 24.488 -45.697 1.00 24.80 86 ALA C N 1
ATOM 5774 C CA . ALA C 1 86 ? -12.553 25.304 -46.775 1.00 26.18 86 ALA C CA 1
ATOM 5775 C C . ALA C 1 86 ? -11.667 25.167 -48.043 1.00 28.61 86 ALA C C 1
ATOM 5776 O O . ALA C 1 86 ? -12.047 25.588 -49.155 1.00 29.69 86 ALA C O 1
ATOM 5778 N N . PHE C 1 87 ? -10.506 24.549 -47.876 1.00 24.15 87 PHE C N 1
ATOM 5779 C CA . PHE C 1 87 ? -9.584 24.417 -48.975 1.00 26.91 87 PHE C CA 1
ATOM 5780 C C . PHE C 1 87 ? -8.832 23.095 -48.963 1.00 28.57 87 PHE C C 1
ATOM 5781 O O . PHE C 1 87 ? -7.599 23.099 -48.932 1.00 28.12 87 PHE C O 1
ATOM 5789 N N . ARG C 1 88 ? -9.559 21.979 -49.028 1.00 27.40 88 ARG C N 1
ATOM 5790 C CA . ARG C 1 88 ? -8.956 20.659 -48.889 1.00 28.82 88 ARG C CA 1
ATOM 5791 C C . ARG C 1 88 ? -7.882 20.352 -49.943 1.00 30.91 88 ARG C C 1
ATOM 5792 O O . ARG C 1 88 ? -6.981 19.511 -49.744 1.00 30.47 88 ARG C O 1
ATOM 5800 N N . GLY C 1 89 ? -7.946 21.019 -51.078 1.00 29.02 89 GLY C N 1
ATOM 5801 C CA . GLY C 1 89 ? -6.940 20.698 -52.063 1.00 30.38 89 GLY C CA 1
ATOM 5802 C C . GLY C 1 89 ? -5.510 21.052 -51.646 1.00 29.69 89 GLY C C 1
ATOM 5803 O O . GLY C 1 89 ? -4.541 20.501 -52.175 1.00 28.24 89 GLY C O 1
ATOM 5804 N N . SER C 1 90 ? -5.383 21.961 -50.688 1.00 27.78 90 SER C N 1
ATOM 5805 C CA . SER C 1 90 ? -4.275 22.907 -50.732 1.00 27.59 90 SER C CA 1
ATOM 5806 C C . SER C 1 90 ? -2.878 22.452 -50.317 1.00 28.33 90 SER C C 1
ATOM 5807 O O . SER C 1 90 ? -2.692 21.409 -49.666 1.00 28.83 90 SER C O 1
ATOM 5810 N N . ARG C 1 91 ? -1.907 23.258 -50.737 1.00 26.08 91 ARG C N 1
ATOM 5811 C CA . ARG C 1 91 ? -0.514 23.096 -50.340 1.00 29.74 91 ARG C CA 1
ATOM 5812 C C . ARG C 1 91 ? -0.107 24.120 -49.253 1.00 26.43 91 ARG C C 1
ATOM 5813 O O . ARG C 1 91 ? -0.216 25.340 -49.441 1.00 24.50 91 ARG C O 1
ATOM 5821 N N . SER C 1 92 ? 0.352 23.603 -48.119 1.00 24.52 92 SER C N 1
ATOM 5822 C CA . SER C 1 92 ? 0.490 24.429 -46.926 1.00 24.42 92 SER C CA 1
ATOM 5823 C C . SER C 1 92 ? 1.880 24.456 -46.348 1.00 23.90 92 SER C C 1
ATOM 5824 O O . SER C 1 92 ? 2.490 23.420 -46.073 1.00 24.56 92 SER C O 1
ATOM 5827 N N . LEU C 1 93 ? 2.367 25.665 -46.155 1.00 22.96 93 LEU C N 1
ATOM 5828 C CA . LEU C 1 93 ? 3.679 25.859 -45.584 1.00 26.51 93 LEU C CA 1
ATOM 5829 C C . LEU C 1 93 ? 3.499 26.247 -44.114 1.00 23.25 93 LEU C C 1
ATOM 5830 O O . LEU C 1 93 ? 2.874 27.246 -43.789 1.00 24.11 93 LEU C O 1
ATOM 5835 N N . ILE C 1 94 ? 3.999 25.414 -43.233 1.00 23.90 94 ILE C N 1
ATOM 5836 C CA . ILE C 1 94 ? 3.849 25.651 -41.792 1.00 26.12 94 ILE C CA 1
ATOM 5837 C C . ILE C 1 94 ? 5.240 25.810 -41.155 1.00 24.65 94 ILE C C 1
ATOM 5838 O O . ILE C 1 94 ? 6.095 24.920 -41.263 1.00 25.44 94 ILE C O 1
ATOM 5843 N N . ALA C 1 95 ? 5.471 26.975 -40.564 1.00 23.41 95 ALA C N 1
ATOM 5844 C CA . ALA C 1 95 ? 6.691 27.257 -39.820 1.00 26.09 95 ALA C CA 1
ATOM 5845 C C . ALA C 1 95 ? 6.682 26.466 -38.515 1.00 25.04 95 ALA C C 1
ATOM 5846 O O . ALA C 1 95 ? 5.671 26.429 -37.839 1.00 26.13 95 ALA C O 1
ATOM 5848 N N . ILE C 1 96 ? 7.787 25.818 -38.186 1.00 23.83 96 ILE C N 1
ATOM 5849 C CA . ILE C 1 96 ? 7.894 25.053 -36.957 1.00 25.88 96 ILE C CA 1
ATOM 5850 C C . ILE C 1 96 ? 9.178 25.401 -36.177 1.00 28.95 96 ILE C C 1
ATOM 5851 O O . ILE C 1 96 ? 10.191 25.809 -36.773 1.00 29.90 96 ILE C O 1
ATOM 5856 N N . PRO C 1 97 ? 9.160 25.195 -34.849 1.00 28.36 97 PRO C N 1
ATOM 5857 C CA . PRO C 1 97 ? 8.029 24.570 -34.159 1.00 27.34 97 PRO C CA 1
ATOM 5858 C C . PRO C 1 97 ? 6.851 25.545 -34.073 1.00 23.42 97 PRO C C 1
ATOM 5859 O O . PRO C 1 97 ? 7.066 26.740 -34.227 1.00 22.77 97 PRO C O 1
ATOM 5863 N N . SER C 1 98 ? 5.642 25.036 -33.862 1.00 22.71 98 SER C N 1
ATOM 5864 C CA . SER C 1 98 ? 4.441 25.891 -33.800 1.00 22.19 98 SER C CA 1
ATOM 5865 C C . SER C 1 98 ? 3.252 25.140 -33.227 1.00 22.02 98 SER C C 1
ATOM 5866 O O . SER C 1 98 ? 3.289 23.914 -33.083 1.00 22.50 98 SER C O 1
ATOM 5869 N N . PHE C 1 99 ? 2.208 25.891 -32.882 1.00 21.35 99 PHE C N 1
ATOM 5870 C CA . PHE C 1 99 ? 0.945 25.328 -32.385 1.00 20.43 99 PHE C CA 1
ATOM 5871 C C . PHE C 1 99 ? 0.517 24.131 -33.218 1.00 21.45 99 PHE C C 1
ATOM 5872 O O . PHE C 1 99 ? 0.381 24.227 -34.454 1.00 19.98 99 PHE C O 1
ATOM 5880 N N . ALA C 1 100 ? 0.291 23.010 -32.538 1.00 20.30 100 ALA C N 1
ATOM 5881 C CA . ALA C 1 100 ? 0.093 21.739 -33.222 1.00 22.51 100 ALA C CA 1
ATOM 5882 C C . ALA C 1 100 ? -1.170 21.709 -34.125 1.00 24.09 100 ALA C C 1
ATOM 5883 O O . ALA C 1 100 ? -1.244 20.944 -35.096 1.00 23.75 100 ALA C O 1
ATOM 5885 N N . GLU C 1 101 ? -2.149 22.548 -33.804 1.00 22.36 101 GLU C N 1
ATOM 5886 C CA . GLU C 1 101 ? -3.407 22.544 -34.524 1.00 22.89 101 GLU C CA 1
ATOM 5887 C C . GLU C 1 101 ? -3.309 23.030 -35.992 1.00 22.87 101 GLU C C 1
ATOM 5888 O O . GLU C 1 101 ? -4.109 22.583 -36.814 1.00 21.72 101 GLU C O 1
ATOM 5894 N N . TYR C 1 102 ? -2.350 23.904 -36.324 1.00 20.93 102 TYR C N 1
ATOM 5895 C CA . TYR C 1 102 ? -2.197 24.314 -37.722 1.00 20.91 102 TYR C CA 1
ATOM 5896 C C . TYR C 1 102 ? -1.969 23.055 -38.569 1.00 22.32 102 TYR C C 1
ATOM 5897 O O . TYR C 1 102 ? -2.662 22.815 -39.581 1.00 23.52 102 TYR C O 1
ATOM 5906 N N . GLU C 1 103 ? -1.028 22.238 -38.125 1.00 21.63 103 GLU C N 1
ATOM 5907 C CA . GLU C 1 103 ? -0.715 20.979 -38.779 1.00 24.60 103 GLU C CA 1
ATOM 5908 C C . GLU C 1 103 ? -1.860 19.975 -38.721 1.00 23.79 103 GLU C C 1
ATOM 5909 O O . GLU C 1 103 ? -2.206 19.411 -39.732 1.00 25.82 103 GLU C O 1
ATOM 5915 N N . ASP C 1 104 ? -2.413 19.725 -37.539 1.00 23.93 104 ASP C N 1
ATOM 5916 C CA . ASP C 1 104 ? -3.565 18.812 -37.411 1.00 25.81 104 ASP C CA 1
ATOM 5917 C C . ASP C 1 104 ? -4.749 19.183 -38.313 1.00 21.06 104 ASP C C 1
ATOM 5918 O O . ASP C 1 104 ? -5.309 18.302 -38.950 1.00 20.22 104 ASP C O 1
ATOM 5923 N N . ALA C 1 105 ? -5.098 20.470 -38.368 1.00 20.46 105 ALA C N 1
ATOM 5924 C CA . ALA C 1 105 ? -6.167 20.940 -39.260 1.00 22.21 105 ALA C CA 1
ATOM 5925 C C . ALA C 1 105 ? -5.859 20.569 -40.709 1.00 22.61 105 ALA C C 1
ATOM 5926 O O . ALA C 1 105 ? -6.705 20.002 -41.388 1.00 22.59 105 ALA C O 1
ATOM 5928 N N . CYS C 1 106 ? -4.622 20.865 -41.128 1.00 23.85 106 CYS C N 1
ATOM 5929 C CA . CYS C 1 106 ? -4.131 20.676 -42.498 1.00 23.80 106 CYS C CA 1
ATOM 5930 C C . CYS C 1 106 ? -4.043 19.230 -42.909 1.00 25.03 106 CYS C C 1
ATOM 5931 O O . CYS C 1 106 ? -4.277 18.905 -44.053 1.00 24.84 106 CYS C O 1
ATOM 5934 N N . ARG C 1 107 ? -3.693 18.357 -41.980 1.00 23.73 107 ARG C N 1
ATOM 5935 C CA . ARG C 1 107 ? -3.724 16.954 -42.305 1.00 25.34 107 ARG C CA 1
ATOM 5936 C C . ARG C 1 107 ? -5.131 16.371 -42.406 1.00 26.42 107 ARG C C 1
ATOM 5937 O O . ARG C 1 107 ? -5.378 15.533 -43.256 1.00 28.54 107 ARG C O 1
ATOM 5953 N N . TYR C 1 109 ? -7.837 17.789 -43.347 1.00 25.60 109 TYR C N 1
ATOM 5954 C CA . TYR C 1 109 ? -8.365 18.162 -44.646 1.00 25.92 109 TYR C CA 1
ATOM 5955 C C . TYR C 1 109 ? -7.404 17.935 -45.816 1.00 28.41 109 TYR C C 1
ATOM 5956 O O . TYR C 1 109 ? -7.449 18.653 -46.815 1.00 28.74 109 TYR C O 1
ATOM 5965 N N . GLU C 1 110 ? -6.550 16.922 -45.678 1.00 26.50 110 GLU C N 1
ATOM 5966 C CA . GLU C 1 110 ? -5.654 16.496 -46.741 1.00 28.24 110 GLU C CA 1
ATOM 5967 C C . GLU C 1 110 ? -4.892 17.579 -47.487 1.00 27.91 110 GLU C C 1
ATOM 5968 O O . GLU C 1 110 ? -4.832 17.587 -48.716 1.00 28.90 110 GLU C O 1
ATOM 5974 N N . HIS C 1 111 ? -4.290 18.481 -46.742 1.00 25.64 111 HIS C N 1
ATOM 5975 C CA . HIS C 1 111 ? -3.336 19.404 -47.304 1.00 25.41 111 HIS C CA 1
ATOM 5976 C C . HIS C 1 111 ? -1.996 18.697 -47.492 1.00 27.03 111 HIS C C 1
ATOM 5977 O O . HIS C 1 111 ? -1.687 17.727 -46.804 1.00 25.21 111 HIS C O 1
ATOM 5984 N N . GLU C 1 112 ? -1.209 19.168 -48.447 1.00 27.78 112 GLU C N 1
ATOM 5985 C CA . GLU C 1 112 ? 0.175 18.751 -48.532 1.00 28.92 112 GLU C CA 1
ATOM 5986 C C . GLU C 1 112 ? 0.953 19.733 -47.686 1.00 27.19 112 GLU C C 1
ATOM 5987 O O . GLU C 1 112 ? 0.932 20.932 -47.961 1.00 26.92 112 GLU C O 1
ATOM 5993 N N . VAL C 1 113 ? 1.611 19.235 -46.644 1.00 25.41 113 VAL C N 1
ATOM 5994 C CA . VAL C 1 113 ? 2.227 20.115 -45.668 1.00 24.57 113 VAL C CA 1
ATOM 5995 C C . VAL C 1 113 ? 3.763 20.215 -45.804 1.00 26.58 113 VAL C C 1
ATOM 5996 O O . VAL C 1 113 ? 4.449 19.206 -45.773 1.00 27.63 113 VAL C O 1
ATOM 6000 N N . CYS C 1 114 ? 4.288 21.426 -45.965 1.00 24.27 114 CYS C N 1
ATOM 6001 C CA . CYS C 1 114 ? 5.736 21.637 -46.024 1.00 27.02 114 CYS C CA 1
ATOM 6002 C C . CYS C 1 114 ? 6.211 22.392 -44.780 1.00 28.79 114 CYS C C 1
ATOM 6003 O O . CYS C 1 114 ? 5.537 23.334 -44.339 1.00 28.94 114 CYS C O 1
ATOM 6006 N N . PHE C 1 115 ? 7.343 21.993 -44.195 1.00 24.46 115 PHE C N 1
ATOM 6007 C CA . PHE C 1 115 ? 7.799 22.692 -43.000 1.00 27.56 115 PHE C CA 1
ATOM 6008 C C . PHE C 1 115 ? 8.926 23.686 -43.266 1.00 29.18 115 PHE C C 1
ATOM 6009 O O . PHE C 1 115 ? 9.552 23.673 -44.315 1.00 27.42 115 PHE C O 1
ATOM 6017 N N . TYR C 1 116 ? 9.133 24.581 -42.314 1.00 28.60 116 TYR C N 1
ATOM 6018 C CA . TYR C 1 116 ? 10.147 25.592 -42.451 1.00 29.98 116 TYR C CA 1
ATOM 6019 C C . TYR C 1 116 ? 10.465 26.145 -41.074 1.00 31.72 116 TYR C C 1
ATOM 6020 O O . TYR C 1 116 ? 9.572 26.543 -40.346 1.00 32.17 116 TYR C O 1
ATOM 6029 N N . PRO C 1 117 ? 11.752 26.168 -40.708 1.00 35.86 117 PRO C N 1
ATOM 6030 C CA . PRO C 1 117 ? 12.212 26.660 -39.393 1.00 35.94 117 PRO C CA 1
ATOM 6031 C C . PRO C 1 117 ? 11.796 28.109 -39.016 1.00 36.35 117 PRO C C 1
ATOM 6032 O O . PRO C 1 117 ? 12.227 29.051 -39.678 1.00 35.78 117 PRO C O 1
ATOM 6036 N N . SER C 1 118 ? 10.999 28.280 -37.954 1.00 32.90 118 SER C N 1
ATOM 6037 C CA . SER C 1 118 ? 10.580 29.623 -37.519 1.00 34.10 118 SER C CA 1
ATOM 6038 C C . SER C 1 118 ? 11.729 30.536 -37.012 1.00 37.57 118 SER C C 1
ATOM 6039 O O . SER C 1 118 ? 11.552 31.756 -36.874 1.00 35.06 118 SER C O 1
ATOM 6042 N N . ASN C 1 119 ? 12.903 29.965 -36.736 1.00 39.90 119 ASN C N 1
ATOM 6043 C CA . ASN C 1 119 ? 14.074 30.830 -36.487 1.00 42.88 119 ASN C CA 1
ATOM 6044 C C . ASN C 1 119 ? 15.121 30.940 -37.602 1.00 42.91 119 ASN C C 1
ATOM 6045 O O . ASN C 1 119 ? 16.224 31.434 -37.389 1.00 45.11 119 ASN C O 1
ATOM 6050 N N . GLU C 1 120 ? 14.724 30.483 -38.789 1.00 44.08 120 GLU C N 1
ATOM 6051 C CA . GLU C 1 120 ? 15.371 30.783 -40.066 1.00 43.13 120 GLU C CA 1
ATOM 6052 C C . GLU C 1 120 ? 14.481 31.884 -40.653 1.00 44.48 120 GLU C C 1
ATOM 6053 O O . GLU C 1 120 ? 13.312 32.012 -40.258 1.00 45.32 120 GLU C O 1
ATOM 6059 N N . ASP C 1 121 ? 14.983 32.692 -41.575 1.00 42.94 121 ASP C N 1
ATOM 6060 C CA . ASP C 1 121 ? 14.148 33.805 -42.014 1.00 44.26 121 ASP C CA 1
ATOM 6061 C C . ASP C 1 121 ? 13.015 33.292 -42.918 1.00 45.56 121 ASP C C 1
ATOM 6062 O O . ASP C 1 121 ? 13.255 32.826 -44.038 1.00 45.53 121 ASP C O 1
ATOM 6067 N N . ILE C 1 122 ? 11.781 33.377 -42.437 1.00 44.52 122 ILE C N 1
ATOM 6068 C CA . ILE C 1 122 ? 10.644 32.952 -43.242 1.00 42.49 122 ILE C CA 1
ATOM 6069 C C . ILE C 1 122 ? 10.660 33.599 -44.635 1.00 43.26 122 ILE C C 1
ATOM 6070 O O . ILE C 1 122 ? 10.139 33.031 -45.586 1.00 41.54 122 ILE C O 1
ATOM 6075 N N . GLY C 1 123 ? 11.277 34.771 -44.756 1.00 45.01 123 GLY C N 1
ATOM 6076 C CA . GLY C 1 123 ? 11.276 35.503 -46.012 1.00 43.42 123 GLY C CA 1
ATOM 6077 C C . GLY C 1 123 ? 12.048 34.788 -47.100 1.00 44.50 123 GLY C C 1
ATOM 6078 O O . GLY C 1 123 ? 11.827 35.029 -48.283 1.00 42.44 123 GLY C O 1
ATOM 6079 N N . GLU C 1 124 ? 12.954 33.901 -46.700 1.00 45.08 124 GLU C N 1
ATOM 6080 C CA . GLU C 1 124 ? 13.808 33.195 -47.659 1.00 45.95 124 GLU C CA 1
ATOM 6081 C C . GLU C 1 124 ? 13.322 31.772 -47.932 1.00 43.99 124 GLU C C 1
ATOM 6082 O O . GLU C 1 124 ? 14.113 30.926 -48.390 1.00 43.24 124 GLU C O 1
ATOM 6088 N N . ALA C 1 125 ? 12.062 31.482 -47.598 1.00 41.31 125 ALA C N 1
ATOM 6089 C CA . ALA C 1 125 ? 11.478 30.173 -47.921 1.00 40.29 125 ALA C CA 1
ATOM 6090 C C . ALA C 1 125 ? 10.924 30.160 -49.351 1.00 36.98 125 ALA C C 1
ATOM 6091 O O . ALA C 1 125 ? 10.574 31.192 -49.920 1.00 36.54 125 ALA C O 1
ATOM 6093 N N . ASP C 1 126 ? 10.870 28.986 -49.940 1.00 35.66 126 ASP C N 1
ATOM 6094 C CA . ASP C 1 126 ? 10.278 28.861 -51.256 1.00 37.58 126 ASP C CA 1
ATOM 6095 C C . ASP C 1 126 ? 8.720 28.862 -51.185 1.00 34.28 126 ASP C C 1
ATOM 6096 O O . ASP C 1 126 ? 8.139 27.919 -50.689 1.00 32.66 126 ASP C O 1
ATOM 6101 N N . PHE C 1 127 ? 8.076 29.922 -51.670 1.00 31.07 127 PHE C N 1
ATOM 6102 C CA . PHE C 1 127 ? 6.613 30.014 -51.712 1.00 31.73 127 PHE C CA 1
ATOM 6103 C C . PHE C 1 127 ? 5.992 29.643 -53.093 1.00 33.83 127 PHE C C 1
ATOM 6104 O O . PHE C 1 127 ? 4.765 29.713 -53.281 1.00 30.56 127 PHE C O 1
ATOM 6112 N N . SER C 1 128 ? 6.842 29.253 -54.056 1.00 36.45 128 SER C N 1
ATOM 6113 C CA . SER C 1 128 ? 6.410 29.047 -55.459 1.00 34.64 128 SER C CA 1
ATOM 6114 C C . SER C 1 128 ? 5.099 28.252 -55.587 1.00 32.12 128 SER C C 1
ATOM 6115 O O . SER C 1 128 ? 4.195 28.637 -56.331 1.00 31.95 128 SER C O 1
ATOM 6118 N N . ASN C 1 129 ? 5.019 27.137 -54.874 1.00 28.89 129 ASN C N 1
ATOM 6119 C CA . ASN C 1 129 ? 3.890 26.250 -54.982 1.00 29.76 129 ASN C CA 1
ATOM 6120 C C . ASN C 1 129 ? 3.056 26.161 -53.696 1.00 31.44 129 ASN C C 1
ATOM 6121 O O . ASN C 1 129 ? 2.304 25.201 -53.512 1.00 30.91 129 ASN C O 1
ATOM 6134 N N . ASP C 1 131 ? 0.055 27.407 -51.412 1.00 25.65 131 ASP C N 1
ATOM 6135 C CA . ASP C 1 131 ? -1.211 28.144 -51.450 1.00 26.99 131 ASP C CA 1
ATOM 6136 C C . ASP C 1 131 ? -1.465 28.892 -50.119 1.00 26.82 131 ASP C C 1
ATOM 6137 O O . ASP C 1 131 ? -2.057 29.979 -50.096 1.00 23.80 131 ASP C O 1
ATOM 6142 N N . PHE C 1 132 ? -0.996 28.296 -49.020 1.00 26.82 132 PHE C N 1
ATOM 6143 C CA . PHE C 1 132 ? -1.202 28.835 -47.677 1.00 25.32 132 PHE C CA 1
ATOM 6144 C C . PHE C 1 132 ? 0.111 28.809 -46.964 1.00 25.26 132 PHE C C 1
ATOM 6145 O O . PHE C 1 132 ? 0.844 27.834 -47.056 1.00 25.96 132 PHE C O 1
ATOM 6153 N N . CYS C 1 133 ? 0.402 29.874 -46.235 1.00 25.47 133 CYS C N 1
ATOM 6154 C CA . CYS C 1 133 ? 1.503 29.875 -45.275 1.00 23.73 133 CYS C CA 1
ATOM 6155 C C . CYS C 1 133 ? 0.898 30.171 -43.880 1.00 22.97 133 CYS C C 1
ATOM 6156 O O . CYS C 1 133 ? 0.229 31.198 -43.674 1.00 21.47 133 CYS C O 1
ATOM 6159 N N . TRP C 1 134 ? 1.088 29.255 -42.938 1.00 21.84 134 TRP C N 1
ATOM 6160 C CA . TRP C 1 134 ? 0.547 29.452 -41.584 1.00 20.94 134 TRP C CA 1
ATOM 6161 C C . TRP C 1 134 ? 1.601 30.048 -40.621 1.00 23.36 134 TRP C C 1
ATOM 6162 O O . TRP C 1 134 ? 2.633 29.434 -40.339 1.00 23.21 134 TRP C O 1
ATOM 6173 N N . LEU C 1 135 ? 1.332 31.251 -40.138 1.00 22.83 135 LEU C N 1
ATOM 6174 C CA . LEU C 1 135 ? 2.207 31.930 -39.182 1.00 21.46 135 LEU C CA 1
ATOM 6175 C C . LEU C 1 135 ? 1.473 32.387 -37.916 1.00 22.44 135 LEU C C 1
ATOM 6176 O O . LEU C 1 135 ? 0.258 32.671 -37.923 1.00 21.68 135 LEU C O 1
ATOM 6181 N N . CYS C 1 136 ? 2.243 32.441 -36.838 1.00 21.83 136 CYS C N 1
ATOM 6182 C CA . CYS C 1 136 ? 1.845 32.996 -35.582 1.00 19.96 136 CYS C CA 1
ATOM 6183 C C . CYS C 1 136 ? 2.895 33.969 -35.086 1.00 23.99 136 CYS C C 1
ATOM 6184 O O . CYS C 1 136 ? 4.082 33.619 -34.959 1.00 25.75 136 CYS C O 1
ATOM 6187 N N . ASN C 1 137 ? 2.517 35.205 -34.810 1.00 23.35 137 ASN C N 1
ATOM 6188 C CA . ASN C 1 137 ? 3.493 36.031 -34.143 1.00 24.87 137 ASN C CA 1
ATOM 6189 C C . ASN C 1 137 ? 2.915 37.059 -33.217 1.00 24.89 137 ASN C C 1
ATOM 6190 O O . ASN C 1 137 ? 2.055 37.841 -33.618 1.00 25.43 137 ASN C O 1
ATOM 6195 N N . PRO C 1 138 ? 3.460 37.102 -31.988 1.00 24.89 138 PRO C N 1
ATOM 6196 C CA . PRO C 1 138 ? 4.679 36.333 -31.717 1.00 24.66 138 PRO C CA 1
ATOM 6197 C C . PRO C 1 138 ? 4.389 34.825 -31.745 1.00 23.98 138 PRO C C 1
ATOM 6198 O O . PRO C 1 138 ? 3.257 34.415 -31.529 1.00 18.57 138 PRO C O 1
ATOM 6202 N N . ASN C 1 139 ? 5.415 34.010 -32.013 1.00 24.60 139 ASN C N 1
ATOM 6203 C CA . ASN C 1 139 ? 5.168 32.576 -32.204 1.00 24.94 139 ASN C CA 1
ATOM 6204 C C . ASN C 1 139 ? 5.131 31.688 -30.931 1.00 23.90 139 ASN C C 1
ATOM 6205 O O . ASN C 1 139 ? 5.905 31.853 -29.997 1.00 24.96 139 ASN C O 1
ATOM 6210 N N . ASN C 1 140 ? 4.184 30.769 -30.907 1.00 22.61 140 ASN C N 1
ATOM 6211 C CA . ASN C 1 140 ? 4.148 29.760 -29.891 1.00 23.33 140 ASN C CA 1
ATOM 6212 C C . ASN C 1 140 ? 4.852 28.503 -30.441 1.00 23.84 140 ASN C C 1
ATOM 6213 O O . ASN C 1 140 ? 4.416 27.969 -31.445 1.00 22.13 140 ASN C O 1
ATOM 6218 N N . PRO C 1 141 ? 5.919 27.999 -29.761 1.00 24.26 141 PRO C N 1
ATOM 6219 C CA . PRO C 1 141 ? 6.388 28.281 -28.397 1.00 24.42 141 PRO C CA 1
ATOM 6220 C C . PRO C 1 141 ? 7.585 29.215 -28.295 1.00 26.09 141 PRO C C 1
ATOM 6221 O O . PRO C 1 141 ? 7.953 29.593 -27.174 1.00 27.27 141 PRO C O 1
ATOM 6225 N N . ASP C 1 142 ? 8.200 29.507 -29.439 1.00 27.21 142 ASP C N 1
ATOM 6226 C CA . ASP C 1 142 ? 9.428 30.312 -29.616 1.00 26.04 142 ASP C CA 1
ATOM 6227 C C . ASP C 1 142 ? 9.409 31.709 -29.020 1.00 23.92 142 ASP C C 1
ATOM 6228 O O . ASP C 1 142 ? 10.408 32.215 -28.532 1.00 25.20 142 ASP C O 1
ATOM 6233 N N . GLY C 1 143 ? 8.277 32.367 -29.155 1.00 22.61 143 GLY C N 1
ATOM 6234 C CA . GLY C 1 143 ? 8.222 33.797 -29.008 1.00 23.41 143 GLY C CA 1
ATOM 6235 C C . GLY C 1 143 ? 8.762 34.497 -30.237 1.00 24.50 143 GLY C C 1
ATOM 6236 O O . GLY C 1 143 ? 8.883 35.717 -30.215 1.00 24.72 143 GLY C O 1
ATOM 6237 N N . ARG C 1 144 ? 9.074 33.769 -31.314 1.00 23.87 144 ARG C N 1
ATOM 6238 C CA . ARG C 1 144 ? 9.603 34.454 -32.492 1.00 25.70 144 ARG C CA 1
ATOM 6239 C C . ARG C 1 144 ? 8.690 35.594 -32.921 1.00 26.50 144 ARG C C 1
ATOM 6240 O O . ARG C 1 144 ? 7.482 35.413 -33.025 1.00 26.69 144 ARG C O 1
ATOM 6248 N N . LEU C 1 145 ? 9.264 36.768 -33.149 1.00 26.28 145 LEU C N 1
ATOM 6249 C CA . LEU C 1 145 ? 8.485 37.949 -33.486 1.00 26.19 145 LEU C CA 1
ATOM 6250 C C . LEU C 1 145 ? 8.914 38.494 -34.847 1.00 28.56 145 LEU C C 1
ATOM 6251 O O . LEU C 1 145 ? 10.080 38.840 -35.028 1.00 28.27 145 LEU C O 1
ATOM 6256 N N . LEU C 1 146 ? 7.972 38.558 -35.790 1.00 30.03 146 LEU C N 1
ATOM 6257 C CA . LEU C 1 146 ? 8.179 39.102 -37.133 1.00 27.52 146 LEU C CA 1
ATOM 6258 C C . LEU C 1 146 ? 7.800 40.562 -37.145 1.00 31.30 146 LEU C C 1
ATOM 6259 O O . LEU C 1 146 ? 6.802 40.958 -36.530 1.00 31.27 146 LEU C O 1
ATOM 6264 N N . GLN C 1 147 ? 8.585 41.377 -37.839 1.00 31.01 147 GLN C N 1
ATOM 6265 C CA . GLN C 1 147 ? 8.279 42.791 -37.924 1.00 29.36 147 GLN C CA 1
ATOM 6266 C C . GLN C 1 147 ? 7.038 42.980 -38.771 1.00 30.77 147 GLN C C 1
ATOM 6267 O O . GLN C 1 147 ? 6.754 42.182 -39.655 1.00 30.13 147 GLN C O 1
ATOM 6273 N N . ARG C 1 148 ? 6.277 44.027 -38.472 1.00 33.02 148 ARG C N 1
ATOM 6274 C CA . ARG C 1 148 ? 5.101 44.342 -39.253 1.00 31.04 148 ARG C CA 1
ATOM 6275 C C . ARG C 1 148 ? 5.484 44.501 -40.705 1.00 30.26 148 ARG C C 1
ATOM 6276 O O . ARG C 1 148 ? 4.870 43.883 -41.580 1.00 30.19 148 ARG C O 1
ATOM 6284 N N . THR C 1 149 ? 6.506 45.309 -40.972 1.00 31.72 149 THR C N 1
ATOM 6285 C CA . THR C 1 149 ? 6.890 45.562 -42.358 1.00 31.73 149 THR C CA 1
ATOM 6286 C C . THR C 1 149 ? 7.344 44.291 -43.060 1.00 33.04 149 THR C C 1
ATOM 6287 O O . THR C 1 149 ? 7.160 44.153 -44.263 1.00 34.88 149 THR C O 1
ATOM 6291 N N . GLU C 1 150 ? 7.927 43.353 -42.331 1.00 32.60 150 GLU C N 1
ATOM 6292 C CA . GLU C 1 150 ? 8.340 42.122 -42.990 1.00 35.82 150 GLU C CA 1
ATOM 6293 C C . GLU C 1 150 ? 7.171 41.253 -43.431 1.00 36.25 150 GLU C C 1
ATOM 6294 O O . GLU C 1 150 ? 7.263 40.582 -44.460 1.00 38.68 150 GLU C O 1
ATOM 6300 N N . ILE C 1 151 ? 6.084 41.248 -42.660 1.00 33.40 151 ILE C N 1
ATOM 6301 C CA . ILE C 1 151 ? 4.914 40.472 -43.033 1.00 32.73 151 ILE C CA 1
ATOM 6302 C C . ILE C 1 151 ? 4.274 41.086 -44.293 1.00 35.13 151 ILE C C 1
ATOM 6303 O O . ILE C 1 151 ? 3.882 40.369 -45.214 1.00 35.40 151 ILE C O 1
ATOM 6308 N N . LEU C 1 152 ? 4.218 42.415 -44.344 1.00 34.96 152 LEU C N 1
ATOM 6309 C CA . LEU C 1 152 ? 3.638 43.142 -45.472 1.00 33.65 152 LEU C CA 1
ATOM 6310 C C . LEU C 1 152 ? 4.411 42.925 -46.773 1.00 36.59 152 LEU C C 1
ATOM 6311 O O . LEU C 1 152 ? 3.842 42.963 -47.860 1.00 37.77 152 LEU C O 1
ATOM 6316 N N . ARG C 1 153 ? 5.716 42.731 -46.661 1.00 36.76 153 ARG C N 1
ATOM 6317 C CA . ARG C 1 153 ? 6.544 42.416 -47.811 1.00 37.32 153 ARG C CA 1
ATOM 6318 C C . ARG C 1 153 ? 6.192 41.009 -48.287 1.00 37.49 153 ARG C C 1
ATOM 6319 O O . ARG C 1 153 ? 6.200 40.717 -49.490 1.00 35.68 153 ARG C O 1
ATOM 6327 N N . LEU C 1 154 ? 5.871 40.141 -47.331 1.00 36.90 154 LEU C N 1
ATOM 6328 C CA . LEU C 1 154 ? 5.409 38.794 -47.641 1.00 36.09 154 LEU C CA 1
ATOM 6329 C C . LEU C 1 154 ? 4.055 38.799 -48.383 1.00 35.50 154 LEU C C 1
ATOM 6330 O O . LEU C 1 154 ? 3.926 38.219 -49.468 1.00 33.75 154 LEU C O 1
ATOM 6335 N N . LEU C 1 155 ? 3.051 39.461 -47.801 1.00 35.08 155 LEU C N 1
ATOM 6336 C CA . LEU C 1 155 ? 1.772 39.634 -48.482 1.00 32.63 155 LEU C CA 1
ATOM 6337 C C . LEU C 1 155 ? 1.985 40.111 -49.910 1.00 33.72 155 LEU C C 1
ATOM 6338 O O . LEU C 1 155 ? 1.385 39.608 -50.848 1.00 36.10 155 LEU C O 1
ATOM 6343 N N . ASN C 1 156 ? 2.845 41.099 -50.077 1.00 35.05 156 ASN C N 1
ATOM 6344 C CA . ASN C 1 156 ? 3.038 41.716 -51.378 1.00 34.74 156 ASN C CA 1
ATOM 6345 C C . ASN C 1 156 ? 3.826 40.906 -52.403 1.00 33.51 156 ASN C C 1
ATOM 6346 O O . ASN C 1 156 ? 3.485 40.950 -53.583 1.00 34.14 156 ASN C O 1
ATOM 6351 N N . ASP C 1 157 ? 4.851 40.174 -51.965 1.00 32.10 157 ASP C N 1
ATOM 6352 C CA . ASP C 1 157 ? 5.711 39.436 -52.885 1.00 31.58 157 ASP C CA 1
ATOM 6353 C C . ASP C 1 157 ? 5.078 38.136 -53.317 1.00 34.40 157 ASP C C 1
ATOM 6354 O O . ASP C 1 157 ? 5.461 37.547 -54.323 1.00 33.52 157 ASP C O 1
ATOM 6359 N N . HIS C 1 158 ? 4.093 37.684 -52.553 1.00 36.15 158 HIS C N 1
ATOM 6360 C CA . HIS C 1 158 ? 3.438 36.422 -52.858 1.00 33.72 158 HIS C CA 1
ATOM 6361 C C . HIS C 1 158 ? 1.910 36.486 -52.855 1.00 33.37 158 HIS C C 1
ATOM 6362 O O . HIS C 1 158 ? 1.283 35.865 -52.015 1.00 33.37 158 HIS C O 1
ATOM 6369 N N . PRO C 1 159 ? 1.315 37.169 -53.843 1.00 34.84 159 PRO C N 1
ATOM 6370 C CA . PRO C 1 159 ? -0.148 37.226 -54.005 1.00 33.03 159 PRO C CA 1
ATOM 6371 C C . PRO C 1 159 ? -0.848 35.852 -54.091 1.00 34.59 159 PRO C C 1
ATOM 6372 O O . PRO C 1 159 ? -2.059 35.743 -53.767 1.00 35.45 159 PRO C O 1
ATOM 6376 N N . ASP C 1 160 ? -0.128 34.828 -54.548 1.00 33.54 160 ASP C N 1
ATOM 6377 C CA . ASP C 1 160 ? -0.735 33.511 -54.807 1.00 33.63 160 ASP C CA 1
ATOM 6378 C C . ASP C 1 160 ? -0.634 32.623 -53.588 1.00 32.37 160 ASP C C 1
ATOM 6379 O O . ASP C 1 160 ? -1.120 31.489 -53.576 1.00 30.72 160 ASP C O 1
ATOM 6384 N N . THR C 1 161 ? 0.003 33.155 -52.557 1.00 31.09 161 THR C N 1
ATOM 6385 C CA . THR C 1 161 ? 0.020 32.473 -51.272 1.00 31.59 161 THR C CA 1
ATOM 6386 C C . THR C 1 161 ? -0.851 33.207 -50.245 1.00 29.12 161 THR C C 1
ATOM 6387 O O . THR C 1 161 ? -0.627 34.383 -49.965 1.00 28.30 161 THR C O 1
ATOM 6391 N N . THR C 1 162 ? -1.855 32.538 -49.681 1.00 28.13 162 THR C N 1
ATOM 6392 C CA . THR C 1 162 ? -2.515 33.169 -48.542 1.00 26.59 162 THR C CA 1
ATOM 6393 C C . THR C 1 162 ? -1.858 32.840 -47.186 1.00 25.99 162 THR C C 1
ATOM 6394 O O . THR C 1 162 ? -1.538 31.685 -46.853 1.00 23.62 162 THR C O 1
ATOM 6398 N N . PHE C 1 163 ? -1.569 33.923 -46.471 1.00 24.93 163 PHE C N 1
ATOM 6399 C CA . PHE C 1 163 ? -0.960 33.852 -45.178 1.00 23.99 163 PHE C CA 1
ATOM 6400 C C . PHE C 1 163 ? -2.037 33.817 -44.098 1.00 23.39 163 PHE C C 1
ATOM 6401 O O . PHE C 1 163 ? -2.774 34.794 -43.877 1.00 23.05 163 PHE C O 1
ATOM 6409 N N . VAL C 1 164 ? -2.170 32.666 -43.464 1.00 20.74 164 VAL C N 1
ATOM 6410 C CA . VAL C 1 164 ? -3.052 32.564 -42.314 1.00 21.45 164 VAL C CA 1
ATOM 6411 C C . VAL C 1 164 ? -2.279 33.023 -41.077 1.00 22.33 164 VAL C C 1
ATOM 6412 O O . VAL C 1 164 ? -1.316 32.357 -40.620 1.00 22.22 164 VAL C O 1
ATOM 6416 N N . LEU C 1 165 ? -2.664 34.186 -40.565 1.00 20.99 165 LEU C N 1
ATOM 6417 C CA . LEU C 1 165 ? -1.923 34.808 -39.471 1.00 23.49 165 LEU C CA 1
ATOM 6418 C C . LEU C 1 165 ? -2.600 34.566 -38.114 1.00 22.19 165 LEU C C 1
ATOM 6419 O O . LEU C 1 165 ? -3.719 35.036 -37.897 1.00 22.88 165 LEU C O 1
ATOM 6424 N N . ASP C 1 166 ? -1.966 33.776 -37.245 1.00 21.21 166 ASP C N 1
ATOM 6425 C CA . ASP C 1 166 ? -2.569 33.471 -35.951 1.00 21.31 166 ASP C CA 1
ATOM 6426 C C . ASP C 1 166 ? -2.314 34.676 -35.097 1.00 21.65 166 ASP C C 1
ATOM 6427 O O . ASP C 1 166 ? -1.156 35.004 -34.840 1.00 22.35 166 ASP C O 1
ATOM 6432 N N . GLN C 1 167 ? -3.385 35.346 -34.681 1.00 20.36 167 GLN C N 1
ATOM 6433 C CA . GLN C 1 167 ? -3.255 36.595 -33.948 1.00 22.47 167 GLN C CA 1
ATOM 6434 C C . GLN C 1 167 ? -3.464 36.427 -32.440 1.00 21.40 167 GLN C C 1
ATOM 6435 O O . GLN C 1 167 ? -3.622 37.404 -31.730 1.00 21.99 167 GLN C O 1
ATOM 6441 N N . SER C 1 168 ? -3.441 35.193 -31.954 1.00 20.16 168 SER C N 1
ATOM 6442 C CA . SER C 1 168 ? -3.700 34.927 -30.546 1.00 20.66 168 SER C CA 1
ATOM 6443 C C . SER C 1 168 ? -2.952 35.829 -29.544 1.00 22.13 168 SER C C 1
ATOM 6444 O O . SER C 1 168 ? -3.522 36.268 -28.533 1.00 22.01 168 SER C O 1
ATOM 6447 N N . TYR C 1 169 ? -1.687 36.103 -29.862 1.00 22.41 169 TYR C N 1
ATOM 6448 C CA . TYR C 1 169 ? -0.731 36.745 -28.974 1.00 22.56 169 TYR C CA 1
ATOM 6449 C C . TYR C 1 169 ? -0.351 38.137 -29.430 1.00 22.11 169 TYR C C 1
ATOM 6450 O O . TYR C 1 169 ? 0.663 38.688 -29.023 1.00 24.72 169 TYR C O 1
ATOM 6459 N N . VAL C 1 170 ? -1.195 38.706 -30.260 1.00 23.06 170 VAL C N 1
ATOM 6460 C CA . VAL C 1 170 ? -0.982 40.027 -30.810 1.00 24.61 170 VAL C CA 1
ATOM 6461 C C . VAL C 1 170 ? -0.735 41.058 -29.687 1.00 27.59 170 VAL C C 1
ATOM 6462 O O . VAL C 1 170 ? 0.029 42.016 -29.858 1.00 28.28 170 VAL C O 1
ATOM 6466 N N . SER C 1 171 ? -1.342 40.826 -28.521 1.00 26.17 171 SER C N 1
ATOM 6467 C CA . SER C 1 171 ? -1.210 41.712 -27.362 1.00 26.16 171 SER C CA 1
ATOM 6468 C C . SER C 1 171 ? -0.055 41.394 -26.422 1.00 27.22 171 SER C C 1
ATOM 6469 O O . SER C 1 171 ? 0.114 42.084 -25.410 1.00 28.53 171 SER C O 1
ATOM 6472 N N . PHE C 1 172 ? 0.687 40.317 -26.699 1.00 26.25 172 PHE C N 1
ATOM 6473 C CA . PHE C 1 172 ? 1.813 39.931 -25.861 1.00 25.90 172 PHE C CA 1
ATOM 6474 C C . PHE C 1 172 ? 3.099 40.554 -26.412 1.00 27.77 172 PHE C C 1
ATOM 6475 O O . PHE C 1 172 ? 4.203 40.104 -26.117 1.00 27.39 172 PHE C O 1
ATOM 6483 N N . THR C 1 173 ? 2.940 41.575 -27.244 1.00 27.08 173 THR C N 1
ATOM 6484 C CA . THR C 1 173 ? 4.063 42.351 -27.711 1.00 29.58 173 THR C CA 1
ATOM 6485 C C . THR C 1 173 ? 3.727 43.836 -27.724 1.00 31.69 173 THR C C 1
ATOM 6486 O O . THR C 1 173 ? 2.579 44.236 -27.671 1.00 28.23 173 THR C O 1
ATOM 6490 N N . THR C 1 174 ? 4.765 44.652 -27.777 1.00 34.32 174 THR C N 1
ATOM 6491 C CA . THR C 1 174 ? 4.598 46.072 -27.617 1.00 33.94 174 THR C CA 1
ATOM 6492 C C . THR C 1 174 ? 5.093 46.623 -28.938 1.00 31.89 174 THR C C 1
ATOM 6493 O O . THR C 1 174 ? 5.099 47.811 -29.204 1.00 28.61 174 THR C O 1
ATOM 6497 N N . GLU C 1 175 ? 5.502 45.672 -29.762 1.00 33.30 175 GLU C N 1
ATOM 6498 C CA . GLU C 1 175 ? 6.055 45.888 -31.080 1.00 33.17 175 GLU C CA 1
ATOM 6499 C C . GLU C 1 175 ? 4.833 46.140 -31.968 1.00 35.76 175 GLU C C 1
ATOM 6500 O O . GLU C 1 175 ? 3.714 45.764 -31.586 1.00 35.72 175 GLU C O 1
ATOM 6506 N N . GLU C 1 176 ? 5.019 46.759 -33.134 1.00 35.07 176 GLU C N 1
ATOM 6507 C CA . GLU C 1 176 ? 3.893 47.017 -34.039 1.00 33.64 176 GLU C CA 1
ATOM 6508 C C . GLU C 1 176 ? 3.371 45.752 -34.724 1.00 32.19 176 GLU C C 1
ATOM 6509 O O . GLU C 1 176 ? 4.131 44.868 -35.103 1.00 31.73 176 GLU C O 1
ATOM 6515 N N . VAL C 1 177 ? 2.056 45.664 -34.858 1.00 32.63 177 VAL C N 1
ATOM 6516 C CA . VAL C 1 177 ? 1.429 44.465 -35.419 1.00 31.78 177 VAL C CA 1
ATOM 6517 C C . VAL C 1 177 ? 0.658 44.694 -36.720 1.00 31.57 177 VAL C C 1
ATOM 6518 O O . VAL C 1 177 ? 0.265 45.808 -37.058 1.00 31.92 177 VAL C O 1
ATOM 6522 N N . ILE C 1 178 ? 0.501 43.619 -37.468 1.00 31.18 178 ILE C N 1
ATOM 6523 C CA . ILE C 1 178 ? -0.525 43.528 -38.487 1.00 32.19 178 ILE C CA 1
ATOM 6524 C C . ILE C 1 178 ? -1.894 43.636 -37.756 1.00 33.68 178 ILE C C 1
ATOM 6525 O O . ILE C 1 178 ? -2.033 43.147 -36.632 1.00 32.91 178 ILE C O 1
ATOM 6530 N N . ARG C 1 179 ? -2.885 44.292 -38.367 1.00 33.98 179 ARG C N 1
ATOM 6531 C CA . ARG C 1 179 ? -4.224 44.376 -37.773 1.00 32.15 179 ARG C CA 1
ATOM 6532 C C . ARG C 1 179 ? -5.322 44.158 -38.784 1.00 31.54 179 ARG C C 1
ATOM 6533 O O . ARG C 1 179 ? -5.040 44.079 -39.978 1.00 32.22 179 ARG C O 1
ATOM 6541 N N . PRO C 1 180 ? -6.579 44.052 -38.307 1.00 31.35 180 PRO C N 1
ATOM 6542 C CA . PRO C 1 180 ? -7.700 43.702 -39.175 1.00 30.85 180 PRO C CA 1
ATOM 6543 C C . PRO C 1 180 ? -7.802 44.561 -40.436 1.00 29.32 180 PRO C C 1
ATOM 6544 O O . PRO C 1 180 ? -7.995 43.992 -41.521 1.00 28.41 180 PRO C O 1
ATOM 6548 N N . ALA C 1 181 ? -7.688 45.885 -40.297 1.00 29.84 181 ALA C N 1
ATOM 6549 C CA . ALA C 1 181 ? -7.811 46.798 -41.443 1.00 31.32 181 ALA C CA 1
ATOM 6550 C C . ALA C 1 181 ? -6.802 46.504 -42.546 1.00 30.50 181 ALA C C 1
ATOM 6551 O O . ALA C 1 181 ? -6.968 46.957 -43.669 1.00 32.69 181 ALA C O 1
ATOM 6553 N N . ASP C 1 182 ? -5.769 45.735 -42.229 1.00 29.12 182 ASP C N 1
ATOM 6554 C CA . ASP C 1 182 ? -4.783 45.347 -43.215 1.00 28.33 182 ASP C CA 1
ATOM 6555 C C . ASP C 1 182 ? -5.298 44.413 -44.305 1.00 30.26 182 ASP C C 1
ATOM 6556 O O . ASP C 1 182 ? -4.591 44.204 -45.292 1.00 29.86 182 ASP C O 1
ATOM 6561 N N . ILE C 1 183 ? -6.504 43.845 -44.150 1.00 31.65 183 ILE C N 1
ATOM 6562 C CA . ILE C 1 183 ? -7.092 43.068 -45.263 1.00 31.44 183 ILE C CA 1
ATOM 6563 C C . ILE C 1 183 ? -7.396 43.948 -46.480 1.00 30.83 183 ILE C C 1
ATOM 6564 O O . ILE C 1 183 ? -7.380 43.467 -47.601 1.00 31.39 183 ILE C O 1
ATOM 6569 N N . LYS C 1 184 ? -7.669 45.230 -46.258 1.00 30.62 184 LYS C N 1
ATOM 6570 C CA . LYS C 1 184 ? -8.096 46.101 -47.359 1.00 32.91 184 LYS C CA 1
ATOM 6571 C C . LYS C 1 184 ? -7.087 46.187 -48.515 1.00 31.72 184 LYS C C 1
ATOM 6572 O O . LYS C 1 184 ? -5.938 46.519 -48.308 1.00 32.78 184 LYS C O 1
ATOM 6578 N N . GLY C 1 185 ? -7.530 45.869 -49.725 1.00 32.26 185 GLY C N 1
ATOM 6579 C CA . GLY C 1 185 ? -6.679 45.987 -50.892 1.00 35.50 185 GLY C CA 1
ATOM 6580 C C . GLY C 1 185 ? -5.698 44.833 -51.043 1.00 36.91 185 GLY C C 1
ATOM 6581 O O . GLY C 1 185 ? -4.723 44.914 -51.784 1.00 33.89 185 GLY C O 1
ATOM 6582 N N . ARG C 1 186 ? -5.943 43.755 -50.316 1.00 35.34 186 ARG C N 1
ATOM 6583 C CA . ARG C 1 186 ? -5.183 42.535 -50.524 1.00 36.00 186 ARG C CA 1
ATOM 6584 C C . ARG C 1 186 ? -6.120 41.373 -50.305 1.00 36.38 186 ARG C C 1
ATOM 6585 O O . ARG C 1 186 ? -7.142 41.506 -49.637 1.00 37.50 186 ARG C O 1
ATOM 6593 N N . LYS C 1 187 ? -5.787 40.225 -50.868 1.00 35.11 187 LYS C N 1
ATOM 6594 C CA . LYS C 1 187 ? -6.732 39.121 -50.869 1.00 34.60 187 LYS C CA 1
ATOM 6595 C C . LYS C 1 187 ? -6.107 37.941 -50.145 1.00 29.72 187 LYS C C 1
ATOM 6596 O O . LYS C 1 187 ? -6.728 36.923 -49.884 1.00 30.63 187 LYS C O 1
ATOM 6602 N N . ASN C 1 188 ? -4.840 38.080 -49.843 1.00 28.65 188 ASN C N 1
ATOM 6603 C CA . ASN C 1 188 ? -4.081 36.945 -49.378 1.00 27.68 188 ASN C CA 1
ATOM 6604 C C . ASN C 1 188 ? -3.697 37.023 -47.889 1.00 26.39 188 ASN C C 1
ATOM 6605 O O . ASN C 1 188 ? -2.792 36.311 -47.454 1.00 24.65 188 ASN C O 1
ATOM 6610 N N . LEU C 1 189 ? -4.385 37.907 -47.145 1.00 25.73 189 LEU C N 1
ATOM 6611 C CA . LEU C 1 189 ? -4.267 38.013 -45.687 1.00 24.45 189 LEU C CA 1
ATOM 6612 C C . LEU C 1 189 ? -5.530 37.467 -44.991 1.00 25.36 189 LEU C C 1
ATOM 6613 O O . LEU C 1 189 ? -6.644 37.912 -45.262 1.00 24.41 189 LEU C O 1
ATOM 6618 N N . VAL C 1 190 ? -5.328 36.497 -44.099 1.00 24.21 190 VAL C N 1
ATOM 6619 C CA . VAL C 1 190 ? -6.387 35.935 -43.286 1.00 23.59 190 VAL C CA 1
ATOM 6620 C C . VAL C 1 190 ? -5.922 35.866 -41.833 1.00 24.80 190 VAL C C 1
ATOM 6621 O O . VAL C 1 190 ? -4.769 35.476 -41.539 1.00 23.92 190 VAL C O 1
ATOM 6633 N N . VAL C 1 192 ? -6.815 35.152 -37.515 1.00 21.54 192 VAL C N 1
ATOM 6634 C CA . VAL C 1 192 ? -7.612 34.427 -36.564 1.00 20.37 192 VAL C CA 1
ATOM 6635 C C . VAL C 1 192 ? -7.403 35.038 -35.191 1.00 22.09 192 VAL C C 1
ATOM 6636 O O . VAL C 1 192 ? -6.279 35.084 -34.701 1.00 21.34 192 VAL C O 1
ATOM 6640 N N . TYR C 1 193 ? -8.483 35.521 -34.576 1.00 22.33 193 TYR C N 1
ATOM 6641 C CA . TYR C 1 193 ? -8.368 36.192 -33.288 1.00 21.30 193 TYR C CA 1
ATOM 6642 C C . TYR C 1 193 ? -8.899 35.307 -32.155 1.00 20.72 193 TYR C C 1
ATOM 6643 O O . TYR C 1 193 ? -9.749 34.422 -32.352 1.00 21.42 193 TYR C O 1
ATOM 6652 N N . SER C 1 194 ? -8.382 35.568 -30.969 1.00 20.47 194 SER C N 1
ATOM 6653 C CA . SER C 1 194 ? -8.642 34.759 -29.786 1.00 21.62 194 SER C CA 1
ATOM 6654 C C . SER C 1 194 ? -9.134 35.563 -28.568 1.00 20.16 194 SER C C 1
ATOM 6655 O O . SER C 1 194 ? -8.605 36.622 -28.225 1.00 19.95 194 SER C O 1
ATOM 6658 N N . PHE C 1 195 ? -10.125 35.019 -27.883 1.00 20.39 195 PHE C N 1
ATOM 6659 C CA . PHE C 1 195 ? -10.509 35.555 -26.582 1.00 19.95 195 PHE C CA 1
ATOM 6660 C C . PHE C 1 195 ? -9.881 34.719 -25.448 1.00 19.83 195 PHE C C 1
ATOM 6661 O O . PHE C 1 195 ? -9.924 35.130 -24.292 1.00 20.43 195 PHE C O 1
ATOM 6669 N N . SER C 1 196 ? -9.307 33.560 -25.784 1.00 18.51 196 SER C N 1
ATOM 6670 C CA . SER C 1 196 ? -8.737 32.658 -24.786 1.00 19.00 196 SER C CA 1
ATOM 6671 C C . SER C 1 196 ? -7.508 33.195 -24.069 1.00 19.73 196 SER C C 1
ATOM 6672 O O . SER C 1 196 ? -7.343 32.977 -22.875 1.00 18.80 196 SER C O 1
ATOM 6675 N N . HIS C 1 197 ? -6.618 33.847 -24.819 1.00 20.94 197 HIS C N 1
ATOM 6676 C CA . HIS C 1 197 ? -5.233 34.064 -24.365 1.00 20.21 197 HIS C CA 1
ATOM 6677 C C . HIS C 1 197 ? -5.118 35.422 -23.726 1.00 20.00 197 HIS C C 1
ATOM 6678 O O . HIS C 1 197 ? -4.719 35.538 -22.587 1.00 20.51 197 HIS C O 1
ATOM 6685 N N . ALA C 1 198 ? -5.493 36.457 -24.453 1.00 19.19 198 ALA C N 1
ATOM 6686 C CA . ALA C 1 198 ? -5.327 37.798 -23.923 1.00 21.00 198 ALA C CA 1
ATOM 6687 C C . ALA C 1 198 ? -6.261 38.118 -22.723 1.00 22.48 198 ALA C C 1
ATOM 6688 O O . ALA C 1 198 ? -5.913 38.938 -21.880 1.00 22.50 198 ALA C O 1
ATOM 6690 N N . TYR C 1 199 ? -7.412 37.440 -22.621 1.00 22.15 199 TYR C N 1
ATOM 6691 C CA . TYR C 1 199 ? -8.397 37.755 -21.583 1.00 22.67 199 TYR C CA 1
ATOM 6692 C C . TYR C 1 199 ? -8.612 36.663 -20.521 1.00 23.74 199 TYR C C 1
ATOM 6693 O O . TYR C 1 199 ? -9.400 36.829 -19.592 1.00 22.72 199 TYR C O 1
ATOM 6702 N N . GLY C 1 200 ? -7.911 35.545 -20.634 1.00 24.20 200 GLY C N 1
ATOM 6703 C CA . GLY C 1 200 ? -8.005 34.547 -19.574 1.00 22.89 200 GLY C CA 1
ATOM 6704 C C . GLY C 1 200 ? -9.263 33.706 -19.543 1.00 20.46 200 GLY C C 1
ATOM 6705 O O . GLY C 1 200 ? -9.601 33.157 -18.503 1.00 20.47 200 GLY C O 1
ATOM 6706 N N . ILE C 1 201 ? -9.927 33.569 -20.693 1.00 20.90 201 ILE C N 1
ATOM 6707 C CA . ILE C 1 201 ? -11.198 32.832 -20.787 1.00 21.20 201 ILE C CA 1
ATOM 6708 C C . ILE C 1 201 ? -11.145 31.708 -21.843 1.00 22.10 201 ILE C C 1
ATOM 6709 O O . ILE C 1 201 ? -12.024 31.592 -22.708 1.00 21.71 201 ILE C O 1
ATOM 6714 N N . PRO C 1 202 ? -10.115 30.859 -21.757 1.00 19.87 202 PRO C N 1
ATOM 6715 C CA . PRO C 1 202 ? -10.056 29.747 -22.696 1.00 20.36 202 PRO C CA 1
ATOM 6716 C C . PRO C 1 202 ? -11.231 28.773 -22.511 1.00 20.12 202 PRO C C 1
ATOM 6717 O O . PRO C 1 202 ? -11.510 27.997 -23.414 1.00 19.02 202 PRO C O 1
ATOM 6721 N N . GLY C 1 203 ? -11.887 28.805 -21.357 1.00 21.26 203 GLY C N 1
ATOM 6722 C CA . GLY C 1 203 ? -12.939 27.854 -21.053 1.00 21.11 203 GLY C CA 1
ATOM 6723 C C . GLY C 1 203 ? -14.224 28.155 -21.807 1.00 21.24 203 GLY C C 1
ATOM 6724 O O . GLY C 1 203 ? -15.056 27.283 -22.012 1.00 20.12 203 GLY C O 1
ATOM 6725 N N . LEU C 1 204 ? -14.358 29.401 -22.237 1.00 21.56 204 LEU C N 1
ATOM 6726 C CA . LEU C 1 204 ? -15.514 29.882 -22.970 1.00 21.74 204 LEU C CA 1
ATOM 6727 C C . LEU C 1 204 ? -15.560 29.492 -24.492 1.00 19.97 204 LEU C C 1
ATOM 6728 O O . LEU C 1 204 ? -16.643 29.421 -25.093 1.00 19.18 204 LEU C O 1
ATOM 6733 N N . ARG C 1 205 ? -14.399 29.215 -25.081 1.00 19.60 205 ARG C N 1
ATOM 6734 C CA . ARG C 1 205 ? -14.275 28.842 -26.510 1.00 19.07 205 ARG C CA 1
ATOM 6735 C C . ARG C 1 205 ? -14.844 29.887 -27.446 1.00 18.65 205 ARG C C 1
ATOM 6736 O O . ARG C 1 205 ? -15.923 29.726 -27.976 1.00 19.97 205 ARG C O 1
ATOM 6744 N N . ILE C 1 206 ? -14.117 30.976 -27.627 1.00 18.01 206 ILE C N 1
ATOM 6745 C CA . ILE C 1 206 ? -14.549 32.009 -28.536 1.00 18.38 206 ILE C CA 1
ATOM 6746 C C . ILE C 1 206 ? -13.360 32.694 -29.328 1.00 19.92 206 ILE C C 1
ATOM 6747 O O . ILE C 1 206 ? -12.336 33.108 -28.773 1.00 19.27 206 ILE C O 1
ATOM 6752 N N . GLY C 1 207 ? -13.466 32.721 -30.650 1.00 19.23 207 GLY C N 1
ATOM 6753 C CA . GLY C 1 207 ? -12.518 33.458 -31.449 1.00 18.86 207 GLY C CA 1
ATOM 6754 C C . GLY C 1 207 ? -13.228 33.994 -32.660 1.00 21.23 207 GLY C C 1
ATOM 6755 O O . GLY C 1 207 ? -14.452 33.949 -32.717 1.00 20.83 207 GLY C O 1
ATOM 6756 N N . TYR C 1 208 ? -12.463 34.482 -33.640 1.00 22.57 208 TYR C N 1
ATOM 6757 C CA . TYR C 1 208 ? -13.025 34.911 -34.908 1.00 19.01 208 TYR C CA 1
ATOM 6758 C C . TYR C 1 208 ? -12.008 35.009 -36.044 1.00 19.70 208 TYR C C 1
ATOM 6759 O O . TYR C 1 208 ? -10.834 35.171 -35.808 1.00 21.81 208 TYR C O 1
ATOM 6768 N N . ILE C 1 209 ? -12.494 34.910 -37.280 1.00 22.35 209 ILE C N 1
ATOM 6769 C CA . ILE C 1 209 ? -11.689 34.985 -38.498 1.00 21.16 209 ILE C CA 1
ATOM 6770 C C . ILE C 1 209 ? -11.951 36.332 -39.130 1.00 21.64 209 ILE C C 1
ATOM 6771 O O . ILE C 1 209 ? -13.090 36.776 -39.146 1.00 21.03 209 ILE C O 1
ATOM 6776 N N . VAL C 1 210 ? -10.880 36.999 -39.573 1.00 21.88 210 VAL C N 1
ATOM 6777 C CA . VAL C 1 210 ? -10.956 38.176 -40.433 1.00 24.08 210 VAL C CA 1
ATOM 6778 C C . VAL C 1 210 ? -10.361 37.819 -41.798 1.00 26.42 210 VAL C C 1
ATOM 6779 O O . VAL C 1 210 ? -9.226 37.307 -41.885 1.00 24.80 210 VAL C O 1
ATOM 6783 N N . ALA C 1 211 ? -11.125 38.100 -42.858 1.00 26.10 211 ALA C N 1
ATOM 6784 C CA . ALA C 1 211 ? -10.708 37.800 -44.229 1.00 26.79 211 ALA C CA 1
ATOM 6785 C C . ALA C 1 211 ? -11.469 38.649 -45.247 1.00 29.02 211 ALA C C 1
ATOM 6786 O O . ALA C 1 211 ? -12.550 39.156 -44.967 1.00 31.03 211 ALA C O 1
ATOM 6788 N N . ASN C 1 212 ? -10.909 38.803 -46.435 1.00 32.06 212 ASN C N 1
ATOM 6789 C CA . ASN C 1 212 ? -11.612 39.512 -47.504 1.00 35.38 212 ASN C CA 1
ATOM 6790 C C . ASN C 1 212 ? -12.792 38.645 -47.902 1.00 33.19 212 ASN C C 1
ATOM 6791 O O . ASN C 1 212 ? -12.803 37.434 -47.627 1.00 31.43 212 ASN C O 1
ATOM 6793 N N . LYS C 1 213 ? -13.794 39.259 -48.523 1.00 35.72 213 LYS C N 1
ATOM 6794 C CA . LYS C 1 213 ? -15.077 38.576 -48.700 1.00 35.28 213 LYS C CA 1
ATOM 6795 C C . LYS C 1 213 ? -15.085 37.340 -49.616 1.00 35.00 213 LYS C C 1
ATOM 6796 O O . LYS C 1 213 ? -15.705 36.342 -49.280 1.00 39.75 213 LYS C O 1
ATOM 6802 N N . ASP C 1 214 ? -14.395 37.368 -50.739 1.00 35.33 214 ASP C N 1
ATOM 6803 C CA . ASP C 1 214 ? -14.184 36.141 -51.512 1.00 36.21 214 ASP C CA 1
ATOM 6804 C C . ASP C 1 214 ? -13.716 34.894 -50.735 1.00 36.53 214 ASP C C 1
ATOM 6805 O O . ASP C 1 214 ? -14.266 33.793 -50.913 1.00 34.16 214 ASP C O 1
ATOM 6810 N N . PHE C 1 215 ? -12.684 35.065 -49.907 1.00 34.87 215 PHE C N 1
ATOM 6811 C CA . PHE C 1 215 ? -12.174 34.004 -49.043 1.00 29.41 215 PHE C CA 1
ATOM 6812 C C . PHE C 1 215 ? -13.245 33.622 -48.008 1.00 30.91 215 PHE C C 1
ATOM 6813 O O . PHE C 1 215 ? -13.580 32.445 -47.859 1.00 29.39 215 PHE C O 1
ATOM 6829 N N . LYS C 1 217 ? -16.474 33.799 -48.077 1.00 31.25 217 LYS C N 1
ATOM 6830 C CA . LYS C 1 217 ? -17.560 32.970 -48.605 1.00 35.73 217 LYS C CA 1
ATOM 6831 C C . LYS C 1 217 ? -17.135 31.518 -48.667 1.00 32.87 217 LYS C C 1
ATOM 6832 O O . LYS C 1 217 ? -17.908 30.605 -48.380 1.00 33.42 217 LYS C O 1
ATOM 6838 N N . ARG C 1 218 ? -15.895 31.297 -49.061 1.00 32.44 218 ARG C N 1
ATOM 6839 C CA . ARG C 1 218 ? -15.416 29.937 -49.125 1.00 32.69 218 ARG C CA 1
ATOM 6840 C C . ARG C 1 218 ? -15.470 29.200 -47.761 1.00 28.99 218 ARG C C 1
ATOM 6841 O O . ARG C 1 218 ? -15.896 28.050 -47.692 1.00 28.73 218 ARG C O 1
ATOM 6849 N N . VAL C 1 219 ? -15.058 29.859 -46.683 1.00 27.52 219 VAL C N 1
ATOM 6850 C CA . VAL C 1 219 ? -15.152 29.233 -45.367 1.00 28.60 219 VAL C CA 1
ATOM 6851 C C . VAL C 1 219 ? -16.600 29.229 -44.812 1.00 28.12 219 VAL C C 1
ATOM 6852 O O . VAL C 1 219 ? -16.981 28.336 -44.052 1.00 24.82 219 VAL C O 1
ATOM 6856 N N . ALA C 1 220 ? -17.401 30.202 -45.244 1.00 28.70 220 ALA C N 1
ATOM 6857 C CA . ALA C 1 220 ? -18.785 30.315 -44.793 1.00 27.85 220 ALA C CA 1
ATOM 6858 C C . ALA C 1 220 ? -19.593 29.102 -45.220 1.00 27.01 220 ALA C C 1
ATOM 6859 O O . ALA C 1 220 ? -20.530 28.710 -44.534 1.00 26.63 220 ALA C O 1
ATOM 6861 N N . ALA C 1 221 ? -19.217 28.482 -46.331 1.00 27.73 221 ALA C N 1
ATOM 6862 C CA . ALA C 1 221 ? -19.951 27.302 -46.808 1.00 28.04 221 ALA C CA 1
ATOM 6863 C C . ALA C 1 221 ? -19.968 26.114 -45.806 1.00 26.61 221 ALA C C 1
ATOM 6864 O O . ALA C 1 221 ? -20.696 25.134 -46.018 1.00 25.62 221 ALA C O 1
ATOM 6866 N N . PHE C 1 222 ? -19.186 26.199 -44.723 1.00 24.03 222 PHE C N 1
ATOM 6867 C CA . PHE C 1 222 ? -19.062 25.070 -43.791 1.00 24.34 222 PHE C CA 1
ATOM 6868 C C . PHE C 1 222 ? -19.360 25.500 -42.399 1.00 23.97 222 PHE C C 1
ATOM 6869 O O . PHE C 1 222 ? -19.053 24.783 -41.451 1.00 24.45 222 PHE C O 1
ATOM 6877 N N . SER C 1 223 ? -19.907 26.696 -42.269 1.00 24.32 223 SER C N 1
ATOM 6878 C CA . SER C 1 223 ? -20.395 27.150 -40.974 1.00 23.21 223 SER C CA 1
ATOM 6879 C C . SER C 1 223 ? -21.620 26.374 -40.580 1.00 21.95 223 SER C C 1
ATOM 6880 O O . SER C 1 223 ? -22.488 26.109 -41.407 1.00 23.50 223 SER C O 1
ATOM 6883 N N . THR C 1 224 ? -21.688 26.013 -39.307 1.00 23.10 224 THR C N 1
ATOM 6884 C CA . THR C 1 224 ? -22.884 25.385 -38.749 1.00 23.22 224 THR C CA 1
ATOM 6885 C C . THR C 1 224 ? -23.599 26.317 -37.744 1.00 22.00 224 THR C C 1
ATOM 6886 O O . THR C 1 224 ? -22.952 27.094 -37.062 1.00 23.25 224 THR C O 1
ATOM 6890 N N . PRO C 1 225 ? -24.940 26.228 -37.631 1.00 22.64 225 PRO C N 1
ATOM 6891 C CA . PRO C 1 225 ? -25.655 27.154 -36.720 1.00 21.10 225 PRO C CA 1
ATOM 6892 C C . PRO C 1 225 ? -25.405 26.880 -35.232 1.00 20.62 225 PRO C C 1
ATOM 6893 O O . PRO C 1 225 ? -25.198 25.717 -34.849 1.00 19.09 225 PRO C O 1
ATOM 6897 N N . TRP C 1 226 ? -25.449 27.941 -34.421 1.00 20.14 226 TRP C N 1
ATOM 6898 C CA . TRP C 1 226 ? -25.347 27.840 -32.948 1.00 20.05 226 TRP C CA 1
ATOM 6899 C C . TRP C 1 226 ? -24.040 27.189 -32.494 1.00 19.09 226 TRP C C 1
ATOM 6900 O O . TRP C 1 226 ? -23.980 26.482 -31.484 1.00 19.07 226 TRP C O 1
ATOM 6911 N N . ALA C 1 227 ? -22.987 27.445 -33.248 1.00 20.21 227 ALA C N 1
ATOM 6912 C CA . ALA C 1 227 ? -21.690 26.861 -32.959 1.00 21.96 227 ALA C CA 1
ATOM 6913 C C . ALA C 1 227 ? -20.998 27.640 -31.837 1.00 21.36 227 ALA C C 1
ATOM 6914 O O . ALA C 1 227 ? -20.062 27.140 -31.197 1.00 19.29 227 ALA C O 1
ATOM 6916 N N . VAL C 1 228 ? -21.482 28.859 -31.602 1.00 20.07 228 VAL C N 1
ATOM 6917 C CA . VAL C 1 228 ? -20.878 29.737 -30.620 1.00 20.98 228 VAL C CA 1
ATOM 6918 C C . VAL C 1 228 ? -21.881 29.893 -29.485 1.00 19.91 228 VAL C C 1
ATOM 6919 O O . VAL C 1 228 ? -22.923 30.469 -29.697 1.00 18.51 228 VAL C O 1
ATOM 6923 N N . ASN C 1 229 ? -21.535 29.404 -28.282 1.00 19.86 229 ASN C N 1
ATOM 6924 C CA . ASN C 1 229 ? -22.481 29.363 -27.164 1.00 19.45 229 ASN C CA 1
ATOM 6925 C C . ASN C 1 229 ? -22.804 30.740 -26.616 1.00 18.50 229 ASN C C 1
ATOM 6926 O O . ASN C 1 229 ? -22.022 31.673 -26.761 1.00 19.00 229 ASN C O 1
ATOM 6931 N N . ALA C 1 230 ? -23.965 30.839 -25.979 1.00 19.42 230 ALA C N 1
ATOM 6932 C CA . ALA C 1 230 ? -24.534 32.109 -25.524 1.00 18.80 230 ALA C CA 1
ATOM 6933 C C . ALA C 1 230 ? -23.672 32.933 -24.568 1.00 18.46 230 ALA C C 1
ATOM 6934 O O . ALA C 1 230 ? -23.603 34.141 -24.709 1.00 17.56 230 ALA C O 1
ATOM 6936 N N . LEU C 1 231 ? -23.054 32.281 -23.583 1.00 19.43 231 LEU C N 1
ATOM 6937 C CA . LEU C 1 231 ? -22.209 32.965 -22.599 1.00 18.62 231 LEU C CA 1
ATOM 6938 C C . LEU C 1 231 ? -20.960 33.519 -23.229 1.00 18.63 231 LEU C C 1
ATOM 6939 O O . LEU C 1 231 ? -20.600 34.645 -22.975 1.00 18.67 231 LEU C O 1
ATOM 6944 N N . ALA C 1 232 ? -20.335 32.747 -24.108 1.00 18.83 232 ALA C N 1
ATOM 6945 C CA . ALA C 1 232 ? -19.144 33.225 -24.772 1.00 18.50 232 ALA C CA 1
ATOM 6946 C C . ALA C 1 232 ? -19.399 34.526 -25.536 1.00 20.44 232 ALA C C 1
ATOM 6947 O O . ALA C 1 232 ? -18.568 35.449 -25.475 1.00 20.13 232 ALA C O 1
ATOM 6949 N N . ILE C 1 233 ? -20.526 34.586 -26.255 1.00 18.67 233 ILE C N 1
ATOM 6950 C CA . ILE C 1 233 ? -20.950 35.795 -26.922 1.00 19.78 233 ILE C CA 1
ATOM 6951 C C . ILE C 1 233 ? -21.110 36.960 -25.920 1.00 21.71 233 ILE C C 1
ATOM 6952 O O . ILE C 1 233 ? -20.589 38.055 -26.150 1.00 21.29 233 ILE C O 1
ATOM 6957 N N . GLU C 1 234 ? -21.802 36.713 -24.806 1.00 21.32 234 GLU C N 1
ATOM 6958 C CA . GLU C 1 234 ? -22.012 37.736 -23.780 1.00 22.50 234 GLU C CA 1
ATOM 6959 C C . GLU C 1 234 ? -20.687 38.265 -23.226 1.00 23.02 234 GLU C C 1
ATOM 6960 O O . GLU C 1 234 ? -20.511 39.454 -23.024 1.00 24.26 234 GLU C O 1
ATOM 6966 N N . ALA C 1 235 ? -19.773 37.347 -22.974 1.00 20.63 235 ALA C N 1
ATOM 6967 C CA . ALA C 1 235 ? -18.469 37.638 -22.471 1.00 20.47 235 ALA C CA 1
ATOM 6968 C C . ALA C 1 235 ? -17.633 38.505 -23.446 1.00 23.61 235 ALA C C 1
ATOM 6969 O O . ALA C 1 235 ? -16.995 39.489 -23.055 1.00 21.84 235 ALA C O 1
ATOM 6971 N N . ALA C 1 236 ? -17.628 38.098 -24.714 1.00 23.32 236 ALA C N 1
ATOM 6972 C CA . ALA C 1 236 ? -16.975 38.836 -25.793 1.00 21.88 236 ALA C CA 1
ATOM 6973 C C . ALA C 1 236 ? -17.541 40.256 -25.957 1.00 23.15 236 ALA C C 1
ATOM 6974 O O . ALA C 1 236 ? -16.789 41.219 -25.958 1.00 23.27 236 ALA C O 1
ATOM 6976 N N . LYS C 1 237 ? -18.856 40.367 -26.148 1.00 23.80 237 LYS C N 1
ATOM 6977 C CA . LYS C 1 237 ? -19.557 41.655 -26.094 1.00 24.33 237 LYS C CA 1
ATOM 6978 C C . LYS C 1 237 ? -19.111 42.514 -24.906 1.00 24.53 237 LYS C C 1
ATOM 6979 O O . LYS C 1 237 ? -18.865 43.683 -25.077 1.00 25.74 237 LYS C O 1
ATOM 6985 N N . PHE C 1 238 ? -19.008 41.942 -23.707 1.00 23.01 238 PHE C N 1
ATOM 6986 C CA . PHE C 1 238 ? -18.653 42.747 -22.555 1.00 24.01 238 PHE C CA 1
ATOM 6987 C C . PHE C 1 238 ? -17.188 43.241 -22.643 1.00 25.53 238 PHE C C 1
ATOM 6988 O O . PHE C 1 238 ? -16.870 44.368 -22.274 1.00 25.69 238 PHE C O 1
ATOM 6996 N N . ILE C 1 239 ? -16.310 42.380 -23.143 1.00 24.30 239 ILE C N 1
ATOM 6997 C CA . ILE C 1 239 ? -14.910 42.721 -23.338 1.00 25.87 239 ILE C CA 1
ATOM 6998 C C . ILE C 1 239 ? -14.748 43.906 -24.308 1.00 26.11 239 ILE C C 1
ATOM 6999 O O . ILE C 1 239 ? -14.004 44.843 -24.027 1.00 27.52 239 ILE C O 1
ATOM 7004 N N . LEU C 1 240 ? -15.472 43.883 -25.414 1.00 23.82 240 LEU C N 1
ATOM 7005 C CA . LEU C 1 240 ? -15.375 44.935 -26.414 1.00 25.99 240 LEU C CA 1
ATOM 7006 C C . LEU C 1 240 ? -15.771 46.315 -25.908 1.00 28.81 240 LEU C C 1
ATOM 7007 O O . LEU C 1 240 ? -15.296 47.336 -26.421 1.00 29.37 240 LEU C O 1
ATOM 7012 N N . ILE C 1 241 ? -16.680 46.348 -24.937 1.00 29.43 241 ILE C N 1
ATOM 7013 C CA . ILE C 1 241 ? -17.243 47.615 -24.458 1.00 29.58 241 ILE C CA 1
ATOM 7014 C C . ILE C 1 241 ? -16.418 48.201 -23.298 1.00 30.50 241 ILE C C 1
ATOM 7015 O O . ILE C 1 241 ? -16.436 49.403 -23.049 1.00 31.22 241 ILE C O 1
ATOM 7020 N N . HIS C 1 242 ? -15.649 47.335 -22.647 1.00 28.91 242 HIS C N 1
ATOM 7021 C CA . HIS C 1 242 ? -14.810 47.728 -21.537 1.00 31.89 242 HIS C CA 1
ATOM 7022 C C . HIS C 1 242 ? -13.276 47.500 -21.798 1.00 32.27 242 HIS C C 1
ATOM 7023 O O . HIS C 1 242 ? -12.614 46.792 -21.041 1.00 31.37 242 HIS C O 1
ATOM 7030 N N . PRO C 1 243 ? -12.728 48.121 -22.868 1.00 31.09 243 PRO C N 1
ATOM 7031 C CA . PRO C 1 243 ? -11.302 48.066 -23.201 1.00 33.45 243 PRO C CA 1
ATOM 7032 C C . PRO C 1 243 ? -10.424 48.525 -22.037 1.00 35.97 243 PRO C C 1
ATOM 7033 O O . PRO C 1 243 ? -9.384 47.900 -21.792 1.00 37.22 243 PRO C O 1
ATOM 7037 N N . ALA C 1 244 ? -10.827 49.579 -21.329 1.00 34.57 244 ALA C N 1
ATOM 7038 C CA . ALA C 1 244 ? -10.090 50.003 -20.155 1.00 34.13 244 ALA C CA 1
ATOM 7039 C C . ALA C 1 244 ? -9.832 48.748 -19.357 1.00 34.71 244 ALA C C 1
ATOM 7040 O O . ALA C 1 244 ? -8.695 48.296 -19.263 1.00 37.78 244 ALA C O 1
ATOM 7042 N N . GLN C 1 245 ? -10.910 48.188 -18.820 1.00 32.75 245 GLN C N 1
ATOM 7043 C CA . GLN C 1 245 ? -10.930 47.026 -17.939 1.00 30.54 245 GLN C CA 1
ATOM 7044 C C . GLN C 1 245 ? -10.117 45.841 -18.421 1.00 32.10 245 GLN C C 1
ATOM 7045 O O . GLN C 1 245 ? -9.633 45.057 -17.608 1.00 33.66 245 GLN C O 1
ATOM 7051 N N . PHE C 1 246 ? -9.975 45.698 -19.739 1.00 29.99 246 PHE C N 1
ATOM 7052 C CA . PHE C 1 246 ? -9.383 44.492 -20.318 1.00 29.03 246 PHE C CA 1
ATOM 7053 C C . PHE C 1 246 ? -8.058 44.672 -21.067 1.00 29.19 246 PHE C C 1
ATOM 7054 O O . PHE C 1 246 ? -7.646 43.803 -21.820 1.00 28.62 246 PHE C O 1
ATOM 7062 N N . THR C 1 247 ? -7.384 45.790 -20.855 1.00 30.62 247 THR C N 1
ATOM 7063 C CA . THR C 1 247 ? -6.067 45.989 -21.442 1.00 29.99 247 THR C CA 1
ATOM 7064 C C . THR C 1 247 ? -5.013 45.188 -20.653 1.00 28.49 247 THR C C 1
ATOM 7065 O O . THR C 1 247 ? -4.931 45.315 -19.437 1.00 27.59 247 THR C O 1
ATOM 7069 N N . LEU C 1 248 ? -4.256 44.330 -21.345 1.00 26.51 248 LEU C N 1
ATOM 7070 C CA . LEU C 1 248 ? -3.181 43.555 -20.724 1.00 27.34 248 LEU C CA 1
ATOM 7071 C C . LEU C 1 248 ? -1.996 44.466 -20.370 1.00 27.20 248 LEU C C 1
ATOM 7072 O O . LEU C 1 248 ? -1.597 45.301 -21.192 1.00 27.87 248 LEU C O 1
ATOM 7077 N N . PRO C 1 249 ? -1.441 44.332 -19.141 1.00 28.38 249 PRO C N 1
ATOM 7078 C CA . PRO C 1 249 ? -0.250 45.106 -18.745 1.00 27.89 249 PRO C CA 1
ATOM 7079 C C . PRO C 1 249 ? 0.995 44.438 -19.301 1.00 28.34 249 PRO C C 1
ATOM 7080 O O . PRO C 1 249 ? 1.749 43.836 -18.553 1.00 30.43 249 PRO C O 1
ATOM 7084 N N . ILE C 1 250 ? 1.200 44.567 -20.603 1.00 28.30 250 ILE C N 1
ATOM 7085 C CA . ILE C 1 250 ? 2.224 43.834 -21.298 1.00 29.16 250 ILE C CA 1
ATOM 7086 C C . ILE C 1 250 ? 3.579 44.376 -20.915 1.00 30.50 250 ILE C C 1
ATOM 7087 O O . ILE C 1 250 ? 4.533 43.619 -20.862 1.00 32.01 250 ILE C O 1
ATOM 7092 N N . ARG C 1 251 ? 3.669 45.671 -20.616 1.00 30.78 251 ARG C N 1
ATOM 7093 C CA . ARG C 1 251 ? 4.957 46.219 -20.179 1.00 33.39 251 ARG C CA 1
ATOM 7094 C C . ARG C 1 251 ? 5.456 45.604 -18.884 1.00 32.40 251 ARG C C 1
ATOM 7095 O O . ARG C 1 251 ? 6.607 45.222 -18.830 1.00 32.61 251 ARG C O 1
ATOM 7103 N N . LYS C 1 252 ? 4.609 45.460 -17.857 1.00 33.58 252 LYS C N 1
ATOM 7104 C CA . LYS C 1 252 ? 5.095 44.819 -16.627 1.00 34.16 252 LYS C CA 1
ATOM 7105 C C . LYS C 1 252 ? 5.340 43.327 -16.848 1.00 31.53 252 LYS C C 1
ATOM 7106 O O . LYS C 1 252 ? 6.193 42.730 -16.209 1.00 32.50 252 LYS C O 1
ATOM 7112 N N . TRP C 1 253 ? 4.592 42.715 -17.752 1.00 30.35 253 TRP C N 1
ATOM 7113 C CA . TRP C 1 253 ? 4.763 41.279 -17.955 1.00 30.98 253 TRP C CA 1
ATOM 7114 C C . TRP C 1 253 ? 6.154 40.957 -18.534 1.00 28.32 253 TRP C C 1
ATOM 7115 O O . TRP C 1 253 ? 6.821 40.024 -18.084 1.00 24.20 253 TRP C O 1
ATOM 7126 N N . GLN C 1 254 ? 6.551 41.734 -19.542 1.00 27.81 254 GLN C N 1
ATOM 7127 C CA . GLN C 1 254 ? 7.783 41.481 -20.264 1.00 30.91 254 GLN C CA 1
ATOM 7128 C C . GLN C 1 254 ? 9.043 41.927 -19.475 1.00 29.61 254 GLN C C 1
ATOM 7129 O O . GLN C 1 254 ? 10.042 41.205 -19.414 1.00 27.26 254 GLN C O 1
ATOM 7135 N N . ARG C 1 255 ? 8.965 43.078 -18.822 1.00 29.04 255 ARG C N 1
ATOM 7136 C CA . ARG C 1 255 ? 10.003 43.437 -17.892 1.00 28.04 255 ARG C CA 1
ATOM 7137 C C . ARG C 1 255 ? 10.180 42.312 -16.859 1.00 30.00 255 ARG C C 1
ATOM 7138 O O . ARG C 1 255 ? 11.307 41.940 -16.556 1.00 32.14 255 ARG C O 1
ATOM 7146 N N . ASN C 1 256 ? 9.090 41.738 -16.347 1.00 30.46 256 ASN C N 1
ATOM 7147 C CA . ASN C 1 256 ? 9.180 40.582 -15.435 1.00 29.57 256 ASN C CA 1
ATOM 7148 C C . ASN C 1 256 ? 9.757 39.338 -16.088 1.00 29.64 256 ASN C C 1
ATOM 7149 O O . ASN C 1 256 ? 10.425 38.542 -15.432 1.00 30.58 256 ASN C O 1
ATOM 7154 N N . THR C 1 257 ? 9.500 39.154 -17.380 1.00 28.44 257 THR C N 1
ATOM 7155 C CA . THR C 1 257 ? 10.019 37.973 -18.040 1.00 29.80 257 THR C CA 1
ATOM 7156 C C . THR C 1 257 ? 11.485 38.189 -18.359 1.00 30.16 257 THR C C 1
ATOM 7157 O O . THR C 1 257 ? 12.248 37.236 -18.380 1.00 30.92 257 THR C O 1
ATOM 7161 N N . VAL C 1 258 ? 11.890 39.433 -18.591 1.00 29.41 258 VAL C N 1
ATOM 7162 C CA . VAL C 1 258 ? 13.323 39.689 -18.739 1.00 31.86 258 VAL C CA 1
ATOM 7163 C C . VAL C 1 258 ? 14.085 39.364 -17.463 1.00 30.37 258 VAL C C 1
ATOM 7164 O O . VAL C 1 258 ? 15.059 38.632 -17.511 1.00 31.69 258 VAL C O 1
ATOM 7168 N N . ASP C 1 259 ? 13.619 39.884 -16.333 1.00 30.75 259 ASP C N 1
ATOM 7169 C CA . ASP C 1 259 ? 14.108 39.468 -15.025 1.00 31.15 259 ASP C CA 1
ATOM 7170 C C . ASP C 1 259 ? 14.070 37.963 -14.863 1.00 31.92 259 ASP C C 1
ATOM 7171 O O . ASP C 1 259 ? 14.911 37.379 -14.161 1.00 32.36 259 ASP C O 1
ATOM 7176 N N . PHE C 1 260 ? 13.060 37.331 -15.456 1.00 31.92 260 PHE C N 1
ATOM 7177 C CA . PHE C 1 260 ? 12.911 35.888 -15.279 1.00 31.84 260 PHE C CA 1
ATOM 7178 C C . PHE C 1 260 ? 14.017 35.143 -16.053 1.00 30.92 260 PHE C C 1
ATOM 7179 O O . PHE C 1 260 ? 14.735 34.326 -15.492 1.00 31.42 260 PHE C O 1
ATOM 7187 N N . ILE C 1 261 ? 14.189 35.463 -17.329 1.00 31.69 261 ILE C N 1
ATOM 7188 C CA . ILE C 1 261 ? 15.251 34.830 -18.101 1.00 31.98 261 ILE C CA 1
ATOM 7189 C C . ILE C 1 261 ? 16.698 35.221 -17.695 1.00 32.83 261 ILE C C 1
ATOM 7190 O O . ILE C 1 261 ? 17.591 34.365 -17.720 1.00 31.65 261 ILE C O 1
ATOM 7195 N N . THR C 1 262 ? 16.952 36.462 -17.273 1.00 31.52 262 THR C N 1
ATOM 7196 C CA . THR C 1 262 ? 18.328 36.727 -16.903 1.00 32.65 262 THR C CA 1
ATOM 7197 C C . THR C 1 262 ? 18.736 35.790 -15.750 1.00 34.64 262 THR C C 1
ATOM 7198 O O . THR C 1 262 ? 19.753 35.101 -15.839 1.00 34.54 262 THR C O 1
ATOM 7202 N N . ALA C 1 263 ? 17.927 35.714 -14.699 1.00 33.74 263 ALA C N 1
ATOM 7203 C CA . ALA C 1 263 ? 18.210 34.765 -13.624 1.00 32.74 263 ALA C CA 1
ATOM 7204 C C . ALA C 1 263 ? 18.213 33.312 -14.105 1.00 33.57 263 ALA C C 1
ATOM 7205 O O . ALA C 1 263 ? 18.950 32.473 -13.574 1.00 36.31 263 ALA C O 1
ATOM 7207 N N . LEU C 1 264 ? 17.420 32.993 -15.119 1.00 30.90 264 LEU C N 1
ATOM 7208 C CA . LEU C 1 264 ? 17.411 31.608 -15.584 1.00 33.20 264 LEU C CA 1
ATOM 7209 C C . LEU C 1 264 ? 18.709 31.229 -16.331 1.00 34.73 264 LEU C C 1
ATOM 7210 O O . LEU C 1 264 ? 19.252 30.135 -16.165 1.00 36.12 264 LEU C O 1
ATOM 7215 N N . ASN C 1 265 ? 19.225 32.151 -17.123 1.00 31.59 265 ASN C N 1
ATOM 7216 C CA . ASN C 1 265 ? 20.503 31.932 -17.780 1.00 36.12 265 ASN C CA 1
ATOM 7217 C C . ASN C 1 265 ? 21.746 31.801 -16.892 1.00 36.22 265 ASN C C 1
ATOM 7218 O O . ASN C 1 265 ? 22.752 31.231 -17.302 1.00 34.96 265 ASN C O 1
ATOM 7223 N N . ARG C 1 266 ? 21.682 32.346 -15.689 1.00 36.94 266 ARG C N 1
ATOM 7224 C CA . ARG C 1 266 ? 22.819 32.270 -14.808 1.00 39.18 266 ARG C CA 1
ATOM 7225 C C . ARG C 1 266 ? 22.997 30.846 -14.314 1.00 38.56 266 ARG C C 1
ATOM 7226 O O . ARG C 1 266 ? 24.110 30.432 -13.992 1.00 42.52 266 ARG C O 1
ATOM 7234 N N . LEU C 1 267 ? 21.911 30.087 -14.308 1.00 36.15 267 LEU C N 1
ATOM 7235 C CA . LEU C 1 267 ? 21.985 28.666 -14.015 1.00 37.51 267 LEU C CA 1
ATOM 7236 C C . LEU C 1 267 ? 22.855 27.958 -15.020 1.00 39.65 267 LEU C C 1
ATOM 7237 O O . LEU C 1 267 ? 22.775 28.213 -16.215 1.00 40.27 267 LEU C O 1
ATOM 7242 N N . ASP C 1 268 ? 23.719 27.104 -14.490 1.00 20.00 268 ASP C N 1
ATOM 7243 C CA . ASP C 1 268 ? 24.568 26.207 -15.265 1.00 20.00 268 ASP C CA 1
ATOM 7244 C C . ASP C 1 268 ? 23.793 24.975 -15.724 1.00 20.00 268 ASP C C 1
ATOM 7245 O O . ASP C 1 268 ? 23.242 24.268 -14.879 1.00 39.77 268 ASP C O 1
ATOM 7250 N N . GLY C 1 269 ? 23.661 24.763 -17.008 1.00 44.74 269 GLY C N 1
ATOM 7251 C CA . GLY C 1 269 ? 23.005 23.559 -17.493 1.00 41.70 269 GLY C CA 1
ATOM 7252 C C . GLY C 1 269 ? 21.639 23.748 -18.134 1.00 39.66 269 GLY C C 1
ATOM 7253 O O . GLY C 1 269 ? 20.988 22.768 -18.483 1.00 40.33 269 GLY C O 1
ATOM 7254 N N . VAL C 1 270 ? 21.215 25.002 -18.275 1.00 38.32 270 VAL C N 1
ATOM 7255 C CA . VAL C 1 270 ? 20.012 25.372 -19.017 1.00 37.89 270 VAL C CA 1
ATOM 7256 C C . VAL C 1 270 ? 20.252 26.646 -19.784 1.00 37.73 270 VAL C C 1
ATOM 7257 O O . VAL C 1 270 ? 20.742 27.634 -19.220 1.00 36.65 270 VAL C O 1
ATOM 7261 N N . GLU C 1 271 ? 19.879 26.650 -21.056 1.00 36.56 271 GLU C N 1
ATOM 7262 C CA . GLU C 1 271 ? 19.956 27.876 -21.837 1.00 37.91 271 GLU C CA 1
ATOM 7263 C C . GLU C 1 271 ? 18.564 28.348 -22.229 1.00 34.79 271 GLU C C 1
ATOM 7264 O O . GLU C 1 271 ? 17.756 27.552 -22.712 1.00 35.46 271 GLU C O 1
ATOM 7270 N N . VAL C 1 272 ? 18.282 29.637 -22.070 1.00 31.34 272 VAL C N 1
ATOM 7271 C CA . VAL C 1 272 ? 17.001 30.159 -22.568 1.00 32.92 272 VAL C CA 1
ATOM 7272 C C . VAL C 1 272 ? 17.041 30.722 -24.003 1.00 32.47 272 VAL C C 1
ATOM 7273 O O . VAL C 1 272 ? 17.677 31.737 -24.256 1.00 33.80 272 VAL C O 1
ATOM 7277 N N . HIS C 1 273 ? 16.332 30.085 -24.928 1.00 32.70 273 HIS C N 1
ATOM 7278 C CA . HIS C 1 273 ? 16.187 30.616 -26.295 1.00 33.53 273 HIS C CA 1
ATOM 7279 C C . HIS C 1 273 ? 15.549 32.008 -26.297 1.00 32.35 273 HIS C C 1
ATOM 7280 O O . HIS C 1 273 ? 14.439 32.178 -25.820 1.00 31.04 273 HIS C O 1
ATOM 7287 N N . PRO C 1 274 ? 16.254 33.025 -26.816 1.00 33.17 274 PRO C N 1
ATOM 7288 C CA . PRO C 1 274 ? 15.653 34.371 -26.820 1.00 31.00 274 PRO C CA 1
ATOM 7289 C C . PRO C 1 274 ? 14.203 34.363 -27.302 1.00 28.95 274 PRO C C 1
ATOM 7290 O O . PRO C 1 274 ? 13.893 33.593 -28.204 1.00 30.03 274 PRO C O 1
ATOM 7294 N N . SER C 1 275 ? 13.334 35.196 -26.732 1.00 27.33 275 SER C N 1
ATOM 7295 C CA . SER C 1 275 ? 12.019 35.402 -27.352 1.00 26.86 275 SER C CA 1
ATOM 7296 C C . SER C 1 275 ? 11.491 36.843 -27.279 1.00 25.60 275 SER C C 1
ATOM 7297 O O . SER C 1 275 ? 12.037 37.699 -26.586 1.00 24.33 275 SER C O 1
ATOM 7300 N N . GLY C 1 276 ? 10.422 37.103 -28.018 1.00 24.82 276 GLY C N 1
ATOM 7301 C CA . GLY C 1 276 ? 9.913 38.447 -28.154 1.00 25.60 276 GLY C CA 1
ATOM 7302 C C . GLY C 1 276 ? 8.692 38.665 -27.287 1.00 27.15 276 GLY C C 1
ATOM 7303 O O . GLY C 1 276 ? 7.987 39.674 -27.421 1.00 27.23 276 GLY C O 1
ATOM 7304 N N . THR C 1 277 ? 8.441 37.732 -26.378 1.00 24.76 277 THR C N 1
ATOM 7305 C CA . THR C 1 277 ? 7.198 37.795 -25.640 1.00 24.73 277 THR C CA 1
ATOM 7306 C C . THR C 1 277 ? 7.297 37.200 -24.228 1.00 25.17 277 THR C C 1
ATOM 7307 O O . THR C 1 277 ? 8.380 36.874 -23.771 1.00 22.67 277 THR C O 1
ATOM 7311 N N . THR C 1 278 ? 6.172 37.038 -23.537 1.00 25.52 278 THR C N 1
ATOM 7312 C CA . THR C 1 278 ? 6.223 36.681 -22.109 1.00 23.13 278 THR C CA 1
ATOM 7313 C C . THR C 1 278 ? 6.241 35.172 -21.813 1.00 22.35 278 THR C C 1
ATOM 7314 O O . THR C 1 278 ? 6.117 34.721 -20.677 1.00 22.67 278 THR C O 1
ATOM 7318 N N . PHE C 1 279 ? 6.373 34.390 -22.863 1.00 23.35 279 PHE C N 1
ATOM 7319 C CA . PHE C 1 279 ? 6.687 32.978 -22.718 1.00 24.39 279 PHE C CA 1
ATOM 7320 C C . PHE C 1 279 ? 7.905 32.648 -23.611 1.00 24.51 279 PHE C C 1
ATOM 7321 O O . PHE C 1 279 ? 8.215 33.394 -24.545 1.00 22.54 279 PHE C O 1
ATOM 7329 N N . PHE C 1 280 ? 8.563 31.528 -23.321 1.00 23.47 280 PHE C N 1
ATOM 7330 C CA . PHE C 1 280 ? 9.774 31.159 -24.011 1.00 25.04 280 PHE C CA 1
ATOM 7331 C C . PHE C 1 280 ? 10.114 29.696 -23.839 1.00 25.60 280 PHE C C 1
ATOM 7332 O O . PHE C 1 280 ? 9.627 29.033 -22.930 1.00 25.76 280 PHE C O 1
ATOM 7340 N N . LEU C 1 281 ? 10.980 29.200 -24.713 1.00 27.55 281 LEU C N 1
ATOM 7341 C CA . LEU C 1 281 ? 11.622 27.906 -24.489 1.00 29.11 281 LEU C CA 1
ATOM 7342 C C . LEU C 1 281 ? 12.844 28.008 -23.564 1.00 29.11 281 LEU C C 1
ATOM 7343 O O . LEU C 1 281 ? 13.629 28.951 -23.654 1.00 28.67 281 LEU C O 1
ATOM 7348 N N . LEU C 1 282 ? 12.979 27.056 -22.646 1.00 29.50 282 LEU C N 1
ATOM 7349 C CA . LEU C 1 282 ? 14.276 26.850 -22.035 1.00 31.47 282 LEU C CA 1
ATOM 7350 C C . LEU C 1 282 ? 14.800 25.442 -22.346 1.00 32.44 282 LEU C C 1
ATOM 7351 O O . LEU C 1 282 ? 14.021 24.492 -22.515 1.00 30.34 282 LEU C O 1
ATOM 7356 N N . ARG C 1 283 ? 16.121 25.327 -22.461 1.00 33.92 283 ARG C N 1
ATOM 7357 C CA . ARG C 1 283 ? 16.754 24.063 -22.852 1.00 36.97 283 ARG C CA 1
ATOM 7358 C C . ARG C 1 283 ? 17.670 23.500 -21.763 1.00 38.69 283 ARG C C 1
ATOM 7359 O O . ARG C 1 283 ? 18.397 24.235 -21.083 1.00 36.98 283 ARG C O 1
ATOM 7367 N N . LEU C 1 284 ? 17.617 22.179 -21.605 1.00 42.54 284 LEU C N 1
ATOM 7368 C CA . LEU C 1 284 ? 18.446 21.458 -20.624 1.00 42.45 284 LEU C CA 1
ATOM 7369 C C . LEU C 1 284 ? 19.661 20.914 -21.337 1.00 42.01 284 LEU C C 1
ATOM 7370 O O . LEU C 1 284 ? 19.532 20.264 -22.379 1.00 41.04 284 LEU C O 1
ATOM 7375 N N . LYS C 1 285 ? 20.839 21.186 -20.787 1.00 43.88 285 LYS C N 1
ATOM 7376 C CA . LYS C 1 285 ? 22.056 20.591 -21.325 1.00 44.76 285 LYS C CA 1
ATOM 7377 C C . LYS C 1 285 ? 22.051 19.110 -21.016 1.00 45.10 285 LYS C C 1
ATOM 7378 O O . LYS C 1 285 ? 22.397 18.296 -21.858 1.00 44.83 285 LYS C O 1
ATOM 7384 N N . LYS C 1 286 ? 21.611 18.763 -19.815 1.00 46.96 286 LYS C N 1
ATOM 7385 C CA . LYS C 1 286 ? 21.567 17.365 -19.423 1.00 48.65 286 LYS C CA 1
ATOM 7386 C C . LYS C 1 286 ? 20.198 16.959 -18.980 1.00 48.91 286 LYS C C 1
ATOM 7387 O O . LYS C 1 286 ? 19.597 17.578 -18.096 1.00 47.84 286 LYS C O 1
ATOM 7393 N N . GLY C 1 287 ? 19.713 15.879 -19.564 1.00 52.47 287 GLY C N 1
ATOM 7394 C CA . GLY C 1 287 ? 18.472 15.323 -19.086 1.00 51.21 287 GLY C CA 1
ATOM 7395 C C . GLY C 1 287 ? 17.297 15.818 -19.881 1.00 48.84 287 GLY C C 1
ATOM 7396 O O . GLY C 1 287 ? 17.436 16.247 -21.027 1.00 46.15 287 GLY C O 1
ATOM 7397 N N . THR C 1 288 ? 16.144 15.802 -19.227 1.00 50.85 288 THR C N 1
ATOM 7398 C CA . THR C 1 288 ? 14.891 15.637 -19.925 1.00 45.76 288 THR C CA 1
ATOM 7399 C C . THR C 1 288 ? 13.762 16.519 -19.420 1.00 47.54 288 THR C C 1
ATOM 7400 O O . THR C 1 288 ? 13.596 16.746 -18.212 1.00 48.40 288 THR C O 1
ATOM 7404 N N . ALA C 1 289 ? 12.973 16.999 -20.379 1.00 46.81 289 ALA C N 1
ATOM 7405 C CA . ALA C 1 289 ? 11.816 17.828 -20.098 1.00 41.36 289 ALA C CA 1
ATOM 7406 C C . ALA C 1 289 ? 10.818 17.024 -19.290 1.00 42.00 289 ALA C C 1
ATOM 7407 O O . ALA C 1 289 ? 10.218 17.540 -18.353 1.00 42.23 289 ALA C O 1
ATOM 7409 N N . ALA C 1 290 ? 10.647 15.750 -19.649 1.00 44.22 290 ALA C N 1
ATOM 7410 C CA . ALA C 1 290 ? 9.734 14.866 -18.905 1.00 47.05 290 ALA C CA 1
ATOM 7411 C C . ALA C 1 290 ? 10.187 14.725 -17.447 1.00 46.72 290 ALA C C 1
ATOM 7412 O O . ALA C 1 290 ? 9.362 14.788 -16.529 1.00 46.46 290 ALA C O 1
ATOM 7414 N N . GLU C 1 291 ? 11.497 14.561 -17.243 1.00 47.19 291 GLU C N 1
ATOM 7415 C CA . GLU C 1 291 ? 12.056 14.445 -15.896 1.00 48.28 291 GLU C CA 1
ATOM 7416 C C . GLU C 1 291 ? 11.817 15.712 -15.085 1.00 46.19 291 GLU C C 1
ATOM 7417 O O . GLU C 1 291 ? 11.354 15.654 -13.948 1.00 44.80 291 GLU C O 1
ATOM 7423 N N . LEU C 1 292 ? 12.157 16.861 -15.661 1.00 47.85 292 LEU C N 1
ATOM 7424 C CA . LEU C 1 292 ? 12.019 18.114 -14.931 1.00 45.97 292 LEU C CA 1
ATOM 7425 C C . LEU C 1 292 ? 10.560 18.359 -14.661 1.00 44.98 292 LEU C C 1
ATOM 7426 O O . LEU C 1 292 ? 10.195 18.899 -13.615 1.00 48.07 292 LEU C O 1
ATOM 7431 N N . LYS C 1 293 ? 9.713 17.949 -15.601 1.00 44.21 293 LYS C N 1
ATOM 7432 C CA . LYS C 1 293 ? 8.278 18.157 -15.448 1.00 43.95 293 LYS C CA 1
ATOM 7433 C C . LYS C 1 293 ? 7.700 17.373 -14.279 1.00 44.20 293 LYS C C 1
ATOM 7434 O O . LYS C 1 293 ? 6.926 17.912 -13.486 1.00 46.69 293 LYS C O 1
ATOM 7440 N N . LYS C 1 294 ? 8.056 16.096 -14.204 1.00 43.09 294 LYS C N 1
ATOM 7441 C CA . LYS C 1 294 ? 7.661 15.231 -13.096 1.00 48.26 294 LYS C CA 1
ATOM 7442 C C . LYS C 1 294 ? 8.106 15.795 -11.755 1.00 49.85 294 LYS C C 1
ATOM 7443 O O . LYS C 1 294 ? 7.350 15.806 -10.787 1.00 48.06 294 LYS C O 1
ATOM 7449 N N . TYR C 1 295 ? 9.341 16.281 -11.731 1.00 47.77 295 TYR C N 1
ATOM 7450 C CA . TYR C 1 295 ? 9.963 16.798 -10.533 1.00 49.14 295 TYR C CA 1
ATOM 7451 C C . TYR C 1 295 ? 9.327 18.111 -10.126 1.00 49.86 295 TYR C C 1
ATOM 7452 O O . TYR C 1 295 ? 8.887 18.271 -8.982 1.00 52.20 295 TYR C O 1
ATOM 7469 N N . LEU C 1 297 ? 6.500 19.314 -10.693 1.00 47.70 297 LEU C N 1
ATOM 7470 C CA . LEU C 1 297 ? 5.108 19.151 -10.257 1.00 49.37 297 LEU C CA 1
ATOM 7471 C C . LEU C 1 297 ? 4.992 18.428 -8.943 1.00 47.94 297 LEU C C 1
ATOM 7472 O O . LEU C 1 297 ? 4.409 18.947 -8.009 1.00 49.99 297 LEU C O 1
ATOM 7477 N N . GLU C 1 298 ? 5.523 17.212 -8.899 1.00 48.26 298 GLU C N 1
ATOM 7478 C CA . GLU C 1 298 ? 5.535 16.394 -7.685 1.00 53.37 298 GLU C CA 1
ATOM 7479 C C . GLU C 1 298 ? 6.246 17.081 -6.520 1.00 55.07 298 GLU C C 1
ATOM 7480 O O . GLU C 1 298 ? 5.619 17.536 -5.552 1.00 53.03 298 GLU C O 1
ATOM 7486 N N . GLU C 1 299 ? 7.566 17.167 -6.627 1.00 54.40 299 GLU C N 1
ATOM 7487 C CA . GLU C 1 299 ? 8.380 17.607 -5.500 1.00 55.53 299 GLU C CA 1
ATOM 7488 C C . GLU C 1 299 ? 8.306 19.105 -5.184 1.00 53.47 299 GLU C C 1
ATOM 7489 O O . GLU C 1 299 ? 9.017 19.579 -4.301 1.00 54.53 299 GLU C O 1
ATOM 7495 N N . TYR C 1 300 ? 7.436 19.840 -5.872 1.00 52.93 300 TYR C N 1
ATOM 7496 C CA . TYR C 1 300 ? 7.444 21.304 -5.787 1.00 53.40 300 TYR C CA 1
ATOM 7497 C C . TYR C 1 300 ? 6.126 21.986 -6.160 1.00 53.81 300 TYR C C 1
ATOM 7498 O O . TYR C 1 300 ? 5.943 23.189 -5.920 1.00 52.04 300 TYR C O 1
ATOM 7507 N N . ASN C 1 301 ? 5.237 21.200 -6.766 1.00 52.26 301 ASN C N 1
ATOM 7508 C CA . ASN C 1 301 ? 3.917 21.624 -7.245 1.00 50.94 301 ASN C CA 1
ATOM 7509 C C . ASN C 1 301 ? 3.847 22.754 -8.283 1.00 51.43 301 ASN C C 1
ATOM 7510 O O . ASN C 1 301 ? 3.047 23.694 -8.186 1.00 49.16 301 ASN C O 1
ATOM 7523 N N . LEU C 1 303 ? 3.565 23.250 -12.502 1.00 40.03 303 LEU C N 1
ATOM 7524 C CA . LEU C 1 303 ? 3.297 22.702 -13.827 1.00 36.30 303 LEU C CA 1
ATOM 7525 C C . LEU C 1 303 ? 4.074 23.481 -14.909 1.00 34.26 303 LEU C C 1
ATOM 7526 O O . LEU C 1 303 ? 4.016 24.726 -15.005 1.00 31.48 303 LEU C O 1
ATOM 7531 N N . ILE C 1 304 ? 4.816 22.736 -15.712 1.00 33.02 304 ILE C N 1
ATOM 7532 C CA . ILE C 1 304 ? 5.468 23.312 -16.869 1.00 31.84 304 ILE C CA 1
ATOM 7533 C C . ILE C 1 304 ? 5.003 22.561 -18.113 1.00 29.97 304 ILE C C 1
ATOM 7534 O O . ILE C 1 304 ? 4.441 21.472 -18.027 1.00 29.67 304 ILE C O 1
ATOM 7539 N N . ARG C 1 305 ? 5.249 23.168 -19.262 1.00 28.37 305 ARG C N 1
ATOM 7540 C CA . ARG C 1 305 ? 4.971 22.570 -20.539 1.00 28.05 305 ARG C CA 1
ATOM 7541 C C . ARG C 1 305 ? 6.163 21.796 -21.076 1.00 27.36 305 ARG C C 1
ATOM 7542 O O . ARG C 1 305 ? 7.114 22.398 -21.516 1.00 29.46 305 ARG C O 1
ATOM 7550 N N . ASP C 1 306 ? 6.117 20.471 -21.036 1.00 27.93 306 ASP C N 1
ATOM 7551 C CA . ASP C 1 306 ? 7.067 19.646 -21.771 1.00 28.85 306 ASP C CA 1
ATOM 7552 C C . ASP C 1 306 ? 6.858 19.886 -23.273 1.00 30.35 306 ASP C C 1
ATOM 7553 O O . ASP C 1 306 ? 5.795 19.607 -23.816 1.00 30.00 306 ASP C O 1
ATOM 7558 N N . ALA C 1 307 ? 7.870 20.409 -23.952 1.00 30.25 307 ALA C N 1
ATOM 7559 C CA . ALA C 1 307 ? 7.702 20.799 -25.347 1.00 28.85 307 ALA C CA 1
ATOM 7560 C C . ALA C 1 307 ? 8.341 19.828 -26.324 1.00 31.57 307 ALA C C 1
ATOM 7561 O O . ALA C 1 307 ? 8.587 20.191 -27.476 1.00 31.34 307 ALA C O 1
ATOM 7563 N N . SER C 1 308 ? 8.596 18.601 -25.863 1.00 31.53 308 SER C N 1
ATOM 7564 C CA . SER C 1 308 ? 9.053 17.526 -26.746 1.00 32.71 308 SER C CA 1
ATOM 7565 C C . SER C 1 308 ? 8.042 17.286 -27.908 1.00 33.12 308 SER C C 1
ATOM 7566 O O . SER C 1 308 ? 8.423 16.905 -29.018 1.00 31.90 308 SER C O 1
ATOM 7568 N N . ASN C 1 309 ? 6.755 17.518 -27.665 1.00 31.27 309 ASN C N 1
ATOM 7569 C CA . ASN C 1 309 ? 5.774 17.194 -28.703 1.00 33.66 309 ASN C CA 1
ATOM 7570 C C . ASN C 1 309 ? 5.653 18.189 -29.885 1.00 34.26 309 ASN C C 1
ATOM 7571 O O . ASN C 1 309 ? 4.918 17.920 -30.825 1.00 34.41 309 ASN C O 1
ATOM 7576 N N . PHE C 1 310 ? 6.400 19.296 -29.861 1.00 32.86 310 PHE C N 1
ATOM 7577 C CA . PHE C 1 310 ? 6.489 20.163 -31.033 1.00 29.93 310 PHE C CA 1
ATOM 7578 C C . PHE C 1 310 ? 7.456 19.616 -32.055 1.00 32.47 310 PHE C C 1
ATOM 7579 O O . PHE C 1 310 ? 8.625 19.381 -31.767 1.00 32.56 310 PHE C O 1
ATOM 7587 N N . ARG C 1 311 ? 6.948 19.419 -33.259 1.00 35.26 311 ARG C N 1
ATOM 7588 C CA . ARG C 1 311 ? 7.788 19.294 -34.442 1.00 35.42 311 ARG C CA 1
ATOM 7589 C C . ARG C 1 311 ? 8.947 20.282 -34.370 1.00 35.47 311 ARG C C 1
ATOM 7590 O O . ARG C 1 311 ? 8.730 21.507 -34.328 1.00 32.57 311 ARG C O 1
ATOM 7598 N N . GLY C 1 312 ? 10.175 19.761 -34.349 1.00 34.74 312 GLY C N 1
ATOM 7599 C CA . GLY C 1 312 ? 11.350 20.600 -34.396 1.00 31.24 312 GLY C CA 1
ATOM 7600 C C . GLY C 1 312 ? 12.027 20.808 -33.048 1.00 35.74 312 GLY C C 1
ATOM 7601 O O . GLY C 1 312 ? 13.030 21.534 -32.956 1.00 37.19 312 GLY C O 1
ATOM 7602 N N . LEU C 1 313 ? 11.502 20.160 -32.014 1.00 33.03 313 LEU C N 1
ATOM 7603 C CA . LEU C 1 313 ? 12.052 20.275 -30.670 1.00 34.80 313 LEU C CA 1
ATOM 7604 C C . LEU C 1 313 ? 12.215 18.883 -30.057 1.00 38.19 313 LEU C C 1
ATOM 7605 O O . LEU C 1 313 ? 11.354 18.016 -30.240 1.00 39.16 313 LEU C O 1
ATOM 7610 N N . ASP C 1 314 ? 13.318 18.676 -29.328 1.00 42.28 314 ASP C N 1
ATOM 7611 C CA . ASP C 1 314 ? 13.646 17.365 -28.756 1.00 41.18 314 ASP C CA 1
ATOM 7612 C C . ASP C 1 314 ? 13.207 17.281 -27.305 1.00 42.62 314 ASP C C 1
ATOM 7613 O O . ASP C 1 314 ? 12.578 18.215 -26.800 1.00 40.93 314 ASP C O 1
ATOM 7618 N N . GLU C 1 315 ? 13.511 16.174 -26.628 1.00 42.72 315 GLU C N 1
ATOM 7619 C CA . GLU C 1 315 ? 13.037 16.034 -25.251 1.00 41.86 315 GLU C CA 1
ATOM 7620 C C . GLU C 1 315 ? 13.863 16.840 -24.252 1.00 40.51 315 GLU C C 1
ATOM 7621 O O . GLU C 1 315 ? 13.780 16.600 -23.052 1.00 43.21 315 GLU C O 1
ATOM 7624 N N . SER C 1 316 ? 14.629 17.815 -24.735 1.00 37.70 316 SER C N 1
ATOM 7625 C CA . SER C 1 316 ? 15.397 18.664 -23.836 1.00 38.84 316 SER C CA 1
ATOM 7626 C C . SER C 1 316 ? 14.796 20.055 -23.699 1.00 37.83 316 SER C C 1
ATOM 7627 O O . SER C 1 316 ? 15.347 20.910 -22.989 1.00 38.12 316 SER C O 1
ATOM 7630 N N . TYR C 1 317 ? 13.675 20.278 -24.381 1.00 35.64 317 TYR C N 1
ATOM 7631 C CA . TYR C 1 317 ? 12.970 21.563 -24.333 1.00 34.60 317 TYR C CA 1
ATOM 7632 C C . TYR C 1 317 ? 11.685 21.565 -23.495 1.00 32.77 317 TYR C C 1
ATOM 7633 O O . TYR C 1 317 ? 10.865 20.657 -23.596 1.00 29.74 317 TYR C O 1
ATOM 7642 N N . VAL C 1 318 ? 11.508 22.633 -22.717 1.00 31.80 318 VAL C N 1
ATOM 7643 C CA . VAL C 1 318 ? 10.230 22.972 -22.111 1.00 28.88 318 VAL C CA 1
ATOM 7644 C C . VAL C 1 318 ? 9.846 24.424 -22.436 1.00 27.67 318 VAL C C 1
ATOM 7645 O O . VAL C 1 318 ? 10.710 25.261 -22.686 1.00 27.86 318 VAL C O 1
ATOM 7649 N N . ARG C 1 319 ? 8.546 24.710 -22.448 1.00 25.30 319 ARG C N 1
ATOM 7650 C CA . ARG C 1 319 ? 8.059 26.066 -22.667 1.00 24.85 319 ARG C CA 1
ATOM 7651 C C . ARG C 1 319 ? 7.638 26.604 -21.317 1.00 25.31 319 ARG C C 1
ATOM 7652 O O . ARG C 1 319 ? 7.059 25.876 -20.528 1.00 26.19 319 ARG C O 1
ATOM 7660 N N . ILE C 1 320 ? 7.939 27.870 -21.050 1.00 24.38 320 ILE C N 1
ATOM 7661 C CA . ILE C 1 320 ? 7.634 28.472 -19.768 1.00 23.85 320 ILE C CA 1
ATOM 7662 C C . ILE C 1 320 ? 7.076 29.874 -19.927 1.00 25.81 320 ILE C C 1
ATOM 7663 O O . ILE C 1 320 ? 7.656 30.702 -20.643 1.00 25.49 320 ILE C O 1
ATOM 7668 N N . THR C 1 321 ? 5.960 30.129 -19.243 1.00 22.91 321 THR C N 1
ATOM 7669 C CA . THR C 1 321 ? 5.299 31.417 -19.267 1.00 24.45 321 THR C CA 1
ATOM 7670 C C . THR C 1 321 ? 5.563 32.117 -17.959 1.00 26.80 321 THR C C 1
ATOM 7671 O O . THR C 1 321 ? 5.319 31.530 -16.911 1.00 29.70 321 THR C O 1
ATOM 7675 N N . THR C 1 322 ? 6.075 33.353 -17.976 1.00 26.69 322 THR C N 1
ATOM 7676 C CA . THR C 1 322 ? 6.434 33.952 -16.686 1.00 27.49 322 THR C CA 1
ATOM 7677 C C . THR C 1 322 ? 5.191 34.253 -15.871 1.00 28.28 322 THR C C 1
ATOM 7678 O O . THR C 1 322 ? 4.131 34.642 -16.395 1.00 26.24 322 THR C O 1
ATOM 7682 N N . GLN C 1 323 ? 5.324 34.002 -14.580 1.00 29.20 323 GLN C N 1
ATOM 7683 C CA . GLN C 1 323 ? 4.217 34.130 -13.663 1.00 27.81 323 GLN C CA 1
ATOM 7684 C C . GLN C 1 323 ? 4.449 35.360 -12.792 1.00 30.49 323 GLN C C 1
ATOM 7685 O O . GLN C 1 323 ? 4.841 36.417 -13.292 1.00 32.86 323 GLN C O 1
ATOM 7691 N N . ARG C 1 324 ? 4.229 35.264 -11.502 1.00 32.46 324 ARG C N 1
ATOM 7692 C CA . ARG C 1 324 ? 4.505 36.434 -10.661 1.00 37.59 324 ARG C CA 1
ATOM 7693 C C . ARG C 1 324 ? 5.966 36.422 -10.236 1.00 35.68 324 ARG C C 1
ATOM 7694 O O . ARG C 1 324 ? 6.539 35.352 -10.095 1.00 36.56 324 ARG C O 1
ATOM 7702 N N . PRO C 1 325 ? 6.564 37.608 -10.016 1.00 36.81 325 PRO C N 1
ATOM 7703 C CA . PRO C 1 325 ? 7.927 37.684 -9.457 1.00 36.83 325 PRO C CA 1
ATOM 7704 C C . PRO C 1 325 ? 8.226 36.631 -8.374 1.00 38.13 325 PRO C C 1
ATOM 7705 O O . PRO C 1 325 ? 9.177 35.852 -8.522 1.00 37.69 325 PRO C O 1
ATOM 7709 N N . ALA C 1 326 ? 7.422 36.559 -7.320 1.00 36.28 326 ALA C N 1
ATOM 7710 C CA . ALA C 1 326 ? 7.681 35.519 -6.311 1.00 39.97 326 ALA C CA 1
ATOM 7711 C C . ALA C 1 326 ? 7.663 34.099 -6.884 1.00 38.95 326 ALA C C 1
ATOM 7712 O O . ALA C 1 326 ? 8.541 33.285 -6.614 1.00 40.88 326 ALA C O 1
ATOM 7714 N N . GLN C 1 327 ? 6.638 33.797 -7.666 1.00 39.17 327 GLN C N 1
ATOM 7715 C CA . GLN C 1 327 ? 6.518 32.488 -8.285 1.00 37.31 327 GLN C CA 1
ATOM 7716 C C . GLN C 1 327 ? 7.698 32.199 -9.162 1.00 36.04 327 GLN C C 1
ATOM 7717 O O . GLN C 1 327 ? 8.144 31.068 -9.214 1.00 38.84 327 GLN C O 1
ATOM 7723 N N . ASN C 1 328 ? 8.203 33.226 -9.843 1.00 35.59 328 ASN C N 1
ATOM 7724 C CA . ASN C 1 328 ? 9.396 33.093 -10.674 1.00 37.42 328 ASN C CA 1
ATOM 7725 C C . ASN C 1 328 ? 10.636 32.827 -9.779 1.00 37.20 328 ASN C C 1
ATOM 7726 O O . ASN C 1 328 ? 11.392 31.894 -10.014 1.00 37.68 328 ASN C O 1
ATOM 7731 N N . GLN C 1 329 ? 10.809 33.635 -8.739 1.00 37.27 329 GLN C N 1
ATOM 7732 C CA . GLN C 1 329 ? 11.877 33.406 -7.758 1.00 38.56 329 GLN C CA 1
ATOM 7733 C C . GLN C 1 329 ? 11.877 31.964 -7.257 1.00 39.14 329 GLN C C 1
ATOM 7734 O O . GLN C 1 329 ? 12.936 31.312 -7.194 1.00 38.29 329 GLN C O 1
ATOM 7740 N N . LEU C 1 330 ? 10.687 31.439 -6.967 1.00 38.60 330 LEU C N 1
ATOM 7741 C CA . LEU C 1 330 ? 10.585 30.075 -6.445 1.00 40.50 330 LEU C CA 1
ATOM 7742 C C . LEU C 1 330 ? 10.811 28.996 -7.504 1.00 44.31 330 LEU C C 1
ATOM 7743 O O . LEU C 1 330 ? 11.189 27.857 -7.182 1.00 44.95 330 LEU C O 1
ATOM 7748 N N . PHE C 1 331 ? 10.591 29.363 -8.768 1.00 41.71 331 PHE C N 1
ATOM 7749 C CA . PHE C 1 331 ? 10.889 28.477 -9.888 1.00 40.34 331 PHE C CA 1
ATOM 7750 C C . PHE C 1 331 ? 12.408 28.292 -10.061 1.00 43.10 331 PHE C C 1
ATOM 7751 O O . PHE C 1 331 ? 12.916 27.183 -10.261 1.00 42.54 331 PHE C O 1
ATOM 7759 N N . ILE C 1 332 ? 13.126 29.404 -10.018 1.00 41.91 332 ILE C N 1
ATOM 7760 C CA . ILE C 1 332 ? 14.563 29.349 -10.109 1.00 45.85 332 ILE C CA 1
ATOM 7761 C C . ILE C 1 332 ? 15.092 28.484 -8.970 1.00 47.33 332 ILE C C 1
ATOM 7762 O O . ILE C 1 332 ? 16.032 27.702 -9.147 1.00 45.49 332 ILE C O 1
ATOM 7767 N N . LYS C 1 333 ? 14.452 28.615 -7.812 1.00 47.69 333 LYS C N 1
ATOM 7768 C CA . LYS C 1 333 ? 14.906 27.907 -6.632 1.00 48.87 333 LYS C CA 1
ATOM 7769 C C . LYS C 1 333 ? 14.663 26.424 -6.823 1.00 50.33 333 LYS C C 1
ATOM 7770 O O . LYS C 1 333 ? 15.519 25.599 -6.513 1.00 52.65 333 LYS C O 1
ATOM 7776 N N . ALA C 1 334 ? 13.498 26.088 -7.357 1.00 48.93 334 ALA C N 1
ATOM 7777 C CA . ALA C 1 334 ? 13.136 24.692 -7.546 1.00 50.80 334 ALA C CA 1
ATOM 7778 C C . ALA C 1 334 ? 13.925 24.046 -8.684 1.00 49.45 334 ALA C C 1
ATOM 7779 O O . ALA C 1 334 ? 14.212 22.850 -8.657 1.00 53.04 334 ALA C O 1
ATOM 7781 N N . LEU C 1 335 ? 14.275 24.824 -9.697 1.00 47.16 335 LEU C N 1
ATOM 7782 C CA . LEU C 1 335 ? 15.032 24.260 -10.811 1.00 46.84 335 LEU C CA 1
ATOM 7783 C C . LEU C 1 335 ? 16.482 24.096 -10.373 1.00 46.76 335 LEU C C 1
ATOM 7784 O O . LEU C 1 335 ? 17.132 23.095 -10.665 1.00 44.73 335 LEU C O 1
ATOM 7789 N N . GLU C 1 336 ? 16.975 25.088 -9.641 1.00 47.52 336 GLU C N 1
ATOM 7790 C CA . GLU C 1 336 ? 18.351 25.060 -9.173 1.00 51.19 336 GLU C CA 1
ATOM 7791 C C . GLU C 1 336 ? 18.638 23.770 -8.404 1.00 51.08 336 GLU C C 1
ATOM 7792 O O . GLU C 1 336 ? 19.722 23.215 -8.497 1.00 50.56 336 GLU C O 1
ATOM 7798 N N . THR C 1 337 ? 17.640 23.279 -7.678 1.00 50.42 337 THR C N 1
ATOM 7799 C CA . THR C 1 337 ? 17.770 22.038 -6.927 1.00 48.70 337 THR C CA 1
ATOM 7800 C C . THR C 1 337 ? 17.617 20.806 -7.777 1.00 49.93 337 THR C C 1
ATOM 7801 O O . THR C 1 337 ? 18.035 19.730 -7.383 1.00 50.48 337 THR C O 1
ATOM 7805 N N . PHE C 1 338 ? 16.977 20.953 -8.930 1.00 51.99 338 PHE C N 1
ATOM 7806 C CA . PHE C 1 338 ? 16.830 19.842 -9.849 1.00 49.69 338 PHE C CA 1
ATOM 7807 C C . PHE C 1 338 ? 18.170 19.541 -10.504 1.00 47.8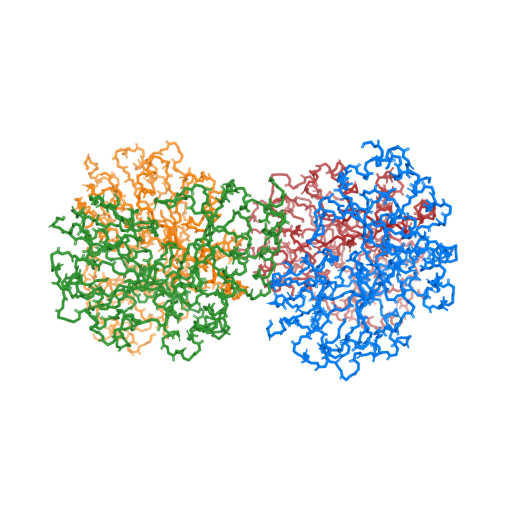7 338 PHE C C 1
ATOM 7808 O O . PHE C 1 338 ? 18.561 18.385 -10.630 1.00 48.07 338 PHE C O 1
ATOM 7816 N N . LEU C 1 339 ? 18.853 20.599 -10.934 1.00 49.18 339 LEU C N 1
ATOM 7817 C CA . LEU C 1 339 ? 20.147 20.505 -11.625 1.00 49.24 339 LEU C CA 1
ATOM 7818 C C . LEU C 1 339 ? 21.234 19.930 -10.712 1.00 50.78 339 LEU C C 1
ATOM 7819 O O . LEU C 1 339 ? 22.034 19.090 -11.129 1.00 49.49 339 LEU C O 1
ATOM 7824 N N . GLU C 1 340 ? 21.237 20.390 -9.464 1.00 48.59 340 GLU C N 1
ATOM 7825 C CA . GLU C 1 340 ? 22.130 19.861 -8.454 1.00 52.02 340 GLU C CA 1
ATOM 7826 C C . GLU C 1 340 ? 21.969 18.358 -8.254 1.00 52.23 340 GLU C C 1
ATOM 7827 O O . GLU C 1 340 ? 22.926 17.650 -7.964 1.00 48.06 340 GLU C O 1
ATOM 7833 N N . LYS C 1 341 ? 20.759 17.859 -8.439 1.00 53.54 341 LYS C N 1
ATOM 7834 C CA . LYS C 1 341 ? 20.530 16.445 -8.207 1.00 54.03 341 LYS C CA 1
ATOM 7835 C C . LYS C 1 341 ? 20.487 15.670 -9.524 1.00 55.03 341 LYS C C 1
ATOM 7836 O O . LYS C 1 341 ? 19.450 15.139 -9.927 1.00 61.58 341 LYS C O 1
ATOM 7842 N N . TYR C 1 342 ? 21.637 15.626 -10.188 1.00 53.60 342 TYR C N 1
ATOM 7843 C CA . TYR C 1 342 ? 21.804 14.922 -11.450 1.00 55.30 342 TYR C CA 1
ATOM 7844 C C . TYR C 1 342 ? 23.289 14.909 -11.800 1.00 58.45 342 TYR C C 1
ATOM 7845 O O . TYR C 1 342 ? 24.112 15.510 -11.096 1.00 54.66 342 TYR C O 1
ATOM 7847 N N . SER D 1 21 ? -37.234 13.870 28.791 1.00 28.58 21 SER D N 1
ATOM 7848 C CA . SER D 1 21 ? -36.468 15.015 28.234 1.00 30.37 21 SER D CA 1
ATOM 7849 C C . SER D 1 21 ? -35.524 14.679 27.082 1.00 27.60 21 SER D C 1
ATOM 7850 O O . SER D 1 21 ? -35.302 15.498 26.210 1.00 29.50 21 SER D O 1
ATOM 7853 N N . THR D 1 22 ? -34.936 13.497 27.103 1.00 27.72 22 THR D N 1
ATOM 7854 C CA . THR D 1 22 ? -33.862 13.166 26.164 1.00 26.64 22 THR D CA 1
ATOM 7855 C C . THR D 1 22 ? -34.117 11.802 25.544 1.00 25.36 22 THR D C 1
ATOM 7856 O O . THR D 1 22 ? -34.704 10.951 26.170 1.00 27.51 22 THR D O 1
ATOM 7860 N N . THR D 1 23 ? -33.669 11.592 24.317 1.00 25.01 23 THR D N 1
ATOM 7861 C CA . THR D 1 23 ? -33.962 10.361 23.588 1.00 25.79 23 THR D CA 1
ATOM 7862 C C . THR D 1 23 ? -32.826 9.355 23.752 1.00 25.34 23 THR D C 1
ATOM 7863 O O . THR D 1 23 ? -32.694 8.379 23.004 1.00 24.51 23 THR D O 1
ATOM 7867 N N . VAL D 1 24 ? -32.030 9.607 24.786 1.00 25.83 24 VAL D N 1
ATOM 7868 C CA . VAL D 1 24 ? -30.827 8.853 25.116 1.00 27.33 24 VAL D CA 1
ATOM 7869 C C . VAL D 1 24 ? -31.133 7.712 26.096 1.00 28.82 24 VAL D C 1
ATOM 7870 O O . VAL D 1 24 ? -31.605 7.981 27.183 1.00 30.31 24 VAL D O 1
ATOM 7874 N N . TRP D 1 25 ? -30.862 6.457 25.723 1.00 28.50 25 TRP D N 1
ATOM 7875 C CA . TRP D 1 25 ? -30.926 5.347 26.679 1.00 31.22 25 TRP D CA 1
ATOM 7876 C C . TRP D 1 25 ? -29.926 5.577 27.846 1.00 35.14 25 TRP D C 1
ATOM 7877 O O . TRP D 1 25 ? -28.712 5.504 27.674 1.00 32.85 25 TRP D O 1
ATOM 7888 N N . THR D 1 26 ? -30.457 5.819 29.039 1.00 37.19 26 THR D N 1
ATOM 7889 C CA . THR D 1 26 ? -29.702 6.405 30.131 1.00 36.06 26 THR D CA 1
ATOM 7890 C C . THR D 1 26 ? -29.459 5.473 31.320 1.00 39.53 26 THR D C 1
ATOM 7891 O O . THR D 1 26 ? -28.488 5.641 32.048 1.00 41.31 26 THR D O 1
ATOM 7895 N N . ASP D 1 27 ? -30.336 4.497 31.516 1.00 39.69 27 ASP D N 1
ATOM 7896 C CA . ASP D 1 27 ? -30.210 3.553 32.621 1.00 40.39 27 ASP D CA 1
ATOM 7897 C C . ASP D 1 27 ? -29.251 2.438 32.294 1.00 41.58 27 ASP D C 1
ATOM 7898 O O . ASP D 1 27 ? -29.415 1.338 32.819 1.00 45.87 27 ASP D O 1
ATOM 7903 N N . GLY D 1 28 ? -28.287 2.669 31.409 1.00 39.74 28 GLY D N 1
ATOM 7904 C CA . GLY D 1 28 ? -27.404 1.589 30.997 1.00 38.45 28 GLY D CA 1
ATOM 7905 C C . GLY D 1 28 ? -26.544 1.075 32.138 1.00 41.38 28 GLY D C 1
ATOM 7906 O O . GLY D 1 28 ? -25.962 1.860 32.876 1.00 39.26 28 GLY D O 1
ATOM 7907 N N . LYS D 1 30 ? -22.885 1.495 32.831 1.00 43.58 30 LYS D N 1
ATOM 7908 C CA . LYS D 1 30 ? -22.140 1.491 34.095 1.00 45.93 30 LYS D CA 1
ATOM 7909 C C . LYS D 1 30 ? -20.648 1.828 33.967 1.00 48.02 30 LYS D C 1
ATOM 7910 O O . LYS D 1 30 ? -20.154 2.396 32.961 1.00 44.46 30 LYS D O 1
ATOM 7916 N N . ASP D 1 31 ? -19.924 1.430 35.008 1.00 47.63 31 ASP D N 1
ATOM 7917 C CA . ASP D 1 31 ? -18.527 1.815 35.157 1.00 45.81 31 ASP D CA 1
ATOM 7918 C C . ASP D 1 31 ? -17.593 0.861 34.446 1.00 39.33 31 ASP D C 1
ATOM 7919 O O . ASP D 1 31 ? -16.397 1.049 34.518 1.00 41.34 31 ASP D O 1
ATOM 7924 N N . HIS D 1 32 ? -18.102 -0.173 33.789 1.00 38.89 32 HIS D N 1
ATOM 7925 C CA . HIS D 1 32 ? -17.185 -1.005 33.018 1.00 39.50 32 HIS D CA 1
ATOM 7926 C C . HIS D 1 32 ? -16.639 -0.329 31.760 1.00 37.48 32 HIS D C 1
ATOM 7927 O O . HIS D 1 32 ? -15.459 -0.461 31.447 1.00 39.70 32 HIS D O 1
ATOM 7934 N N . LEU D 1 33 ? -17.456 0.457 31.088 1.00 36.95 33 LEU D N 1
ATOM 7935 C CA . LEU D 1 33 ? -16.913 1.365 30.094 1.00 33.39 33 LEU D CA 1
ATOM 7936 C C . LEU D 1 33 ? -16.158 2.525 30.752 1.00 30.23 33 LEU D C 1
ATOM 7937 O O . LEU D 1 33 ? -15.126 2.960 30.246 1.00 31.75 33 LEU D O 1
ATOM 7942 N N . GLU D 1 34 ? -16.662 3.039 31.859 1.00 31.64 34 GLU D N 1
ATOM 7943 C CA . GLU D 1 34 ? -15.947 4.113 32.567 1.00 32.37 34 GLU D CA 1
ATOM 7944 C C . GLU D 1 34 ? -14.624 3.717 33.241 1.00 30.19 34 GLU D C 1
ATOM 7945 O O . GLU D 1 34 ? -13.669 4.507 33.221 1.00 30.21 34 GLU D O 1
ATOM 7951 N N . LYS D 1 35 ? -14.550 2.514 33.806 1.00 28.20 35 LYS D N 1
ATOM 7952 C CA . LYS D 1 35 ? -13.283 2.003 34.311 1.00 31.16 35 LYS D CA 1
ATOM 7953 C C . LYS D 1 35 ? -12.271 1.990 33.151 1.00 30.75 35 LYS D C 1
ATOM 7954 O O . LYS D 1 35 ? -11.139 2.452 33.278 1.00 28.86 35 LYS D O 1
ATOM 7956 N N . HIS D 1 36 ? -12.719 1.477 32.015 1.00 29.07 36 HIS D N 1
ATOM 7957 C CA . HIS D 1 36 ? -11.905 1.430 30.829 1.00 29.77 36 HIS D CA 1
ATOM 7958 C C . HIS D 1 36 ? -11.363 2.779 30.424 1.00 28.40 36 HIS D C 1
ATOM 7959 O O . HIS D 1 36 ? -10.174 2.913 30.151 1.00 27.33 36 HIS D O 1
ATOM 7966 N N . LEU D 1 37 ? -12.240 3.769 30.349 1.00 27.99 37 LEU D N 1
ATOM 7967 C CA . LEU D 1 37 ? -11.812 5.105 29.961 1.00 27.85 37 LEU D CA 1
ATOM 7968 C C . LEU D 1 37 ? -10.787 5.668 30.977 1.00 27.48 37 LEU D C 1
ATOM 7969 O O . LEU D 1 37 ? -9.791 6.297 30.611 1.00 24.27 37 LEU D O 1
ATOM 7974 N N . VAL D 1 38 ? -11.057 5.430 32.256 1.00 28.28 38 VAL D N 1
ATOM 7975 C CA . VAL D 1 38 ? -10.188 5.893 33.327 1.00 28.30 38 VAL D CA 1
ATOM 7976 C C . VAL D 1 38 ? -8.836 5.216 33.199 1.00 27.85 38 VAL D C 1
ATOM 7977 O O . VAL D 1 38 ? -7.801 5.867 33.295 1.00 28.17 38 VAL D O 1
ATOM 7981 N N . GLU D 1 39 ? -8.845 3.914 32.930 1.00 28.17 39 GLU D N 1
ATOM 7982 C CA . GLU D 1 39 ? -7.582 3.227 32.710 1.00 30.39 39 GLU D CA 1
ATOM 7983 C C . GLU D 1 39 ? -6.825 3.743 31.481 1.00 27.50 39 GLU D C 1
ATOM 7984 O O . GLU D 1 39 ? -5.618 3.773 31.510 1.00 27.12 39 GLU D O 1
ATOM 7990 N N . ASN D 1 40 ? -7.531 4.168 30.427 1.00 27.15 40 ASN D N 1
ATOM 7991 C CA . ASN D 1 40 ? -6.881 4.571 29.174 1.00 26.56 40 ASN D CA 1
ATOM 7992 C C . ASN D 1 40 ? -6.930 6.059 28.919 1.00 25.30 40 ASN D C 1
ATOM 7993 O O . ASN D 1 40 ? -6.916 6.528 27.782 1.00 24.33 40 ASN D O 1
ATOM 7998 N N . LEU D 1 41 ? -6.949 6.800 30.004 1.00 25.96 41 LEU D N 1
ATOM 7999 C CA . LEU D 1 41 ? -7.016 8.236 29.932 1.00 25.12 41 LEU D CA 1
ATOM 8000 C C . LEU D 1 41 ? -5.828 8.870 29.204 1.00 26.19 41 LEU D C 1
ATOM 8001 O O . LEU D 1 41 ? -5.969 9.947 28.609 1.00 25.86 41 LEU D O 1
ATOM 8006 N N . ASN D 1 42 ? -4.660 8.218 29.264 1.00 25.84 42 ASN D N 1
ATOM 8007 C CA . ASN D 1 42 ? -3.461 8.721 28.602 1.00 26.92 42 ASN D CA 1
ATOM 8008 C C . ASN D 1 42 ? -3.632 8.906 27.084 1.00 27.00 42 ASN D C 1
ATOM 8009 O O . ASN D 1 42 ? -2.864 9.633 26.468 1.00 27.73 42 ASN D O 1
ATOM 8014 N N . CYS D 1 43 ? -4.635 8.263 26.487 1.00 24.80 43 CYS D N 1
ATOM 8015 C CA . CYS D 1 43 ? -4.914 8.457 25.072 1.00 24.06 43 CYS D CA 1
ATOM 8016 C C . CYS D 1 43 ? -5.152 9.916 24.723 1.00 22.84 43 CYS D C 1
ATOM 8017 O O . CYS D 1 43 ? -5.092 10.283 23.582 1.00 22.53 43 CYS D O 1
ATOM 8020 N N . ILE D 1 44 ? -5.406 10.756 25.719 1.00 25.60 44 ILE D N 1
ATOM 8021 C CA . ILE D 1 44 ? -5.622 12.177 25.453 1.00 24.29 44 ILE D CA 1
ATOM 8022 C C . ILE D 1 44 ? -4.306 12.957 25.260 1.00 23.87 44 ILE D C 1
ATOM 8023 O O . ILE D 1 44 ? -4.320 14.139 24.932 1.00 22.16 44 ILE D O 1
ATOM 8028 N N . ARG D 1 45 ? -3.185 12.272 25.460 1.00 23.49 45 ARG D N 1
ATOM 8029 C CA . ARG D 1 45 ? -1.867 12.849 25.270 1.00 24.60 45 ARG D CA 1
ATOM 8030 C C . ARG D 1 45 ? -1.342 12.673 23.834 1.00 24.32 45 ARG D C 1
ATOM 8031 O O . ARG D 1 45 ? -0.323 13.227 23.476 1.00 23.78 45 ARG D O 1
ATOM 8039 N N . HIS D 1 46 ? -2.041 11.894 23.020 1.00 25.06 46 HIS D N 1
ATOM 8040 C CA . HIS D 1 46 ? -1.626 11.672 21.650 1.00 23.45 46 HIS D CA 1
ATOM 8041 C C . HIS D 1 46 ? -2.767 11.974 20.707 1.00 22.40 46 HIS D C 1
ATOM 8042 O O . HIS D 1 46 ? -3.921 11.920 21.077 1.00 20.79 46 HIS D O 1
ATOM 8049 N N . TYR D 1 47 ? -2.394 12.281 19.470 1.00 23.97 47 TYR D N 1
ATOM 8050 C CA . TYR D 1 47 ? -3.315 12.416 18.358 1.00 21.78 47 TYR D CA 1
ATOM 8051 C C . TYR D 1 47 ? -4.104 11.122 18.162 1.00 22.94 47 TYR D C 1
ATOM 8052 O O . TYR D 1 47 ? -3.539 10.041 18.309 1.00 23.50 47 TYR D O 1
ATOM 8061 N N . PRO D 1 48 ? -5.415 11.231 17.857 1.00 21.16 48 PRO D N 1
ATOM 8062 C CA . PRO D 1 48 ? -6.135 10.052 17.380 1.00 22.92 48 PRO D CA 1
ATOM 8063 C C . PRO D 1 48 ? -5.655 9.751 15.978 1.00 23.00 48 PRO D C 1
ATOM 8064 O O . PRO D 1 48 ? -5.140 10.682 15.362 1.00 21.60 48 PRO D O 1
ATOM 8068 N N . GLU D 1 49 ? -5.851 8.535 15.467 1.00 22.18 49 GLU D N 1
ATOM 8069 C CA . GLU D 1 49 ? -5.709 8.365 14.033 1.00 24.43 49 GLU D CA 1
ATOM 8070 C C . GLU D 1 49 ? -6.536 9.489 13.398 1.00 22.80 49 GLU D C 1
ATOM 8071 O O . GLU D 1 49 ? -7.638 9.794 13.839 1.00 21.73 49 GLU D O 1
ATOM 8077 N N . PRO D 1 50 ? -5.965 10.165 12.405 1.00 22.45 50 PRO D N 1
ATOM 8078 C CA . PRO D 1 50 ? -6.657 11.315 11.818 1.00 21.50 50 PRO D CA 1
ATOM 8079 C C . PRO D 1 50 ? -7.965 10.839 11.195 1.00 22.39 50 PRO D C 1
ATOM 8080 O O . PRO D 1 50 ? -8.961 11.555 10.989 1.00 19.62 50 PRO D O 1
ATOM 8084 N N . ASP D 1 51 ? -7.934 9.539 10.977 1.00 25.55 51 ASP D N 1
ATOM 8085 C CA . ASP D 1 51 ? -8.872 8.790 10.171 1.00 27.01 51 ASP D CA 1
ATOM 8086 C C . ASP D 1 51 ? -9.903 8.041 11.027 1.00 24.78 51 ASP D C 1
ATOM 8087 O O . ASP D 1 51 ? -10.898 7.529 10.516 1.00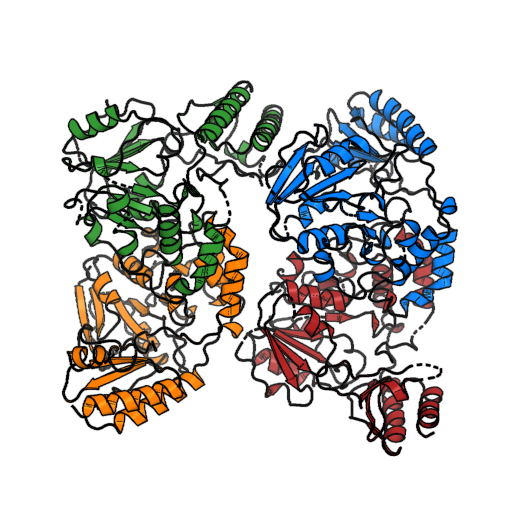 23.70 51 ASP D O 1
ATOM 8092 N N . ALA D 1 52 ? -9.609 7.920 12.320 1.00 24.69 52 ALA D N 1
ATOM 8093 C CA . ALA D 1 52 ? -10.229 6.891 13.160 1.00 25.15 52 ALA D CA 1
ATOM 8094 C C . ALA D 1 52 ? -10.224 5.559 12.377 1.00 26.99 52 ALA D C 1
ATOM 8095 O O . ALA D 1 52 ? -11.190 4.801 12.396 1.00 26.71 52 ALA D O 1
ATOM 8097 N N . GLY D 1 53 ? -9.115 5.306 11.679 1.00 27.91 53 GLY D N 1
ATOM 8098 C CA . GLY D 1 53 ? -9.001 4.259 10.678 1.00 28.43 53 GLY D CA 1
ATOM 8099 C C . GLY D 1 53 ? -9.160 2.842 11.189 1.00 28.78 53 GLY D C 1
ATOM 8100 O O . GLY D 1 53 ? -9.631 1.966 10.466 1.00 29.36 53 GLY D O 1
ATOM 8101 N N . THR D 1 54 ? -8.759 2.619 12.431 1.00 27.55 54 THR D N 1
ATOM 8102 C CA . THR D 1 54 ? -8.823 1.299 13.023 1.00 28.22 54 THR D CA 1
ATOM 8103 C C . THR D 1 54 ? -10.253 1.025 13.487 1.00 28.39 54 THR D C 1
ATOM 8104 O O . THR D 1 54 ? -10.745 -0.079 13.304 1.00 27.57 54 THR D O 1
ATOM 8108 N N . LEU D 1 55 ? -10.911 2.023 14.087 1.00 28.06 55 LEU D N 1
ATOM 8109 C CA . LEU D 1 55 ? -12.327 1.885 14.447 1.00 29.14 55 LEU D CA 1
ATOM 8110 C C . LEU D 1 55 ? -13.149 1.651 13.189 1.00 28.93 55 LEU D C 1
ATOM 8111 O O . LEU D 1 55 ? -14.003 0.767 13.172 1.00 29.08 55 LEU D O 1
ATOM 8116 N N . ARG D 1 56 ? -12.864 2.417 12.131 1.00 29.06 56 ARG D N 1
ATOM 8117 C CA . ARG D 1 56 ? -13.581 2.287 10.859 1.00 28.57 56 ARG D CA 1
ATOM 8118 C C . ARG D 1 56 ? -13.653 0.842 10.358 1.00 32.06 56 ARG D C 1
ATOM 8119 O O . ARG D 1 56 ? -14.740 0.335 9.998 1.00 31.17 56 ARG D O 1
ATOM 8127 N N . GLN D 1 57 ? -12.478 0.202 10.341 1.00 32.12 57 GLN D N 1
ATOM 8128 C CA . GLN D 1 57 ? -12.289 -1.199 9.944 1.00 35.07 57 GLN D CA 1
ATOM 8129 C C . GLN D 1 57 ? -13.084 -2.169 10.836 1.00 35.21 57 GLN D C 1
ATOM 8130 O O . GLN D 1 57 ? -13.750 -3.084 10.345 1.00 36.42 57 GLN D O 1
ATOM 8144 N N . LEU D 1 59 ? -15.778 -1.474 12.540 1.00 32.72 59 LEU D N 1
ATOM 8145 C CA . LEU D 1 59 ? -17.177 -1.227 12.270 1.00 32.86 59 LEU D CA 1
ATOM 8146 C C . LEU D 1 59 ? -17.546 -1.916 10.933 1.00 35.07 59 LEU D C 1
ATOM 8147 O O . LEU D 1 59 ? -18.555 -2.615 10.835 1.00 33.64 59 LEU D O 1
ATOM 8152 N N . ALA D 1 60 ? -16.692 -1.752 9.924 1.00 34.72 60 ALA D N 1
ATOM 8153 C CA . ALA D 1 60 ? -16.909 -2.398 8.634 1.00 33.89 60 ALA D CA 1
ATOM 8154 C C . ALA D 1 60 ? -17.000 -3.927 8.691 1.00 36.84 60 ALA D C 1
ATOM 8155 O O . ALA D 1 60 ? -17.960 -4.506 8.176 1.00 38.62 60 ALA D O 1
ATOM 8157 N N . LYS D 1 61 ? -16.003 -4.584 9.281 1.00 36.67 61 LYS D N 1
ATOM 8158 C CA . LYS D 1 61 ? -16.058 -6.034 9.499 1.00 38.18 61 LYS D CA 1
ATOM 8159 C C . LYS D 1 61 ? -17.226 -6.479 10.403 1.00 37.65 61 LYS D C 1
ATOM 8160 O O . LYS D 1 61 ? -17.838 -7.529 10.178 1.00 40.16 61 LYS D O 1
ATOM 8166 N N . ARG D 1 62 ? -17.532 -5.696 11.431 1.00 36.27 62 ARG D N 1
ATOM 8167 C CA . ARG D 1 62 ? -18.644 -6.048 12.303 1.00 39.75 62 ARG D CA 1
ATOM 8168 C C . ARG D 1 62 ? -19.964 -5.982 11.523 1.00 37.90 62 ARG D C 1
ATOM 8169 O O . ARG D 1 62 ? -20.705 -6.946 11.464 1.00 39.34 62 ARG D O 1
ATOM 8177 N N . ASN D 1 63 ? -20.217 -4.833 10.910 1.00 37.50 63 ASN D N 1
ATOM 8178 C CA . ASN D 1 63 ? -21.422 -4.582 10.134 1.00 39.24 63 ASN D CA 1
ATOM 8179 C C . ASN D 1 63 ? -21.520 -5.308 8.781 1.00 38.99 63 ASN D C 1
ATOM 8180 O O . ASN D 1 63 ? -22.509 -5.161 8.069 1.00 37.33 63 ASN D O 1
ATOM 8185 N N . SER D 1 64 ? -20.499 -6.088 8.436 1.00 39.30 64 SER D N 1
ATOM 8186 C CA . SER D 1 64 ? -20.546 -6.904 7.225 1.00 41.43 64 SER D CA 1
ATOM 8187 C C . SER D 1 64 ? -20.686 -6.003 6.000 1.00 40.47 64 SER D C 1
ATOM 8188 O O . SER D 1 64 ? -21.459 -6.268 5.085 1.00 41.13 64 SER D O 1
ATOM 8191 N N . VAL D 1 65 ? -19.920 -4.926 6.012 1.00 40.33 65 VAL D N 1
ATOM 8192 C CA . VAL D 1 65 ? -19.905 -3.946 4.953 1.00 37.96 65 VAL D CA 1
ATOM 8193 C C . VAL D 1 65 ? -18.431 -3.699 4.625 1.00 37.63 65 VAL D C 1
ATOM 8194 O O . VAL D 1 65 ? -17.564 -4.058 5.401 1.00 38.73 65 VAL D O 1
ATOM 8198 N N . ASP D 1 66 ? -18.140 -3.143 3.458 1.00 39.69 66 ASP D N 1
ATOM 8199 C CA . ASP D 1 66 ? -16.768 -2.842 3.066 1.00 40.71 66 ASP D CA 1
ATOM 8200 C C . ASP D 1 66 ? -16.077 -1.734 3.885 1.00 41.70 66 ASP D C 1
ATOM 8201 O O . ASP D 1 66 ? -16.718 -0.814 4.397 1.00 37.23 66 ASP D O 1
ATOM 8206 N N . ASN D 1 67 ? -14.751 -1.813 3.956 1.00 42.97 67 ASN D N 1
ATOM 8207 C CA . ASN D 1 67 ? -13.964 -0.799 4.641 1.00 42.90 67 ASN D CA 1
ATOM 8208 C C . ASN D 1 67 ? -14.203 0.610 4.135 1.00 42.84 67 ASN D C 1
ATOM 8209 O O . ASN D 1 67 ? -14.306 1.557 4.913 1.00 39.84 67 ASN D O 1
ATOM 8214 N N . ASN D 1 68 ? -14.290 0.756 2.824 1.00 42.31 68 ASN D N 1
ATOM 8215 C CA . ASN D 1 68 ? -14.479 2.080 2.272 1.00 42.95 68 ASN D CA 1
ATOM 8216 C C . ASN D 1 68 ? -15.960 2.524 2.293 1.00 39.00 68 ASN D C 1
ATOM 8217 O O . ASN D 1 68 ? -16.361 3.482 1.645 1.00 39.70 68 ASN D O 1
ATOM 8222 N N . ALA D 1 69 ? -16.766 1.818 3.066 1.00 37.27 69 ALA D N 1
ATOM 8223 C CA . ALA D 1 69 ? -18.174 2.167 3.199 1.00 35.92 69 ALA D CA 1
ATOM 8224 C C . ALA D 1 69 ? -18.508 2.656 4.615 1.00 33.93 69 ALA D C 1
ATOM 8225 O O . ALA D 1 69 ? -19.665 2.894 4.915 1.00 29.62 69 ALA D O 1
ATOM 8227 N N . ILE D 1 70 ? -17.484 2.745 5.483 1.00 32.88 70 ILE D N 1
ATOM 8228 C CA . ILE D 1 70 ? -17.613 3.410 6.776 1.00 31.75 70 ILE D CA 1
ATOM 8229 C C . ILE D 1 70 ? -16.832 4.746 6.796 1.00 30.93 70 ILE D C 1
ATOM 8230 O O . ILE D 1 70 ? -15.767 4.890 6.180 1.00 31.42 70 ILE D O 1
ATOM 8235 N N . LEU D 1 71 ? -17.407 5.721 7.485 1.00 27.95 71 LEU D N 1
ATOM 8236 C CA . LEU D 1 71 ? -16.787 7.010 7.740 1.00 27.13 71 LEU D CA 1
ATOM 8237 C C . LEU D 1 71 ? -17.181 7.495 9.151 1.00 23.33 71 LEU D C 1
ATOM 8238 O O . LEU D 1 71 ? -18.322 7.874 9.437 1.00 24.45 71 LEU D O 1
ATOM 8243 N N . VAL D 1 72 ? -16.218 7.454 10.030 1.00 22.48 72 VAL D N 1
ATOM 8244 C CA . VAL D 1 72 ? -16.418 7.798 11.412 1.00 22.95 72 VAL D CA 1
ATOM 8245 C C . VAL D 1 72 ? -16.514 9.302 11.552 1.00 21.34 72 VAL D C 1
ATOM 8246 O O . VAL D 1 72 ? -15.764 10.047 10.941 1.00 22.72 72 VAL D O 1
ATOM 8250 N N . THR D 1 73 ? -17.419 9.758 12.392 1.00 21.87 73 THR D N 1
ATOM 8251 C CA . THR D 1 73 ? -17.769 11.147 12.369 1.00 19.90 73 THR D CA 1
ATOM 8252 C C . THR D 1 73 ? -17.891 11.723 13.781 1.00 20.62 73 THR D C 1
ATOM 8253 O O . THR D 1 73 ? -18.164 11.004 14.754 1.00 20.10 73 THR D O 1
ATOM 8257 N N . ASN D 1 74 ? -17.675 13.025 13.901 1.00 20.85 74 ASN D N 1
ATOM 8258 C CA . ASN D 1 74 ? -17.751 13.704 15.193 1.00 17.99 74 ASN D CA 1
ATOM 8259 C C . ASN D 1 74 ? -19.167 13.752 15.693 1.00 19.41 74 ASN D C 1
ATOM 8260 O O . ASN D 1 74 ? -19.709 14.829 15.914 1.00 20.20 74 ASN D O 1
ATOM 8265 N N . GLY D 1 75 ? -19.782 12.598 15.887 1.00 19.19 75 GLY D N 1
ATOM 8266 C CA . GLY D 1 75 ? -21.169 12.584 16.335 1.00 19.53 75 GLY D CA 1
ATOM 8267 C C . GLY D 1 75 ? -22.120 12.389 15.172 1.00 21.16 75 GLY D C 1
ATOM 8268 O O . GLY D 1 75 ? -21.754 12.626 14.023 1.00 20.65 75 GLY D O 1
ATOM 8269 N N . PRO D 1 76 ? -23.359 11.952 15.450 1.00 20.91 76 PRO D N 1
ATOM 8270 C CA . PRO D 1 76 ? -24.295 11.781 14.327 1.00 19.96 76 PRO D CA 1
ATOM 8271 C C . PRO D 1 76 ? -24.676 13.114 13.665 1.00 19.39 76 PRO D C 1
ATOM 8272 O O . PRO D 1 76 ? -24.889 13.149 12.465 1.00 20.83 76 PRO D O 1
ATOM 8276 N N . THR D 1 77 ? -24.750 14.187 14.438 1.00 18.61 77 THR D N 1
ATOM 8277 C CA . THR D 1 77 ? -25.068 15.499 13.911 1.00 19.27 77 THR D CA 1
ATOM 8278 C C . THR D 1 77 ? -24.058 15.937 12.824 1.00 22.22 77 THR D C 1
ATOM 8279 O O . THR D 1 77 ? -24.467 16.294 11.705 1.00 21.11 77 THR D O 1
ATOM 8283 N N . ALA D 1 78 ? -22.760 15.898 13.153 1.00 18.79 78 ALA D N 1
ATOM 8284 C CA . ALA D 1 78 ? -21.717 16.244 12.206 1.00 19.49 78 ALA D CA 1
ATOM 8285 C C . ALA D 1 78 ? -21.895 15.507 10.867 1.00 20.08 78 ALA D C 1
ATOM 8286 O O . ALA D 1 78 ? -21.708 16.092 9.817 1.00 19.63 78 ALA D O 1
ATOM 8288 N N . ALA D 1 79 ? -22.252 14.230 10.925 1.00 19.96 79 ALA D N 1
ATOM 8289 C CA . ALA D 1 79 ? -22.489 13.420 9.739 1.00 19.68 79 ALA D CA 1
ATOM 8290 C C . ALA D 1 79 ? -23.588 13.992 8.803 1.00 21.52 79 ALA D C 1
ATOM 8291 O O . ALA D 1 79 ? -23.413 13.986 7.571 1.00 20.84 79 ALA D O 1
ATOM 8293 N N . PHE D 1 80 ? -24.703 14.477 9.384 1.00 21.57 80 PHE D N 1
ATOM 8294 C CA . PHE D 1 80 ? -25.792 15.034 8.590 1.00 20.50 80 PHE D CA 1
ATOM 8295 C C . PHE D 1 80 ? -25.278 16.262 7.843 1.00 21.90 80 PHE D C 1
ATOM 8296 O O . PHE D 1 80 ? -25.432 16.387 6.624 1.00 22.83 80 PHE D O 1
ATOM 8304 N N . TYR D 1 81 ? -24.649 17.160 8.579 1.00 21.75 81 TYR D N 1
ATOM 8305 C CA . TYR D 1 81 ? -23.965 18.294 7.989 1.00 20.61 81 TYR D CA 1
ATOM 8306 C C . TYR D 1 81 ? -22.962 17.946 6.876 1.00 20.95 81 TYR D C 1
ATOM 8307 O O . TYR D 1 81 ? -22.886 18.638 5.871 1.00 22.51 81 TYR D O 1
ATOM 8316 N N . GLN D 1 82 ? -22.187 16.880 7.032 1.00 20.37 82 GLN D N 1
ATOM 8317 C CA . GLN D 1 82 ? -21.208 16.563 6.020 1.00 19.68 82 GLN D CA 1
ATOM 8318 C C . GLN D 1 82 ? -21.861 15.978 4.743 1.00 21.77 82 GLN D C 1
ATOM 8319 O O . GLN D 1 82 ? -21.393 16.188 3.635 1.00 21.06 82 GLN D O 1
ATOM 8325 N N . ILE D 1 83 ? -22.947 15.238 4.923 1.00 22.43 83 ILE D N 1
ATOM 8326 C CA . ILE D 1 83 ? -23.759 14.760 3.828 1.00 21.51 83 ILE D CA 1
ATOM 8327 C C . ILE D 1 83 ? -24.403 15.940 3.063 1.00 22.58 83 ILE D C 1
ATOM 8328 O O . ILE D 1 83 ? -24.225 16.061 1.849 1.00 20.54 83 ILE D O 1
ATOM 8333 N N . ALA D 1 84 ? -25.131 16.810 3.771 1.00 21.48 84 ALA D N 1
ATOM 8334 C CA . ALA D 1 84 ? -25.697 17.994 3.137 1.00 21.92 84 ALA D CA 1
ATOM 8335 C C . ALA D 1 84 ? -24.640 18.690 2.273 1.00 24.44 84 ALA D C 1
ATOM 8336 O O . ALA D 1 84 ? -24.908 19.088 1.115 1.00 23.77 84 ALA D O 1
ATOM 8338 N N . GLN D 1 85 ? -23.442 18.834 2.844 1.00 23.45 85 GLN D N 1
ATOM 8339 C CA . GLN D 1 85 ? -22.436 19.706 2.284 1.00 23.76 85 GLN D CA 1
ATOM 8340 C C . GLN D 1 85 ? -21.885 19.133 0.981 1.00 24.10 85 GLN D C 1
ATOM 8341 O O . GLN D 1 85 ? -21.575 19.874 0.052 1.00 24.91 85 GLN D O 1
ATOM 8347 N N . ALA D 1 86 ? -21.798 17.811 0.919 1.00 23.23 86 ALA D N 1
ATOM 8348 C CA . ALA D 1 86 ? -21.234 17.113 -0.224 1.00 25.32 86 ALA D CA 1
ATOM 8349 C C . ALA D 1 86 ? -22.170 17.181 -1.464 1.00 27.57 86 ALA D C 1
ATOM 8350 O O . ALA D 1 86 ? -21.751 16.925 -2.610 1.00 27.52 86 ALA D O 1
ATOM 8352 N N . PHE D 1 87 ? -23.426 17.543 -1.206 1.00 26.05 87 PHE D N 1
ATOM 8353 C CA . PHE D 1 87 ? -24.436 17.653 -2.236 1.00 26.54 87 PHE D CA 1
ATOM 8354 C C . PHE D 1 87 ? -25.222 18.938 -2.148 1.00 25.68 87 PHE D C 1
ATOM 8355 O O . PHE D 1 87 ? -26.445 18.943 -2.129 1.00 27.92 87 PHE D O 1
ATOM 8363 N N . ARG D 1 88 ? -24.501 20.037 -2.131 1.00 25.56 88 ARG D N 1
ATOM 8364 C CA . ARG D 1 88 ? -25.114 21.337 -2.139 1.00 27.54 88 ARG D CA 1
ATOM 8365 C C . ARG D 1 88 ? -26.050 21.574 -3.341 1.00 32.13 88 ARG D C 1
ATOM 8366 O O . ARG D 1 88 ? -25.753 21.210 -4.496 1.00 31.69 88 ARG D O 1
ATOM 8374 N N . GLY D 1 89 ? -27.197 22.191 -3.074 1.00 30.60 89 GLY D N 1
ATOM 8375 C CA . GLY D 1 89 ? -28.075 22.527 -4.170 1.00 31.02 89 GLY D CA 1
ATOM 8376 C C . GLY D 1 89 ? -28.874 21.322 -4.613 1.00 31.69 89 GLY D C 1
ATOM 8377 O O . GLY D 1 89 ? -29.520 21.365 -5.660 1.00 29.94 89 GLY D O 1
ATOM 8378 N N . SER D 1 90 ? -28.831 20.251 -3.817 1.00 29.42 90 SER D N 1
ATOM 8379 C CA . SER D 1 90 ? -29.748 19.134 -4.021 1.00 29.14 90 SER D CA 1
ATOM 8380 C C . SER D 1 90 ? -31.142 19.553 -3.545 1.00 28.29 90 SER D C 1
ATOM 8381 O O . SER D 1 90 ? -31.278 20.539 -2.809 1.00 29.00 90 SER D O 1
ATOM 8384 N N . ARG D 1 91 ? -32.170 18.851 -4.005 1.00 27.04 91 ARG D N 1
ATOM 8385 C CA . ARG D 1 91 ? -33.543 19.061 -3.520 1.00 28.93 91 ARG D CA 1
ATOM 8386 C C . ARG D 1 91 ? -33.826 18.017 -2.434 1.00 28.05 91 ARG D C 1
ATOM 8387 O O . ARG D 1 91 ? -33.658 16.810 -2.673 1.00 26.81 91 ARG D O 1
ATOM 8395 N N . SER D 1 92 ? -34.239 18.460 -1.250 1.00 25.61 92 SER D N 1
ATOM 8396 C CA . SER D 1 92 ? -34.415 17.521 -0.150 1.00 25.14 92 SER D CA 1
ATOM 8397 C C . SER D 1 92 ? -35.847 17.466 0.362 1.00 26.20 92 SER D C 1
ATOM 8398 O O . SER D 1 92 ? -36.499 18.500 0.561 1.00 24.72 92 SER D O 1
ATOM 8401 N N . LEU D 1 93 ? -36.320 16.238 0.550 1.00 25.38 93 LEU D N 1
ATOM 8402 C CA . LEU D 1 93 ? -37.605 15.964 1.172 1.00 25.49 93 LEU D CA 1
ATOM 8403 C C . LEU D 1 93 ? -37.390 15.559 2.635 1.00 25.80 93 LEU D C 1
ATOM 8404 O O . LEU D 1 93 ? -36.698 14.564 2.911 1.00 24.64 93 LEU D O 1
ATOM 8409 N N . ILE D 1 94 ? -37.965 16.335 3.558 1.00 24.47 94 ILE D N 1
ATOM 8410 C CA . ILE D 1 94 ? -37.856 16.045 4.988 1.00 23.83 94 ILE D CA 1
ATOM 8411 C C . ILE D 1 94 ? -39.245 15.780 5.643 1.00 26.03 94 ILE D C 1
ATOM 8412 O O . ILE D 1 94 ? -40.144 16.635 5.672 1.00 25.86 94 ILE D O 1
ATOM 8417 N N . ALA D 1 95 ? -39.421 14.559 6.118 1.00 23.67 95 ALA D N 1
ATOM 8418 C CA . ALA D 1 95 ? -40.576 14.226 6.922 1.00 28.32 95 ALA D CA 1
ATOM 8419 C C . ALA D 1 95 ? -40.549 15.085 8.169 1.00 28.59 95 ALA D C 1
ATOM 8420 O O . ALA D 1 95 ? -39.519 15.173 8.831 1.00 25.71 95 ALA D O 1
ATOM 8422 N N . ILE D 1 96 ? -41.670 15.740 8.472 1.00 28.32 96 ILE D N 1
ATOM 8423 C CA . ILE D 1 96 ? -41.797 16.448 9.728 1.00 28.59 96 ILE D CA 1
ATOM 8424 C C . ILE D 1 96 ? -43.037 15.936 10.521 1.00 32.21 96 ILE D C 1
ATOM 8425 O O . ILE D 1 96 ? -43.962 15.377 9.936 1.00 33.54 96 ILE D O 1
ATOM 8430 N N . PRO D 1 97 ? -43.023 16.052 11.863 1.00 31.76 97 PRO D N 1
ATOM 8431 C CA . PRO D 1 97 ? -41.964 16.641 12.692 1.00 28.84 97 PRO D CA 1
ATOM 8432 C C . PRO D 1 97 ? -40.730 15.762 12.687 1.00 26.78 97 PRO D C 1
ATOM 8433 O O . PRO D 1 97 ? -40.874 14.544 12.603 1.00 27.47 97 PRO D O 1
ATOM 8437 N N . SER D 1 98 ? -39.550 16.359 12.807 1.00 24.85 98 SER D N 1
ATOM 8438 C CA . SER D 1 98 ? -38.323 15.586 12.915 1.00 24.00 98 SER D CA 1
ATOM 8439 C C . SER D 1 98 ? -37.142 16.379 13.489 1.00 22.35 98 SER D C 1
ATOM 8440 O O . SER D 1 98 ? -37.205 17.605 13.668 1.00 22.41 98 SER D O 1
ATOM 8443 N N . PHE D 1 99 ? -36.076 15.640 13.790 1.00 22.45 99 PHE D N 1
ATOM 8444 C CA . PHE D 1 99 ? -34.833 16.199 14.343 1.00 24.03 99 PHE D CA 1
ATOM 8445 C C . PHE D 1 99 ? -34.491 17.462 13.551 1.00 23.56 99 PHE D C 1
ATOM 8446 O O . PHE D 1 99 ? -34.372 17.420 12.322 1.00 25.38 99 PHE D O 1
ATOM 8454 N N . ALA D 1 100 ? -34.360 18.583 14.244 1.00 21.24 100 ALA D N 1
ATOM 8455 C CA . ALA D 1 100 ? -34.175 19.851 13.580 1.00 22.30 100 ALA D CA 1
ATOM 8456 C C . ALA D 1 100 ? -32.934 19.858 12.687 1.00 25.06 100 ALA D C 1
ATOM 8457 O O . ALA D 1 100 ? -32.918 20.582 11.676 1.00 25.60 100 ALA D O 1
ATOM 8459 N N . GLU D 1 101 ? -31.930 19.040 13.032 1.00 23.68 101 GLU D N 1
ATOM 8460 C CA . GLU D 1 101 ? -30.638 19.028 12.317 1.00 24.50 101 GLU D CA 1
ATOM 8461 C C . GLU D 1 101 ? -30.704 18.664 10.837 1.00 25.16 101 GLU D C 1
ATOM 8462 O O . GLU D 1 101 ? -29.898 19.143 10.059 1.00 25.68 101 GLU D O 1
ATOM 8468 N N . TYR D 1 102 ? -31.638 17.816 10.426 1.00 24.74 102 TYR D N 1
ATOM 8469 C CA . TYR D 1 102 ? -31.712 17.505 9.002 1.00 24.36 102 TYR D CA 1
ATOM 8470 C C . TYR D 1 102 ? -31.968 18.809 8.244 1.00 24.57 102 TYR D C 1
ATOM 8471 O O . TYR D 1 102 ? -31.308 19.126 7.256 1.00 22.13 102 TYR D O 1
ATOM 8480 N N . GLU D 1 103 ? -32.901 19.587 8.772 1.00 25.77 103 GLU D N 1
ATOM 8481 C CA . GLU D 1 103 ? -33.285 20.853 8.176 1.00 24.94 103 GLU D CA 1
ATOM 8482 C C . GLU D 1 103 ? -32.166 21.914 8.243 1.00 26.17 103 GLU D C 1
ATOM 8483 O O . GLU D 1 103 ? -31.904 22.572 7.254 1.00 27.20 103 GLU D O 1
ATOM 8489 N N . ASP D 1 104 ? -31.496 22.074 9.392 1.00 25.91 104 ASP D N 1
ATOM 8490 C CA . ASP D 1 104 ? -30.429 23.076 9.508 1.00 26.73 104 ASP D CA 1
ATOM 8491 C C . ASP D 1 104 ? -29.286 22.766 8.548 1.00 25.23 104 ASP D C 1
ATOM 8492 O O . ASP D 1 104 ? -28.711 23.665 7.942 1.00 24.93 104 ASP D O 1
ATOM 8497 N N . ALA D 1 105 ? -28.970 21.486 8.432 1.00 22.64 105 ALA D N 1
ATOM 8498 C CA . ALA D 1 105 ? -27.915 21.064 7.550 1.00 25.63 105 ALA D CA 1
ATOM 8499 C C . ALA D 1 105 ? -28.293 21.323 6.078 1.00 24.73 105 ALA D C 1
ATOM 8500 O O . ALA D 1 105 ? -27.525 21.921 5.348 1.00 24.20 105 ALA D O 1
ATOM 8502 N N . CYS D 1 106 ? -29.499 20.941 5.675 1.00 24.70 106 CYS D N 1
ATOM 8503 C CA . CYS D 1 106 ? -29.962 21.215 4.310 1.00 24.55 106 CYS D CA 1
ATOM 8504 C C . CYS D 1 106 ? -29.955 22.710 4.008 1.00 26.10 106 CYS D C 1
ATOM 8505 O O . CYS D 1 106 ? -29.670 23.112 2.888 1.00 26.79 106 CYS D O 1
ATOM 8508 N N . ARG D 1 107 ? -30.261 23.539 5.001 1.00 25.98 107 ARG D N 1
ATOM 8509 C CA . ARG D 1 107 ? -30.263 24.985 4.777 1.00 27.86 107 ARG D CA 1
ATOM 8510 C C . ARG D 1 107 ? -28.865 25.596 4.701 1.00 28.13 107 ARG D C 1
ATOM 8511 O O . ARG D 1 107 ? -28.633 26.480 3.898 1.00 28.36 107 ARG D O 1
ATOM 8527 N N . TYR D 1 109 ? -26.442 24.390 3.446 1.00 26.64 109 TYR D N 1
ATOM 8528 C CA . TYR D 1 109 ? -25.873 24.035 2.159 1.00 27.31 109 TYR D CA 1
ATOM 8529 C C . TYR D 1 109 ? -26.839 24.243 0.986 1.00 30.28 109 TYR D C 1
ATOM 8530 O O . TYR D 1 109 ? -26.751 23.604 -0.074 1.00 29.28 109 TYR D O 1
ATOM 8539 N N . GLU D 1 110 ? -27.772 25.154 1.190 1.00 29.60 110 GLU D N 1
ATOM 8540 C CA . GLU D 1 110 ? -28.583 25.604 0.079 1.00 32.47 110 GLU D CA 1
ATOM 8541 C C . GLU D 1 110 ? -29.275 24.474 -0.691 1.00 31.12 110 GLU D C 1
ATOM 8542 O O . GLU D 1 110 ? -29.201 24.389 -1.923 1.00 31.62 110 GLU D O 1
ATOM 8548 N N . HIS D 1 111 ? -29.910 23.600 0.070 1.00 26.14 111 HIS D N 1
ATOM 8549 C CA . HIS D 1 111 ? -30.790 22.615 -0.461 1.00 26.69 111 HIS D CA 1
ATOM 8550 C C . HIS D 1 111 ? -32.117 23.323 -0.591 1.00 28.24 111 HIS D C 1
ATOM 8551 O O . HIS D 1 111 ? -32.432 24.209 0.192 1.00 27.59 111 HIS D O 1
ATOM 8558 N N . GLU D 1 112 ? -32.869 22.985 -1.627 1.00 28.29 112 GLU D N 1
ATOM 8559 C CA . GLU D 1 112 ? -34.271 23.340 -1.625 1.00 31.96 112 GLU D CA 1
ATOM 8560 C C . GLU D 1 112 ? -34.990 22.268 -0.818 1.00 28.40 112 GLU D C 1
ATOM 8561 O O . GLU D 1 112 ? -34.894 21.072 -1.132 1.00 27.03 112 GLU D O 1
ATOM 8567 N N . VAL D 1 113 ? -35.660 22.699 0.244 1.00 25.92 113 VAL D N 1
ATOM 8568 C CA . VAL D 1 113 ? -36.262 21.767 1.181 1.00 28.82 113 VAL D CA 1
ATOM 8569 C C . VAL D 1 113 ? -37.787 21.694 1.016 1.00 28.15 113 VAL D C 1
ATOM 8570 O O . VAL D 1 113 ? -38.466 22.727 0.998 1.00 28.77 113 VAL D O 1
ATOM 8574 N N . CYS D 1 114 ? -38.304 20.474 0.890 1.00 26.48 114 CYS D N 1
ATOM 8575 C CA . CYS D 1 114 ? -39.754 20.223 0.851 1.00 28.08 114 CYS D CA 1
ATOM 8576 C C . CYS D 1 114 ? -40.181 19.463 2.095 1.00 28.84 114 CYS D C 1
ATOM 8577 O O . CYS D 1 114 ? -39.503 18.540 2.526 1.00 27.76 114 CYS D O 1
ATOM 8580 N N . PHE D 1 115 ? -41.302 19.848 2.687 1.00 28.88 115 PHE D N 1
ATOM 8581 C CA . PHE D 1 115 ? -41.774 19.119 3.858 1.00 31.08 115 PHE D CA 1
ATOM 8582 C C . PHE D 1 115 ? -42.914 18.163 3.571 1.00 32.36 115 PHE D C 1
ATOM 8583 O O . PHE D 1 115 ? -43.640 18.302 2.599 1.00 36.42 115 PHE D O 1
ATOM 8591 N N . TYR D 1 116 ? -43.066 17.186 4.440 1.00 32.41 116 TYR D N 1
ATOM 8592 C CA . TYR D 1 116 ? -44.080 16.185 4.267 1.00 35.14 116 TYR D CA 1
ATOM 8593 C C . TYR D 1 116 ? -44.360 15.579 5.625 1.00 37.14 116 TYR D C 1
ATOM 8594 O O . TYR D 1 116 ? -43.428 15.344 6.383 1.00 35.96 116 TYR D O 1
ATOM 8603 N N . PRO D 1 117 ? -45.647 15.316 5.941 1.00 41.71 117 PRO D N 1
ATOM 8604 C CA . PRO D 1 117 ? -46.050 14.872 7.286 1.00 38.86 117 PRO D CA 1
ATOM 8605 C C . PRO D 1 117 ? -45.538 13.477 7.590 1.00 41.41 117 PRO D C 1
ATOM 8606 O O . PRO D 1 117 ? -45.766 12.576 6.791 1.00 42.99 117 PRO D O 1
ATOM 8610 N N . SER D 1 118 ? -44.853 13.292 8.718 1.00 41.34 118 SER D N 1
ATOM 8611 C CA . SER D 1 118 ? -44.437 11.948 9.104 1.00 42.37 118 SER D CA 1
ATOM 8612 C C . SER D 1 118 ? -45.648 11.052 9.464 1.00 48.65 118 SER D C 1
ATOM 8613 O O . SER D 1 118 ? -45.537 9.819 9.441 1.00 49.56 118 SER D O 1
ATOM 8616 N N . ASN D 1 119 ? -46.803 11.648 9.770 1.00 48.20 119 ASN D N 1
ATOM 8617 C CA . ASN D 1 119 ? -47.996 10.814 9.983 1.00 50.86 119 ASN D CA 1
ATOM 8618 C C . ASN D 1 119 ? -48.835 10.420 8.744 1.00 50.98 119 ASN D C 1
ATOM 8619 O O . ASN D 1 119 ? -49.706 9.562 8.846 1.00 53.94 119 ASN D O 1
ATOM 8624 N N . GLU D 1 120 ? -48.562 11.031 7.592 1.00 51.98 120 GLU D N 1
ATOM 8625 C CA . GLU D 1 120 ? -49.074 10.559 6.296 1.00 48.71 120 GLU D CA 1
ATOM 8626 C C . GLU D 1 120 ? -48.180 9.429 5.760 1.00 50.92 120 GLU D C 1
ATOM 8627 O O . GLU D 1 120 ? -46.986 9.371 6.076 1.00 52.06 120 GLU D O 1
ATOM 8633 N N . ASP D 1 121 ? -48.728 8.529 4.955 1.00 49.60 121 ASP D N 1
ATOM 8634 C CA . ASP D 1 121 ? -47.915 7.426 4.464 1.00 50.25 121 ASP D CA 1
ATOM 8635 C C . ASP D 1 121 ? -46.774 8.003 3.634 1.00 53.27 121 ASP D C 1
ATOM 8636 O O . ASP D 1 121 ? -47.020 8.795 2.720 1.00 55.85 121 ASP D O 1
ATOM 8641 N N . ILE D 1 122 ? -45.537 7.629 3.955 1.00 50.94 122 ILE D N 1
ATOM 8642 C CA . ILE D 1 122 ? -44.353 8.097 3.233 1.00 48.32 122 ILE D CA 1
ATOM 8643 C C . ILE D 1 122 ? -44.392 7.730 1.763 1.00 48.57 122 ILE D C 1
ATOM 8644 O O . ILE D 1 122 ? -43.858 8.448 0.921 1.00 49.50 122 ILE D O 1
ATOM 8649 N N . GLY D 1 123 ? -44.968 6.573 1.465 1.00 48.98 123 GLY D N 1
ATOM 8650 C CA . GLY D 1 123 ? -45.069 6.100 0.093 1.00 52.19 123 GLY D CA 1
ATOM 8651 C C . GLY D 1 123 ? -45.853 7.008 -0.851 1.00 49.16 123 GLY D C 1
ATOM 8652 O O . GLY D 1 123 ? -45.519 7.095 -2.034 1.00 46.29 123 GLY D O 1
ATOM 8653 N N . GLU D 1 124 ? -46.875 7.688 -0.321 1.00 51.04 124 GLU D N 1
ATOM 8654 C CA . GLU D 1 124 ? -47.760 8.568 -1.109 1.00 51.72 124 GLU D CA 1
ATOM 8655 C C . GLU D 1 124 ? -47.182 9.979 -1.335 1.00 49.80 124 GLU D C 1
ATOM 8656 O O . GLU D 1 124 ? -47.851 10.879 -1.876 1.00 42.30 124 GLU D O 1
ATOM 8662 N N . ALA D 1 125 ? -45.940 10.180 -0.902 1.00 47.38 125 ALA D N 1
ATOM 8663 C CA . ALA D 1 125 ? -45.314 11.473 -1.092 1.00 43.50 125 ALA D CA 1
ATOM 8664 C C . ALA D 1 125 ? -44.679 11.505 -2.483 1.00 40.49 125 ALA D C 1
ATOM 8665 O O . ALA D 1 125 ? -44.291 10.474 -3.018 1.00 42.17 125 ALA D O 1
ATOM 8667 N N . ASP D 1 126 ? -44.622 12.685 -3.079 1.00 36.67 126 ASP D N 1
ATOM 8668 C CA . ASP D 1 126 ? -44.106 12.857 -4.425 1.00 35.94 126 ASP D CA 1
ATOM 8669 C C . ASP D 1 126 ? -42.578 12.972 -4.381 1.00 33.82 126 ASP D C 1
ATOM 8670 O O . ASP D 1 126 ? -42.057 13.940 -3.831 1.00 31.61 126 ASP D O 1
ATOM 8675 N N . PHE D 1 127 ? -41.888 11.976 -4.942 1.00 32.63 127 PHE D N 1
ATOM 8676 C CA . PHE D 1 127 ? -40.415 11.924 -4.995 1.00 35.53 127 PHE D CA 1
ATOM 8677 C C . PHE D 1 127 ? -39.851 12.343 -6.370 1.00 35.00 127 PHE D C 1
ATOM 8678 O O . PHE D 1 127 ? -38.655 12.208 -6.637 1.00 33.01 127 PHE D O 1
ATOM 8686 N N . SER D 1 128 ? -40.718 12.846 -7.233 1.00 33.77 128 SER D N 1
ATOM 8687 C CA . SER D 1 128 ? -40.385 13.008 -8.652 1.00 34.55 128 SER D CA 1
ATOM 8688 C C . SER D 1 128 ? -39.053 13.736 -8.866 1.00 33.00 128 SER D C 1
ATOM 8689 O O . SER D 1 128 ? -38.158 13.251 -9.566 1.00 33.30 128 SER D O 1
ATOM 8692 N N . ASN D 1 129 ? -38.965 14.908 -8.255 1.00 30.06 129 ASN D N 1
ATOM 8693 C CA . ASN D 1 129 ? -37.824 15.774 -8.296 1.00 30.75 129 ASN D CA 1
ATOM 8694 C C . ASN D 1 129 ? -37.052 15.817 -6.971 1.00 31.29 129 ASN D C 1
ATOM 8695 O O . ASN D 1 129 ? -36.469 16.846 -6.663 1.00 33.33 129 ASN D O 1
ATOM 8708 N N . ASP D 1 131 ? -33.926 14.781 -4.737 1.00 26.93 131 ASP D N 1
ATOM 8709 C CA . ASP D 1 131 ? -32.632 14.113 -4.736 1.00 27.00 131 ASP D CA 1
ATOM 8710 C C . ASP D 1 131 ? -32.424 13.330 -3.426 1.00 27.44 131 ASP D C 1
ATOM 8711 O O . ASP D 1 131 ? -31.997 12.172 -3.430 1.00 26.59 131 ASP D O 1
ATOM 8716 N N . PHE D 1 132 ? -32.743 13.973 -2.304 1.00 27.13 132 PHE D N 1
ATOM 8717 C CA . PHE D 1 132 ? -32.671 13.325 -0.995 1.00 27.03 132 PHE D CA 1
ATOM 8718 C C . PHE D 1 132 ? -34.008 13.277 -0.307 1.00 26.59 132 PHE D C 1
ATOM 8719 O O . PHE D 1 132 ? -34.811 14.213 -0.417 1.00 25.91 132 PHE D O 1
ATOM 8727 N N . CYS D 1 133 ? -34.218 12.169 0.398 1.00 25.92 133 CYS D N 1
ATOM 8728 C CA . CYS D 1 133 ? -35.280 12.023 1.391 1.00 25.61 133 CYS D CA 1
ATOM 8729 C C . CYS D 1 133 ? -34.663 11.651 2.760 1.00 26.21 133 CYS D C 1
ATOM 8730 O O . CYS D 1 133 ? -33.919 10.650 2.893 1.00 26.12 133 CYS D O 1
ATOM 8733 N N . TRP D 1 134 ? -34.938 12.475 3.765 1.00 25.74 134 TRP D N 1
ATOM 8734 C CA . TRP D 1 134 ? -34.329 12.302 5.097 1.00 26.03 134 TRP D CA 1
ATOM 8735 C C . TRP D 1 134 ? -35.298 11.622 6.077 1.00 27.61 134 TRP D C 1
ATOM 8736 O O . TRP D 1 134 ? -36.221 12.257 6.566 1.00 27.17 134 TRP D O 1
ATOM 8747 N N . LEU D 1 135 ? -35.087 10.336 6.357 1.00 28.12 135 LEU D N 1
ATOM 8748 C CA . LEU D 1 135 ? -35.904 9.629 7.340 1.00 28.26 135 LEU D CA 1
ATOM 8749 C C . LEU D 1 135 ? -35.141 9.309 8.624 1.00 28.03 135 LEU D C 1
ATOM 8750 O O . LEU D 1 135 ? -33.958 8.972 8.599 1.00 28.18 135 LEU D O 1
ATOM 8755 N N . CYS D 1 136 ? -35.835 9.384 9.746 1.00 29.49 136 CYS D N 1
ATOM 8756 C CA . CYS D 1 136 ? -35.375 8.790 10.995 1.00 26.01 136 CYS D CA 1
ATOM 8757 C C . CYS D 1 136 ? -36.348 7.729 11.423 1.00 28.53 136 CYS D C 1
ATOM 8758 O O . CYS D 1 136 ? -37.536 8.027 11.610 1.00 29.50 136 CYS D O 1
ATOM 8761 N N . ASN D 1 137 ? -35.913 6.494 11.602 1.00 28.32 137 ASN D N 1
ATOM 8762 C CA . ASN D 1 137 ? -36.915 5.530 12.052 1.00 30.59 137 ASN D CA 1
ATOM 8763 C C . ASN D 1 137 ? -36.459 4.460 13.018 1.00 30.46 137 ASN D C 1
ATOM 8764 O O . ASN D 1 137 ? -35.594 3.656 12.690 1.00 33.57 137 ASN D O 1
ATOM 8769 N N . PRO D 1 138 ? -37.058 4.432 14.216 1.00 29.24 138 PRO D N 1
ATOM 8770 C CA . PRO D 1 138 ? -38.229 5.193 14.678 1.00 31.63 138 PRO D CA 1
ATOM 8771 C C . PRO D 1 138 ? -37.981 6.687 14.675 1.00 31.32 138 PRO D C 1
ATOM 8772 O O . PRO D 1 138 ? -36.827 7.094 14.818 1.00 30.61 138 PRO D O 1
ATOM 8776 N N . ASN D 1 139 ? -39.031 7.495 14.565 1.00 29.09 139 ASN D N 1
ATOM 8777 C CA . ASN D 1 139 ? -38.813 8.924 14.382 1.00 28.48 139 ASN D CA 1
ATOM 8778 C C . ASN D 1 139 ? -38.873 9.720 15.675 1.00 29.74 139 ASN D C 1
ATOM 8779 O O . ASN D 1 139 ? -39.582 9.391 16.619 1.00 29.50 139 ASN D O 1
ATOM 8784 N N . ASN D 1 140 ? -38.090 10.780 15.691 1.00 29.32 140 ASN D N 1
ATOM 8785 C CA . ASN D 1 140 ? -38.020 11.690 16.784 1.00 27.01 140 ASN D CA 1
ATOM 8786 C C . ASN D 1 140 ? -38.757 12.937 16.298 1.00 25.25 140 ASN D C 1
ATOM 8787 O O . ASN D 1 140 ? -38.313 13.535 15.354 1.00 24.12 140 ASN D O 1
ATOM 8792 N N . PRO D 1 141 ? -39.891 13.329 16.949 1.00 29.05 141 PRO D N 1
ATOM 8793 C CA . PRO D 1 141 ? -40.441 12.821 18.220 1.00 32.21 141 PRO D CA 1
ATOM 8794 C C . PRO D 1 141 ? -41.659 11.862 18.094 1.00 33.58 141 PRO D C 1
ATOM 8795 O O . PRO D 1 141 ? -41.990 11.182 19.063 1.00 35.50 141 PRO D O 1
ATOM 8799 N N . ASP D 1 142 ? -42.298 11.817 16.931 1.00 33.58 142 ASP D N 1
ATOM 8800 C CA . ASP D 1 142 ? -43.425 10.909 16.655 1.00 34.83 142 ASP D CA 1
ATOM 8801 C C . ASP D 1 142 ? -43.325 9.523 17.286 1.00 34.95 142 ASP D C 1
ATOM 8802 O O . ASP D 1 142 ? -44.323 8.954 17.749 1.00 36.53 142 ASP D O 1
ATOM 8807 N N . GLY D 1 143 ? -42.120 8.977 17.285 1.00 32.49 143 GLY D N 1
ATOM 8808 C CA . GLY D 1 143 ? -41.954 7.555 17.444 1.00 32.37 143 GLY D CA 1
ATOM 8809 C C . GLY D 1 143 ? -42.468 6.833 16.204 1.00 34.28 143 GLY D C 1
ATOM 8810 O O . GLY D 1 143 ? -42.515 5.595 16.190 1.00 34.51 143 GLY D O 1
ATOM 8811 N N . ARG D 1 144 ? -42.826 7.567 15.145 1.00 30.63 144 ARG D N 1
ATOM 8812 C CA . ARG D 1 144 ? -43.310 6.873 13.942 1.00 31.32 144 ARG D CA 1
ATOM 8813 C C . ARG D 1 144 ? -42.306 5.825 13.457 1.00 32.62 144 ARG D C 1
ATOM 8814 O O . ARG D 1 144 ? -41.116 6.110 13.297 1.00 33.53 144 ARG D O 1
ATOM 8817 N N . LEU D 1 145 ? -42.802 4.625 13.179 1.00 34.10 145 LEU D N 1
ATOM 8818 C CA . LEU D 1 145 ? -41.944 3.476 12.882 1.00 34.71 145 LEU D CA 1
ATOM 8819 C C . LEU D 1 145 ? -42.328 2.819 11.561 1.00 35.21 145 LEU D C 1
ATOM 8820 O O . LEU D 1 145 ? -43.406 2.248 11.438 1.00 39.36 145 LEU D O 1
ATOM 8825 N N . LEU D 1 146 ? -41.444 2.891 10.575 1.00 37.04 146 LEU D N 1
ATOM 8826 C CA . LEU D 1 146 ? -41.705 2.321 9.256 1.00 38.17 146 LEU D CA 1
ATOM 8827 C C . LEU D 1 146 ? -41.190 0.883 9.205 1.00 40.23 146 LEU D C 1
ATOM 8828 O O . LEU D 1 146 ? -40.119 0.584 9.729 1.00 40.28 146 LEU D O 1
ATOM 8833 N N . GLN D 1 147 ? -41.951 -0.014 8.591 1.00 38.61 147 GLN D N 1
ATOM 8834 C CA . GLN D 1 147 ? -41.560 -1.407 8.592 1.00 38.55 147 GLN D CA 1
ATOM 8835 C C . GLN D 1 147 ? -40.284 -1.512 7.792 1.00 41.03 147 GLN D C 1
ATOM 8836 O O . GLN D 1 147 ? -40.029 -0.693 6.913 1.00 41.37 147 GLN D O 1
ATOM 8842 N N . ARG D 1 148 ? -39.478 -2.522 8.091 1.00 43.07 148 ARG D N 1
ATOM 8843 C CA . ARG D 1 148 ? -38.275 -2.753 7.320 1.00 42.41 148 ARG D CA 1
ATOM 8844 C C . ARG D 1 148 ? -38.629 -2.905 5.846 1.00 43.36 148 ARG D C 1
ATOM 8845 O O . ARG D 1 148 ? -37.799 -2.678 4.967 1.00 43.68 148 ARG D O 1
ATOM 8853 N N . THR D 1 149 ? -39.872 -3.292 5.588 1.00 44.35 149 THR D N 1
ATOM 8854 C CA . THR D 1 149 ? -40.308 -3.675 4.247 1.00 45.26 149 THR D CA 1
ATOM 8855 C C . THR D 1 149 ? -40.813 -2.476 3.441 1.00 43.11 149 THR D C 1
ATOM 8856 O O . THR D 1 149 ? -40.561 -2.376 2.253 1.00 43.90 149 THR D O 1
ATOM 8860 N N . GLU D 1 150 ? -41.537 -1.584 4.108 1.00 44.99 150 GLU D N 1
ATOM 8861 C CA . GLU D 1 150 ? -42.002 -0.318 3.531 1.00 46.61 150 GLU D CA 1
ATOM 8862 C C . GLU D 1 150 ? -40.846 0.559 3.018 1.00 44.60 150 GLU D C 1
ATOM 8863 O O . GLU D 1 150 ? -41.035 1.360 2.102 1.00 45.47 150 GLU D O 1
ATOM 8869 N N . ILE D 1 151 ? -39.662 0.395 3.614 1.00 42.71 151 ILE D N 1
ATOM 8870 C CA . ILE D 1 151 ? -38.447 1.112 3.203 1.00 42.31 151 ILE D CA 1
ATOM 8871 C C . ILE D 1 151 ? -37.682 0.450 2.048 1.00 40.33 151 ILE D C 1
ATOM 8872 O O . ILE D 1 151 ? -37.214 1.130 1.148 1.00 40.20 151 ILE D O 1
ATOM 8877 N N . LEU D 1 152 ? -37.526 -0.867 2.086 1.00 41.44 152 LEU D N 1
ATOM 8878 C CA . LEU D 1 152 ? -36.889 -1.577 0.982 1.00 43.46 152 LEU D CA 1
ATOM 8879 C C . LEU D 1 152 ? -37.553 -1.248 -0.382 1.00 44.05 152 LEU D C 1
ATOM 8880 O O . LEU D 1 152 ? -36.904 -1.258 -1.431 1.00 42.58 152 LEU D O 1
ATOM 8885 N N . ARG D 1 153 ? -38.855 -0.973 -0.356 1.00 43.58 153 ARG D N 1
ATOM 8886 C CA . ARG D 1 153 ? -39.576 -0.714 -1.590 1.00 44.83 153 ARG D CA 1
ATOM 8887 C C . ARG D 1 153 ? -39.509 0.745 -1.983 1.00 42.75 153 ARG D C 1
ATOM 8888 O O . ARG D 1 153 ? -39.555 1.061 -3.161 1.00 42.57 153 ARG D O 1
ATOM 8896 N N . LEU D 1 154 ? -39.426 1.636 -1.001 1.00 40.07 154 LEU D N 1
ATOM 8897 C CA . LEU D 1 154 ? -39.070 3.009 -1.303 1.00 39.43 154 LEU D CA 1
ATOM 8898 C C . LEU D 1 154 ? -37.756 3.026 -2.085 1.00 37.43 154 LEU D C 1
ATOM 8899 O O . LEU D 1 154 ? -37.677 3.606 -3.155 1.00 34.96 154 LEU D O 1
ATOM 8904 N N . LEU D 1 155 ? -36.745 2.361 -1.536 1.00 37.83 155 LEU D N 1
ATOM 8905 C CA . LEU D 1 155 ? -35.424 2.245 -2.162 1.00 38.57 155 LEU D CA 1
ATOM 8906 C C . LEU D 1 155 ? -35.478 1.669 -3.577 1.00 39.52 155 LEU D C 1
ATOM 8907 O O . LEU D 1 155 ? -34.614 1.951 -4.399 1.00 37.29 155 LEU D O 1
ATOM 8912 N N . ASN D 1 156 ? -36.485 0.842 -3.843 1.00 41.84 156 ASN D N 1
ATOM 8913 C CA . ASN D 1 156 ? -36.635 0.201 -5.143 1.00 40.72 156 ASN D CA 1
ATOM 8914 C C . ASN D 1 156 ? -37.433 1.058 -6.118 1.00 40.03 156 ASN D C 1
ATOM 8915 O O . ASN D 1 156 ? -37.078 1.148 -7.296 1.00 40.42 156 ASN D O 1
ATOM 8920 N N . ASP D 1 157 ? -38.484 1.702 -5.618 1.00 36.85 157 ASP D N 1
ATOM 8921 C CA . ASP D 1 157 ? -39.360 2.537 -6.446 1.00 36.87 157 ASP D CA 1
ATOM 8922 C C . ASP D 1 157 ? -38.785 3.896 -6.824 1.00 37.94 157 ASP D C 1
ATOM 8923 O O . ASP D 1 157 ? -39.172 4.461 -7.852 1.00 37.99 157 ASP D O 1
ATOM 8928 N N . HIS D 1 158 ? -37.865 4.419 -6.009 1.00 36.86 158 HIS D N 1
ATOM 8929 C CA . HIS D 1 158 ? -37.296 5.747 -6.252 1.00 34.27 158 HIS D CA 1
ATOM 8930 C C . HIS D 1 158 ? -35.753 5.831 -6.248 1.00 35.77 158 HIS D C 1
ATOM 8931 O O . HIS D 1 158 ? -35.152 6.616 -5.505 1.00 33.40 158 HIS D O 1
ATOM 8938 N N . PRO D 1 159 ? -35.117 5.049 -7.124 1.00 36.57 159 PRO D N 1
ATOM 8939 C CA . PRO D 1 159 ? -33.659 4.923 -7.224 1.00 33.13 159 PRO D CA 1
ATOM 8940 C C . PRO D 1 159 ? -32.934 6.258 -7.428 1.00 35.46 159 PRO D C 1
ATOM 8941 O O . PRO D 1 159 ? -31.735 6.345 -7.077 1.00 34.89 159 PRO D O 1
ATOM 8945 N N . ASP D 1 160 ? -33.614 7.256 -8.008 1.00 33.51 160 ASP D N 1
ATOM 8946 C CA . ASP D 1 160 ? -33.012 8.565 -8.268 1.00 30.40 160 ASP D CA 1
ATOM 8947 C C . ASP D 1 160 ? -33.137 9.491 -7.053 1.00 31.80 160 ASP D C 1
ATOM 8948 O O . ASP D 1 160 ? -32.599 10.598 -7.039 1.00 30.63 160 ASP D O 1
ATOM 8953 N N . THR D 1 161 ? -33.855 9.031 -6.036 1.00 31.22 161 THR D N 1
ATOM 8954 C CA . THR D 1 161 ? -33.816 9.673 -4.721 1.00 31.53 161 THR D CA 1
ATOM 8955 C C . THR D 1 161 ? -32.859 8.937 -3.758 1.00 29.36 161 THR D C 1
ATOM 8956 O O . THR D 1 161 ? -32.896 7.722 -3.620 1.00 29.81 161 THR D O 1
ATOM 8960 N N . THR D 1 162 ? -31.983 9.641 -3.076 1.00 28.34 162 THR D N 1
ATOM 8961 C CA . THR D 1 162 ? -31.213 8.888 -2.096 1.00 28.41 162 THR D CA 1
ATOM 8962 C C . THR D 1 162 ? -31.804 9.076 -0.690 1.00 27.10 162 THR D C 1
ATOM 8963 O O . THR D 1 162 ? -32.155 10.179 -0.281 1.00 26.67 162 THR D O 1
ATOM 8967 N N . PHE D 1 163 ? -32.009 7.972 0.003 1.00 26.76 163 PHE D N 1
ATOM 8968 C CA . PHE D 1 163 ? -32.664 8.031 1.303 1.00 28.14 163 PHE D CA 1
ATOM 8969 C C . PHE D 1 163 ? -31.638 8.062 2.422 1.00 26.64 163 PHE D C 1
ATOM 8970 O O . PHE D 1 163 ? -30.831 7.141 2.586 1.00 26.36 163 PHE D O 1
ATOM 8978 N N . VAL D 1 164 ? -31.623 9.160 3.157 1.00 26.72 164 VAL D N 1
ATOM 8979 C CA . VAL D 1 164 ? -30.729 9.248 4.304 1.00 25.92 164 VAL D CA 1
ATOM 8980 C C . VAL D 1 164 ? -31.516 8.816 5.539 1.00 26.15 164 VAL D C 1
ATOM 8981 O O . VAL D 1 164 ? -32.458 9.482 5.985 1.00 26.77 164 VAL D O 1
ATOM 8985 N N . LEU D 1 165 ? -31.134 7.664 6.054 1.00 25.01 165 LEU D N 1
ATOM 8986 C CA . LEU D 1 165 ? -31.837 7.041 7.151 1.00 27.26 165 LEU D CA 1
ATOM 8987 C C . LEU D 1 165 ? -31.092 7.356 8.455 1.00 26.17 165 LEU D C 1
ATOM 8988 O O . LEU D 1 165 ? -29.994 6.833 8.684 1.00 26.01 165 LEU D O 1
ATOM 8993 N N . ASP D 1 166 ? -31.654 8.232 9.283 1.00 24.70 166 ASP D N 1
ATOM 8994 C CA . ASP D 1 166 ? -31.133 8.419 10.626 1.00 23.82 166 ASP D CA 1
ATOM 8995 C C . ASP D 1 166 ? -31.364 7.121 11.370 1.00 24.26 166 ASP D C 1
ATOM 8996 O O . ASP D 1 166 ? -32.514 6.779 11.663 1.00 24.89 166 ASP D O 1
ATOM 9001 N N . GLN D 1 167 ? -30.285 6.388 11.626 1.00 22.05 167 GLN D N 1
ATOM 9002 C CA . GLN D 1 167 ? -30.349 5.130 12.338 1.00 24.22 167 GLN D CA 1
ATOM 9003 C C . GLN D 1 167 ? -30.150 5.277 13.861 1.00 24.54 167 GLN D C 1
ATOM 9004 O O . GLN D 1 167 ? -29.909 4.294 14.543 1.00 25.67 167 GLN D O 1
ATOM 9010 N N . SER D 1 168 ? -30.233 6.492 14.383 1.00 21.41 168 SER D N 1
ATOM 9011 C CA . SER D 1 168 ? -29.962 6.716 15.795 1.00 24.56 168 SER D CA 1
ATOM 9012 C C . SER D 1 168 ? -30.719 5.764 16.780 1.00 27.07 168 SER D C 1
ATOM 9013 O O . SER D 1 168 ? -30.194 5.357 17.838 1.00 25.91 168 SER D O 1
ATOM 9016 N N . TYR D 1 169 ? -31.960 5.420 16.435 1.00 28.30 169 TYR D N 1
ATOM 9017 C CA . TYR D 1 169 ? -32.819 4.709 17.367 1.00 27.56 169 TYR D CA 1
ATOM 9018 C C . TYR D 1 169 ? -33.179 3.340 16.842 1.00 27.46 169 TYR D C 1
ATOM 9019 O O . TYR D 1 169 ? -34.106 2.715 17.309 1.00 29.89 169 TYR D O 1
ATOM 9028 N N . VAL D 1 170 ? -32.385 2.869 15.900 1.00 28.68 170 VAL D N 1
ATOM 9029 C CA . VAL D 1 170 ? -32.486 1.511 15.403 1.00 32.40 170 VAL D CA 1
ATOM 9030 C C . VAL D 1 170 ? -32.573 0.461 16.526 1.00 36.60 170 VAL D C 1
ATOM 9031 O O . VAL D 1 170 ? -33.140 -0.621 16.324 1.00 39.05 170 VAL D O 1
ATOM 9035 N N . SER D 1 171 ? -32.034 0.791 17.703 1.00 36.57 171 SER D N 1
ATOM 9036 C CA . SER D 1 171 ? -32.102 -0.055 18.911 1.00 34.28 171 SER D CA 1
ATOM 9037 C C . SER D 1 171 ? -33.349 0.100 19.806 1.00 35.66 171 SER D C 1
ATOM 9038 O O . SER D 1 171 ? -33.573 -0.729 20.703 1.00 38.01 171 SER D O 1
ATOM 9041 N N . PHE D 1 172 ? -34.134 1.155 19.607 1.00 32.38 172 PHE D N 1
ATOM 9042 C CA . PHE D 1 172 ? -35.254 1.439 20.507 1.00 33.33 172 PHE D CA 1
ATOM 9043 C C . PHE D 1 172 ? -36.541 0.744 20.027 1.00 35.87 172 PHE D C 1
ATOM 9044 O O . PHE D 1 172 ? -37.632 1.247 20.238 1.00 31.87 172 PHE D O 1
ATOM 9052 N N . THR D 1 173 ? -36.379 -0.406 19.363 1.00 38.01 173 THR D N 1
ATOM 9053 C CA . THR D 1 173 ? -37.480 -1.199 18.854 1.00 37.58 173 THR D CA 1
ATOM 9054 C C . THR D 1 173 ? -37.060 -2.635 18.590 1.00 40.82 173 THR D C 1
ATOM 9055 O O . THR D 1 173 ? -35.881 -2.933 18.490 1.00 43.68 173 THR D O 1
ATOM 9059 N N . THR D 1 174 ? -38.060 -3.509 18.468 1.00 49.14 174 THR D N 1
ATOM 9060 C CA . THR D 1 174 ? -37.915 -4.963 18.277 1.00 50.24 174 THR D CA 1
ATOM 9061 C C . THR D 1 174 ? -38.231 -5.402 16.842 1.00 49.99 174 THR D C 1
ATOM 9062 O O . THR D 1 174 ? -37.695 -6.395 16.346 1.00 48.17 174 THR D O 1
ATOM 9066 N N . GLU D 1 175 ? -39.146 -4.683 16.194 1.00 51.85 175 GLU D N 1
ATOM 9067 C CA . GLU D 1 175 ? -39.584 -5.056 14.856 1.00 49.90 175 GLU D CA 1
ATOM 9068 C C . GLU D 1 175 ? -38.427 -4.819 13.939 1.00 49.65 175 GLU D C 1
ATOM 9069 O O . GLU D 1 175 ? -37.629 -3.921 14.194 1.00 49.86 175 GLU D O 1
ATOM 9075 N N . GLU D 1 176 ? -38.272 -5.652 12.915 1.00 49.72 176 GLU D N 1
ATOM 9076 C CA . GLU D 1 176 ? -37.000 -5.628 12.210 1.00 47.97 176 GLU D CA 1
ATOM 9077 C C . GLU D 1 176 ? -36.730 -4.305 11.514 1.00 45.85 176 GLU D C 1
ATOM 9078 O O . GLU D 1 176 ? -37.638 -3.523 11.196 1.00 44.17 176 GLU D O 1
ATOM 9084 N N . VAL D 1 177 ? -35.444 -4.058 11.335 1.00 45.84 177 VAL D N 1
ATOM 9085 C CA . VAL D 1 177 ? -34.948 -2.791 10.842 1.00 44.13 177 VAL D CA 1
ATOM 9086 C C . VAL D 1 177 ? -34.204 -3.084 9.563 1.00 38.56 177 VAL D C 1
ATOM 9087 O O . VAL D 1 177 ? -33.843 -4.233 9.306 1.00 38.13 177 VAL D O 1
ATOM 9091 N N . ILE D 1 178 ? -33.975 -2.056 8.760 1.00 37.98 178 ILE D N 1
ATOM 9092 C CA . ILE D 1 178 ? -32.931 -2.179 7.743 1.00 40.75 178 ILE D CA 1
ATOM 9093 C C . ILE D 1 178 ? -31.571 -2.068 8.491 1.00 39.96 178 ILE D C 1
ATOM 9094 O O . ILE D 1 178 ? -31.477 -1.416 9.560 1.00 37.01 178 ILE D O 1
ATOM 9099 N N . ARG D 1 179 ? -30.544 -2.738 7.967 1.00 38.93 179 ARG D N 1
ATOM 9100 C CA . ARG D 1 179 ? -29.192 -2.649 8.544 1.00 37.47 179 ARG D CA 1
ATOM 9101 C C . ARG D 1 179 ? -28.172 -2.232 7.499 1.00 37.21 179 ARG D C 1
ATOM 9102 O O . ARG D 1 179 ? -28.540 -1.999 6.350 1.00 38.14 179 ARG D O 1
ATOM 9110 N N . PRO D 1 180 ? -26.883 -2.125 7.896 1.00 37.63 180 PRO D N 1
ATOM 9111 C CA . PRO D 1 180 ? -25.831 -1.650 6.991 1.00 34.18 180 PRO D CA 1
ATOM 9112 C C . PRO D 1 180 ? -25.618 -2.490 5.747 1.00 35.69 180 PRO D C 1
ATOM 9113 O O . PRO D 1 180 ? -25.226 -1.941 4.714 1.00 37.35 180 PRO D O 1
ATOM 9117 N N . ALA D 1 181 ? -25.804 -3.800 5.830 1.00 36.85 181 ALA D N 1
ATOM 9118 C CA . ALA D 1 181 ? -25.501 -4.625 4.661 1.00 39.32 181 ALA D CA 1
ATOM 9119 C C . ALA D 1 181 ? -26.547 -4.398 3.565 1.00 38.59 181 ALA D C 1
ATOM 9120 O O . ALA D 1 181 ? -26.417 -4.893 2.443 1.00 39.32 181 ALA D O 1
ATOM 9122 N N . ASP D 1 182 ? -27.575 -3.629 3.892 1.00 36.42 182 ASP D N 1
ATOM 9123 C CA . ASP D 1 182 ? -28.606 -3.310 2.921 1.00 38.39 182 ASP D CA 1
ATOM 9124 C C . ASP D 1 182 ? -28.113 -2.321 1.864 1.00 38.30 182 ASP D C 1
ATOM 9125 O O . ASP D 1 182 ? -28.845 -1.976 0.933 1.00 40.27 182 ASP D O 1
ATOM 9130 N N . ILE D 1 183 ? -26.881 -1.859 1.999 1.00 36.15 183 ILE D N 1
ATOM 9131 C CA . ILE D 1 183 ? -26.334 -0.952 1.002 1.00 36.73 183 ILE D CA 1
ATOM 9132 C C . ILE D 1 183 ? -25.930 -1.678 -0.288 1.00 37.10 183 ILE D C 1
ATOM 9133 O O . ILE D 1 183 ? -25.649 -1.057 -1.310 1.00 34.90 183 ILE D O 1
ATOM 9138 N N . LYS D 1 184 ? -25.897 -3.004 -0.216 1.00 38.56 184 LYS D N 1
ATOM 9139 C CA . LYS D 1 184 ? -25.285 -3.828 -1.246 1.00 35.85 184 LYS D CA 1
ATOM 9140 C C . LYS D 1 184 ? -26.285 -4.105 -2.362 1.00 38.55 184 LYS D C 1
ATOM 9141 O O . LYS D 1 184 ? -27.353 -4.684 -2.125 1.00 34.84 184 LYS D O 1
ATOM 9147 N N . GLY D 1 185 ? -25.923 -3.692 -3.577 1.00 37.11 185 GLY D N 1
ATOM 9148 C CA . GLY D 1 185 ? -26.838 -3.733 -4.696 1.00 37.04 185 GLY D CA 1
ATOM 9149 C C . GLY D 1 185 ? -27.805 -2.571 -4.652 1.00 39.08 185 GLY D C 1
ATOM 9150 O O . GLY D 1 185 ? -28.915 -2.642 -5.180 1.00 43.34 185 GLY D O 1
ATOM 9151 N N . ARG D 1 186 ? -27.388 -1.496 -4.001 1.00 38.61 186 ARG D N 1
ATOM 9152 C CA . ARG D 1 186 ? -28.167 -0.266 -3.943 1.00 39.55 186 ARG D CA 1
ATOM 9153 C C . ARG D 1 186 ? -27.201 0.893 -3.993 1.00 38.71 186 ARG D C 1
ATOM 9154 O O . ARG D 1 186 ? -26.005 0.716 -3.846 1.00 38.67 186 ARG D O 1
ATOM 9162 N N . LYS D 1 187 ? -27.733 2.088 -4.166 1.00 37.35 187 LYS D N 1
ATOM 9163 C CA . LYS D 1 187 ? -26.902 3.247 -4.296 1.00 35.44 187 LYS D CA 1
ATOM 9164 C C . LYS D 1 187 ? -27.686 4.397 -3.701 1.00 35.27 187 LYS D C 1
ATOM 9165 O O . LYS D 1 187 ? -27.159 5.473 -3.469 1.00 37.52 187 LYS D O 1
ATOM 9171 N N . ASN D 1 188 ? -28.957 4.171 -3.435 1.00 32.96 188 ASN D N 1
ATOM 9172 C CA . ASN D 1 188 ? -29.769 5.254 -2.923 1.00 31.18 188 ASN D CA 1
ATOM 9173 C C . ASN D 1 188 ? -30.053 5.137 -1.423 1.00 29.46 188 ASN D C 1
ATOM 9174 O O . ASN D 1 188 ? -30.957 5.800 -0.905 1.00 28.27 188 ASN D O 1
ATOM 9179 N N . LEU D 1 189 ? -29.275 4.291 -0.746 1.00 29.64 189 LEU D N 1
ATOM 9180 C CA . LEU D 1 189 ? -29.375 4.101 0.698 1.00 28.62 189 LEU D CA 1
ATOM 9181 C C . LEU D 1 189 ? -28.117 4.628 1.379 1.00 28.40 189 LEU D C 1
ATOM 9182 O O . LEU D 1 189 ? -27.005 4.186 1.080 1.00 28.71 189 LEU D O 1
ATOM 9187 N N . VAL D 1 190 ? -28.308 5.576 2.289 1.00 27.20 190 VAL D N 1
ATOM 9188 C CA . VAL D 1 190 ? -27.234 6.076 3.131 1.00 26.45 190 VAL D CA 1
ATOM 9189 C C . VAL D 1 190 ? -27.654 6.109 4.610 1.00 27.74 190 VAL D C 1
ATOM 9190 O O . VAL D 1 190 ? -28.767 6.550 4.953 1.00 29.06 190 VAL D O 1
ATOM 9202 N N . VAL D 1 192 ? -26.911 6.776 8.925 1.00 24.88 192 VAL D N 1
ATOM 9203 C CA . VAL D 1 192 ? -26.106 7.409 9.943 1.00 25.19 192 VAL D CA 1
ATOM 9204 C C . VAL D 1 192 ? -26.351 6.743 11.276 1.00 26.36 192 VAL D C 1
ATOM 9205 O O . VAL D 1 192 ? -27.485 6.744 11.764 1.00 23.00 192 VAL D O 1
ATOM 9209 N N . TYR D 1 193 ? -25.280 6.187 11.862 1.00 26.33 193 TYR D N 1
ATOM 9210 C CA . TYR D 1 193 ? -25.377 5.528 13.179 1.00 24.31 193 TYR D CA 1
ATOM 9211 C C . TYR D 1 193 ? -24.951 6.464 14.294 1.00 22.23 193 TYR D C 1
ATOM 9212 O O . TYR D 1 193 ? -24.290 7.453 14.041 1.00 25.08 193 TYR D O 1
ATOM 9221 N N . SER D 1 194 ? -25.350 6.171 15.516 1.00 19.57 194 SER D N 1
ATOM 9222 C CA . SER D 1 194 ? -25.066 7.041 16.654 1.00 21.38 194 SER D CA 1
ATOM 9223 C C . SER D 1 194 ? -24.531 6.235 17.852 1.00 23.49 194 SER D C 1
ATOM 9224 O O . SER D 1 194 ? -24.867 5.067 18.024 1.00 25.33 194 SER D O 1
ATOM 9227 N N . PHE D 1 195 ? -23.689 6.855 18.670 1.00 23.34 195 PHE D N 1
ATOM 9228 C CA . PHE D 1 195 ? -23.283 6.250 19.943 1.00 24.03 195 PHE D CA 1
ATOM 9229 C C . PHE D 1 195 ? -23.894 6.966 21.108 1.00 22.26 195 PHE D C 1
ATOM 9230 O O . PHE D 1 195 ? -23.933 6.415 22.195 1.00 24.79 195 PHE D O 1
ATOM 9238 N N . SER D 1 196 ? -24.384 8.182 20.875 1.00 21.68 196 SER D N 1
ATOM 9239 C CA . SER D 1 196 ? -24.977 8.990 21.941 1.00 22.78 196 SER D CA 1
ATOM 9240 C C . SER D 1 196 ? -26.197 8.337 22.580 1.00 23.27 196 SER D C 1
ATOM 9241 O O . SER D 1 196 ? -26.309 8.317 23.809 1.00 22.99 196 SER D O 1
ATOM 9244 N N . HIS D 1 197 ? -27.098 7.801 21.752 1.00 22.43 197 HIS D N 1
ATOM 9245 C CA . HIS D 1 197 ? -28.414 7.363 22.238 1.00 25.34 197 HIS D CA 1
ATOM 9246 C C . HIS D 1 197 ? -28.432 5.952 22.816 1.00 24.32 197 HIS D C 1
ATOM 9247 O O . HIS D 1 197 ? -28.750 5.763 23.969 1.00 26.53 197 HIS D O 1
ATOM 9254 N N . ALA D 1 198 ? -28.098 4.983 21.989 1.00 23.79 198 ALA D N 1
ATOM 9255 C CA . ALA D 1 198 ? -28.153 3.589 22.348 1.00 26.03 198 ALA D CA 1
ATOM 9256 C C . ALA D 1 198 ? -27.243 3.249 23.526 1.00 28.68 198 ALA D C 1
ATOM 9257 O O . ALA D 1 198 ? -27.558 2.364 24.317 1.00 29.96 198 ALA D O 1
ATOM 9259 N N . TYR D 1 199 ? -26.118 3.955 23.649 1.00 29.18 199 TYR D N 1
ATOM 9260 C CA . TYR D 1 199 ? -25.125 3.616 24.663 1.00 25.65 199 TYR D CA 1
ATOM 9261 C C . TYR D 1 199 ? -24.920 4.683 25.717 1.00 25.94 199 TYR D C 1
ATOM 9262 O O . TYR D 1 199 ? -24.069 4.530 26.585 1.00 29.94 199 TYR D O 1
ATOM 9271 N N . GLY D 1 200 ? -25.667 5.769 25.655 1.00 24.97 200 GLY D N 1
ATOM 9272 C CA . GLY D 1 200 ? -25.674 6.705 26.767 1.00 25.87 200 GLY D CA 1
ATOM 9273 C C . GLY D 1 200 ? -24.512 7.674 26.856 1.00 24.71 200 GLY D C 1
ATOM 9274 O O . GLY D 1 200 ? -24.225 8.227 27.930 1.00 28.62 200 GLY D O 1
ATOM 9275 N N . ILE D 1 201 ? -23.833 7.881 25.738 1.00 22.93 201 ILE D N 1
ATOM 9276 C CA . ILE D 1 201 ? -22.656 8.718 25.709 1.00 23.50 201 ILE D CA 1
ATOM 9277 C C . ILE D 1 201 ? -22.747 9.893 24.722 1.00 23.26 201 ILE D C 1
ATOM 9278 O O . ILE D 1 201 ? -21.847 10.106 23.909 1.00 22.31 201 ILE D O 1
ATOM 9283 N N . PRO D 1 202 ? -23.817 10.693 24.829 1.00 23.34 202 PRO D N 1
ATOM 9284 C CA . PRO D 1 202 ? -23.906 11.916 24.037 1.00 21.94 202 PRO D CA 1
ATOM 9285 C C . PRO D 1 202 ? -22.692 12.878 24.181 1.00 23.48 202 PRO D C 1
ATOM 9286 O O . PRO D 1 202 ? -22.440 13.632 23.257 1.00 22.52 202 PRO D O 1
ATOM 9290 N N . GLY D 1 203 ? -21.979 12.873 25.312 1.00 24.27 203 GLY D N 1
ATOM 9291 C CA . GLY D 1 203 ? -20.894 13.821 25.550 1.00 21.74 203 GLY D CA 1
ATOM 9292 C C . GLY D 1 203 ? -19.605 13.516 24.798 1.00 20.48 203 GLY D C 1
ATOM 9293 O O . GLY D 1 203 ? -18.737 14.367 24.635 1.00 18.90 203 GLY D O 1
ATOM 9294 N N . LEU D 1 204 ? -19.490 12.290 24.322 1.00 21.32 204 LEU D N 1
ATOM 9295 C CA . LEU D 1 204 ? -18.311 11.839 23.583 1.00 21.25 204 LEU D CA 1
ATOM 9296 C C . LEU D 1 204 ? -18.252 12.275 22.088 1.00 19.92 204 LEU D C 1
ATOM 9297 O O . LEU D 1 204 ? -17.195 12.417 21.527 1.00 20.07 204 LEU D O 1
ATOM 9302 N N . ARG D 1 205 ? -19.397 12.532 21.477 1.00 21.83 205 ARG D N 1
ATOM 9303 C CA . ARG D 1 205 ? -19.470 12.952 20.071 1.00 20.74 205 ARG D CA 1
ATOM 9304 C C . ARG D 1 205 ? -18.862 11.960 19.073 1.00 20.18 205 ARG D C 1
ATOM 9305 O O . ARG D 1 205 ? -17.824 12.234 18.487 1.00 21.14 205 ARG D O 1
ATOM 9313 N N . ILE D 1 206 ? -19.503 10.813 18.876 1.00 19.52 206 ILE D N 1
ATOM 9314 C CA . ILE D 1 206 ? -19.126 9.895 17.798 1.00 20.08 206 ILE D CA 1
ATOM 9315 C C . ILE D 1 206 ? -20.324 9.265 17.079 1.00 20.45 206 ILE D C 1
ATOM 9316 O O . ILE D 1 206 ? -21.281 8.811 17.714 1.00 18.75 206 ILE D O 1
ATOM 9321 N N . GLY D 1 207 ? -20.207 9.153 15.764 1.00 18.55 207 GLY D N 1
ATOM 9322 C CA . GLY D 1 207 ? -21.115 8.332 15.012 1.00 20.80 207 GLY D CA 1
ATOM 9323 C C . GLY D 1 207 ? -20.429 7.908 13.732 1.00 23.75 207 GLY D C 1
ATOM 9324 O O . GLY D 1 207 ? -19.202 8.049 13.573 1.00 21.33 207 GLY D O 1
ATOM 9325 N N . TYR D 1 208 ? -21.221 7.405 12.799 1.00 22.18 208 TYR D N 1
ATOM 9326 C CA . TYR D 1 208 ? -20.655 7.077 11.527 1.00 21.86 208 TYR D CA 1
ATOM 9327 C C . TYR D 1 208 ? -21.676 6.977 10.411 1.00 23.69 208 TYR D C 1
ATOM 9328 O O . TYR D 1 208 ? -22.865 6.806 10.649 1.00 24.76 208 TYR D O 1
ATOM 9337 N N . ILE D 1 209 ? -21.175 7.094 9.188 1.00 26.00 209 ILE D N 1
ATOM 9338 C CA . ILE D 1 209 ? -21.962 7.000 7.968 1.00 24.71 209 ILE D CA 1
ATOM 9339 C C . ILE D 1 209 ? -21.645 5.680 7.293 1.00 26.20 209 ILE D C 1
ATOM 9340 O O . ILE D 1 209 ? -20.473 5.280 7.219 1.00 28.47 209 ILE D O 1
ATOM 9345 N N . VAL D 1 210 ? -22.686 4.975 6.865 1.00 26.76 210 VAL D N 1
ATOM 9346 C CA . VAL D 1 210 ? -22.555 3.834 5.947 1.00 28.24 210 VAL D CA 1
ATOM 9347 C C . VAL D 1 210 ? -23.163 4.231 4.591 1.00 29.11 210 VAL D C 1
ATOM 9348 O O . VAL D 1 210 ? -24.293 4.740 4.518 1.00 29.18 210 VAL D O 1
ATOM 9352 N N . ALA D 1 211 ? -22.426 3.994 3.524 1.00 28.71 211 ALA D N 1
ATOM 9353 C CA . ALA D 1 211 ? -22.861 4.385 2.199 1.00 31.86 211 ALA D CA 1
ATOM 9354 C C . ALA D 1 211 ? -22.126 3.589 1.123 1.00 32.92 211 ALA D C 1
ATOM 9355 O O . ALA D 1 211 ? -20.978 3.218 1.304 1.00 33.46 211 ALA D O 1
ATOM 9357 N N . ASN D 1 212 ? -22.800 3.323 0.012 1.00 34.61 212 ASN D N 1
ATOM 9358 C CA . ASN D 1 212 ? -22.144 2.761 -1.149 1.00 37.38 212 ASN D CA 1
ATOM 9359 C C . ASN D 1 212 ? -21.004 3.724 -1.464 1.00 38.55 212 ASN D C 1
ATOM 9360 O O . ASN D 1 212 ? -21.008 4.866 -1.011 1.00 37.50 212 ASN D O 1
ATOM 9362 N N . LYS D 1 213 ? -20.029 3.283 -2.243 1.00 41.17 213 LYS D N 1
ATOM 9363 C CA . LYS D 1 213 ? -18.767 3.998 -2.294 1.00 39.19 213 LYS D CA 1
ATOM 9364 C C . LYS D 1 213 ? -18.608 5.174 -3.257 1.00 41.31 213 LYS D C 1
ATOM 9365 O O . LYS D 1 213 ? -17.673 5.962 -3.093 1.00 43.20 213 LYS D O 1
ATOM 9371 N N . ASP D 1 214 ? -19.489 5.324 -4.240 1.00 41.30 214 ASP D N 1
ATOM 9372 C CA . ASP D 1 214 ? -19.492 6.566 -5.021 1.00 41.18 214 ASP D CA 1
ATOM 9373 C C . ASP D 1 214 ? -20.040 7.732 -4.212 1.00 36.87 214 ASP D C 1
ATOM 9374 O O . ASP D 1 214 ? -19.635 8.874 -4.385 1.00 35.71 214 ASP D O 1
ATOM 9379 N N . PHE D 1 215 ? -20.993 7.441 -3.345 1.00 36.79 215 PHE D N 1
ATOM 9380 C CA . PHE D 1 215 ? -21.543 8.471 -2.496 1.00 32.97 215 PHE D CA 1
ATOM 9381 C C . PHE D 1 215 ? -20.478 8.870 -1.464 1.00 33.86 215 PHE D C 1
ATOM 9382 O O . PHE D 1 215 ? -20.178 10.050 -1.304 1.00 32.42 215 PHE D O 1
ATOM 9398 N N . LYS D 1 217 ? -17.318 8.732 -1.564 1.00 34.23 217 LYS D N 1
ATOM 9399 C CA . LYS D 1 217 ? -16.255 9.498 -2.176 1.00 34.69 217 LYS D CA 1
ATOM 9400 C C . LYS D 1 217 ? -16.607 10.980 -2.134 1.00 32.90 217 LYS D C 1
ATOM 9401 O O . LYS D 1 217 ? -15.774 11.832 -1.802 1.00 34.44 217 LYS D O 1
ATOM 9407 N N . ARG D 1 218 ? -17.846 11.284 -2.469 1.00 31.67 218 ARG D N 1
ATOM 9408 C CA . ARG D 1 218 ? -18.341 12.652 -2.457 1.00 31.98 218 ARG D CA 1
ATOM 9409 C C . ARG D 1 218 ? -18.385 13.222 -1.019 1.00 30.50 218 ARG D C 1
ATOM 9410 O O . ARG D 1 218 ? -18.091 14.396 -0.782 1.00 29.33 218 ARG D O 1
ATOM 9418 N N . VAL D 1 219 ? -18.745 12.385 -0.059 1.00 29.47 219 VAL D N 1
ATOM 9419 C CA . VAL D 1 219 ? -18.699 12.788 1.344 1.00 30.07 219 VAL D CA 1
ATOM 9420 C C . VAL D 1 219 ? -17.262 13.024 1.832 1.00 27.87 219 VAL D C 1
ATOM 9421 O O . VAL D 1 219 ? -16.967 14.040 2.437 1.00 26.11 219 VAL D O 1
ATOM 9425 N N . ALA D 1 220 ? -16.391 12.059 1.537 1.00 29.79 220 ALA D N 1
ATOM 9426 C CA . ALA D 1 220 ? -15.004 12.032 1.985 1.00 28.81 220 ALA D CA 1
ATOM 9427 C C . ALA D 1 220 ? -14.231 13.301 1.626 1.00 27.26 220 ALA D C 1
ATOM 9428 O O . ALA D 1 220 ? -13.371 13.712 2.378 1.00 28.02 220 ALA D O 1
ATOM 9430 N N . ALA D 1 221 ? -14.547 13.924 0.491 1.00 28.40 221 ALA D N 1
ATOM 9431 C CA . ALA D 1 221 ? -13.852 15.138 0.036 1.00 26.70 221 ALA D CA 1
ATOM 9432 C C . ALA D 1 221 ? -13.911 16.272 1.059 1.00 27.80 221 ALA D C 1
ATOM 9433 O O . ALA D 1 221 ? -13.169 17.253 0.959 1.00 27.35 221 ALA D O 1
ATOM 9435 N N . PHE D 1 222 ? -14.774 16.145 2.056 1.00 26.42 222 PHE D N 1
ATOM 9436 C CA . PHE D 1 222 ? -14.872 17.206 3.042 1.00 26.19 222 PHE D CA 1
ATOM 9437 C C . PHE D 1 222 ? -14.490 16.742 4.443 1.00 26.91 222 PHE D C 1
ATOM 9438 O O . PHE D 1 222 ? -14.717 17.469 5.413 1.00 29.03 222 PHE D O 1
ATOM 9446 N N . SER D 1 223 ? -13.957 15.526 4.562 1.00 25.76 223 SER D N 1
ATOM 9447 C CA . SER D 1 223 ? -13.392 15.050 5.837 1.00 26.48 223 SER D CA 1
ATOM 9448 C C . SER D 1 223 ? -12.155 15.837 6.274 1.00 25.63 223 SER D C 1
ATOM 9449 O O . SER D 1 223 ? -11.249 16.108 5.473 1.00 24.98 223 SER D O 1
ATOM 9452 N N . THR D 1 224 ? -12.099 16.137 7.562 1.00 25.12 224 THR D N 1
ATOM 9453 C CA . THR D 1 224 ? -10.956 16.828 8.144 1.00 23.01 224 THR D CA 1
ATOM 9454 C C . THR D 1 224 ? -10.210 15.923 9.123 1.00 20.87 224 THR D C 1
ATOM 9455 O O . THR D 1 224 ? -10.803 15.090 9.770 1.00 22.59 224 THR D O 1
ATOM 9459 N N . PRO D 1 225 ? -8.888 16.070 9.221 1.00 21.79 225 PRO D N 1
ATOM 9460 C CA . PRO D 1 225 ? -8.129 15.149 10.089 1.00 21.54 225 PRO D CA 1
ATOM 9461 C C . PRO D 1 225 ? -8.395 15.400 11.583 1.00 22.24 225 PRO D C 1
ATOM 9462 O O . PRO D 1 225 ? -8.576 16.580 11.964 1.00 20.75 225 PRO D O 1
ATOM 9466 N N . TRP D 1 226 ? -8.400 14.323 12.390 1.00 20.70 226 TRP D N 1
ATOM 9467 C CA . TRP D 1 226 ? -8.526 14.413 13.848 1.00 19.39 226 TRP D CA 1
ATOM 9468 C C . TRP D 1 226 ? -9.839 15.047 14.257 1.00 19.74 226 TRP D C 1
ATOM 9469 O O . TRP D 1 226 ? -9.882 15.758 15.238 1.00 19.44 226 TRP D O 1
ATOM 9480 N N . ALA D 1 227 ? -10.888 14.810 13.472 1.00 19.96 227 ALA D N 1
ATOM 9481 C CA . ALA D 1 227 ? -12.222 15.304 13.753 1.00 20.04 227 ALA D CA 1
ATOM 9482 C C . ALA D 1 227 ? -12.881 14.468 14.859 1.00 18.71 227 ALA D C 1
ATOM 9483 O O . ALA D 1 227 ? -13.812 14.918 15.526 1.00 16.64 227 ALA D O 1
ATOM 9485 N N . VAL D 1 228 ? -12.394 13.249 15.045 1.00 17.85 228 VAL D N 1
ATOM 9486 C CA . VAL D 1 228 ? -12.952 12.385 16.065 1.00 18.27 228 VAL D CA 1
ATOM 9487 C C . VAL D 1 228 ? -11.980 12.271 17.221 1.00 17.17 228 VAL D C 1
ATOM 9488 O O . VAL D 1 228 ? -10.908 11.785 17.021 1.00 18.17 228 VAL D O 1
ATOM 9492 N N . ASN D 1 229 ? -12.378 12.710 18.417 1.00 16.96 229 ASN D N 1
ATOM 9493 C CA . ASN D 1 229 ? -11.511 12.722 19.600 1.00 19.25 229 ASN D CA 1
ATOM 9494 C C . ASN D 1 229 ? -11.124 11.327 20.111 1.00 18.72 229 ASN D C 1
ATOM 9495 O O . ASN D 1 229 ? -11.866 10.371 19.923 1.00 17.55 229 ASN D O 1
ATOM 9500 N N . ALA D 1 230 ? -9.941 11.238 20.730 1.00 19.16 230 ALA D N 1
ATOM 9501 C CA . ALA D 1 230 ? -9.382 9.951 21.193 1.00 21.05 230 ALA D CA 1
ATOM 9502 C C . ALA D 1 230 ? -10.189 9.133 22.238 1.00 20.69 230 ALA D C 1
ATOM 9503 O O . ALA D 1 230 ? -10.189 7.903 22.188 1.00 19.64 230 ALA D O 1
ATOM 9505 N N . LEU D 1 231 ? -10.843 9.799 23.188 1.00 20.42 231 LEU D N 1
ATOM 9506 C CA . LEU D 1 231 ? -11.707 9.092 24.152 1.00 19.73 231 LEU D CA 1
ATOM 9507 C C . LEU D 1 231 ? -12.911 8.440 23.477 1.00 20.90 231 LEU D C 1
ATOM 9508 O O . LEU D 1 231 ? -13.197 7.263 23.712 1.00 19.80 231 LEU D O 1
ATOM 9513 N N . ALA D 1 232 ? -13.576 9.204 22.601 1.00 20.45 232 ALA D N 1
ATOM 9514 C CA . ALA D 1 232 ? -14.694 8.708 21.825 1.00 18.75 232 ALA D CA 1
ATOM 9515 C C . ALA D 1 232 ? -14.334 7.437 21.037 1.00 20.80 232 ALA D C 1
ATOM 9516 O O . ALA D 1 232 ? -15.096 6.470 21.033 1.00 21.36 232 ALA D O 1
ATOM 9518 N N . ILE D 1 233 ? -13.175 7.434 20.378 1.00 19.72 233 ILE D N 1
ATOM 9519 C CA . ILE D 1 233 ? -12.717 6.260 19.630 1.00 20.53 233 ILE D CA 1
ATOM 9520 C C . ILE D 1 233 ? -12.447 5.075 20.574 1.00 23.45 233 ILE D C 1
ATOM 9521 O O . ILE D 1 233 ? -12.891 3.956 20.316 1.00 24.61 233 ILE D O 1
ATOM 9526 N N . GLU D 1 234 ? -11.707 5.329 21.656 1.00 22.42 234 GLU D N 1
ATOM 9527 C CA . GLU D 1 234 ? -11.467 4.345 22.702 1.00 24.31 234 GLU D CA 1
ATOM 9528 C C . GLU D 1 234 ? -12.778 3.779 23.270 1.00 24.12 234 GLU D C 1
ATOM 9529 O O . GLU D 1 234 ? -12.898 2.588 23.484 1.00 25.69 234 GLU D O 1
ATOM 9535 N N . ALA D 1 235 ? -13.754 4.640 23.506 1.00 22.45 235 ALA D N 1
ATOM 9536 C CA . ALA D 1 235 ? -15.043 4.201 24.016 1.00 23.02 235 ALA D CA 1
ATOM 9537 C C . ALA D 1 235 ? -15.774 3.334 22.986 1.00 25.43 235 ALA D C 1
ATOM 9538 O O . ALA D 1 235 ? -16.304 2.277 23.322 1.00 26.97 235 ALA D O 1
ATOM 9540 N N . ALA D 1 236 ? -15.785 3.772 21.733 1.00 23.62 236 ALA D N 1
ATOM 9541 C CA . ALA D 1 236 ? -16.416 3.002 20.655 1.00 25.77 236 ALA D CA 1
ATOM 9542 C C . ALA D 1 236 ? -15.815 1.610 20.450 1.00 26.69 236 ALA D C 1
ATOM 9543 O O . ALA D 1 236 ? -16.538 0.663 20.215 1.00 27.30 236 ALA D O 1
ATOM 9545 N N . LYS D 1 237 ? -14.492 1.495 20.557 1.00 27.57 237 LYS D N 1
ATOM 9546 C CA . LYS D 1 237 ? -13.797 0.217 20.421 1.00 27.48 237 LYS D CA 1
ATOM 9547 C C . LYS D 1 237 ? -14.144 -0.740 21.551 1.00 29.39 237 LYS D C 1
ATOM 9548 O O . LYS D 1 237 ? -14.210 -1.948 21.334 1.00 32.26 237 LYS D O 1
ATOM 9554 N N . PHE D 1 238 ? -14.352 -0.204 22.751 1.00 27.93 238 PHE D N 1
ATOM 9555 C CA . PHE D 1 238 ? -14.709 -1.012 23.909 1.00 28.76 238 PHE D CA 1
ATOM 9556 C C . PHE D 1 238 ? -16.140 -1.549 23.743 1.00 31.86 238 PHE D C 1
ATOM 9557 O O . PHE D 1 238 ? -16.414 -2.718 24.000 1.00 32.52 238 PHE D O 1
ATOM 9565 N N . ILE D 1 239 ? -17.050 -0.685 23.308 1.00 30.71 239 ILE D N 1
ATOM 9566 C CA . ILE D 1 239 ? -18.434 -1.084 23.059 1.00 32.68 239 ILE D CA 1
ATOM 9567 C C . ILE D 1 239 ? -18.525 -2.217 22.003 1.00 34.07 239 ILE D C 1
ATOM 9568 O O . ILE D 1 239 ? -19.422 -3.050 22.058 1.00 34.84 239 ILE D O 1
ATOM 9573 N N . LEU D 1 240 ? -17.571 -2.255 21.079 1.00 33.16 240 LEU D N 1
ATOM 9574 C CA . LEU D 1 240 ? -17.573 -3.233 19.986 1.00 36.08 240 LEU D CA 1
ATOM 9575 C C . LEU D 1 240 ? -16.980 -4.573 20.373 1.00 36.71 240 LEU D C 1
ATOM 9576 O O . LEU D 1 240 ? -17.349 -5.616 19.825 1.00 37.17 240 LEU D O 1
ATOM 9581 N N . ILE D 1 241 ? -16.021 -4.534 21.287 1.00 37.18 241 ILE D N 1
ATOM 9582 C CA . ILE D 1 241 ? -15.400 -5.752 21.769 1.00 35.78 241 ILE D CA 1
ATOM 9583 C C . ILE D 1 241 ? -16.278 -6.370 22.863 1.00 38.59 241 ILE D C 1
ATOM 9584 O O . ILE D 1 241 ? -15.922 -7.409 23.390 1.00 43.47 241 ILE D O 1
ATOM 9586 N N . HIS D 1 242 ? -17.415 -5.739 23.187 1.00 36.58 242 HIS D N 1
ATOM 9587 C CA . HIS D 1 242 ? -18.303 -6.172 24.288 1.00 35.61 242 HIS D CA 1
ATOM 9588 C C . HIS D 1 242 ? -19.771 -5.994 23.949 1.00 39.26 242 HIS D C 1
ATOM 9589 O O . HIS D 1 242 ? -20.513 -5.306 24.659 1.00 40.88 242 HIS D O 1
ATOM 9596 N N . PRO D 1 243 ? -20.203 -6.630 22.853 1.00 42.08 243 PRO D N 1
ATOM 9597 C CA . PRO D 1 243 ? -21.609 -6.586 22.460 1.00 39.29 243 PRO D CA 1
ATOM 9598 C C . PRO D 1 243 ? -22.529 -6.761 23.654 1.00 40.36 243 PRO D C 1
ATOM 9599 O O . PRO D 1 243 ? -23.317 -5.859 23.902 1.00 43.63 243 PRO D O 1
ATOM 9603 N N . ALA D 1 244 ? -22.420 -7.883 24.373 1.00 42.10 244 ALA D N 1
ATOM 9604 C CA . ALA D 1 244 ? -23.364 -8.275 25.440 1.00 38.20 244 ALA D CA 1
ATOM 9605 C C . ALA D 1 244 ? -23.505 -7.233 26.554 1.00 38.66 244 ALA D C 1
ATOM 9606 O O . ALA D 1 244 ? -24.564 -7.054 27.142 1.00 37.00 244 ALA D O 1
ATOM 9608 N N . GLN D 1 245 ? -22.417 -6.534 26.837 1.00 40.13 245 GLN D N 1
ATOM 9609 C CA . GLN D 1 245 ? -22.406 -5.586 27.941 1.00 40.74 245 GLN D CA 1
ATOM 9610 C C . GLN D 1 245 ? -23.180 -4.302 27.596 1.00 39.42 245 GLN D C 1
ATOM 9611 O O . GLN D 1 245 ? -23.711 -3.612 28.476 1.00 39.25 245 GLN D O 1
ATOM 9617 N N . PHE D 1 246 ? -23.259 -4.001 26.302 1.00 39.63 246 PHE D N 1
ATOM 9618 C CA . PHE D 1 246 ? -23.998 -2.825 25.840 1.00 38.94 246 PHE D CA 1
ATOM 9619 C C . PHE D 1 246 ? -25.218 -3.179 24.998 1.00 39.50 246 PHE D C 1
ATOM 9620 O O . PHE D 1 246 ? -25.474 -2.520 23.999 1.00 42.93 246 PHE D O 1
ATOM 9628 N N . THR D 1 247 ? -25.947 -4.231 25.381 1.00 40.47 247 THR D N 1
ATOM 9629 C CA . THR D 1 247 ? -27.242 -4.542 24.766 1.00 39.17 247 THR D CA 1
ATOM 9630 C C . THR D 1 247 ? -28.350 -3.840 25.524 1.00 38.89 247 THR D C 1
ATOM 9631 O O . THR D 1 247 ? -28.522 -4.078 26.713 1.00 41.05 247 THR D O 1
ATOM 9635 N N . LEU D 1 248 ? -29.090 -2.969 24.845 1.00 38.45 248 LEU D N 1
ATOM 9636 C CA . LEU D 1 248 ? -30.233 -2.279 25.442 1.00 42.48 248 LEU D CA 1
ATOM 9637 C C . LEU D 1 248 ? -31.352 -3.286 25.768 1.00 42.21 248 LEU D C 1
ATOM 9638 O O . LEU D 1 248 ? -31.716 -4.105 24.927 1.00 38.93 248 LEU D O 1
ATOM 9643 N N . PRO D 1 249 ? -31.868 -3.249 27.009 1.00 43.48 249 PRO D N 1
ATOM 9644 C CA . PRO D 1 249 ? -32.979 -4.111 27.426 1.00 46.46 249 PRO D CA 1
ATOM 9645 C C . PRO D 1 249 ? -34.290 -3.585 26.843 1.00 44.76 249 PRO D C 1
ATOM 9646 O O . PRO D 1 249 ? -35.120 -3.031 27.588 1.00 42.99 249 PRO D O 1
ATOM 9650 N N . ILE D 1 250 ? -34.454 -3.741 25.526 1.00 44.40 250 ILE D N 1
ATOM 9651 C CA . ILE D 1 250 ? -35.509 -3.019 24.788 1.00 45.91 250 ILE D CA 1
ATOM 9652 C C . ILE D 1 250 ? -36.921 -3.517 25.099 1.00 48.26 250 ILE D C 1
ATOM 9653 O O . ILE D 1 250 ? -37.821 -2.710 25.340 1.00 46.42 250 ILE D O 1
ATOM 9658 N N . ARG D 1 251 ? -37.086 -4.844 25.098 1.00 49.75 251 ARG D N 1
ATOM 9659 C CA . ARG D 1 251 ? -38.331 -5.487 25.514 1.00 51.63 251 ARG D CA 1
ATOM 9660 C C . ARG D 1 251 ? -38.863 -4.827 26.774 1.00 50.68 251 ARG D C 1
ATOM 9661 O O . ARG D 1 251 ? -39.996 -4.334 26.811 1.00 51.87 251 ARG D O 1
ATOM 9669 N N . LYS D 1 252 ? -38.023 -4.807 27.800 1.00 48.72 252 LYS D N 1
ATOM 9670 C CA . LYS D 1 252 ? -38.425 -4.295 29.105 1.00 51.92 252 LYS D CA 1
ATOM 9671 C C . LYS D 1 252 ? -38.759 -2.804 29.041 1.00 51.38 252 LYS D C 1
ATOM 9672 O O . LYS D 1 252 ? -39.561 -2.289 29.839 1.00 53.68 252 LYS D O 1
ATOM 9678 N N . TRP D 1 253 ? -38.165 -2.115 28.069 1.00 49.85 253 TRP D N 1
ATOM 9679 C CA . TRP D 1 253 ? -38.263 -0.659 28.031 1.00 47.67 253 TRP D CA 1
ATOM 9680 C C . TRP D 1 253 ? -39.624 -0.227 27.497 1.00 45.15 253 TRP D C 1
ATOM 9681 O O . TRP D 1 253 ? -40.295 0.633 28.089 1.00 45.44 253 TRP D O 1
ATOM 9692 N N . GLN D 1 254 ? -40.038 -0.831 26.388 1.00 44.59 254 GLN D N 1
ATOM 9693 C CA . GLN D 1 254 ? -41.310 -0.445 25.786 1.00 47.12 254 GLN D CA 1
ATOM 9694 C C . GLN D 1 254 ? -42.460 -0.870 26.659 1.00 46.56 254 GLN D C 1
ATOM 9695 O O . GLN D 1 254 ? -43.390 -0.108 26.849 1.00 46.78 254 GLN D O 1
ATOM 9701 N N . ARG D 1 255 ? -42.374 -2.075 27.217 1.00 46.54 255 ARG D N 1
ATOM 9702 C CA . ARG D 1 255 ? -43.413 -2.552 28.103 1.00 46.94 255 ARG D CA 1
ATOM 9703 C C . ARG D 1 255 ? -43.688 -1.526 29.203 1.00 48.28 255 ARG D C 1
ATOM 9704 O O . ARG D 1 255 ? -44.828 -1.319 29.609 1.00 48.57 255 ARG D O 1
ATOM 9712 N N . ASN D 1 256 ? -42.644 -0.857 29.661 1.00 49.17 256 ASN D N 1
ATOM 9713 C CA . ASN D 1 256 ? -42.806 0.226 30.617 1.00 49.57 256 ASN D CA 1
ATOM 9714 C C . ASN D 1 256 ? -43.447 1.472 30.027 1.00 47.27 256 ASN D C 1
ATOM 9715 O O . ASN D 1 256 ? -44.166 2.189 30.724 1.00 46.51 256 ASN D O 1
ATOM 9720 N N . THR D 1 257 ? -43.155 1.763 28.760 1.00 45.09 257 THR D N 1
ATOM 9721 C CA . THR D 1 257 ? -43.761 2.936 28.130 1.00 46.64 257 THR D CA 1
ATOM 9722 C C . THR D 1 257 ? -45.265 2.700 27.870 1.00 47.00 257 THR D C 1
ATOM 9723 O O . THR D 1 257 ? -46.095 3.582 28.137 1.00 46.95 257 THR D O 1
ATOM 9727 N N . VAL D 1 258 ? -45.609 1.495 27.414 1.00 44.11 258 VAL D N 1
ATOM 9728 C CA . VAL D 1 258 ? -47.008 1.075 27.315 1.00 46.48 258 VAL D CA 1
ATOM 9729 C C . VAL D 1 258 ? -47.804 1.396 28.591 1.00 47.91 258 VAL D C 1
ATOM 9730 O O . VAL D 1 258 ? -48.908 1.953 28.516 1.00 44.61 258 VAL D O 1
ATOM 9734 N N . ASP D 1 259 ? -47.233 1.044 29.748 1.00 44.69 259 ASP D N 1
ATOM 9735 C CA . ASP D 1 259 ? -47.882 1.277 31.024 1.00 44.88 259 ASP D CA 1
ATOM 9736 C C . ASP D 1 259 ? -47.873 2.761 31.328 1.00 46.91 259 ASP D C 1
ATOM 9737 O O . ASP D 1 259 ? -48.768 3.279 32.010 1.00 47.41 259 ASP D O 1
ATOM 9742 N N . PHE D 1 260 ? -46.836 3.445 30.863 1.00 46.58 260 PHE D N 1
ATOM 9743 C CA . PHE D 1 260 ? -46.690 4.855 31.216 1.00 48.46 260 PHE D CA 1
ATOM 9744 C C . PHE D 1 260 ? -47.739 5.662 30.426 1.00 48.49 260 PHE D C 1
ATOM 9745 O O . PHE D 1 260 ? -48.307 6.648 30.922 1.00 47.08 260 PHE D O 1
ATOM 9753 N N . ILE D 1 261 ? -48.040 5.208 29.212 1.00 47.36 261 ILE D N 1
ATOM 9754 C CA . ILE D 1 261 ? -48.994 5.964 28.396 1.00 50.77 261 ILE D CA 1
ATOM 9755 C C . ILE D 1 261 ? -50.465 5.701 28.731 1.00 50.15 261 ILE D C 1
ATOM 9756 O O . ILE D 1 261 ? -51.250 6.654 28.822 1.00 49.51 261 ILE D O 1
ATOM 9761 N N . THR D 1 262 ? -50.837 4.434 28.936 1.00 50.11 262 THR D N 1
ATOM 9762 C CA . THR D 1 262 ? -52.192 4.139 29.390 1.00 46.83 262 THR D CA 1
ATOM 9763 C C . THR D 1 262 ? -52.460 4.978 30.641 1.00 49.71 262 THR D C 1
ATOM 9764 O O . THR D 1 262 ? -53.485 5.657 30.743 1.00 49.46 262 THR D O 1
ATOM 9768 N N . ALA D 1 263 ? -51.524 4.976 31.584 1.00 48.56 263 ALA D N 1
ATOM 9769 C CA . ALA D 1 263 ? -51.683 5.854 32.745 1.00 49.04 263 ALA D CA 1
ATOM 9770 C C . ALA D 1 263 ? -51.763 7.363 32.371 1.00 51.37 263 ALA D C 1
ATOM 9771 O O . ALA D 1 263 ? -52.196 8.187 33.170 1.00 51.66 263 ALA D O 1
ATOM 9773 N N . LEU D 1 264 ? -51.372 7.721 31.147 1.00 54.22 264 LEU D N 1
ATOM 9774 C CA . LEU D 1 264 ? -51.407 9.121 30.700 1.00 52.07 264 LEU D CA 1
ATOM 9775 C C . LEU D 1 264 ? -52.699 9.471 29.961 1.00 51.78 264 LEU D C 1
ATOM 9776 O O . LEU D 1 264 ? -53.242 10.576 30.110 1.00 51.48 264 LEU D O 1
ATOM 9781 N N . ASN D 1 265 ? -53.180 8.525 29.163 1.00 50.12 265 ASN D N 1
ATOM 9782 C CA . ASN D 1 265 ? -54.415 8.715 28.393 1.00 53.76 265 ASN D CA 1
ATOM 9783 C C . ASN D 1 265 ? -55.627 8.928 29.292 1.00 54.70 265 ASN D C 1
ATOM 9784 O O . ASN D 1 265 ? -56.508 9.747 28.985 1.00 55.38 265 ASN D O 1
ATOM 9789 N N . ARG D 1 266 ? -55.633 8.203 30.409 1.00 54.39 266 ARG D N 1
ATOM 9790 C CA . ARG D 1 266 ? -56.731 8.216 31.361 1.00 57.75 266 ARG D CA 1
ATOM 9791 C C . ARG D 1 266 ? -56.779 9.541 32.096 1.00 57.74 266 ARG D C 1
ATOM 9792 O O . ARG D 1 266 ? -57.811 9.922 32.649 1.00 57.89 266 ARG D O 1
ATOM 9800 N N . LEU D 1 267 ? -55.664 10.255 32.101 1.00 55.15 267 LEU D N 1
ATOM 9801 C CA . LEU D 1 267 ? -55.683 11.579 32.695 1.00 58.89 267 LEU D CA 1
ATOM 9802 C C . LEU D 1 267 ? -56.545 12.490 31.813 1.00 60.31 267 LEU D C 1
ATOM 9803 O O . LEU D 1 267 ? -56.889 12.138 30.676 1.00 57.59 267 LEU D O 1
ATOM 9808 N N . ASP D 1 268 ? -56.851 13.698 32.329 1.00 20.00 268 ASP D N 1
ATOM 9809 C CA . ASP D 1 268 ? -57.860 14.490 31.636 1.00 20.00 268 ASP D CA 1
ATOM 9810 C C . ASP D 1 268 ? -57.309 15.857 31.240 1.00 20.00 268 ASP D C 1
ATOM 9811 O O . ASP D 1 268 ? -56.912 16.648 32.044 1.00 57.61 268 ASP D O 1
ATOM 9816 N N . GLY D 1 269 ? -57.489 16.125 29.930 1.00 54.13 269 GLY D N 1
ATOM 9817 C CA . GLY D 1 269 ? -56.984 17.357 29.368 1.00 52.80 269 GLY D CA 1
ATOM 9818 C C . GLY D 1 269 ? -55.600 17.053 28.848 1.00 50.35 269 GLY D C 1
ATOM 9819 O O . GLY D 1 269 ? -54.785 17.953 28.667 1.00 50.63 269 GLY D O 1
ATOM 9820 N N . VAL D 1 270 ? -55.342 15.770 28.620 1.00 46.78 270 VAL D N 1
ATOM 9821 C CA . VAL D 1 270 ? -54.062 15.337 28.113 1.00 45.84 270 VAL D CA 1
ATOM 9822 C C . VAL D 1 270 ? -54.250 14.067 27.294 1.00 44.83 270 VAL D C 1
ATOM 9823 O O . VAL D 1 270 ? -54.861 13.105 27.758 1.00 46.93 270 VAL D O 1
ATOM 9827 N N . GLU D 1 271 ? -53.744 14.073 26.069 1.00 42.44 271 GLU D N 1
ATOM 9828 C CA . GLU D 1 271 ? -53.828 12.909 25.197 1.00 42.75 271 GLU D CA 1
ATOM 9829 C C . GLU D 1 271 ? -52.467 12.579 24.636 1.00 44.96 271 GLU D C 1
ATOM 9830 O O . GLU D 1 271 ? -51.667 13.474 24.336 1.00 43.89 271 GLU D O 1
ATOM 9836 N N . VAL D 1 272 ? -52.211 11.291 24.461 1.00 44.55 272 VAL D N 1
ATOM 9837 C CA . VAL D 1 272 ? -50.900 10.850 24.043 1.00 42.04 272 VAL D CA 1
ATOM 9838 C C . VAL D 1 272 ? -50.950 10.246 22.677 1.00 45.28 272 VAL D C 1
ATOM 9839 O O . VAL D 1 272 ? -51.504 9.157 22.506 1.00 48.11 272 VAL D O 1
ATOM 9843 N N . HIS D 1 273 ? -50.359 10.960 21.715 1.00 45.04 273 HIS D N 1
ATOM 9844 C CA . HIS D 1 273 ? -50.101 10.471 20.360 1.00 43.96 273 HIS D CA 1
ATOM 9845 C C . HIS D 1 273 ? -49.258 9.207 20.365 1.00 43.70 273 HIS D C 1
ATOM 9846 O O . HIS D 1 273 ? -48.104 9.259 20.750 1.00 44.31 273 HIS D O 1
ATOM 9853 N N . PRO D 1 274 ? -49.829 8.072 19.923 1.00 45.48 274 PRO D N 1
ATOM 9854 C CA . PRO D 1 274 ? -49.165 6.755 19.827 1.00 41.97 274 PRO D CA 1
ATOM 9855 C C . PRO D 1 274 ? -47.685 6.834 19.426 1.00 42.12 274 PRO D C 1
ATOM 9856 O O . PRO D 1 274 ? -47.285 7.831 18.849 1.00 43.28 274 PRO D O 1
ATOM 9860 N N . SER D 1 275 ? -46.887 5.810 19.727 1.00 41.10 275 SER D N 1
ATOM 9861 C CA . SER D 1 275 ? -45.513 5.731 19.213 1.00 38.85 275 SER D CA 1
ATOM 9862 C C . SER D 1 275 ? -45.091 4.309 19.022 1.00 34.85 275 SER D C 1
ATOM 9863 O O . SER D 1 275 ? -45.689 3.410 19.567 1.00 31.69 275 SER D O 1
ATOM 9866 N N . GLY D 1 276 ? -44.052 4.124 18.222 1.00 36.65 276 GLY D N 1
ATOM 9867 C CA . GLY D 1 276 ? -43.444 2.819 18.029 1.00 38.06 276 GLY D CA 1
ATOM 9868 C C . GLY D 1 276 ? -42.241 2.582 18.939 1.00 37.57 276 GLY D C 1
ATOM 9869 O O . GLY D 1 276 ? -41.591 1.531 18.846 1.00 37.80 276 GLY D O 1
ATOM 9870 N N . THR D 1 277 ? -41.942 3.544 19.814 1.00 34.58 277 THR D N 1
ATOM 9871 C CA . THR D 1 277 ? -40.823 3.380 20.751 1.00 36.56 277 THR D CA 1
ATOM 9872 C C . THR D 1 277 ? -41.056 3.933 22.131 1.00 34.45 277 THR D C 1
ATOM 9873 O O . THR D 1 277 ? -42.172 3.998 22.609 1.00 34.93 277 THR D O 1
ATOM 9877 N N . THR D 1 278 ? -39.973 4.371 22.754 1.00 34.78 278 THR D N 1
ATOM 9878 C CA . THR D 1 278 ? -39.989 4.608 24.185 1.00 33.52 278 THR D CA 1
ATOM 9879 C C . THR D 1 278 ? -40.095 6.064 24.573 1.00 32.46 278 THR D C 1
ATOM 9880 O O . THR D 1 278 ? -40.230 6.416 25.729 1.00 35.39 278 THR D O 1
ATOM 9884 N N . PHE D 1 279 ? -40.048 6.928 23.592 1.00 32.94 279 PHE D N 1
ATOM 9885 C CA . PHE D 1 279 ? -40.412 8.304 23.837 1.00 34.20 279 PHE D CA 1
ATOM 9886 C C . PHE D 1 279 ? -41.634 8.520 22.965 1.00 33.57 279 PHE D C 1
ATOM 9887 O O . PHE D 1 279 ? -41.944 7.692 22.111 1.00 35.07 279 PHE D O 1
ATOM 9895 N N . PHE D 1 280 ? -42.351 9.604 23.193 1.00 33.66 280 PHE D N 1
ATOM 9896 C CA . PHE D 1 280 ? -43.611 9.802 22.511 1.00 34.47 280 PHE D CA 1
ATOM 9897 C C . PHE D 1 280 ? -44.031 11.228 22.722 1.00 35.02 280 PHE D C 1
ATOM 9898 O O . PHE D 1 280 ? -43.645 11.852 23.707 1.00 31.68 280 PHE D O 1
ATOM 9906 N N . LEU D 1 281 ? -44.817 11.781 21.806 1.00 37.56 281 LEU D N 1
ATOM 9907 C CA . LEU D 1 281 ? -45.347 13.101 22.134 1.00 38.27 281 LEU D CA 1
ATOM 9908 C C . LEU D 1 281 ? -46.669 13.047 22.933 1.00 38.20 281 LEU D C 1
ATOM 9909 O O . LEU D 1 281 ? -47.371 12.033 22.960 1.00 38.72 281 LEU D O 1
ATOM 9914 N N . LEU D 1 282 ? -46.954 14.123 23.645 1.00 36.78 282 LEU D N 1
ATOM 9915 C CA . LEU D 1 282 ? -48.159 14.211 24.426 1.00 38.02 282 LEU D CA 1
ATOM 9916 C C . LEU D 1 282 ? -48.693 15.623 24.312 1.00 38.96 282 LEU D C 1
ATOM 9917 O O . LEU D 1 282 ? -47.926 16.576 24.303 1.00 35.19 282 LEU D O 1
ATOM 9922 N N . ARG D 1 283 ? -50.020 15.742 24.224 1.00 41.67 283 ARG D N 1
ATOM 9923 C CA . ARG D 1 283 ? -50.642 17.018 23.934 1.00 41.52 283 ARG D CA 1
ATOM 9924 C C . ARG D 1 283 ? -51.549 17.489 25.061 1.00 44.11 283 ARG D C 1
ATOM 9925 O O . ARG D 1 283 ? -52.295 16.719 25.648 1.00 47.54 283 ARG D O 1
ATOM 9933 N N . LEU D 1 284 ? -51.472 18.780 25.340 1.00 44.99 284 LEU D N 1
ATOM 9934 C CA . LEU D 1 284 ? -52.311 19.439 26.313 1.00 45.84 284 LEU D CA 1
ATOM 9935 C C . LEU D 1 284 ? -53.536 20.048 25.623 1.00 48.81 284 LEU D C 1
ATOM 9936 O O . LEU D 1 284 ? -53.407 20.771 24.635 1.00 46.86 284 LEU D O 1
ATOM 9941 N N . LYS D 1 285 ? -54.726 19.767 26.156 1.00 52.37 285 LYS D N 1
ATOM 9942 C CA . LYS D 1 285 ? -55.964 20.335 25.626 1.00 50.95 285 LYS D CA 1
ATOM 9943 C C . LYS D 1 285 ? -56.073 21.811 26.016 1.00 52.03 285 LYS D C 1
ATOM 9944 O O . LYS D 1 285 ? -56.374 22.678 25.191 1.00 50.61 285 LYS D O 1
ATOM 9950 N N . LYS D 1 286 ? -55.824 22.088 27.288 1.00 54.22 286 LYS D N 1
ATOM 9951 C CA . LYS D 1 286 ? -55.595 23.453 27.744 1.00 55.65 286 LYS D CA 1
ATOM 9952 C C . LYS D 1 286 ? -54.248 23.375 28.429 1.00 54.91 286 LYS D C 1
ATOM 9953 O O . LYS D 1 286 ? -53.848 22.294 28.868 1.00 54.49 286 LYS D O 1
ATOM 9959 N N . GLY D 1 287 ? -53.536 24.493 28.507 1.00 53.71 287 GLY D N 1
ATOM 9960 C CA . GLY D 1 287 ? -52.226 24.487 29.134 1.00 57.07 287 GLY D CA 1
ATOM 9961 C C . GLY D 1 287 ? -51.088 24.362 28.124 1.00 55.09 287 GLY D C 1
ATOM 9962 O O . GLY D 1 287 ? -51.172 23.582 27.164 1.00 51.15 287 GLY D O 1
ATOM 9963 N N . THR D 1 288 ? -50.024 25.126 28.378 1.00 51.30 288 THR D N 1
ATOM 9964 C CA . THR D 1 288 ? -48.899 25.322 27.465 1.00 47.81 288 THR D CA 1
ATOM 9965 C C . THR D 1 288 ? -47.669 24.520 27.875 1.00 50.07 288 THR D C 1
ATOM 9966 O O . THR D 1 288 ? -47.429 24.289 29.067 1.00 52.33 288 THR D O 1
ATOM 9970 N N . ALA D 1 289 ? -46.886 24.102 26.881 1.00 50.02 289 ALA D N 1
ATOM 9971 C CA . ALA D 1 289 ? -45.642 23.344 27.113 1.00 46.93 289 ALA D CA 1
ATOM 9972 C C . ALA D 1 289 ? -44.669 24.046 28.060 1.00 45.24 289 ALA D C 1
ATOM 9973 O O . ALA D 1 289 ? -44.236 23.459 29.043 1.00 46.18 289 ALA D O 1
ATOM 9975 N N . ALA D 1 290 ? -44.337 25.298 27.743 1.00 45.55 290 ALA D N 1
ATOM 9976 C CA . ALA D 1 290 ? -43.460 26.133 28.564 1.00 48.57 290 ALA D CA 1
ATOM 9977 C C . ALA D 1 290 ? -43.903 26.169 30.018 1.00 54.32 290 ALA D C 1
ATOM 9978 O O . ALA D 1 290 ? -43.070 26.198 30.936 1.00 57.02 290 ALA D O 1
ATOM 9980 N N . GLU D 1 291 ? -45.216 26.174 30.222 1.00 55.49 291 GLU D N 1
ATOM 9981 C CA . GLU D 1 291 ? -45.775 26.253 31.565 1.00 56.56 291 GLU D CA 1
ATOM 9982 C C . GLU D 1 291 ? -45.715 24.926 32.316 1.00 55.88 291 GLU D C 1
ATOM 9983 O O . GLU D 1 291 ? -45.390 24.892 33.507 1.00 56.68 291 GLU D O 1
ATOM 9989 N N . LEU D 1 292 ? -46.009 23.833 31.623 1.00 52.91 292 LEU D N 1
ATOM 9990 C CA . LEU D 1 292 ? -45.856 22.522 32.231 1.00 51.19 292 LEU D CA 1
ATOM 9991 C C . LEU D 1 292 ? -44.353 22.229 32.477 1.00 53.68 292 LEU D C 1
ATOM 9992 O O . LEU D 1 292 ? -43.998 21.375 33.307 1.00 50.08 292 LEU D O 1
ATOM 9997 N N . LYS D 1 293 ? -43.480 22.951 31.765 1.00 51.77 293 LYS D N 1
ATOM 9998 C CA . LYS D 1 293 ? -42.034 22.845 32.005 1.00 52.44 293 LYS D CA 1
ATOM 9999 C C . LYS D 1 293 ? -41.565 23.666 33.209 1.00 52.90 293 LYS D C 1
ATOM 10000 O O . LYS D 1 293 ? -40.550 23.341 33.814 1.00 53.75 293 LYS D O 1
ATOM 10006 N N . LYS D 1 294 ? -42.303 24.725 33.536 1.00 53.64 294 LYS D N 1
ATOM 10007 C CA . LYS D 1 294 ? -42.075 25.494 34.750 1.00 55.66 294 LYS D CA 1
ATOM 10008 C C . LYS D 1 294 ? -42.820 24.881 35.944 1.00 54.73 294 LYS D C 1
ATOM 10009 O O . LYS D 1 294 ? -42.414 23.851 36.493 1.00 52.75 294 LYS D O 1
ATOM 10015 N N . ASN D 1 301 ? -38.396 17.923 40.421 1.00 46.57 301 ASN D N 1
ATOM 10016 C CA . ASN D 1 301 ? -37.136 18.009 39.693 1.00 46.43 301 ASN D CA 1
ATOM 10017 C C . ASN D 1 301 ? -37.074 17.081 38.471 1.00 46.68 301 ASN D C 1
ATOM 10018 O O . ASN D 1 301 ? -36.029 16.465 38.181 1.00 43.84 301 ASN D O 1
ATOM 10031 N N . LEU D 1 303 ? -37.214 16.855 34.339 1.00 39.76 303 LEU D N 1
ATOM 10032 C CA . LEU D 1 303 ? -37.133 17.545 33.044 1.00 40.89 303 LEU D CA 1
ATOM 10033 C C . LEU D 1 303 ? -37.989 16.948 31.933 1.00 34.63 303 LEU D C 1
ATOM 10034 O O . LEU D 1 303 ? -38.028 15.725 31.722 1.00 31.12 303 LEU D O 1
ATOM 10039 N N . ILE D 1 304 ? -38.640 17.847 31.205 1.00 35.91 304 ILE D N 1
ATOM 10040 C CA . ILE D 1 304 ? -39.414 17.456 30.020 1.00 36.95 304 ILE D CA 1
ATOM 10041 C C . ILE D 1 304 ? -39.019 18.269 28.793 1.00 32.60 304 ILE D C 1
ATOM 10042 O O . ILE D 1 304 ? -38.533 19.393 28.907 1.00 33.62 304 ILE D O 1
ATOM 10047 N N . ARG D 1 305 ? -39.251 17.687 27.625 1.00 31.53 305 ARG D N 1
ATOM 10048 C CA . ARG D 1 305 ? -39.019 18.350 26.343 1.00 29.66 305 ARG D CA 1
ATOM 10049 C C . ARG D 1 305 ? -40.241 19.119 25.803 1.00 31.38 305 ARG D C 1
ATOM 10050 O O . ARG D 1 305 ? -41.273 18.527 25.376 1.00 29.78 305 ARG D O 1
ATOM 10058 N N . ASP D 1 306 ? -40.137 20.443 25.841 1.00 29.30 306 ASP D N 1
ATOM 10059 C CA . ASP D 1 306 ? -41.116 21.283 25.159 1.00 32.67 306 ASP D CA 1
ATOM 10060 C C . ASP D 1 306 ? -40.909 21.120 23.649 1.00 35.01 306 ASP D C 1
ATOM 10061 O O . ASP D 1 306 ? -39.886 21.602 23.098 1.00 32.74 306 ASP D O 1
ATOM 10066 N N . ALA D 1 307 ? -41.866 20.437 22.996 1.00 33.37 307 ALA D N 1
ATOM 10067 C CA . ALA D 1 307 ? -41.780 20.110 21.560 1.00 32.88 307 ALA D CA 1
ATOM 10068 C C . ALA D 1 307 ? -42.250 21.233 20.639 1.00 32.96 307 ALA D C 1
ATOM 10069 O O . ALA D 1 307 ? -42.383 21.022 19.440 1.00 34.17 307 ALA D O 1
ATOM 10071 N N . SER D 1 308 ? -42.513 22.414 21.199 1.00 32.60 308 SER D N 1
ATOM 10072 C CA . SER D 1 308 ? -42.971 23.550 20.406 1.00 34.10 308 SER D CA 1
ATOM 10073 C C . SER D 1 308 ? -41.978 23.860 19.244 1.00 34.91 308 SER D C 1
ATOM 10074 O O . SER D 1 308 ? -42.343 24.366 18.180 1.00 32.28 308 SER D O 1
ATOM 10076 N N . ASN D 1 309 ? -40.715 23.538 19.451 1.00 33.61 309 ASN D N 1
ATOM 10077 C CA . ASN D 1 309 ? -39.714 24.004 18.520 1.00 34.83 309 ASN D CA 1
ATOM 10078 C C . ASN D 1 309 ? -39.464 23.080 17.332 1.00 34.48 309 ASN D C 1
ATOM 10079 O O . ASN D 1 309 ? -38.592 23.363 16.524 1.00 37.27 309 ASN D O 1
ATOM 10084 N N . PHE D 1 310 ? -40.231 21.995 17.229 1.00 33.97 310 PHE D N 1
ATOM 10085 C CA . PHE D 1 310 ? -40.366 21.271 15.954 1.00 33.21 310 PHE D CA 1
ATOM 10086 C C . PHE D 1 310 ? -41.396 21.910 15.037 1.00 33.96 310 PHE D C 1
ATOM 10087 O O . PHE D 1 310 ? -42.528 22.186 15.432 1.00 35.19 310 PHE D O 1
ATOM 10095 N N . ARG D 1 311 ? -40.985 22.125 13.799 1.00 36.51 311 ARG D N 1
ATOM 10096 C CA . ARG D 1 311 ? -41.903 22.309 12.690 1.00 34.82 311 ARG D CA 1
ATOM 10097 C C . ARG D 1 311 ? -43.051 21.298 12.707 1.00 36.10 311 ARG D C 1
ATOM 10098 O O . ARG D 1 311 ? -42.806 20.084 12.705 1.00 36.68 311 ARG D O 1
ATOM 10106 N N . GLY D 1 312 ? -44.295 21.786 12.704 1.00 35.75 312 GLY D N 1
ATOM 10107 C CA . GLY D 1 312 ? -45.456 20.912 12.652 1.00 33.19 312 GLY D CA 1
ATOM 10108 C C . GLY D 1 312 ? -46.040 20.558 14.021 1.00 35.94 312 GLY D C 1
ATOM 10109 O O . GLY D 1 312 ? -46.987 19.767 14.110 1.00 37.39 312 GLY D O 1
ATOM 10110 N N . LEU D 1 313 ? -45.469 21.116 15.089 1.00 35.78 313 LEU D N 1
ATOM 10111 C CA . LEU D 1 313 ? -45.992 20.935 16.450 1.00 36.56 313 LEU D CA 1
ATOM 10112 C C . LEU D 1 313 ? -46.126 22.310 17.072 1.00 37.80 313 LEU D C 1
ATOM 10113 O O . LEU D 1 313 ? -45.246 23.149 16.901 1.00 38.19 313 LEU D O 1
ATOM 10118 N N . ASP D 1 314 ? -47.223 22.565 17.780 1.00 40.51 314 ASP D N 1
ATOM 10119 C CA . ASP D 1 314 ? -47.388 23.888 18.398 1.00 41.60 314 ASP D CA 1
ATOM 10120 C C . ASP D 1 314 ? -47.101 23.872 19.891 1.00 40.45 314 ASP D C 1
ATOM 10121 O O . ASP D 1 314 ? -46.536 22.905 20.417 1.00 38.25 314 ASP D O 1
ATOM 10126 N N . GLU D 1 315 ? -47.498 24.944 20.571 1.00 41.99 315 GLU D N 1
ATOM 10127 C CA . GLU D 1 315 ? -47.201 25.093 21.993 1.00 40.28 315 GLU D CA 1
ATOM 10128 C C . GLU D 1 315 ? -47.800 24.010 22.886 1.00 40.59 315 GLU D C 1
ATOM 10129 O O . GLU D 1 315 ? -47.437 23.897 24.061 1.00 44.20 315 GLU D O 1
ATOM 10132 N N . SER D 1 316 ? -48.701 23.205 22.345 1.00 39.80 316 SER D N 1
ATOM 10133 C CA . SER D 1 316 ? -49.453 22.270 23.176 1.00 41.97 316 SER D CA 1
ATOM 10134 C C . SER D 1 316 ? -48.691 20.972 23.397 1.00 41.49 316 SER D C 1
ATOM 10135 O O . SER D 1 316 ? -49.078 20.113 24.211 1.00 43.44 316 SER D O 1
ATOM 10138 N N . TYR D 1 317 ? -47.588 20.844 22.675 1.00 40.47 317 TYR D N 1
ATOM 10139 C CA . TYR D 1 317 ? -46.898 19.566 22.533 1.00 37.63 317 TYR D CA 1
ATOM 10140 C C . TYR D 1 317 ? -45.639 19.434 23.395 1.00 35.57 317 TYR D C 1
ATOM 10141 O O . TYR D 1 317 ? -44.849 20.368 23.497 1.00 35.70 317 TYR D O 1
ATOM 10150 N N . VAL D 1 318 ? -45.458 18.263 23.996 1.00 33.89 318 VAL D N 1
ATOM 10151 C CA . VAL D 1 318 ? -44.210 17.926 24.646 1.00 34.18 318 VAL D CA 1
ATOM 10152 C C . VAL D 1 318 ? -43.810 16.488 24.333 1.00 33.92 318 VAL D C 1
ATOM 10153 O O . VAL D 1 318 ? -44.665 15.630 24.145 1.00 33.16 318 VAL D O 1
ATOM 10157 N N . ARG D 1 319 ? -42.494 16.250 24.252 1.00 32.80 319 ARG D N 1
ATOM 10158 C CA . ARG D 1 319 ? -41.952 14.907 24.034 1.00 30.33 319 ARG D CA 1
ATOM 10159 C C . ARG D 1 319 ? -41.541 14.325 25.404 1.00 30.50 319 ARG D C 1
ATOM 10160 O O . ARG D 1 319 ? -41.140 15.050 26.307 1.00 29.70 319 ARG D O 1
ATOM 10168 N N . ILE D 1 320 ? -41.681 13.026 25.567 1.00 28.36 320 ILE D N 1
ATOM 10169 C CA . ILE D 1 320 ? -41.469 12.449 26.851 1.00 30.25 320 ILE D CA 1
ATOM 10170 C C . ILE D 1 320 ? -40.864 11.076 26.700 1.00 33.14 320 ILE D C 1
ATOM 10171 O O . ILE D 1 320 ? -41.346 10.255 25.904 1.00 31.29 320 ILE D O 1
ATOM 10176 N N . THR D 1 321 ? -39.796 10.823 27.466 1.00 31.24 321 THR D N 1
ATOM 10177 C CA . THR D 1 321 ? -39.110 9.539 27.335 1.00 32.95 321 THR D CA 1
ATOM 10178 C C . THR D 1 321 ? -39.414 8.642 28.524 1.00 35.55 321 THR D C 1
ATOM 10179 O O . THR D 1 321 ? -39.362 9.072 29.688 1.00 36.60 321 THR D O 1
ATOM 10183 N N . THR D 1 322 ? -39.761 7.396 28.218 1.00 36.34 322 THR D N 1
ATOM 10184 C CA . THR D 1 322 ? -40.143 6.449 29.253 1.00 42.19 322 THR D CA 1
ATOM 10185 C C . THR D 1 322 ? -38.948 6.077 30.131 1.00 42.57 322 THR D C 1
ATOM 10186 O O . THR D 1 322 ? -37.939 5.515 29.647 1.00 40.51 322 THR D O 1
ATOM 10190 N N . GLN D 1 323 ? -39.081 6.408 31.414 1.00 42.21 323 GLN D N 1
ATOM 10191 C CA . GLN D 1 323 ? -38.065 6.110 32.411 1.00 44.31 323 GLN D CA 1
ATOM 10192 C C . GLN D 1 323 ? -38.293 4.744 33.081 1.00 48.59 323 GLN D C 1
ATOM 10193 O O . GLN D 1 323 ? -38.502 3.713 32.407 1.00 47.33 323 GLN D O 1
ATOM 10199 N N . ARG D 1 324 ? -38.229 4.740 34.409 1.00 48.01 324 ARG D N 1
ATOM 10200 C CA . ARG D 1 324 ? -38.372 3.512 35.174 1.00 49.72 324 ARG D CA 1
ATOM 10201 C C . ARG D 1 324 ? -39.655 3.639 35.988 1.00 52.45 324 ARG D C 1
ATOM 10202 O O . ARG D 1 324 ? -39.972 4.731 36.482 1.00 52.91 324 ARG D O 1
ATOM 10210 N N . PRO D 1 325 ? -40.418 2.535 36.095 1.00 51.98 325 PRO D N 1
ATOM 10211 C CA . PRO D 1 325 ? -41.720 2.533 36.761 1.00 49.20 325 PRO D CA 1
ATOM 10212 C C . PRO D 1 325 ? -41.870 3.610 37.831 1.00 55.58 325 PRO D C 1
ATOM 10213 O O . PRO D 1 325 ? -42.672 4.506 37.613 1.00 59.65 325 PRO D O 1
ATOM 10217 N N . ALA D 1 326 ? -41.122 3.556 38.929 1.00 53.19 326 ALA D N 1
ATOM 10218 C CA . ALA D 1 326 ? -41.324 4.506 40.016 1.00 54.19 326 ALA D CA 1
ATOM 10219 C C . ALA D 1 326 ? -41.430 5.963 39.575 1.00 57.73 326 ALA D C 1
ATOM 10220 O O . ALA D 1 326 ? -42.300 6.699 40.040 1.00 60.12 326 ALA D O 1
ATOM 10222 N N . GLN D 1 327 ? -40.550 6.387 38.676 1.00 59.62 327 GLN D N 1
ATOM 10223 C CA . GLN D 1 327 ? -40.482 7.795 38.297 1.00 56.69 327 GLN D CA 1
ATOM 10224 C C . GLN D 1 327 ? -41.558 8.096 37.258 1.00 55.82 327 GLN D C 1
ATOM 10225 O O . GLN D 1 327 ? -42.028 9.227 37.152 1.00 54.22 327 GLN D O 1
ATOM 10231 N N . ASN D 1 328 ? -41.939 7.071 36.498 1.00 55.55 328 ASN D N 1
ATOM 10232 C CA . ASN D 1 328 ? -43.103 7.159 35.606 1.00 57.19 328 ASN D CA 1
ATOM 10233 C C . ASN D 1 328 ? -44.345 7.433 36.440 1.00 59.44 328 ASN D C 1
ATOM 10234 O O . ASN D 1 328 ? -44.967 8.507 36.334 1.00 55.32 328 ASN D O 1
ATOM 10239 N N . GLN D 1 329 ? -44.675 6.441 37.279 1.00 60.65 329 GLN D N 1
ATOM 10240 C CA . GLN D 1 329 ? -45.886 6.452 38.091 1.00 59.78 329 GLN D CA 1
ATOM 10241 C C . GLN D 1 329 ? -45.843 7.657 39.011 1.00 60.17 329 GLN D C 1
ATOM 10242 O O . GLN D 1 329 ? -46.832 8.001 39.642 1.00 63.31 329 GLN D O 1
ATOM 10248 N N . LEU D 1 330 ? -44.702 8.325 39.065 1.00 57.51 330 LEU D N 1
ATOM 10249 C CA . LEU D 1 330 ? -44.648 9.563 39.810 1.00 57.63 330 LEU D CA 1
ATOM 10250 C C . LEU D 1 330 ? -44.630 10.795 38.902 1.00 59.55 330 LEU D C 1
ATOM 10251 O O . LEU D 1 330 ? -44.536 11.919 39.384 1.00 60.53 330 LEU D O 1
ATOM 10256 N N . PHE D 1 331 ? -44.733 10.603 37.590 1.00 60.01 331 PHE D N 1
ATOM 10257 C CA . PHE D 1 331 ? -44.976 11.765 36.735 1.00 62.61 331 PHE D CA 1
ATOM 10258 C C . PHE D 1 331 ? -46.459 12.051 36.634 1.00 61.82 331 PHE D C 1
ATOM 10259 O O . PHE D 1 331 ? -46.894 13.193 36.797 1.00 63.26 331 PHE D O 1
ATOM 10267 N N . ILE D 1 332 ? -47.230 11.008 36.351 1.00 61.77 332 ILE D N 1
ATOM 10268 C CA . ILE D 1 332 ? -48.679 11.139 36.378 1.00 65.29 332 ILE D CA 1
ATOM 10269 C C . ILE D 1 332 ? -49.083 12.115 37.485 1.00 65.74 332 ILE D C 1
ATOM 10270 O O . ILE D 1 332 ? -49.891 13.021 37.257 1.00 66.42 332 ILE D O 1
ATOM 10275 N N . LYS D 1 333 ? -48.499 11.946 38.671 1.00 63.14 333 LYS D N 1
ATOM 10276 C CA . LYS D 1 333 ? -48.987 12.663 39.841 1.00 65.86 333 LYS D CA 1
ATOM 10277 C C . LYS D 1 333 ? -48.676 14.145 39.781 1.00 66.09 333 LYS D C 1
ATOM 10278 O O . LYS D 1 333 ? -49.554 14.976 40.007 1.00 67.85 333 LYS D O 1
ATOM 10284 N N . ALA D 1 334 ? -47.431 14.491 39.478 1.00 20.00 334 ALA D N 1
ATOM 10285 C CA . ALA D 1 334 ? -47.059 15.901 39.485 1.00 20.00 334 ALA D CA 1
ATOM 10286 C C . ALA D 1 334 ? -47.789 16.668 38.388 1.00 20.00 334 ALA D C 1
ATOM 10287 O O . ALA D 1 334 ? -47.864 17.911 38.425 1.00 70.69 334 ALA D O 1
ATOM 10289 N N . LEU D 1 335 ? -48.349 15.931 37.416 1.00 65.63 335 LEU D N 1
ATOM 10290 C CA . LEU D 1 335 ? -49.124 16.487 36.299 1.00 63.87 335 LEU D CA 1
ATOM 10291 C C . LEU D 1 335 ? -50.596 16.618 36.681 1.00 65.26 335 LEU D C 1
ATOM 10292 O O . LEU D 1 335 ? -51.192 17.704 36.550 1.00 64.01 335 LEU D O 1
ATOM 10297 N N . GLU D 1 336 ? -51.167 15.504 37.156 1.00 65.64 336 GLU D N 1
ATOM 10298 C CA . GLU D 1 336 ? -52.563 15.451 37.594 1.00 66.12 336 GLU D CA 1
ATOM 10299 C C . GLU D 1 336 ? -52.876 16.750 38.315 1.00 64.32 336 GLU D C 1
ATOM 10300 O O . GLU D 1 336 ? -53.813 17.480 37.974 1.00 62.09 336 GLU D O 1
ATOM 10306 N N . THR D 1 337 ? -52.038 17.037 39.298 1.00 63.77 337 THR D N 1
ATOM 10307 C CA . THR D 1 337 ? -52.098 18.271 40.055 1.00 65.96 337 THR D CA 1
ATOM 10308 C C . THR D 1 337 ? -51.796 19.479 39.159 1.00 65.29 337 THR D C 1
ATOM 10309 O O . THR D 1 337 ? -52.126 20.620 39.494 1.00 61.55 337 THR D O 1
#

Foldseek 3Di:
DFDAFADLAPAPADCPVLVVQCVVVVCLQVDQQFQQLQVLLCVCVLQVHDSLFKGKAQAQLRVLLLLLLLCLAEAEEEEPLADCSNVVSVVVPHNYHYDHLPPQPLPDDPPGAEYEEEACGPQAQRHDALVSVVVSQVVRLRYQYEYHCACVQQAPHDHDGLVVLPVGQRYKKYGPCHLAVPVVQRIIMMGGDNVSVSSVVPRGTSRHGRSSSSSSVVCSVCVPSSRDPNVVLFVLQVVLQVLQCVQPQKDWRDHRGQKGKMFGNDDFQVRLQVLCVVQRGWAQPCPGPPHHRRITMTGDDDNVVSVVVSVSVSVVVVD/DDAFADLADAPADCVVLVVLLVVPVCLQVDQQFQFLQVLLCVCVLQVHDSLFKGKAQALLRVLLLLLLLVLAEAEEEEPLADCSNVVSVVVPHNYDYDHLPDQPVPDDPPGAEYEEEACGPPAQRHDAQVSVVVVQVVCLRYQYEYEDQCVLQAPGDHDGLVVQPPHQRYKKYGCCHLAVPVVQGIIMMGGDNVSVSSCVPRGTSNHGRSSSSSSVVCSVCVPSRRHPNVVQVVQQVVLQVLQCVDDQKHWRDHRGQKGKIFGNDDFLVRLQVLCVVQNGWAQPCPRPPHHRRITMTGGDDNVVSVSVSVSVNVVVVD/DDDFADLAPADDDPVLVVLCVVVVCLQVDQAFQFLLVLLVVCVLQVHDSLFKGKAQFQLRVLLLLLLLCLAEEEEEEPLADCSNVVSNVVNYNYHYDHLPPPPLPDDPPGAEYEEEACGPPAQNHDAAVVVVVVQVVCLRYAYAYECACVQQFPGDHDGLVVQPPHQRYKKYGPCHQQPPVVQRIIMMGGDNVSVSSVVPRGTSNHPRSSSSSSVVCSVCVVSRRDPSVVLVVLQVVLQVLVCVDDFKHWNDHRGQKGKIFGNDDFLVVLQCLCVVQNHWAQPCPGDPDHRGITMGGDDDNVVSVVVSVSVSVVVVVD/DDLAPAPADCVLVVLCVVVVCLQVDFQFQQLQVLLVVCVVQVHDSLQKGKAQFQLRVLLLLLLLDQQAAEEEAPPADCSNVVSVVSHHNYDYDHLPPLPVPDDPPGEEYEEEACGPPALNHDAQVSVLVVQVVCQRYAYAYNCAVVQQADHHHDGLVSQPPHQRYKKYGCCHLQPCPPQRMIMMGGDNVSVSSCVPRGTSNHDRSSSSSSVVCVVCVPSRRDPNVVQVVQQVVLQVLQCPQPQKHWNDHRGFKGKIFGNDDFLVVVQVVHWAQPCPGDPDHRGMTIGGRDDVVVSVVVSVVVSD

Secondary structure (DSSP, 8-state):
-PPP-S--S---S--HHHHHHHHHTGGGGGSPPPTT-HHHH--TTTTT--GGGEEEESHHHHHHHHHHHHTTT-EEEEEES--HHHHHHH----EEEEEETTS-GGGS-----EEEEESSPTTT-----HHHHHHHHHH-TTSEEEEE-TTTTS-SS----GGGGTT-SSB--EESHHHHS-GGG--EEEE--S---TTGGG--TT-S-HHHHHHHHHHHH-TTTT---HHHHHHHHHHHHHHHHHSTTEEEPP-SSSEEEEEESSS-HHHHHH--TTT---EE-TTSTT--TTEEEEE---HHHHHHHHHHHHHHHT-/----S--S---S--HHHHHHHHHTGGGGGSPPPTT-HHHH--TTTTTS-GGGEEEESSHHHHHHHHHHHTTT-EEEEEES--HHHHHHH----EEEEEETTS-GGGS-----EEEEESSPTTT-----HHHHHHHHHH-TTSEEEEE-TTGGG-SS----GGGGTT-SSB--EESTTTTS-GGG--EEEE--S---TTGGG--TT-S-HHHHHHHHHHHH-TTTT---HHHHHHHHHHHHHHHHHSTTEEEPP-SSSEEEEEESSS-HHHHHH--TTT---EEGGGSTT--TTEEEEE---HHHHHHHHHHHHHHHT-/----S--S------HHHHHHHHTGGGGGS---TT-HHHH--TTTTT--GGGEEEESHHHHHHHHHHHHTTT-EEEEEES--HHHHHHH----EEEEEETTS-GGGS-----EEEEESSPTTT-----HHHHHHHHHH-TTSEEEEE-TTGGG-SS----GGGGTT-SSB--EESTTTSS-GGG--EEEE--S---TTGGG--TT-S-HHHHHHHHHHHH-HHHH---HHHHHHHHHHHHHHHHHSTTEEE---SSSEEEEEESSS-HHHHHH--TTT---EE-TTSTT--TTEEEEE---HHHHHHHHHHHHHHHH--/---S-----HHHHHHHHHTGGGGGSPPPTT-HHHH--TTTTT--GGGEEEESHHHHHHHHHHHHTTT-EEEEEES--HHHHHHH----EEEEEETTS-GGGS-----EEEEESS-TTT-----HHHHHHHHHH-TTSEEEEE-TTTTS-SS----GGGGTT-SSB--EESTTTSS-GGG--EEEE--S---TTGGG--TT-S-HHHHHHHHHHHS-GGGG---HHHHHHHHHHHHHHHHTSSSEE----SSSEEEEEESSS-HHHHH----EEGGGSTT--TTEEEEE---HHHHTTHHHHHH-

CATH classification: 3.90.1150.10 (+1 more: 3.40.640.10)

Solvent-accessible surface area: 52257 Å² total

Organism: Porphyromonas gingivalis (strain ATCC BAA-308 / W83) (NCBI:txid242619)

B-factor: mean 32.24, std 10.07, range [13.56, 82.38]

InterPro domains:
  IPR004839 Aminotransferase, class I/classII, large domain [PF00155] (45-334)
  IPR015421 Pyridoxal phosphate-dependent transferase, major domain [G3DSA:3.40.640.10] (44-242)
  IPR015422 Pyridoxal phosphate-dependent transferase, small domain [G3DSA:3.90.1150.10] (1-41)
  IPR015422 Pyridoxal phosphate-dependent transferase, small domain [G3DSA:3.90.1150.10] (243-335)
  IPR015424 Pyridoxal phosphate-dependent transferase [SSF53383] (15-339)